Protein AF-A0A537GSN1-F1 (afdb_monomer_lite)

Sequence (867 aa):
MVRRKRPSNREGSSAAVKRSPNRIILVSLLLALSIFSLTLVTSMRPLAAAPVGLQFDHIVIIAMENQNYGDVIGSPSAPFINSLATQGTTIPNYHSYGANSFSGDNINGCSAACYVALISGSDSGVSDGYSCCLTGTTLVDQLQSAGLTWQAYCESGCPRGNDHFPFTGFASDANSPDIFTGSSVSTSQFIAAANSASPPNFLWFTPTDNHNMHDNSVSSGDAYLKKFLAGNGTVLTPTSGSLLASSLFRNSQYRTLLYLWWDEYDPSPNVEYGSMIRKGYTSSANYDEFSSLRMMENNWNLGTLVSSANALPVSDIFGTIGPLPLSASFTLLPFTPIVNATISLTAIASGGVPPYTYSWNFGDGASGTGRTTTHTYTAVGNYSLILTAHDSASGSAVFTQAVRIVPILPLAASFTASPTIPDAGQTVTFTATALGGKNPYSYSWNLSGNGKTGNPVSQSFESGTHVISLVVTDNAGKTATSSESLVVLPSSTGVGSVPVLTGWGGVRMDESTSNLGGPPSAVFPGENASNMELSLMLLKAKGYNTVRVDFDPYCTDTVDYNYMSVYSQTNAQRAVHIAQHYGFWIIIDYHGYSDIFRNTSCWLNYWKPIIQNIGPLYSQIIWEPENEPTTSCNNSPSSCPSAPCSSDSSCVTYLSSAYQQWINQARSLGDTHWIVVQNLCSYSCNLCPAGDGACPSAVDGYPRVSDPLGTLSQSGRIFISLHSYMDFNSYYDSVGWNNTIAESVALAYYQTVVAGISKTGWPALNTEGGTDPLCDHCSSTPPDTILGGSAGYTNVTLHFIQTLTKLYDSNSPQRINWVWWPAGSWTDTTSSVYGAMNCASNPEGWGCLLQFVNLSQPGPDFTISAS

pLDDT: mean 82.38, std 18.52, range [24.25, 98.69]

Foldseek 3Di:
DDDDDDDDDDDDDDDDDDDDDDDDDDDPDDDPDDDDDDDDPDPPPDDDDAQQWPQFQAEEEEEFEDDQAVCAAVHPLQVQLVLQCLQFEKENQAAAPCNVVDPDFWLPPAQLQLVCCLFFVGSLPDRADDDAEREGQTNVNQCVVLVFFEAAFEEQQNPRPSSNGVQCHYPVRNPDPRYHRHRPTDLLVLLVLLQDPDRGRYYYYYYDCQQRPNVHHSNRVSVNLCCQAQNVHGLVHRDPSHNCNHCQNVVLQGFYKYKYFYRDDRVGIITIHTPFFDNNYYDPDRFYSLLSSLQSCNRSVTDRRHNVVPGNHPDNRTDDDAWRAKEKDKDKPPLQAAAQDKIKIAMDIGTDADDKWKKKDFQPRDIDTDRIDMDHHNDFDKGWIKMWMAHPVRGIYIDIDIHGHHYQDPKAKDWAWVVLAAAAPDKIKIAMDIGGDADDKWKWKDWQNDIDTDGTDIDGHGAAWTWIKMWIAHPVGDIYMDIDIRGHHHHCPPFFFDDFADAAEAAFLPQDLVQQPAPCDPQDHPTHDHLLLVQLVLCVVVQGAEYEYEAEDDLPADDPPVSGHHDDLVSLQSSQSSSVVSNHQYEYEHAHQACLFQPLPSLLVVCLVCLLSRQVRDQRYEYESYDAHDLDPPPHPPDRDHGPDDALLRVLVSLLVSVQVNLVSSVVSVHQHAYEREFNPQQHHVCCVLNAQLRLSSLSRWHAYWHPCGASRSSTHYAYEHAAEGAPVSCPVPPRFDLVVLLVSLVSNLVSQVSNCLVRVHAHEHEEYAAANNQPPPPDDDPAKQWHFFLTHGPNSLSNVLNNQCSQQPDPDWHHHYYYDDLHPQTPTPNDSGRLSQCPDVVHGSVVVNPDDSDSDDRTPSPPPDD

Structure (mmCIF, N/CA/C/O backbone):
data_AF-A0A537GSN1-F1
#
_entry.id   AF-A0A537GSN1-F1
#
loop_
_atom_site.group_PDB
_atom_site.id
_atom_site.type_symbol
_atom_site.label_atom_id
_atom_site.label_alt_id
_atom_site.label_comp_id
_atom_site.label_asym_id
_atom_site.label_entity_id
_atom_site.label_seq_id
_atom_site.pdbx_PDB_ins_code
_atom_site.Cartn_x
_atom_site.Cartn_y
_atom_site.Cartn_z
_atom_site.occupancy
_atom_site.B_iso_or_equiv
_atom_site.auth_seq_id
_atom_site.auth_comp_id
_atom_site.auth_asym_id
_atom_site.auth_atom_id
_atom_site.pdbx_PDB_model_num
ATOM 1 N N . MET A 1 1 ? 47.965 -33.937 22.414 1.00 33.38 1 MET A N 1
ATOM 2 C CA . MET A 1 1 ? 48.262 -35.259 21.804 1.00 33.38 1 MET A CA 1
ATOM 3 C C . MET A 1 1 ? 47.579 -36.325 22.668 1.00 33.38 1 MET A C 1
ATOM 5 O O . MET A 1 1 ? 47.717 -36.195 23.870 1.00 33.38 1 MET A O 1
ATOM 9 N N . VAL A 1 2 ? 46.792 -37.311 22.198 1.00 33.25 2 VAL A N 1
ATOM 10 C CA . VAL A 1 2 ? 46.334 -37.703 20.836 1.00 33.25 2 VAL A CA 1
ATOM 11 C C . VAL A 1 2 ? 44.861 -38.219 20.884 1.00 33.25 2 VAL A C 1
ATOM 13 O O . VAL A 1 2 ? 44.339 -38.544 21.942 1.00 33.25 2 VAL A O 1
ATOM 16 N N . ARG A 1 3 ? 44.205 -38.264 19.710 1.00 34.69 3 ARG A N 1
ATOM 17 C CA . ARG A 1 3 ? 42.978 -39.011 19.281 1.00 34.69 3 ARG A CA 1
ATOM 18 C C . ARG A 1 3 ? 42.995 -40.527 19.654 1.00 34.69 3 ARG A C 1
ATOM 20 O O . ARG A 1 3 ? 44.063 -40.992 20.018 1.00 34.69 3 ARG A O 1
ATOM 27 N N . ARG A 1 4 ? 41.986 -41.424 19.496 1.00 37.19 4 ARG A N 1
ATOM 28 C CA . ARG A 1 4 ? 40.560 -41.582 19.002 1.00 37.19 4 ARG A CA 1
ATOM 29 C C . ARG A 1 4 ? 40.139 -43.050 19.406 1.00 37.19 4 ARG A C 1
ATOM 31 O O . ARG A 1 4 ? 41.052 -43.821 19.656 1.00 37.19 4 ARG A O 1
ATOM 38 N N . LYS A 1 5 ? 38.909 -43.617 19.363 1.00 35.88 5 LYS A N 1
ATOM 39 C CA . LYS A 1 5 ? 37.461 -43.235 19.416 1.00 35.88 5 LYS A CA 1
ATOM 40 C C . LYS A 1 5 ? 36.613 -44.554 19.384 1.00 35.88 5 LYS A C 1
ATOM 42 O O . LYS A 1 5 ? 37.063 -45.472 18.712 1.00 35.88 5 LYS A O 1
ATOM 47 N N . ARG A 1 6 ? 35.354 -44.564 19.888 1.00 29.53 6 ARG A N 1
ATOM 48 C CA . ARG A 1 6 ? 34.243 -45.551 19.614 1.00 29.53 6 ARG A CA 1
ATOM 49 C C . ARG A 1 6 ? 34.349 -46.990 20.226 1.00 29.53 6 ARG A C 1
ATOM 51 O O . ARG A 1 6 ? 35.464 -47.411 20.500 1.00 29.53 6 ARG A O 1
ATOM 58 N N . PRO A 1 7 ? 33.247 -47.796 20.298 1.00 50.72 7 PRO A N 1
ATOM 59 C CA . PRO A 1 7 ? 31.856 -47.452 20.715 1.00 50.72 7 PRO A CA 1
ATOM 60 C C . PRO A 1 7 ? 31.045 -48.572 21.469 1.00 50.72 7 PRO A C 1
ATOM 62 O O . PRO A 1 7 ? 31.336 -49.744 21.286 1.00 50.72 7 PRO A O 1
ATOM 65 N N . SER A 1 8 ? 29.913 -48.211 22.120 1.00 31.72 8 SER A N 1
ATOM 66 C CA . SER A 1 8 ? 28.628 -48.987 22.285 1.00 31.72 8 SER A CA 1
ATOM 67 C C . SER A 1 8 ? 28.598 -50.408 22.923 1.00 31.72 8 SER A C 1
ATOM 69 O O . SER A 1 8 ? 29.573 -51.134 22.836 1.00 31.72 8 SER A O 1
ATOM 71 N N . ASN A 1 9 ? 27.507 -50.966 23.489 1.00 30.59 9 ASN A N 1
ATOM 72 C CA . ASN A 1 9 ? 26.194 -50.510 24.023 1.00 30.59 9 ASN A CA 1
ATOM 73 C C . ASN A 1 9 ? 25.601 -51.644 24.924 1.00 30.59 9 ASN A C 1
ATOM 75 O O . ASN A 1 9 ? 26.028 -52.790 24.797 1.00 30.59 9 ASN A O 1
ATOM 79 N N . ARG A 1 10 ? 24.583 -51.362 25.762 1.00 29.52 10 ARG A N 1
ATOM 80 C CA . ARG A 1 10 ? 23.723 -52.339 26.497 1.00 29.52 10 ARG A CA 1
ATOM 81 C C . ARG A 1 10 ? 22.271 -51.812 26.591 1.00 29.52 10 ARG A C 1
ATOM 83 O O . ARG A 1 10 ? 22.097 -50.601 26.529 1.00 29.52 10 ARG A O 1
ATOM 90 N N . GLU A 1 11 ? 21.213 -52.622 26.423 1.00 32.06 11 GLU A N 1
ATOM 91 C CA . GLU A 1 11 ? 20.483 -53.463 27.422 1.00 32.06 11 GLU A CA 1
ATOM 92 C C . GLU A 1 11 ? 19.963 -52.676 28.656 1.00 32.06 11 GLU A C 1
ATOM 94 O O . GLU A 1 11 ? 20.757 -51.982 29.277 1.00 32.06 11 GLU A O 1
ATOM 99 N N . GLY A 1 12 ? 18.696 -52.757 29.117 1.00 30.03 12 GLY A N 1
ATOM 100 C CA . GLY A 1 12 ? 17.468 -53.431 28.623 1.00 30.03 12 GLY A CA 1
ATOM 101 C C . GLY A 1 12 ? 16.410 -53.678 29.744 1.00 30.03 12 GLY A C 1
ATOM 102 O O . GLY A 1 12 ? 16.765 -53.567 30.911 1.00 30.03 12 GLY A O 1
ATOM 103 N N . SER A 1 13 ? 15.169 -54.110 29.401 1.00 30.91 13 SER A N 1
ATOM 104 C CA . SER A 1 13 ? 14.090 -54.645 30.307 1.00 30.91 13 SER A CA 1
ATOM 105 C C . SER A 1 13 ? 13.255 -53.634 31.158 1.00 30.91 13 SER A C 1
ATOM 107 O O . SER A 1 13 ? 13.818 -52.637 31.586 1.00 30.91 13 SER A O 1
ATOM 109 N N . SER A 1 14 ? 11.960 -53.814 31.533 1.00 30.98 14 SER A N 1
ATOM 110 C CA . SER A 1 14 ? 10.771 -54.550 30.990 1.00 30.98 14 SER A CA 1
ATOM 111 C C . SER A 1 14 ? 9.464 -54.219 31.800 1.00 30.98 14 SER A C 1
ATOM 113 O O . SER A 1 14 ? 9.552 -53.558 32.828 1.00 30.98 14 SER A O 1
ATOM 115 N N . ALA A 1 15 ? 8.293 -54.743 31.368 1.00 30.78 15 ALA A N 1
ATOM 116 C CA . ALA A 1 15 ? 6.903 -54.663 31.916 1.00 30.78 15 ALA A CA 1
ATOM 117 C C . ALA A 1 15 ? 6.193 -53.272 31.842 1.00 30.78 15 ALA A C 1
ATOM 119 O O . ALA A 1 15 ? 6.789 -52.276 32.216 1.00 30.78 15 ALA A O 1
ATOM 120 N N . ALA A 1 16 ? 4.974 -53.034 31.304 1.00 30.61 16 ALA A N 1
ATOM 121 C CA . ALA A 1 16 ? 3.693 -53.774 31.127 1.00 30.61 16 ALA A CA 1
ATOM 122 C C . ALA A 1 16 ? 2.796 -53.788 32.399 1.00 30.61 16 ALA A C 1
ATOM 124 O O . ALA A 1 16 ? 3.325 -53.967 33.486 1.00 30.61 16 ALA A O 1
ATOM 125 N N . VAL A 1 17 ? 1.451 -53.639 32.388 1.00 30.12 17 VAL A N 1
ATOM 126 C CA . VAL A 1 17 ? 0.366 -53.689 31.352 1.00 30.12 17 VAL A CA 1
ATOM 127 C C . VAL A 1 17 ? -0.913 -52.954 31.928 1.00 30.12 17 VAL A C 1
ATOM 129 O O . VAL A 1 17 ? -0.839 -52.593 33.095 1.00 30.12 17 VAL A O 1
ATOM 132 N N . LYS A 1 18 ? -2.109 -52.639 31.352 1.00 26.95 18 LYS A N 1
ATOM 133 C CA . LYS A 1 18 ? -3.055 -53.113 30.283 1.00 26.95 18 LYS A CA 1
ATOM 134 C C . LYS A 1 18 ? -4.097 -51.993 29.916 1.00 26.95 18 LYS A C 1
ATOM 136 O O . LYS A 1 18 ? -4.358 -51.153 30.757 1.00 26.95 18 LYS A O 1
ATOM 141 N N . ARG A 1 19 ? -4.732 -52.090 28.721 1.00 25.84 19 ARG A N 1
ATOM 142 C CA . ARG A 1 19 ? -6.136 -51.752 28.260 1.00 25.84 19 ARG A CA 1
ATOM 143 C C . ARG A 1 19 ? -7.007 -50.649 28.948 1.00 25.84 19 ARG A C 1
ATOM 145 O O . ARG A 1 19 ? -7.071 -50.651 30.163 1.00 25.84 19 ARG A O 1
ATOM 152 N N . SER A 1 20 ? -7.923 -49.874 28.314 1.00 27.97 20 SER A N 1
ATOM 153 C CA . SER A 1 20 ? -8.279 -49.405 26.926 1.00 27.97 20 SER A CA 1
ATOM 154 C C . SER A 1 20 ? -9.785 -48.984 26.880 1.00 27.97 20 SER A C 1
ATOM 156 O O . SER A 1 20 ? -10.525 -49.570 27.669 1.00 27.97 20 SER A O 1
ATOM 158 N N . PRO A 1 21 ? -10.343 -48.266 25.867 1.00 43.53 21 PRO A N 1
ATOM 159 C CA . PRO A 1 21 ? -9.840 -47.145 25.042 1.00 43.53 21 PRO A CA 1
ATOM 160 C C . PRO A 1 21 ? -10.874 -45.991 24.809 1.00 43.53 21 PRO A C 1
ATOM 162 O O . PRO A 1 21 ? -12.078 -46.220 24.851 1.00 43.53 21 PRO A O 1
ATOM 165 N N . ASN A 1 22 ? -10.412 -44.783 24.447 1.00 26.14 22 ASN A N 1
ATOM 166 C CA . ASN A 1 22 ? -11.104 -43.728 23.654 1.00 26.14 22 ASN A CA 1
ATOM 167 C C . ASN A 1 22 ? -10.228 -42.452 23.676 1.00 26.14 22 ASN A C 1
ATOM 169 O O . ASN A 1 22 ? -9.644 -42.176 24.715 1.00 26.14 22 ASN A O 1
ATOM 173 N N . ARG A 1 23 ? -10.119 -41.593 22.652 1.00 29.52 23 ARG A N 1
ATOM 174 C CA . ARG A 1 23 ? -10.274 -41.695 21.182 1.00 29.52 23 ARG A CA 1
ATOM 175 C C . ARG A 1 23 ? -9.637 -40.401 20.604 1.00 29.52 23 ARG A C 1
ATOM 177 O O . ARG A 1 23 ? -9.738 -39.374 21.256 1.00 29.52 23 ARG A O 1
ATOM 184 N N . ILE A 1 24 ? -9.071 -40.429 19.389 1.00 28.56 24 ILE A N 1
ATOM 185 C CA . ILE A 1 24 ? -8.597 -39.245 18.615 1.00 28.56 24 ILE A CA 1
ATOM 186 C C . ILE A 1 24 ? -7.345 -38.509 19.166 1.00 28.56 24 ILE A C 1
ATOM 188 O O . ILE A 1 24 ? -7.462 -37.518 19.873 1.00 28.56 24 ILE A O 1
ATOM 192 N N . ILE A 1 25 ? -6.154 -38.910 18.696 1.00 29.41 25 ILE A N 1
ATOM 193 C CA . ILE A 1 25 ? -5.090 -38.001 18.201 1.00 29.41 25 ILE A CA 1
ATOM 194 C C . ILE A 1 25 ? -4.485 -38.665 16.940 1.00 29.41 25 ILE A C 1
ATOM 196 O O . ILE A 1 25 ? -4.439 -39.893 16.885 1.00 29.41 25 ILE A O 1
ATOM 200 N N . LEU A 1 26 ? -4.016 -37.846 15.983 1.00 27.06 26 LEU A N 1
ATOM 201 C CA . LEU A 1 26 ? -3.352 -38.109 14.680 1.00 27.06 26 LEU A CA 1
ATOM 202 C C . LEU A 1 26 ? -4.191 -37.842 13.411 1.00 27.06 26 LEU A C 1
ATOM 204 O O . LEU A 1 26 ? -4.482 -38.751 12.640 1.00 27.06 26 LEU A O 1
ATOM 208 N N . VAL A 1 27 ? -4.446 -36.556 13.132 1.00 27.86 27 VAL A N 1
ATOM 209 C CA . VAL A 1 27 ? -4.521 -36.003 11.760 1.00 27.86 27 VAL A CA 1
ATOM 210 C C . VAL A 1 27 ? -3.870 -34.611 11.778 1.00 27.86 27 VAL A C 1
ATOM 212 O O . VAL A 1 27 ? -4.545 -33.596 11.927 1.00 27.86 27 VAL A O 1
ATOM 215 N N . SER A 1 28 ? -2.536 -34.556 11.725 1.00 31.55 28 SER A N 1
ATOM 216 C CA . SER A 1 28 ? -1.772 -33.292 11.797 1.00 31.55 28 SER A CA 1
ATOM 217 C C . SER A 1 28 ? -0.461 -33.361 11.003 1.00 31.55 28 SER A C 1
ATOM 219 O O . SER A 1 28 ? 0.608 -33.022 11.498 1.00 31.55 28 SER A O 1
ATOM 221 N N . LEU A 1 29 ? -0.546 -33.838 9.761 1.00 29.77 29 LEU A N 1
ATOM 222 C CA . LEU A 1 29 ? 0.500 -33.712 8.745 1.00 29.77 29 LEU A CA 1
ATOM 223 C C . LEU A 1 29 ? -0.196 -33.667 7.372 1.00 29.77 29 LEU A C 1
ATOM 225 O O . LEU A 1 29 ? -1.118 -34.450 7.165 1.00 29.77 29 LEU A O 1
ATOM 229 N N . LEU A 1 30 ? 0.254 -32.783 6.467 1.00 26.58 30 LEU A N 1
ATOM 230 C CA . LEU A 1 30 ? -0.372 -32.401 5.176 1.00 26.58 30 LEU A CA 1
ATOM 231 C C . LEU A 1 30 ? -1.511 -31.354 5.227 1.00 26.58 30 LEU A C 1
ATOM 233 O O . LEU A 1 30 ? -2.640 -31.651 4.848 1.00 26.58 30 LEU A O 1
ATOM 237 N N . LEU A 1 31 ? -1.180 -30.090 5.539 1.00 28.31 31 LEU A N 1
ATOM 238 C CA . LEU A 1 31 ? -1.727 -28.950 4.772 1.00 28.31 31 LEU A CA 1
ATOM 239 C C . LEU A 1 31 ? -0.826 -27.695 4.788 1.00 28.31 31 LEU A C 1
ATOM 241 O O . LEU A 1 31 ? -1.271 -26.588 5.065 1.00 28.31 31 LEU A O 1
ATOM 245 N N . ALA A 1 32 ? 0.456 -27.864 4.459 1.00 28.11 32 ALA A N 1
ATOM 246 C CA . ALA A 1 32 ? 1.403 -26.760 4.268 1.00 28.11 32 ALA A CA 1
ATOM 247 C C . ALA A 1 32 ? 1.725 -26.561 2.773 1.00 28.11 32 ALA A C 1
ATOM 249 O O . ALA A 1 32 ? 2.880 -26.679 2.377 1.00 28.11 32 ALA A O 1
ATOM 250 N N . LEU A 1 33 ? 0.694 -26.366 1.930 1.00 28.98 33 LEU A N 1
ATOM 251 C CA . LEU A 1 33 ? 0.841 -26.088 0.485 1.00 28.98 33 LEU A CA 1
ATOM 252 C C . LEU A 1 33 ? -0.482 -25.628 -0.182 1.00 28.98 33 LEU A C 1
ATOM 254 O O . LEU A 1 33 ? -0.993 -26.274 -1.094 1.00 28.98 33 LEU A O 1
ATOM 258 N N . SER A 1 34 ? -1.058 -24.510 0.277 1.00 25.31 34 SER A N 1
ATOM 259 C CA . SER A 1 34 ? -2.139 -23.801 -0.441 1.00 25.31 34 SER A CA 1
ATOM 260 C C . SER A 1 34 ? -2.310 -22.352 0.049 1.00 25.31 34 SER A C 1
ATOM 262 O O . SER A 1 34 ? -3.199 -22.061 0.848 1.00 25.31 34 SER A O 1
ATOM 264 N N . ILE A 1 35 ? -1.453 -21.448 -0.430 1.00 31.69 35 ILE A N 1
ATOM 265 C CA . ILE A 1 35 ? -1.634 -19.988 -0.336 1.00 31.69 35 ILE A CA 1
ATOM 266 C C . ILE A 1 35 ? -1.693 -19.447 -1.777 1.00 31.69 35 ILE A C 1
ATOM 268 O O . ILE A 1 35 ? -1.089 -20.044 -2.668 1.00 31.69 35 ILE A O 1
ATOM 272 N N . PHE A 1 36 ? -2.393 -18.323 -1.972 1.00 30.73 36 PHE A N 1
ATOM 273 C CA . PHE A 1 36 ? -2.748 -17.657 -3.238 1.00 30.73 36 PHE A CA 1
ATOM 274 C C . PHE A 1 36 ? -3.925 -18.250 -4.034 1.00 30.73 36 PHE A C 1
ATOM 276 O O . PHE A 1 36 ? -4.237 -19.435 -3.952 1.00 30.73 36 PHE A O 1
ATOM 283 N N . SER A 1 37 ? -4.573 -17.343 -4.784 1.00 24.89 37 SER A N 1
ATOM 284 C CA . SER A 1 37 ? -5.886 -17.461 -5.448 1.00 24.89 37 SER A CA 1
ATOM 285 C C . SER A 1 37 ? -7.074 -17.634 -4.481 1.00 24.89 37 SER A C 1
ATOM 287 O O . SER A 1 37 ? -7.097 -18.554 -3.676 1.00 24.89 37 SER A O 1
ATOM 289 N N . LEU A 1 38 ? -8.138 -16.823 -4.515 1.00 29.45 38 LEU A N 1
ATOM 290 C CA . LEU A 1 38 ? -8.539 -15.688 -5.374 1.00 29.45 38 LEU A CA 1
ATOM 291 C C . LEU A 1 38 ? -9.549 -14.843 -4.533 1.00 29.45 38 LEU A C 1
ATOM 293 O O . LEU A 1 38 ? -10.205 -15.415 -3.669 1.00 29.45 38 LEU A O 1
ATOM 297 N N . THR A 1 39 ? -9.779 -13.529 -4.674 1.00 29.81 39 THR A N 1
ATOM 298 C CA . THR A 1 39 ? -9.459 -12.549 -5.735 1.00 29.81 39 THR A CA 1
ATOM 299 C C . THR A 1 39 ? -9.438 -11.127 -5.135 1.00 29.81 39 THR A C 1
ATOM 301 O O . THR A 1 39 ? -10.307 -10.827 -4.321 1.00 29.81 39 THR A O 1
ATOM 304 N N . LEU A 1 40 ? -8.574 -10.217 -5.609 1.00 26.47 40 LEU A N 1
ATOM 305 C CA . LEU A 1 40 ? -8.886 -8.776 -5.639 1.00 26.47 40 LEU A CA 1
ATOM 306 C C . LEU A 1 40 ? -9.372 -8.470 -7.058 1.00 26.47 40 LEU A C 1
ATOM 308 O O . LEU A 1 40 ? -8.612 -8.669 -8.003 1.00 26.47 40 LEU A O 1
ATOM 312 N N . VAL A 1 41 ? -10.621 -8.029 -7.232 1.00 24.25 41 VAL A N 1
ATOM 313 C CA . VAL A 1 41 ? -11.142 -7.680 -8.567 1.00 24.25 41 VAL A CA 1
ATOM 314 C C . VAL A 1 41 ? -10.702 -6.262 -8.926 1.00 24.25 41 VAL A C 1
ATOM 316 O O . VAL A 1 41 ? -11.502 -5.330 -8.991 1.00 24.25 41 VAL A O 1
ATOM 319 N N . THR A 1 42 ? -9.404 -6.099 -9.179 1.00 27.19 42 THR A N 1
ATOM 320 C CA . THR A 1 42 ? -8.970 -5.047 -10.095 1.00 27.19 42 THR A CA 1
ATOM 321 C C . THR A 1 42 ? -9.567 -5.346 -11.466 1.00 27.19 42 THR A C 1
ATOM 323 O O . THR A 1 42 ? -9.686 -6.502 -11.884 1.00 27.19 42 THR A O 1
ATOM 326 N N . SER A 1 43 ? -9.945 -4.303 -12.199 1.00 25.05 43 SER A N 1
ATOM 327 C CA . SER A 1 43 ? -10.183 -4.462 -13.623 1.00 25.05 43 SER A CA 1
ATOM 328 C C . SER A 1 43 ? -8.846 -4.801 -14.276 1.00 25.05 43 SER A C 1
ATOM 330 O O . SER A 1 43 ? -7.987 -3.937 -14.453 1.00 25.05 43 SER A O 1
ATOM 332 N N . MET A 1 44 ? -8.673 -6.068 -14.664 1.00 27.39 44 MET A N 1
ATOM 333 C CA . MET A 1 44 ? -7.679 -6.435 -15.665 1.00 27.39 44 MET A CA 1
ATOM 334 C C . MET A 1 44 ? -8.069 -5.753 -16.980 1.00 27.39 44 MET A C 1
ATOM 336 O O . MET A 1 44 ? -8.685 -6.351 -17.863 1.00 27.39 44 MET A O 1
ATOM 340 N N . ARG A 1 45 ? -7.669 -4.482 -17.124 1.00 26.42 45 ARG A N 1
ATOM 341 C CA . ARG A 1 45 ? -7.219 -4.003 -18.428 1.00 26.42 45 ARG A CA 1
ATOM 342 C C . ARG A 1 45 ? -6.217 -5.052 -18.921 1.00 26.42 45 ARG A C 1
ATOM 344 O O . ARG A 1 45 ? -5.363 -5.454 -18.124 1.00 26.42 45 ARG A O 1
ATOM 351 N N . PRO A 1 46 ? -6.308 -5.528 -20.173 1.00 28.86 46 PRO A N 1
ATOM 352 C CA . PRO A 1 46 ? -5.206 -6.304 -20.716 1.00 28.86 46 PRO A CA 1
ATOM 353 C C . PRO A 1 46 ? -3.935 -5.467 -20.551 1.00 28.86 46 PRO A C 1
ATOM 355 O O . PRO A 1 46 ? -3.982 -4.249 -20.761 1.00 28.86 46 PRO A O 1
ATOM 358 N N . LEU A 1 47 ? -2.814 -6.096 -20.183 1.00 34.66 47 LEU A N 1
ATOM 359 C CA . LEU A 1 47 ? -1.527 -5.467 -20.459 1.00 34.66 47 LEU A CA 1
ATOM 360 C C . LEU A 1 47 ? -1.554 -5.110 -21.944 1.00 34.66 47 LEU A C 1
ATOM 362 O O . LEU A 1 47 ? -1.877 -5.965 -22.776 1.00 34.66 47 LEU A O 1
ATOM 366 N N . ALA A 1 48 ? -1.266 -3.850 -22.269 1.00 29.09 48 ALA A N 1
ATOM 367 C CA . ALA A 1 48 ? -0.963 -3.512 -23.644 1.00 29.09 48 ALA A CA 1
ATOM 368 C C . ALA A 1 48 ? 0.199 -4.421 -24.053 1.00 29.09 48 ALA A C 1
ATOM 370 O O . ALA A 1 48 ? 1.219 -4.462 -23.362 1.00 29.09 48 ALA A O 1
ATOM 371 N N . ALA A 1 49 ? 0.017 -5.206 -25.116 1.00 37.12 49 ALA A N 1
ATOM 372 C CA . ALA A 1 49 ? 1.142 -5.919 -25.695 1.00 37.12 49 ALA A CA 1
ATOM 373 C C . ALA A 1 49 ? 2.188 -4.861 -26.061 1.00 37.12 49 ALA A C 1
ATOM 375 O O . ALA A 1 49 ? 1.835 -3.871 -26.709 1.00 37.12 49 ALA A O 1
ATOM 376 N N . ALA A 1 50 ? 3.433 -5.043 -25.608 1.00 47.66 50 ALA A N 1
ATOM 377 C CA . ALA A 1 50 ? 4.527 -4.159 -25.994 1.00 47.66 50 ALA A CA 1
ATOM 378 C C . ALA A 1 50 ? 4.553 -4.051 -27.533 1.00 47.66 50 ALA A C 1
ATOM 380 O O . ALA A 1 50 ? 4.283 -5.070 -28.181 1.00 47.66 50 ALA A O 1
ATOM 381 N N . PRO A 1 51 ? 4.804 -2.866 -28.126 1.00 58.84 51 PRO A N 1
ATOM 382 C CA . PRO A 1 51 ? 4.642 -2.679 -29.564 1.00 58.84 51 PRO A CA 1
ATOM 383 C C . PRO A 1 51 ? 5.455 -3.696 -30.377 1.00 58.84 51 PRO A C 1
ATOM 385 O O . PRO A 1 51 ? 6.682 -3.644 -30.446 1.00 58.84 51 PRO A O 1
ATOM 388 N N . VAL A 1 52 ? 4.729 -4.643 -30.977 1.00 76.62 52 VAL A N 1
ATOM 389 C CA . VAL A 1 52 ? 5.254 -5.710 -31.835 1.00 76.62 52 VAL A CA 1
ATOM 390 C C . VAL A 1 52 ? 5.873 -5.045 -33.058 1.00 76.62 52 VAL A C 1
ATOM 392 O O . VAL A 1 52 ? 5.154 -4.456 -33.867 1.00 76.62 52 VAL A O 1
ATOM 395 N N . GLY A 1 53 ? 7.200 -5.108 -33.176 1.00 83.31 53 GLY A N 1
ATOM 396 C CA . GLY A 1 53 ? 7.917 -4.488 -34.287 1.00 83.31 53 GLY A CA 1
ATOM 397 C C . GLY A 1 53 ? 7.655 -5.201 -35.614 1.00 83.31 53 GLY A C 1
ATOM 398 O O . GLY A 1 53 ? 7.099 -6.300 -35.668 1.00 83.31 53 GLY A O 1
ATOM 399 N N . LEU A 1 54 ? 8.058 -4.595 -36.724 1.00 87.88 54 LEU A N 1
ATOM 400 C CA . LEU A 1 54 ? 7.847 -5.146 -38.057 1.00 87.88 54 LEU A CA 1
ATOM 401 C C . LEU A 1 54 ? 8.629 -6.455 -38.247 1.00 87.88 54 LEU A C 1
ATOM 403 O O . LEU A 1 54 ? 8.045 -7.479 -38.597 1.00 87.88 54 LEU A O 1
ATOM 407 N N . GLN A 1 55 ? 9.929 -6.434 -37.955 1.00 89.75 55 GLN A N 1
ATOM 408 C CA . GLN A 1 55 ? 10.878 -7.537 -38.144 1.00 89.75 55 GLN A CA 1
ATOM 409 C C . GLN A 1 55 ? 11.198 -8.257 -36.828 1.00 89.75 55 GLN A C 1
ATOM 411 O O . GLN A 1 55 ? 11.167 -9.491 -36.770 1.00 89.75 55 GLN A O 1
ATOM 416 N N . PHE A 1 56 ? 11.456 -7.488 -35.768 1.00 92.44 56 PHE A N 1
ATOM 417 C CA . PHE A 1 56 ? 11.865 -7.965 -34.449 1.00 92.44 56 PHE A CA 1
ATOM 418 C C . PHE A 1 56 ? 11.097 -7.257 -33.325 1.00 92.44 56 PHE A C 1
ATOM 420 O O . PHE A 1 56 ? 10.711 -6.097 -33.443 1.00 92.44 56 PHE A O 1
ATOM 427 N N . ASP A 1 57 ? 10.868 -7.971 -32.227 1.00 92.06 57 ASP A N 1
ATOM 428 C CA . ASP A 1 57 ? 10.163 -7.477 -31.035 1.00 92.06 57 ASP A CA 1
ATOM 429 C C . ASP A 1 57 ? 11.141 -6.882 -30.007 1.00 92.06 57 ASP A C 1
ATOM 431 O O . ASP A 1 57 ? 10.790 -5.982 -29.238 1.00 92.06 57 ASP A O 1
ATOM 435 N N . HIS A 1 58 ? 12.384 -7.375 -30.041 1.00 95.56 58 HIS A N 1
ATOM 436 C CA . HIS A 1 58 ? 13.500 -6.956 -29.202 1.00 95.56 58 HIS A CA 1
ATOM 437 C C . HIS A 1 58 ? 14.792 -6.906 -30.033 1.00 95.56 58 HIS A C 1
ATOM 439 O O . HIS A 1 58 ? 15.011 -7.780 -30.877 1.00 95.56 58 HIS A O 1
ATOM 445 N N . ILE A 1 59 ? 15.671 -5.941 -29.759 1.00 97.88 59 ILE A N 1
ATOM 446 C CA . ILE A 1 59 ? 17.054 -5.919 -30.248 1.00 97.88 59 ILE A CA 1
ATOM 447 C C . ILE A 1 59 ? 18.038 -5.947 -29.079 1.00 97.88 59 ILE A C 1
ATOM 449 O O . ILE A 1 59 ? 17.808 -5.348 -28.029 1.00 97.88 59 ILE A O 1
ATOM 453 N N . VAL A 1 60 ? 19.140 -6.658 -29.284 1.00 98.69 60 VAL A N 1
ATOM 454 C CA . VAL A 1 60 ? 20.285 -6.740 -28.388 1.00 98.69 60 VAL A CA 1
ATOM 455 C C . VAL A 1 60 ? 21.517 -6.328 -29.180 1.00 98.69 60 VAL A C 1
ATOM 457 O O . VAL A 1 60 ? 21.961 -7.090 -30.037 1.00 98.69 60 VAL A O 1
ATOM 460 N N . ILE A 1 61 ? 22.059 -5.146 -28.902 1.00 98.69 61 ILE A N 1
ATOM 461 C CA . ILE A 1 61 ? 23.309 -4.666 -29.493 1.00 98.69 61 ILE A CA 1
ATOM 462 C C . ILE A 1 61 ? 24.444 -4.939 -28.506 1.00 98.69 61 ILE A C 1
ATOM 464 O O . ILE A 1 61 ? 24.357 -4.577 -27.330 1.00 98.69 61 ILE A O 1
ATOM 468 N N . ILE A 1 62 ? 25.506 -5.584 -28.984 1.00 98.62 62 ILE A N 1
ATOM 469 C CA . ILE A 1 62 ? 26.791 -5.648 -28.286 1.00 98.62 62 ILE A CA 1
ATOM 470 C C . ILE A 1 62 ? 27.789 -4.899 -29.156 1.00 98.62 62 ILE A C 1
ATOM 472 O O . ILE A 1 62 ? 28.049 -5.319 -30.287 1.00 98.62 62 ILE A O 1
ATOM 476 N N . ALA A 1 63 ? 28.309 -3.800 -28.622 1.00 97.31 63 ALA A N 1
ATOM 477 C CA . ALA A 1 63 ? 29.322 -3.009 -29.294 1.00 97.31 63 ALA A CA 1
ATOM 478 C C . ALA A 1 63 ? 30.693 -3.686 -29.176 1.00 97.31 63 ALA A C 1
ATOM 480 O O . ALA A 1 63 ? 31.030 -4.286 -28.151 1.00 97.31 63 ALA A O 1
ATOM 481 N N . MET A 1 64 ? 31.445 -3.618 -30.261 1.00 96.12 64 MET A N 1
ATOM 482 C CA . MET A 1 64 ? 32.789 -4.145 -30.435 1.00 96.12 64 MET A CA 1
ATOM 483 C C . MET A 1 64 ? 33.613 -3.077 -31.171 1.00 96.12 64 MET A C 1
ATOM 485 O O . MET A 1 64 ? 33.056 -2.128 -31.712 1.00 96.12 64 MET A O 1
ATOM 489 N N . GLU A 1 65 ? 34.930 -3.224 -31.179 1.00 90.75 65 GLU A N 1
ATOM 490 C CA . GLU A 1 65 ? 35.850 -2.113 -31.421 1.00 90.75 65 GLU A CA 1
ATOM 491 C C . GLU A 1 65 ? 36.922 -2.443 -32.469 1.00 90.75 65 GLU A C 1
ATOM 493 O O . GLU A 1 65 ? 37.409 -3.576 -32.535 1.00 90.75 65 GLU A O 1
ATOM 498 N N . ASN A 1 66 ? 37.315 -1.433 -33.248 1.00 85.38 66 ASN A N 1
ATOM 499 C CA . ASN A 1 66 ? 38.613 -1.297 -33.932 1.00 85.38 66 ASN A CA 1
ATOM 500 C C . ASN A 1 66 ? 39.154 -2.544 -34.682 1.00 85.38 66 ASN A C 1
ATOM 502 O O . ASN A 1 66 ? 40.303 -2.948 -34.483 1.00 85.38 66 ASN A O 1
ATOM 506 N N . GLN A 1 67 ? 38.377 -3.154 -35.584 1.00 90.75 67 GLN A N 1
ATOM 507 C CA . GLN A 1 67 ? 38.867 -4.216 -36.484 1.00 90.75 67 GLN A CA 1
ATOM 508 C C . GLN A 1 67 ? 38.353 -4.004 -37.910 1.00 90.75 67 GLN A C 1
ATOM 510 O O . GLN A 1 67 ? 37.229 -3.553 -38.086 1.00 90.75 67 GLN A O 1
ATOM 515 N N . ASN A 1 68 ? 39.106 -4.410 -38.938 1.00 90.69 68 ASN A N 1
ATOM 516 C CA . ASN A 1 68 ? 38.564 -4.502 -40.298 1.00 90.69 68 ASN A CA 1
ATOM 517 C C . ASN A 1 68 ? 37.719 -5.780 -40.463 1.00 90.69 68 ASN A C 1
ATOM 519 O O . ASN A 1 68 ? 38.036 -6.825 -39.887 1.00 90.69 68 ASN A O 1
ATOM 523 N N . TYR A 1 69 ? 36.678 -5.730 -41.302 1.00 93.81 69 TYR A N 1
ATOM 524 C CA . TYR A 1 69 ? 35.794 -6.864 -41.595 1.00 93.81 69 TYR A CA 1
ATOM 525 C C . TYR A 1 69 ? 36.564 -8.160 -41.902 1.00 93.81 69 TYR A C 1
ATOM 527 O O . TYR A 1 69 ? 36.197 -9.221 -41.398 1.00 93.81 69 TYR A O 1
ATOM 535 N N . GLY A 1 70 ? 37.646 -8.089 -42.690 1.00 94.50 70 GLY A N 1
ATOM 536 C CA . GLY A 1 70 ? 38.432 -9.261 -43.101 1.00 94.50 70 GLY A CA 1
ATOM 537 C C . GLY A 1 70 ? 39.281 -9.905 -41.995 1.00 94.50 70 GLY A C 1
ATOM 538 O O . GLY A 1 70 ? 39.603 -11.091 -42.090 1.00 94.50 70 GLY A O 1
ATOM 539 N N . ASP A 1 71 ? 39.613 -9.167 -40.933 1.00 94.38 71 ASP A N 1
ATOM 540 C CA . ASP A 1 71 ? 40.401 -9.679 -39.802 1.00 94.38 71 ASP A CA 1
ATOM 541 C C . ASP A 1 71 ? 39.546 -10.470 -38.797 1.00 94.38 71 ASP A C 1
ATOM 543 O O . ASP A 1 71 ? 40.074 -11.285 -38.029 1.00 94.38 71 ASP A O 1
ATOM 547 N N . VAL A 1 72 ? 38.217 -10.306 -38.862 1.00 97.38 72 VAL A N 1
ATOM 548 C CA . VAL A 1 72 ? 37.221 -11.025 -38.050 1.00 97.38 72 VAL A CA 1
ATOM 549 C C . VAL A 1 72 ? 36.421 -12.024 -38.898 1.00 97.38 72 VAL A C 1
ATOM 551 O O . VAL A 1 72 ? 36.408 -13.220 -38.604 1.00 97.38 72 VAL A O 1
ATOM 554 N N . ILE A 1 73 ? 35.766 -11.594 -39.976 1.00 97.44 73 ILE A N 1
ATOM 555 C CA . ILE A 1 73 ? 34.892 -12.450 -40.790 1.00 97.44 73 ILE A CA 1
ATOM 556 C C . ILE A 1 73 ? 35.715 -13.200 -41.848 1.00 97.44 73 ILE A C 1
ATOM 558 O O . ILE A 1 73 ? 36.484 -12.627 -42.610 1.00 97.44 73 ILE A O 1
ATOM 562 N N . GLY A 1 74 ? 35.581 -14.527 -41.872 1.00 94.69 74 GLY A N 1
ATOM 563 C CA . GLY A 1 74 ? 36.463 -15.457 -42.586 1.00 94.69 74 GLY A CA 1
ATOM 564 C C . GLY A 1 74 ? 37.756 -15.809 -41.832 1.00 94.69 74 GLY A C 1
ATOM 565 O O . GLY A 1 74 ? 38.432 -16.774 -42.196 1.00 94.69 74 GLY A O 1
ATOM 566 N N . SER A 1 75 ? 38.091 -15.074 -40.769 1.00 96.69 75 SER A N 1
ATOM 567 C CA . SER A 1 75 ? 39.362 -15.192 -40.050 1.00 96.69 75 SER A CA 1
ATOM 568 C C . SER A 1 75 ? 39.440 -16.425 -39.134 1.00 96.69 75 SER A C 1
ATOM 570 O O . SER A 1 75 ? 38.540 -16.654 -38.318 1.00 96.69 75 SER A O 1
ATOM 572 N N . PRO A 1 76 ? 40.545 -17.203 -39.164 1.00 96.81 76 PRO A N 1
ATOM 573 C CA . PRO A 1 76 ? 40.757 -18.316 -38.237 1.00 96.81 76 PRO A CA 1
ATOM 574 C C . PRO A 1 76 ? 40.974 -17.857 -36.784 1.00 96.81 76 PRO A C 1
ATOM 576 O O . PRO A 1 76 ? 40.915 -18.688 -35.878 1.00 96.81 76 PRO A O 1
ATOM 579 N N . SER A 1 77 ? 41.206 -16.558 -36.558 1.00 97.56 77 SER A N 1
ATOM 580 C CA . SER A 1 77 ? 41.295 -15.941 -35.229 1.00 97.56 77 SER A CA 1
ATOM 581 C C . SER A 1 77 ? 39.927 -15.772 -34.557 1.00 97.56 77 SER A C 1
ATOM 583 O O . SER A 1 77 ? 39.870 -15.660 -33.339 1.00 97.56 77 SER A O 1
ATOM 585 N N . ALA A 1 78 ? 38.827 -15.796 -35.320 1.00 98.06 78 ALA A N 1
ATOM 586 C CA . ALA A 1 78 ? 37.465 -15.573 -34.824 1.00 98.06 78 ALA A CA 1
ATOM 587 C C . ALA A 1 78 ? 36.537 -16.800 -35.019 1.00 98.06 78 ALA A C 1
ATOM 589 O O . ALA A 1 78 ? 35.494 -16.698 -35.680 1.00 98.06 78 ALA A O 1
ATOM 590 N N . PRO A 1 79 ? 36.899 -18.004 -34.531 1.00 97.88 79 PRO A N 1
ATOM 591 C CA . PRO A 1 79 ? 36.174 -19.234 -34.847 1.00 97.88 79 PRO A CA 1
ATOM 592 C C . PRO A 1 79 ? 34.741 -19.281 -34.294 1.00 97.88 79 PRO A C 1
ATOM 594 O O . PRO A 1 79 ? 33.886 -19.930 -34.901 1.00 97.88 79 PRO A O 1
ATOM 597 N N . PHE A 1 80 ? 34.441 -18.625 -33.168 1.00 98.50 80 PHE A N 1
ATOM 598 C CA . PHE A 1 80 ? 33.080 -18.557 -32.642 1.00 98.50 80 PHE A CA 1
ATOM 599 C C . PHE A 1 80 ? 32.224 -17.524 -33.385 1.00 98.50 80 PHE A C 1
ATOM 601 O O . PHE A 1 80 ? 31.103 -17.865 -33.767 1.00 98.50 80 PHE A O 1
ATOM 608 N N . ILE A 1 81 ? 32.740 -16.323 -33.660 1.00 98.44 81 ILE A N 1
ATOM 609 C CA . ILE A 1 81 ? 32.031 -15.276 -34.419 1.00 98.44 81 ILE A CA 1
ATOM 610 C C . ILE A 1 81 ? 31.717 -15.775 -35.835 1.00 98.44 81 ILE A C 1
ATOM 612 O O . ILE A 1 81 ? 30.580 -15.670 -36.290 1.00 98.44 81 ILE A O 1
ATOM 616 N N . ASN A 1 82 ? 32.663 -16.451 -36.493 1.00 98.06 82 ASN A N 1
ATOM 617 C CA . ASN A 1 82 ? 32.399 -17.105 -37.776 1.00 98.06 82 ASN A CA 1
ATOM 618 C C . ASN A 1 82 ? 31.352 -18.221 -37.657 1.00 98.06 82 ASN A C 1
ATOM 620 O O . ASN A 1 82 ? 30.483 -18.350 -38.520 1.00 98.06 82 ASN A O 1
ATOM 624 N N . SER A 1 83 ? 31.359 -19.000 -36.567 1.00 97.44 83 SER A N 1
ATOM 625 C CA . SER A 1 83 ? 30.289 -19.976 -36.327 1.00 97.44 83 SER A CA 1
ATOM 626 C C . SER A 1 83 ? 28.917 -19.306 -36.165 1.00 97.44 83 SER A C 1
ATOM 628 O O . SER A 1 83 ? 27.937 -19.843 -36.677 1.00 97.44 83 SER A O 1
ATOM 630 N N . LEU A 1 84 ? 28.847 -18.120 -35.546 1.00 97.50 84 LEU A N 1
ATOM 631 C CA . LEU A 1 84 ? 27.628 -17.317 -35.419 1.00 97.50 84 LEU A CA 1
ATOM 632 C C . LEU A 1 84 ? 27.165 -16.799 -36.785 1.00 97.50 84 LEU A C 1
ATOM 634 O O . LEU A 1 84 ? 26.012 -17.030 -37.134 1.00 97.50 84 LEU A O 1
ATOM 638 N N . ALA A 1 85 ? 28.063 -16.237 -37.599 1.00 95.56 85 ALA A N 1
ATOM 639 C CA . ALA A 1 85 ? 27.758 -15.758 -38.950 1.00 95.56 85 ALA A CA 1
ATOM 640 C C . ALA A 1 85 ? 27.173 -16.859 -39.860 1.00 95.56 85 ALA A C 1
ATOM 642 O O . ALA A 1 85 ? 26.200 -16.620 -40.569 1.00 95.56 85 ALA A O 1
ATOM 643 N N . THR A 1 86 ? 27.648 -18.114 -39.776 1.00 95.31 86 THR A N 1
ATOM 644 C CA . THR A 1 86 ? 27.019 -19.232 -40.530 1.00 95.31 86 THR A CA 1
ATOM 645 C C . THR A 1 86 ? 25.579 -19.557 -40.102 1.00 95.31 86 THR A C 1
ATOM 647 O O . THR A 1 86 ? 24.860 -20.253 -40.824 1.00 95.31 86 THR A O 1
ATOM 650 N N . GLN A 1 87 ? 25.154 -19.111 -38.916 1.00 95.00 87 GLN A N 1
ATOM 651 C CA . GLN A 1 87 ? 23.776 -19.232 -38.430 1.00 95.00 87 GLN A CA 1
ATOM 652 C C . GLN A 1 87 ? 22.991 -17.909 -38.537 1.00 95.00 87 GLN A C 1
ATOM 654 O O . GLN A 1 87 ? 21.770 -17.937 -38.396 1.00 95.00 87 GLN A O 1
ATOM 659 N N . GLY A 1 88 ? 23.689 -16.797 -38.772 1.00 95.38 88 GLY A N 1
ATOM 660 C CA . GLY A 1 88 ? 23.218 -15.414 -38.766 1.00 95.38 88 GLY A CA 1
ATOM 661 C C . GLY A 1 88 ? 23.251 -14.762 -40.150 1.00 95.38 88 GLY A C 1
ATOM 662 O O . GLY A 1 88 ? 23.073 -15.445 -41.160 1.00 95.38 88 GLY A O 1
ATOM 663 N N . THR A 1 89 ? 23.498 -13.457 -40.182 1.00 97.69 89 THR A N 1
ATOM 664 C CA . THR A 1 89 ? 23.843 -12.663 -41.370 1.00 97.69 89 THR A CA 1
ATOM 665 C C . THR A 1 89 ? 25.084 -11.805 -41.114 1.00 97.69 89 THR A C 1
ATOM 667 O O . THR A 1 89 ? 25.615 -11.805 -40.002 1.00 97.69 89 THR A O 1
ATOM 670 N N . THR A 1 90 ? 25.610 -11.178 -42.168 1.00 98.00 90 THR A N 1
ATOM 671 C CA . THR A 1 90 ? 26.747 -10.246 -42.110 1.00 98.00 90 THR A CA 1
ATOM 672 C C . THR A 1 90 ? 26.809 -9.389 -43.388 1.00 98.00 90 THR A C 1
ATOM 674 O O . THR A 1 90 ? 26.318 -9.795 -44.450 1.00 98.00 90 THR A O 1
ATOM 677 N N . ILE A 1 91 ? 27.395 -8.199 -43.297 1.00 97.56 91 ILE A N 1
ATOM 678 C CA . ILE A 1 91 ? 27.396 -7.116 -44.284 1.00 97.56 91 ILE A CA 1
ATOM 679 C C . ILE A 1 91 ? 28.862 -6.730 -44.577 1.00 97.56 91 ILE A C 1
ATOM 681 O O . ILE A 1 91 ? 29.483 -6.044 -43.767 1.00 97.56 91 ILE A O 1
ATOM 685 N N . PRO A 1 92 ? 29.432 -7.132 -45.731 1.00 95.25 92 PRO A N 1
ATOM 686 C CA . PRO A 1 92 ? 30.834 -6.878 -46.086 1.00 95.25 92 PRO A CA 1
ATOM 687 C C . PRO A 1 92 ? 31.091 -5.468 -46.633 1.00 95.25 92 PRO A C 1
ATOM 689 O O . PRO A 1 92 ? 32.244 -5.086 -46.794 1.00 95.25 92 PRO A O 1
ATOM 692 N N . ASN A 1 93 ? 30.030 -4.713 -46.929 1.00 93.81 93 ASN A N 1
ATOM 693 C CA . ASN A 1 93 ? 30.076 -3.323 -47.384 1.00 93.81 93 ASN A CA 1
ATOM 694 C C . ASN A 1 93 ? 29.447 -2.409 -46.316 1.00 93.81 93 ASN A C 1
ATOM 696 O O . ASN A 1 93 ? 28.596 -1.567 -46.614 1.00 93.81 93 ASN A O 1
ATOM 700 N N . TYR A 1 94 ? 29.781 -2.652 -45.050 1.00 93.38 94 TYR A N 1
ATOM 701 C CA . TYR A 1 94 ? 29.373 -1.788 -43.953 1.00 93.38 94 TYR A CA 1
ATOM 702 C C . TYR A 1 94 ? 30.469 -0.739 -43.752 1.00 93.38 94 TYR A C 1
ATOM 704 O O . TYR A 1 94 ? 31.562 -1.058 -43.291 1.00 93.38 94 TYR A O 1
ATOM 712 N N . HIS A 1 95 ? 30.198 0.488 -44.181 1.00 89.62 95 HIS A N 1
ATOM 713 C CA . HIS A 1 95 ? 31.145 1.595 -44.198 1.00 89.62 95 HIS A CA 1
ATOM 714 C C . HIS A 1 95 ? 30.890 2.464 -42.964 1.00 89.62 95 HIS A C 1
ATOM 716 O O . HIS A 1 95 ? 29.951 3.264 -42.980 1.00 89.62 95 HIS A O 1
ATOM 722 N N . SER A 1 96 ? 31.691 2.311 -41.902 1.00 86.81 96 SER A N 1
ATOM 723 C CA . SER A 1 96 ? 31.494 3.103 -40.683 1.00 86.81 96 SER A CA 1
ATOM 724 C C . SER A 1 96 ? 31.529 4.609 -40.965 1.00 86.81 96 SER A C 1
ATOM 726 O O . SER A 1 96 ? 32.254 5.102 -41.842 1.00 86.81 96 SER A O 1
ATOM 728 N N . TYR A 1 97 ? 30.704 5.345 -40.227 1.00 74.50 97 TYR A N 1
ATOM 729 C CA . TYR A 1 97 ? 30.479 6.768 -40.423 1.00 74.50 97 TYR A CA 1
ATOM 730 C C . TYR A 1 97 ? 31.793 7.570 -40.479 1.00 74.50 97 TYR A C 1
ATOM 732 O O . TYR A 1 97 ? 32.756 7.318 -39.764 1.00 74.50 97 TYR A O 1
ATOM 740 N N . GLY A 1 98 ? 31.843 8.563 -41.370 1.00 65.38 98 GLY A N 1
ATOM 741 C CA . GLY A 1 98 ? 33.036 9.389 -41.569 1.00 65.38 98 GLY A CA 1
ATOM 742 C C . GLY A 1 98 ? 34.095 8.804 -42.514 1.00 65.38 98 GLY A C 1
ATOM 743 O O . GLY A 1 98 ? 35.022 9.535 -42.855 1.00 65.38 98 GLY A O 1
ATOM 744 N N . ALA A 1 99 ? 33.943 7.580 -43.042 1.00 60.75 99 ALA A N 1
ATOM 745 C CA . ALA A 1 99 ? 34.887 6.963 -43.995 1.00 60.75 99 ALA A CA 1
ATOM 746 C C . ALA A 1 99 ? 35.32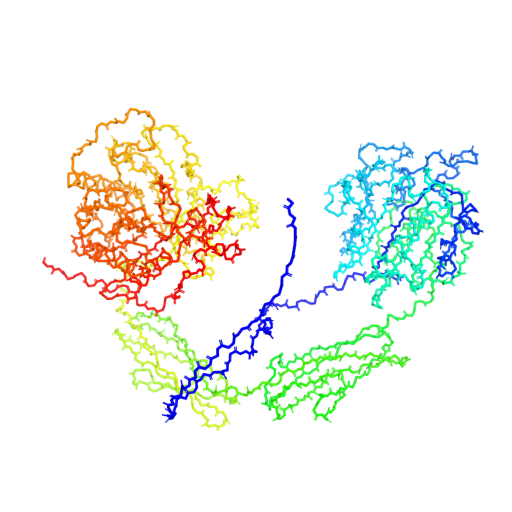7 7.873 -45.167 1.00 60.75 99 ALA A C 1
ATOM 748 O O . ALA A 1 99 ? 36.489 7.885 -45.561 1.00 60.75 99 ALA A O 1
ATOM 749 N N . ASN A 1 100 ? 34.413 8.688 -45.708 1.00 53.25 100 ASN A N 1
ATOM 750 C CA . ASN A 1 100 ? 34.705 9.628 -46.803 1.00 53.25 100 ASN A CA 1
ATOM 751 C C . ASN A 1 100 ? 35.257 10.995 -46.336 1.00 53.25 100 ASN A C 1
ATOM 753 O O . ASN A 1 100 ? 35.660 11.811 -47.167 1.00 53.25 100 ASN A O 1
ATOM 757 N N . SER A 1 101 ? 35.256 11.260 -45.027 1.00 50.59 101 SER A N 1
ATOM 758 C CA . SER A 1 101 ? 35.742 12.495 -44.395 1.00 50.59 101 SER A CA 1
ATOM 759 C C . SER A 1 101 ? 37.208 12.393 -43.956 1.00 50.59 101 SER A C 1
ATOM 761 O O . SER A 1 101 ? 37.910 13.406 -43.938 1.00 50.59 101 SER A O 1
ATOM 763 N N . PHE A 1 102 ? 37.687 11.186 -43.636 1.00 50.16 102 PHE A N 1
ATOM 764 C CA . PHE A 1 102 ? 39.061 10.918 -43.203 1.00 50.16 102 PHE A CA 1
ATOM 765 C C . PHE A 1 102 ? 39.900 10.373 -44.369 1.00 50.16 102 PHE A C 1
ATOM 767 O O . PHE A 1 102 ? 39.764 9.230 -44.796 1.00 50.16 102 PHE A O 1
ATOM 774 N N . SER A 1 103 ? 40.763 11.215 -44.945 1.00 36.75 103 SER A N 1
ATOM 775 C CA . SER A 1 103 ? 41.446 10.890 -46.203 1.00 36.75 103 SER A CA 1
ATOM 776 C C . SER A 1 103 ? 42.663 9.966 -46.028 1.00 36.75 103 SER A C 1
ATOM 778 O O . SER A 1 103 ? 43.792 10.453 -45.920 1.00 36.75 103 SER A O 1
ATOM 780 N N . GLY A 1 104 ? 42.444 8.650 -46.106 1.00 41.69 104 GLY A N 1
ATOM 781 C CA . GLY A 1 104 ? 43.487 7.650 -46.381 1.00 41.69 104 GLY A CA 1
ATOM 782 C C . GLY A 1 104 ? 43.592 6.522 -45.354 1.00 41.69 104 GLY A C 1
ATOM 783 O O . GLY A 1 104 ? 44.313 6.656 -44.371 1.00 41.69 104 GLY A O 1
ATOM 784 N N . ASP A 1 105 ? 42.944 5.396 -45.659 1.00 39.00 105 ASP A N 1
ATOM 785 C CA . ASP A 1 105 ? 43.166 4.043 -45.115 1.00 39.00 105 ASP A CA 1
ATOM 786 C C . ASP A 1 105 ? 43.183 3.862 -43.578 1.00 39.00 105 ASP A C 1
ATOM 788 O O . ASP A 1 105 ? 43.682 2.847 -43.100 1.00 39.00 105 ASP A O 1
ATOM 792 N N . ASN A 1 106 ? 42.618 4.786 -42.795 1.00 49.31 106 ASN A N 1
ATOM 793 C CA . ASN A 1 106 ? 42.266 4.571 -41.384 1.00 49.31 106 ASN A CA 1
ATOM 794 C C . ASN A 1 106 ? 41.152 5.536 -40.943 1.00 49.31 106 ASN A C 1
ATOM 796 O O . ASN A 1 106 ? 41.187 6.721 -41.272 1.00 49.31 106 ASN A O 1
ATOM 800 N N . ILE A 1 107 ? 40.194 5.017 -40.170 1.00 62.78 107 ILE A N 1
ATOM 801 C CA . ILE A 1 107 ? 39.077 5.774 -39.565 1.00 62.78 107 ILE A CA 1
ATOM 802 C C . ILE A 1 107 ? 39.377 6.151 -38.095 1.00 62.78 107 ILE A C 1
ATOM 804 O O . ILE A 1 107 ? 38.671 6.960 -37.503 1.00 62.78 107 ILE A O 1
ATOM 808 N N . ASN A 1 108 ? 40.488 5.640 -37.556 1.00 56.78 108 ASN A N 1
ATOM 809 C CA . ASN A 1 108 ? 40.999 5.861 -36.206 1.00 56.78 108 ASN A CA 1
ATOM 810 C C . ASN A 1 108 ? 41.030 7.363 -35.817 1.00 56.78 108 ASN A C 1
ATOM 812 O O . ASN A 1 108 ? 41.699 8.151 -36.491 1.00 56.78 108 ASN A O 1
ATOM 816 N N . GLY A 1 109 ? 40.469 7.809 -34.693 1.00 61.84 109 GLY A N 1
ATOM 817 C CA . GLY A 1 109 ? 39.439 7.167 -33.871 1.00 61.84 109 GLY A CA 1
ATOM 818 C C . GLY A 1 109 ? 38.067 7.747 -34.213 1.00 61.84 109 GLY A C 1
ATOM 819 O O . GLY A 1 109 ? 37.903 8.965 -34.128 1.00 61.84 109 GLY A O 1
ATOM 820 N N . CYS A 1 110 ? 37.096 6.910 -34.584 1.00 75.88 110 CYS A N 1
ATOM 821 C CA . CYS A 1 110 ? 35.711 7.349 -34.783 1.00 75.88 110 CYS A CA 1
ATOM 822 C C . CYS A 1 110 ? 34.818 7.083 -33.573 1.00 75.88 110 CYS A C 1
ATOM 824 O O . CYS A 1 110 ? 33.749 7.680 -33.519 1.00 75.88 110 CYS A O 1
ATOM 826 N N . SER A 1 111 ? 35.209 6.219 -32.627 1.00 80.38 111 SER A N 1
ATOM 827 C CA . SER A 1 111 ? 34.330 5.622 -31.606 1.00 80.38 111 SER A CA 1
ATOM 828 C C . SER A 1 111 ? 33.260 6.577 -31.072 1.00 80.38 111 SER A C 1
ATOM 830 O O . SER A 1 111 ? 32.075 6.382 -31.352 1.00 80.38 111 SER A O 1
ATOM 832 N N . ALA A 1 112 ? 33.645 7.698 -30.459 1.00 87.12 112 ALA A N 1
ATOM 833 C CA . ALA A 1 112 ? 32.685 8.680 -29.963 1.00 87.12 112 ALA A CA 1
ATOM 834 C C . ALA A 1 112 ? 31.692 9.184 -31.035 1.00 87.12 112 ALA A C 1
ATOM 836 O O . ALA A 1 112 ? 30.487 9.214 -30.789 1.00 87.12 112 ALA A O 1
ATOM 837 N N . ALA A 1 113 ? 32.161 9.556 -32.228 1.00 86.81 113 ALA A N 1
ATOM 838 C CA . ALA A 1 113 ? 31.312 10.009 -33.332 1.00 86.81 113 ALA A CA 1
ATOM 839 C C . ALA A 1 113 ? 30.464 8.885 -33.958 1.00 86.81 113 ALA A C 1
ATOM 841 O O . ALA A 1 113 ? 29.294 9.111 -34.263 1.00 86.81 113 ALA A O 1
ATOM 842 N N . CYS A 1 114 ? 31.012 7.680 -34.124 1.00 89.31 114 CYS A N 1
ATOM 843 C CA . CYS A 1 114 ? 30.334 6.523 -34.714 1.00 89.31 114 CYS A CA 1
ATOM 844 C C . CYS A 1 114 ? 29.218 5.988 -33.788 1.00 89.31 114 CYS A C 1
ATOM 846 O O . CYS A 1 114 ? 28.083 5.780 -34.225 1.00 89.31 114 CYS A O 1
ATOM 848 N N . TYR A 1 115 ? 29.474 5.883 -32.480 1.00 93.00 115 TYR A N 1
ATOM 849 C CA . TYR A 1 115 ? 28.446 5.574 -31.478 1.00 93.00 115 TYR A CA 1
ATOM 850 C C . TYR A 1 115 ? 27.347 6.656 -31.418 1.00 93.00 115 TYR A C 1
ATOM 852 O O . TYR A 1 115 ? 26.155 6.337 -31.359 1.00 93.00 115 TYR A O 1
ATOM 860 N N . VAL A 1 116 ? 27.721 7.942 -31.459 1.00 91.88 116 VAL A N 1
ATOM 861 C CA . VAL A 1 116 ? 26.772 9.073 -31.474 1.00 91.88 116 VAL A CA 1
ATOM 862 C C . VAL A 1 116 ? 25.932 9.087 -32.762 1.00 91.88 116 VAL A C 1
ATOM 864 O O . VAL A 1 116 ? 24.719 9.313 -32.693 1.00 91.88 116 VAL A O 1
ATOM 867 N N . ALA A 1 117 ? 26.521 8.748 -33.912 1.00 91.25 117 ALA A N 1
ATOM 868 C CA . ALA A 1 117 ? 25.828 8.597 -35.190 1.00 91.25 117 ALA A CA 1
ATOM 869 C C . ALA A 1 117 ? 24.755 7.495 -35.145 1.00 91.25 117 ALA A C 1
ATOM 871 O O . ALA A 1 117 ? 23.622 7.737 -35.574 1.00 91.25 117 ALA A O 1
ATOM 872 N N . LEU A 1 118 ? 25.070 6.331 -34.562 1.00 93.94 118 LEU A N 1
ATOM 873 C CA . LEU A 1 118 ? 24.145 5.196 -34.452 1.00 93.94 118 LEU A CA 1
ATOM 874 C C . LEU A 1 118 ? 22.929 5.483 -33.559 1.00 93.94 118 LEU A C 1
ATOM 876 O O . LEU A 1 118 ? 21.847 4.961 -33.831 1.00 93.94 118 LEU A O 1
ATOM 880 N N . ILE A 1 119 ? 23.067 6.310 -32.514 1.00 94.56 119 ILE A N 1
ATOM 881 C CA . ILE A 1 119 ? 21.943 6.616 -31.608 1.00 94.56 119 ILE A CA 1
ATOM 882 C C . ILE A 1 119 ? 21.224 7.944 -31.887 1.00 94.56 119 ILE A C 1
ATOM 884 O O . ILE A 1 119 ? 20.155 8.156 -31.319 1.00 94.56 119 ILE A O 1
ATOM 888 N N . SER A 1 120 ? 21.762 8.837 -32.727 1.00 94.12 120 SER A N 1
ATOM 889 C CA . SER A 1 120 ? 21.181 10.179 -32.957 1.00 94.12 120 SER A CA 1
ATOM 890 C C . SER A 1 120 ? 21.041 10.609 -34.423 1.00 94.12 120 SER A C 1
ATOM 892 O O . SER A 1 120 ? 20.434 11.644 -34.706 1.00 94.12 120 SER A O 1
ATOM 894 N N . GLY A 1 121 ? 21.597 9.854 -35.376 1.00 91.62 121 GLY A N 1
ATOM 895 C CA . GLY A 1 121 ? 21.562 10.213 -36.797 1.00 91.62 121 GLY A CA 1
ATOM 896 C C . GLY A 1 121 ? 22.455 11.405 -37.168 1.00 91.62 121 GLY A C 1
ATOM 897 O O . GLY A 1 121 ? 22.331 11.954 -38.265 1.00 91.62 121 GLY A O 1
ATOM 898 N N . SER A 1 122 ? 23.343 11.829 -36.270 1.00 87.75 122 SER A N 1
ATOM 899 C CA . SER A 1 122 ? 24.262 12.959 -36.424 1.00 87.75 122 SER A CA 1
ATOM 900 C C . SER A 1 122 ? 25.579 12.646 -35.713 1.00 87.75 122 SER A C 1
ATOM 902 O O . SER A 1 122 ? 25.577 11.883 -34.757 1.00 87.75 122 SER A O 1
ATOM 904 N N . ASP A 1 123 ? 26.683 13.262 -36.130 1.00 77.94 123 ASP A N 1
ATOM 905 C CA . ASP A 1 123 ? 27.932 13.287 -35.355 1.00 77.94 123 ASP A CA 1
ATOM 906 C C . ASP A 1 123 ? 27.862 14.251 -34.154 1.00 77.94 123 ASP A C 1
ATOM 908 O O . ASP A 1 123 ? 28.684 14.185 -33.246 1.00 77.94 123 ASP A O 1
ATOM 912 N N . SER A 1 124 ? 26.900 15.183 -34.149 1.00 81.69 124 SER A N 1
ATOM 913 C CA . SER A 1 124 ? 26.838 16.337 -33.240 1.00 81.69 124 SER A CA 1
ATOM 914 C C . SER A 1 124 ? 28.141 17.162 -33.162 1.00 81.69 124 SER A C 1
ATOM 916 O O . SER A 1 124 ? 28.361 17.878 -32.184 1.00 81.69 124 SER A O 1
ATOM 918 N N . GLY A 1 125 ? 29.005 17.082 -34.182 1.00 78.88 125 GLY A N 1
ATOM 919 C CA . GLY A 1 125 ? 30.350 17.672 -34.186 1.00 78.88 125 GLY A CA 1
ATOM 920 C C . GLY A 1 125 ? 31.383 16.984 -33.275 1.00 78.88 125 GLY A C 1
ATOM 921 O O . GLY A 1 125 ? 32.389 17.609 -32.937 1.00 78.88 125 GLY A O 1
ATOM 922 N N . VAL A 1 126 ? 31.138 15.740 -32.853 1.00 79.81 126 VAL A N 1
ATOM 923 C CA . VAL A 1 126 ? 32.071 14.894 -32.084 1.00 79.81 126 VAL A CA 1
ATOM 924 C C . VAL A 1 126 ? 33.121 14.260 -33.014 1.00 79.81 126 VAL A C 1
ATOM 926 O O . VAL A 1 126 ? 32.882 14.109 -34.210 1.00 79.81 126 VAL A O 1
ATOM 929 N N . SER A 1 127 ? 34.279 13.870 -32.468 1.00 70.88 127 SER A N 1
ATOM 930 C CA . SER A 1 127 ? 35.243 12.989 -33.148 1.00 70.88 127 SER A CA 1
ATOM 931 C C . SER A 1 127 ? 35.684 11.815 -32.262 1.00 70.88 127 SER A C 1
ATOM 933 O O . SER A 1 127 ? 35.223 10.698 -32.458 1.00 70.88 127 SER A O 1
ATOM 935 N N . ASP A 1 128 ? 36.517 12.094 -31.259 1.00 74.19 128 ASP A N 1
ATOM 936 C CA . ASP A 1 128 ? 37.253 11.141 -30.414 1.00 74.19 128 ASP A CA 1
ATOM 937 C C . ASP A 1 128 ? 37.247 11.723 -28.990 1.00 74.19 128 ASP A C 1
ATOM 939 O O . ASP A 1 128 ? 37.801 12.805 -28.764 1.00 74.19 128 ASP A O 1
ATOM 943 N N . GLY A 1 129 ? 36.506 11.085 -28.078 1.00 73.75 129 GLY A N 1
ATOM 944 C CA . GLY A 1 129 ? 36.148 11.602 -26.753 1.00 73.75 129 GLY A CA 1
ATOM 945 C C . GLY A 1 129 ? 35.267 12.872 -26.717 1.00 73.75 129 GLY A C 1
ATOM 946 O O . GLY A 1 129 ? 35.472 13.851 -27.433 1.00 73.75 129 GLY A O 1
ATOM 947 N N . TYR A 1 130 ? 34.300 12.927 -25.790 1.00 81.12 130 TYR A N 1
ATOM 948 C CA . TYR A 1 130 ? 33.602 14.174 -25.426 1.00 81.12 130 TYR A CA 1
ATOM 949 C C . TYR A 1 130 ? 33.091 14.164 -23.977 1.00 81.12 130 TYR A C 1
ATOM 951 O O . TYR A 1 130 ? 32.729 13.127 -23.425 1.00 81.12 130 TYR A O 1
ATOM 959 N N . SER A 1 131 ? 33.066 15.334 -23.332 1.00 72.62 131 SER A N 1
ATOM 960 C CA . SER A 1 131 ? 32.825 15.457 -21.886 1.00 72.62 131 SER A CA 1
ATOM 961 C C . SER A 1 131 ? 31.343 15.466 -21.492 1.00 72.62 131 SER A C 1
ATOM 963 O O . SER A 1 131 ? 30.909 14.610 -20.729 1.00 72.62 131 SER A O 1
ATOM 965 N N . CYS A 1 132 ? 30.590 16.469 -21.947 1.00 73.81 132 CYS A N 1
ATOM 966 C CA . CYS A 1 132 ? 29.156 16.689 -21.714 1.00 73.81 132 CYS A CA 1
ATOM 967 C C . CYS A 1 132 ? 28.762 18.032 -22.368 1.00 73.81 132 CYS A C 1
ATOM 969 O O . CYS A 1 132 ? 29.579 18.950 -22.413 1.00 73.81 132 CYS A O 1
ATOM 971 N N . CYS A 1 133 ? 27.543 18.242 -22.862 1.00 85.44 133 CYS A N 1
ATOM 972 C CA . CYS A 1 133 ? 26.472 17.278 -23.113 1.00 85.44 133 CYS A CA 1
ATOM 973 C C . CYS A 1 133 ? 25.830 17.634 -24.456 1.00 85.44 133 CYS A C 1
ATOM 975 O O . CYS A 1 133 ? 25.566 18.808 -24.724 1.00 85.44 133 CYS A O 1
ATOM 977 N N . LEU A 1 134 ? 25.594 16.628 -25.291 1.00 89.75 134 LEU A N 1
ATOM 978 C CA . LEU A 1 134 ? 25.014 16.795 -26.618 1.00 89.75 134 LEU A CA 1
ATOM 979 C C . LEU A 1 134 ? 23.519 17.111 -26.518 1.00 89.75 134 LEU A C 1
ATOM 981 O O . LEU A 1 134 ? 22.819 16.636 -25.617 1.00 89.75 134 LEU A O 1
ATOM 985 N N . THR A 1 135 ? 23.036 17.921 -27.458 1.00 86.56 135 THR A N 1
ATOM 986 C CA . THR A 1 135 ? 21.649 18.385 -27.525 1.00 86.56 135 THR A CA 1
ATOM 987 C C . THR A 1 135 ? 21.004 17.947 -28.838 1.00 86.56 135 THR A C 1
ATOM 989 O O . THR A 1 135 ? 21.230 18.520 -29.900 1.00 86.56 135 THR A O 1
ATOM 992 N N . GLY A 1 136 ? 20.164 16.923 -28.752 1.00 87.38 136 GLY A N 1
ATOM 993 C CA . GLY A 1 136 ? 19.433 16.336 -29.869 1.00 87.38 136 GLY A CA 1
ATOM 994 C C . GLY A 1 136 ? 18.491 15.254 -29.352 1.00 87.38 136 GLY A C 1
ATOM 995 O O . GLY A 1 136 ? 18.621 14.835 -28.207 1.00 87.38 136 GLY A O 1
ATOM 996 N N . THR A 1 137 ? 17.535 14.831 -30.177 1.00 93.50 137 THR A N 1
ATOM 997 C CA . THR A 1 137 ? 16.676 13.679 -29.871 1.00 93.50 137 THR A CA 1
ATOM 998 C C . THR A 1 137 ? 17.407 12.399 -30.250 1.00 93.50 137 THR A C 1
ATOM 1000 O O . THR A 1 137 ? 17.896 12.295 -31.375 1.00 93.50 137 THR A O 1
ATOM 1003 N N . THR A 1 138 ? 17.461 11.428 -29.345 1.00 95.75 138 THR A N 1
ATOM 1004 C CA . THR A 1 138 ? 18.112 10.132 -29.580 1.00 95.75 138 THR A CA 1
ATOM 1005 C C . THR A 1 138 ? 17.088 9.054 -29.947 1.00 95.75 138 THR A C 1
ATOM 1007 O O . THR A 1 138 ? 15.870 9.253 -29.893 1.00 95.75 138 THR A O 1
ATOM 1010 N N . LEU A 1 139 ? 17.564 7.869 -30.329 1.00 96.50 139 LEU A N 1
ATOM 1011 C CA . LEU A 1 139 ? 16.715 6.697 -30.532 1.00 96.50 139 LEU A CA 1
ATOM 1012 C C . LEU A 1 139 ? 15.951 6.338 -29.249 1.00 96.50 139 LEU A C 1
ATOM 1014 O O . LEU A 1 139 ? 14.788 5.942 -29.320 1.00 96.50 139 LEU A O 1
ATOM 1018 N N . VAL A 1 140 ? 16.569 6.492 -28.075 1.00 96.38 140 VAL A N 1
ATOM 1019 C CA . VAL A 1 140 ? 15.944 6.105 -26.805 1.00 96.38 140 VAL A CA 1
ATOM 1020 C C . VAL A 1 140 ? 14.887 7.111 -26.330 1.00 96.38 140 VAL A C 1
ATOM 1022 O O . VAL A 1 140 ? 13.847 6.665 -25.837 1.00 96.38 140 VAL A O 1
ATOM 1025 N N . ASP A 1 141 ? 15.045 8.415 -26.615 1.00 95.69 141 ASP A N 1
ATOM 1026 C CA . ASP A 1 141 ? 13.960 9.415 -26.515 1.00 95.69 141 ASP A CA 1
ATOM 1027 C C . ASP A 1 141 ? 12.715 8.956 -27.306 1.00 95.69 141 ASP A C 1
ATOM 1029 O O . ASP A 1 141 ? 11.573 9.043 -26.835 1.00 95.69 141 ASP A O 1
ATOM 1033 N N . GLN A 1 142 ? 12.919 8.438 -28.524 1.00 95.19 142 GLN A N 1
ATOM 1034 C CA . GLN A 1 142 ? 11.824 7.971 -29.376 1.00 95.19 142 GLN A CA 1
ATOM 1035 C C . GLN A 1 142 ? 11.214 6.650 -28.904 1.00 95.19 142 GLN A C 1
ATOM 1037 O O . GLN A 1 142 ? 9.990 6.507 -28.946 1.00 95.19 142 GLN A O 1
ATOM 1042 N N . LEU A 1 143 ? 12.029 5.703 -28.429 1.00 94.31 143 LEU A N 1
ATOM 1043 C CA . LEU A 1 143 ? 11.538 4.459 -27.832 1.00 94.31 143 LEU A CA 1
ATOM 1044 C C . LEU A 1 143 ? 10.627 4.770 -26.634 1.00 94.31 143 LEU A C 1
ATOM 1046 O O . LEU A 1 143 ? 9.486 4.309 -26.608 1.00 94.31 143 LEU A O 1
ATOM 1050 N N . GLN A 1 144 ? 11.067 5.627 -25.706 1.00 92.38 144 GLN A N 1
ATOM 1051 C CA . GLN A 1 144 ? 10.240 6.070 -24.578 1.00 92.38 144 GLN A CA 1
ATOM 1052 C C . GLN A 1 144 ? 8.955 6.767 -25.047 1.00 92.38 144 GLN A C 1
ATOM 1054 O O . GLN A 1 144 ? 7.866 6.440 -24.571 1.00 92.38 144 GLN A O 1
ATOM 1059 N N . SER A 1 145 ? 9.054 7.664 -26.033 1.00 91.06 145 SER A N 1
ATOM 1060 C CA . SER A 1 145 ? 7.900 8.367 -26.618 1.00 91.06 145 SER A CA 1
ATOM 1061 C C . SER A 1 145 ? 6.879 7.425 -27.276 1.00 91.06 145 SER A C 1
ATOM 1063 O O . SER A 1 145 ? 5.685 7.724 -27.291 1.00 91.06 145 SER A O 1
ATOM 1065 N N . ALA A 1 146 ? 7.322 6.274 -27.792 1.00 86.25 146 ALA A N 1
ATOM 1066 C CA . ALA A 1 146 ? 6.475 5.224 -28.359 1.00 86.25 146 ALA A CA 1
ATOM 1067 C C . ALA A 1 146 ? 5.959 4.204 -27.318 1.00 86.25 146 ALA A C 1
ATOM 1069 O O . ALA A 1 146 ? 5.218 3.285 -27.674 1.00 86.25 146 ALA A O 1
ATOM 1070 N N . GLY A 1 147 ? 6.335 4.339 -26.040 1.00 88.62 147 GLY A N 1
ATOM 1071 C CA . GLY A 1 147 ? 6.004 3.375 -24.984 1.00 88.62 147 GLY A CA 1
ATOM 1072 C C . GLY A 1 147 ? 6.800 2.065 -25.058 1.00 88.62 147 GLY A C 1
ATOM 1073 O O . GLY A 1 147 ? 6.358 1.049 -24.519 1.00 88.62 147 GLY A O 1
ATOM 1074 N N . LEU A 1 148 ? 7.949 2.076 -25.738 1.00 91.69 148 LEU A N 1
ATOM 1075 C CA . LEU A 1 148 ? 8.918 0.982 -25.781 1.00 91.69 148 LEU A CA 1
ATOM 1076 C C . LEU A 1 148 ? 9.914 1.101 -24.623 1.00 91.69 148 LEU A C 1
ATOM 1078 O O . LEU A 1 148 ? 10.183 2.181 -24.102 1.00 91.69 148 LEU A O 1
ATOM 1082 N N . THR A 1 149 ? 10.471 -0.039 -24.229 1.00 95.19 149 THR A N 1
ATOM 1083 C CA . THR A 1 149 ? 11.403 -0.149 -23.098 1.00 95.19 149 THR A CA 1
ATOM 1084 C C . THR A 1 149 ? 12.837 -0.332 -23.586 1.00 95.19 149 THR A C 1
ATOM 1086 O O . THR A 1 149 ? 13.077 -1.074 -24.538 1.00 95.19 149 THR A O 1
ATOM 1089 N N . TRP A 1 150 ? 13.802 0.314 -22.935 1.00 97.25 150 TRP A N 1
ATOM 1090 C CA . TRP A 1 150 ? 15.221 0.217 -23.283 1.00 97.25 150 TRP A CA 1
ATOM 1091 C C . TRP A 1 150 ? 16.084 0.131 -22.027 1.00 97.25 150 TRP A C 1
ATOM 1093 O O . TRP A 1 150 ? 15.676 0.662 -21.003 1.00 97.25 150 TRP A O 1
ATOM 1103 N N . GLN A 1 151 ? 17.249 -0.522 -22.103 1.00 98.06 151 GLN A N 1
ATOM 1104 C CA . GLN A 1 151 ? 18.287 -0.497 -21.062 1.00 98.06 151 GLN A CA 1
ATOM 1105 C C . GLN A 1 151 ? 19.687 -0.559 -21.684 1.00 98.06 151 GLN A C 1
ATOM 1107 O O . GLN A 1 151 ? 19.914 -1.320 -22.628 1.00 98.06 151 GLN A O 1
ATOM 1112 N N . ALA A 1 152 ? 20.635 0.215 -21.150 1.00 98.19 152 ALA A N 1
ATOM 1113 C CA . ALA A 1 152 ? 22.003 0.294 -21.661 1.00 98.19 152 ALA A CA 1
ATOM 1114 C C . ALA A 1 152 ? 23.042 0.048 -20.560 1.00 98.19 152 ALA A C 1
ATOM 1116 O O . ALA A 1 152 ? 22.997 0.651 -19.489 1.00 98.19 152 ALA A O 1
ATOM 1117 N N . TYR A 1 153 ? 23.999 -0.835 -20.838 1.00 98.38 153 TYR A N 1
ATOM 1118 C CA . TYR A 1 153 ? 24.987 -1.324 -19.881 1.00 98.38 153 TYR A CA 1
ATOM 1119 C C . TYR A 1 153 ? 26.410 -1.071 -20.384 1.00 98.38 153 TYR A C 1
ATOM 1121 O O . TYR A 1 153 ? 26.735 -1.406 -21.521 1.00 98.38 153 TYR A O 1
ATOM 1129 N N . CYS A 1 154 ? 27.268 -0.535 -19.518 1.00 97.31 154 CYS A N 1
ATOM 1130 C CA . CYS A 1 154 ? 28.680 -0.293 -19.800 1.00 97.31 154 CYS A CA 1
ATOM 1131 C C . CYS A 1 154 ? 29.547 -1.028 -18.767 1.00 97.31 154 CYS A C 1
ATOM 1133 O O . CYS A 1 154 ? 29.425 -0.802 -17.560 1.00 97.31 154 CYS A O 1
ATOM 1135 N N . GLU A 1 155 ? 30.379 -1.963 -19.223 1.00 97.69 155 GLU A N 1
ATOM 1136 C CA . GLU A 1 155 ? 31.047 -2.949 -18.369 1.00 97.69 155 GLU A CA 1
ATOM 1137 C C . GLU A 1 155 ? 32.077 -2.331 -17.396 1.00 97.69 155 GLU A C 1
ATOM 1139 O O . GLU A 1 155 ? 32.788 -1.380 -17.716 1.00 97.69 155 GLU A O 1
ATOM 1144 N N . SER A 1 156 ? 32.182 -2.905 -16.190 1.00 94.31 156 SER A N 1
ATOM 1145 C CA . SER A 1 156 ? 33.234 -2.635 -15.188 1.00 94.31 156 SER A CA 1
ATOM 1146 C C . SER A 1 156 ? 33.468 -1.162 -14.809 1.00 94.31 156 SER A C 1
ATOM 1148 O O . SER A 1 156 ? 34.583 -0.791 -14.443 1.00 94.31 156 SER A O 1
ATOM 1150 N N . GLY A 1 157 ? 32.430 -0.322 -14.827 1.00 90.06 157 GLY A N 1
ATOM 1151 C CA . GLY A 1 157 ? 32.541 1.088 -14.428 1.00 90.06 157 GLY A CA 1
ATOM 1152 C C . GLY A 1 157 ? 32.612 2.077 -15.591 1.00 90.06 157 GLY A C 1
ATOM 1153 O O . GLY A 1 157 ? 32.865 3.253 -15.353 1.00 90.06 157 GLY A O 1
ATOM 1154 N N . CYS A 1 158 ? 32.414 1.604 -16.826 1.00 91.25 158 CYS A N 1
ATOM 1155 C CA . CYS A 1 158 ? 32.480 2.395 -18.052 1.00 91.25 158 CYS A CA 1
ATOM 1156 C C . CYS A 1 158 ? 33.809 3.162 -18.223 1.00 91.25 158 CYS A C 1
ATOM 1158 O O . CYS A 1 158 ? 33.816 4.393 -18.219 1.00 91.25 158 CYS A O 1
ATOM 1160 N N . PRO A 1 159 ? 34.954 2.459 -18.363 1.00 91.62 159 PRO A N 1
ATOM 1161 C CA . PRO A 1 159 ? 36.289 3.071 -18.316 1.00 91.62 159 PRO A CA 1
ATOM 1162 C C . PRO A 1 159 ? 36.540 4.141 -19.392 1.00 91.62 159 PRO A C 1
ATOM 1164 O O . PRO A 1 159 ? 37.365 5.028 -19.179 1.00 91.62 159 PRO A O 1
ATOM 1167 N N . ARG A 1 160 ? 35.812 4.075 -20.512 1.00 89.94 160 ARG A N 1
ATOM 1168 C CA . ARG A 1 160 ? 35.834 5.037 -21.624 1.00 89.94 160 ARG A CA 1
ATOM 1169 C C . ARG A 1 160 ? 34.769 6.135 -21.533 1.00 89.94 160 ARG A C 1
ATOM 1171 O O . ARG A 1 160 ? 34.872 7.154 -22.210 1.00 89.94 160 ARG A O 1
ATOM 1178 N N . GLY A 1 161 ? 33.760 5.969 -20.677 1.00 91.50 161 GLY A N 1
ATOM 1179 C CA . GLY A 1 161 ? 32.619 6.882 -20.591 1.00 91.50 161 GLY A CA 1
ATOM 1180 C C . GLY A 1 161 ? 31.951 7.095 -21.953 1.00 91.50 161 GLY A C 1
ATOM 1181 O O . GLY A 1 161 ? 31.783 6.150 -22.719 1.00 91.50 161 GLY A O 1
ATOM 1182 N N . ASN A 1 162 ? 31.620 8.351 -22.260 1.00 89.50 162 ASN A N 1
ATOM 1183 C CA . ASN A 1 162 ? 30.910 8.758 -23.480 1.00 89.50 162 ASN A CA 1
ATOM 1184 C C . ASN A 1 162 ? 31.573 8.320 -24.795 1.00 89.50 162 ASN A C 1
ATOM 1186 O O . ASN A 1 162 ? 30.884 8.221 -25.803 1.00 89.50 162 ASN A O 1
ATOM 1190 N N . ASP A 1 163 ? 32.885 8.073 -24.777 1.00 88.56 163 ASP A N 1
ATOM 1191 C CA . ASP A 1 163 ? 33.685 7.677 -25.938 1.00 88.56 163 ASP A CA 1
ATOM 1192 C C . ASP A 1 163 ? 33.188 6.354 -26.551 1.00 88.56 163 ASP A C 1
ATOM 1194 O O . ASP A 1 163 ? 33.050 6.243 -27.762 1.00 88.56 163 ASP A O 1
ATOM 1198 N N . HIS A 1 164 ? 32.838 5.375 -25.703 1.00 91.62 164 HIS A N 1
ATOM 1199 C CA . HIS A 1 164 ? 32.297 4.058 -26.096 1.00 91.62 164 HIS A CA 1
ATOM 1200 C C . HIS A 1 164 ? 30.865 3.836 -25.551 1.00 91.62 164 HIS A C 1
ATOM 1202 O O . HIS A 1 164 ? 30.357 2.712 -25.485 1.00 91.62 164 HIS A O 1
ATOM 1208 N N . PHE A 1 165 ? 30.208 4.884 -25.042 1.00 94.12 165 PHE A N 1
ATOM 1209 C CA . PHE A 1 165 ? 28.901 4.769 -24.382 1.00 94.12 165 PHE A CA 1
ATOM 1210 C C . PHE A 1 165 ? 28.114 6.095 -24.426 1.00 94.12 165 PHE A C 1
ATOM 1212 O O . PHE A 1 165 ? 28.066 6.845 -23.448 1.00 94.12 165 PHE A O 1
ATOM 1219 N N . PRO A 1 166 ? 27.455 6.412 -25.553 1.00 92.44 166 PRO A N 1
ATOM 1220 C CA . PRO A 1 166 ? 26.961 7.760 -25.842 1.00 92.44 166 PRO A CA 1
ATOM 1221 C C . PRO A 1 166 ? 25.773 8.186 -24.962 1.00 92.44 166 PRO A C 1
ATOM 1223 O O . PRO A 1 166 ? 25.506 9.380 -24.826 1.00 92.44 166 PRO A O 1
ATOM 1226 N N . PHE A 1 167 ? 25.088 7.235 -24.315 1.00 94.19 167 PHE A N 1
ATOM 1227 C CA . PHE A 1 167 ? 23.913 7.474 -23.465 1.00 94.19 167 PHE A CA 1
ATOM 1228 C C . PHE A 1 167 ? 24.210 8.352 -22.235 1.00 94.19 167 PHE A C 1
ATOM 1230 O O . PHE A 1 167 ? 23.324 9.056 -21.765 1.00 94.19 167 PHE A O 1
ATOM 1237 N N . THR A 1 168 ? 25.446 8.374 -21.718 1.00 92.38 168 THR A N 1
ATOM 1238 C CA . THR A 1 168 ? 25.849 9.334 -20.663 1.00 92.38 168 THR A CA 1
ATOM 1239 C C . THR A 1 168 ? 26.252 10.708 -21.204 1.00 92.38 168 THR A C 1
ATOM 1241 O O . THR A 1 168 ? 26.474 11.635 -20.427 1.00 92.38 168 THR A O 1
ATOM 1244 N N . GLY A 1 169 ? 26.337 10.857 -22.528 1.00 90.19 169 GLY A N 1
ATOM 1245 C CA . GLY A 1 169 ? 26.770 12.076 -23.198 1.00 90.19 169 GLY A CA 1
ATOM 1246 C C . GLY A 1 169 ? 25.637 12.961 -23.729 1.00 90.19 169 GLY A C 1
ATOM 1247 O O . GLY A 1 169 ? 25.887 14.136 -24.001 1.00 90.19 169 GLY A O 1
ATOM 1248 N N . PHE A 1 170 ? 24.413 12.443 -23.874 1.00 92.12 170 PHE A N 1
ATOM 1249 C CA . PHE A 1 170 ? 23.231 13.215 -24.285 1.00 92.12 170 PHE A CA 1
ATOM 1250 C C . PHE A 1 170 ? 22.472 13.789 -23.084 1.00 92.12 170 PHE A C 1
ATOM 1252 O O . PHE A 1 170 ? 22.287 13.124 -22.068 1.00 92.12 170 PHE A O 1
ATOM 1259 N N . ALA A 1 171 ? 22.008 15.037 -23.201 1.00 90.31 171 ALA A N 1
ATOM 1260 C CA . ALA A 1 171 ? 21.363 15.749 -22.096 1.00 90.31 171 ALA A CA 1
ATOM 1261 C C . ALA A 1 171 ? 19.984 15.181 -21.687 1.00 90.31 171 ALA A C 1
ATOM 1263 O O . ALA A 1 171 ? 19.589 15.349 -20.533 1.00 90.31 171 ALA A O 1
ATOM 1264 N N . SER A 1 172 ? 19.265 14.527 -22.608 1.00 88.19 172 SER A N 1
ATOM 1265 C CA . SER A 1 172 ? 18.042 13.757 -22.328 1.00 88.19 172 SER A CA 1
ATOM 1266 C C . SER A 1 172 ? 18.361 12.460 -21.578 1.00 88.19 172 SER A C 1
ATOM 1268 O O . SER A 1 172 ? 17.794 12.189 -20.519 1.00 88.19 172 SER A O 1
ATOM 1270 N N . ASP A 1 173 ? 19.317 11.696 -22.103 1.00 88.19 173 ASP A N 1
ATOM 1271 C CA . ASP A 1 173 ? 19.564 10.311 -21.699 1.00 88.19 173 ASP A CA 1
ATOM 1272 C C . ASP A 1 173 ? 20.346 10.179 -20.383 1.00 88.19 173 ASP A C 1
ATOM 1274 O O . ASP A 1 173 ? 20.058 9.282 -19.591 1.00 88.19 173 ASP A O 1
ATOM 1278 N N . ALA A 1 174 ? 21.304 11.073 -20.106 1.00 86.44 174 ALA A N 1
ATOM 1279 C CA . ALA A 1 174 ? 22.357 10.862 -19.100 1.00 86.44 174 ALA A CA 1
ATOM 1280 C C . ALA A 1 174 ? 21.893 10.701 -17.635 1.00 86.44 174 ALA A C 1
ATOM 1282 O O . ALA A 1 174 ? 22.684 10.288 -16.787 1.00 86.44 174 ALA A O 1
ATOM 1283 N N . ASN A 1 175 ? 20.630 11.014 -17.325 1.00 87.31 175 ASN A N 1
ATOM 1284 C CA . ASN A 1 175 ? 20.023 10.829 -15.997 1.00 87.31 175 ASN A CA 1
ATOM 1285 C C . ASN A 1 175 ? 19.003 9.668 -15.953 1.00 87.31 175 ASN A C 1
ATOM 1287 O O . ASN A 1 175 ? 18.277 9.522 -14.968 1.00 87.31 175 ASN A O 1
ATOM 1291 N N . SER A 1 176 ? 18.911 8.862 -17.015 1.00 92.31 176 SER A N 1
ATOM 1292 C CA . SER A 1 176 ? 17.967 7.747 -17.120 1.00 92.31 176 SER A CA 1
ATOM 1293 C C . SER A 1 176 ? 18.272 6.634 -16.102 1.00 92.31 176 SER A C 1
ATOM 1295 O O . SER A 1 176 ? 19.420 6.192 -16.012 1.00 92.31 176 SER A O 1
ATOM 1297 N N . PRO A 1 177 ? 17.265 6.103 -15.376 1.00 93.88 177 PRO A N 1
ATOM 1298 C CA . PRO A 1 177 ? 17.448 4.964 -14.470 1.00 93.88 177 PRO A CA 1
ATOM 1299 C C . PRO A 1 177 ? 17.744 3.644 -15.206 1.00 93.88 177 PRO A C 1
ATOM 1301 O O . PRO A 1 177 ? 18.117 2.661 -14.569 1.00 93.88 177 PRO A O 1
ATOM 1304 N N . ASP A 1 178 ? 17.581 3.621 -16.531 1.00 96.38 178 ASP A N 1
ATOM 1305 C CA . ASP A 1 178 ? 17.855 2.478 -17.403 1.00 96.38 178 ASP A CA 1
ATOM 1306 C C . ASP A 1 178 ? 19.305 2.452 -17.942 1.00 96.38 178 ASP A C 1
ATOM 1308 O O . ASP A 1 178 ? 19.666 1.578 -18.738 1.00 96.38 178 ASP A O 1
ATOM 1312 N N . ILE A 1 179 ? 20.153 3.385 -17.487 1.00 96.81 179 ILE A N 1
ATOM 1313 C CA . ILE A 1 179 ? 21.603 3.394 -17.721 1.00 96.81 179 ILE A CA 1
ATOM 1314 C C . ILE A 1 179 ? 22.340 2.720 -16.558 1.00 96.81 179 ILE A C 1
ATOM 1316 O O . ILE A 1 179 ? 22.199 3.088 -15.393 1.00 96.81 179 ILE A O 1
ATOM 1320 N N . PHE A 1 180 ? 23.217 1.772 -16.889 1.00 97.56 180 PHE A N 1
ATOM 1321 C CA . PHE A 1 180 ? 24.000 1.003 -15.928 1.00 97.56 180 PHE A CA 1
ATOM 1322 C C . PHE A 1 180 ? 25.500 1.120 -16.231 1.00 97.56 180 PHE A C 1
ATOM 1324 O O . PHE A 1 180 ? 26.042 0.389 -17.059 1.00 97.56 180 PHE A O 1
ATOM 1331 N N . THR A 1 181 ? 26.184 2.014 -15.513 1.00 95.44 181 THR A N 1
ATOM 1332 C CA . THR A 1 181 ? 27.626 2.313 -15.670 1.00 95.44 181 THR A CA 1
ATOM 1333 C C . THR A 1 181 ? 28.465 2.017 -14.419 1.00 95.44 181 THR A C 1
ATOM 1335 O O . THR A 1 181 ? 29.646 2.341 -14.375 1.00 95.44 181 THR A O 1
ATOM 1338 N N . GLY A 1 182 ? 27.887 1.406 -13.378 1.00 93.12 182 GLY A N 1
ATOM 1339 C CA . GLY A 1 182 ? 28.595 1.094 -12.128 1.00 93.12 182 GLY A CA 1
ATOM 1340 C C . GLY A 1 182 ? 29.679 0.012 -12.269 1.00 93.12 182 GLY A C 1
ATOM 1341 O O . GLY A 1 182 ? 29.620 -0.848 -13.144 1.00 93.12 182 GLY A O 1
ATOM 1342 N N . SER A 1 183 ? 30.649 -0.016 -11.349 1.00 92.81 183 SER A N 1
ATOM 1343 C CA . SER A 1 183 ? 31.782 -0.966 -11.380 1.00 92.81 183 SER A CA 1
ATOM 1344 C C . SER A 1 183 ? 31.405 -2.450 -11.241 1.00 92.81 183 SER A C 1
ATOM 1346 O O . SER A 1 183 ? 32.223 -3.320 -11.530 1.00 92.81 183 SER A O 1
ATOM 1348 N N . SER A 1 184 ? 30.170 -2.759 -10.837 1.00 91.31 184 SER A N 1
ATOM 1349 C CA . SER A 1 184 ? 29.610 -4.117 -10.805 1.00 91.31 184 SER A CA 1
ATOM 1350 C C . SER A 1 184 ? 29.023 -4.592 -12.143 1.00 91.31 184 SER A C 1
ATOM 1352 O O . SER A 1 184 ? 28.671 -5.770 -12.265 1.00 91.31 184 SER A O 1
ATOM 1354 N N . VAL A 1 185 ? 28.860 -3.694 -13.123 1.00 96.00 185 VAL A N 1
ATOM 1355 C CA . VAL A 1 185 ? 28.183 -4.002 -14.388 1.00 96.00 185 VAL A CA 1
ATOM 1356 C C . VAL A 1 185 ? 28.977 -5.034 -15.170 1.00 96.00 185 VAL A C 1
ATOM 1358 O O . VAL A 1 185 ? 30.174 -4.896 -15.420 1.00 96.00 185 VAL A O 1
ATOM 1361 N N . SER A 1 186 ? 28.284 -6.113 -15.514 1.00 95.31 186 SER A N 1
ATOM 1362 C CA . SER A 1 186 ? 28.875 -7.341 -16.023 1.00 95.31 186 SER A CA 1
ATOM 1363 C C . SER A 1 186 ? 27.860 -8.131 -16.846 1.00 95.31 186 SER A C 1
ATOM 1365 O O . SER A 1 186 ? 26.644 -7.953 -16.725 1.00 95.31 186 SER A O 1
ATOM 1367 N N . THR A 1 187 ? 28.361 -9.051 -17.666 1.00 96.94 187 THR A N 1
ATOM 1368 C CA . THR A 1 187 ? 27.550 -9.905 -18.551 1.00 96.94 187 THR A CA 1
ATOM 1369 C C . THR A 1 187 ? 26.453 -10.694 -17.826 1.00 96.94 187 THR A C 1
ATOM 1371 O O . THR A 1 187 ? 25.399 -10.940 -18.407 1.00 96.94 187 THR A O 1
ATOM 1374 N N . SER A 1 188 ? 26.629 -11.047 -16.547 1.00 95.88 188 SER A N 1
ATOM 1375 C CA . SER A 1 188 ? 25.592 -11.703 -15.736 1.00 95.88 188 SER A CA 1
ATOM 1376 C C . SER A 1 188 ? 24.432 -10.773 -15.362 1.00 95.88 188 SER A C 1
ATOM 1378 O O . SER A 1 188 ? 23.289 -11.226 -15.347 1.00 95.88 188 SER A O 1
ATOM 1380 N N . GLN A 1 189 ? 24.692 -9.486 -15.103 1.00 95.94 189 GLN A N 1
ATOM 1381 C CA . GLN A 1 189 ? 23.649 -8.480 -14.862 1.00 95.94 189 GLN A CA 1
ATOM 1382 C C . GLN A 1 189 ? 22.840 -8.223 -16.143 1.00 95.94 189 GLN A C 1
ATOM 1384 O O . GLN A 1 189 ? 21.612 -8.207 -16.101 1.00 95.94 189 GLN A O 1
ATOM 1389 N N . PHE A 1 190 ? 23.515 -8.140 -17.292 1.00 97.75 190 PHE A N 1
ATOM 1390 C CA . PHE A 1 190 ? 22.867 -8.035 -18.604 1.00 97.75 190 PHE A CA 1
ATOM 1391 C C . PHE A 1 190 ? 21.991 -9.258 -18.925 1.00 97.75 190 PHE A C 1
ATOM 1393 O O . PHE A 1 190 ? 20.830 -9.140 -19.318 1.00 97.75 190 PHE A O 1
ATOM 1400 N N . ILE A 1 191 ? 22.514 -10.464 -18.675 1.00 98.25 191 ILE A N 1
ATOM 1401 C CA . ILE A 1 191 ? 21.767 -11.717 -18.836 1.00 98.25 191 ILE A CA 1
ATOM 1402 C C . ILE A 1 191 ? 20.581 -11.796 -17.861 1.00 98.25 191 ILE A C 1
ATOM 1404 O O . ILE A 1 191 ? 19.584 -12.431 -18.198 1.00 98.25 191 ILE A O 1
ATOM 1408 N N . ALA A 1 192 ? 20.625 -11.147 -16.693 1.00 96.00 192 ALA A N 1
ATOM 1409 C CA . ALA A 1 192 ? 19.471 -11.066 -15.797 1.00 96.00 192 ALA A CA 1
ATOM 1410 C C . ALA A 1 192 ? 18.335 -10.210 -16.391 1.00 96.00 192 ALA A C 1
ATOM 1412 O O . ALA A 1 192 ? 17.185 -10.647 -16.358 1.00 96.00 192 ALA A O 1
ATOM 1413 N N . ALA A 1 193 ? 18.642 -9.064 -17.013 1.00 94.75 193 ALA A N 1
ATOM 1414 C CA . ALA A 1 193 ? 17.650 -8.253 -17.731 1.00 94.75 193 ALA A CA 1
ATOM 1415 C C . ALA A 1 193 ? 17.005 -9.041 -18.889 1.00 94.75 193 ALA A C 1
ATOM 1417 O O . ALA A 1 193 ? 15.777 -9.130 -18.978 1.00 94.75 193 ALA A O 1
ATOM 1418 N N . ALA A 1 194 ? 17.823 -9.738 -19.687 1.00 95.62 194 ALA A N 1
ATOM 1419 C CA . ALA A 1 194 ? 17.381 -10.647 -20.753 1.00 95.62 194 ALA A CA 1
ATOM 1420 C C . ALA A 1 194 ? 16.676 -11.937 -20.260 1.00 95.62 194 ALA A C 1
ATOM 1422 O O . ALA A 1 194 ? 16.195 -12.725 -21.074 1.00 95.62 194 ALA A O 1
ATOM 1423 N N . ASN A 1 195 ? 16.608 -12.181 -18.945 1.00 95.00 195 ASN A N 1
ATOM 1424 C CA . ASN A 1 195 ? 15.829 -13.266 -18.333 1.00 95.00 195 ASN A CA 1
ATOM 1425 C C . ASN A 1 195 ? 14.620 -12.773 -17.518 1.00 95.00 195 ASN A C 1
ATOM 1427 O O . ASN A 1 195 ? 13.924 -13.586 -16.905 1.00 95.00 195 ASN A O 1
ATOM 1431 N N . SER A 1 196 ? 14.361 -11.463 -17.489 1.00 89.12 196 SER A N 1
ATOM 1432 C CA . SER A 1 196 ? 13.226 -10.888 -16.763 1.00 89.12 196 SER A CA 1
ATOM 1433 C C . SER A 1 196 ? 11.872 -11.305 -17.367 1.00 89.12 196 SER A C 1
ATOM 1435 O O . SER A 1 196 ? 11.789 -11.833 -18.477 1.00 89.12 196 SER A O 1
ATOM 1437 N N . ALA A 1 197 ? 10.785 -11.088 -16.617 1.00 79.44 197 ALA A N 1
ATOM 1438 C CA . ALA A 1 197 ? 9.428 -11.437 -17.056 1.00 79.44 197 ALA A CA 1
ATOM 1439 C C . ALA A 1 197 ? 8.894 -10.536 -18.191 1.00 79.44 197 ALA A C 1
ATOM 1441 O O . ALA A 1 197 ? 7.986 -10.943 -18.914 1.00 79.44 197 ALA A O 1
ATOM 1442 N N . SER A 1 198 ? 9.478 -9.343 -18.341 1.00 83.69 198 SER A N 1
ATOM 1443 C CA . SER A 1 198 ? 9.191 -8.357 -19.386 1.00 83.69 198 SER A CA 1
ATOM 1444 C C . SER A 1 198 ? 10.524 -7.750 -19.851 1.00 83.69 198 SER A C 1
ATOM 1446 O O . SER A 1 198 ? 10.885 -6.673 -19.377 1.00 83.69 198 SER A O 1
ATOM 1448 N N . PRO A 1 199 ? 11.306 -8.452 -20.694 1.00 89.69 199 PRO A N 1
ATOM 1449 C CA . PRO A 1 199 ? 12.625 -7.981 -21.108 1.00 89.69 199 PRO A CA 1
ATOM 1450 C C . PRO A 1 199 ? 12.521 -6.727 -21.997 1.00 89.69 199 PRO A C 1
ATOM 1452 O O . PRO A 1 199 ? 11.559 -6.627 -22.765 1.00 89.69 199 PRO A O 1
ATOM 1455 N N . PRO A 1 200 ? 13.490 -5.788 -21.939 1.00 94.25 200 PRO A N 1
ATOM 1456 C CA . PRO A 1 200 ? 13.417 -4.549 -22.711 1.00 94.25 200 PRO A CA 1
ATOM 1457 C C . PRO A 1 200 ? 13.365 -4.773 -24.228 1.00 94.25 200 PRO A C 1
ATOM 1459 O O . PRO A 1 200 ? 13.915 -5.749 -24.743 1.00 94.25 200 PRO A O 1
ATOM 1462 N N . ASN A 1 201 ? 12.726 -3.863 -24.964 1.00 95.50 201 ASN A N 1
ATOM 1463 C CA . ASN A 1 201 ? 12.704 -3.873 -26.433 1.00 95.50 201 ASN A CA 1
ATOM 1464 C C . ASN A 1 201 ? 14.072 -3.524 -27.041 1.00 95.50 201 ASN A C 1
ATOM 1466 O O . ASN A 1 201 ? 14.399 -4.010 -28.120 1.00 95.50 201 ASN A O 1
ATOM 1470 N N . PHE A 1 202 ? 14.876 -2.719 -26.349 1.00 98.00 202 PHE A N 1
ATOM 1471 C CA . PHE A 1 202 ? 16.242 -2.373 -26.739 1.00 98.00 202 PHE A CA 1
ATOM 1472 C C . PHE A 1 202 ? 17.204 -2.659 -25.585 1.00 98.00 202 PHE A C 1
ATOM 1474 O O . PHE A 1 202 ? 17.034 -2.146 -24.481 1.00 98.00 202 PHE A O 1
ATOM 1481 N N . LEU A 1 203 ? 18.215 -3.487 -25.830 1.00 98.19 203 LEU A N 1
ATOM 1482 C CA . LEU A 1 203 ? 19.270 -3.809 -24.875 1.00 98.19 203 LEU A CA 1
ATOM 1483 C C . LEU A 1 203 ? 20.630 -3.487 -25.492 1.00 98.19 203 LEU A C 1
ATOM 1485 O O . LEU A 1 203 ? 20.977 -4.053 -26.525 1.00 98.19 203 LEU A O 1
ATOM 1489 N N . TRP A 1 204 ? 21.408 -2.626 -24.840 1.00 98.62 204 TRP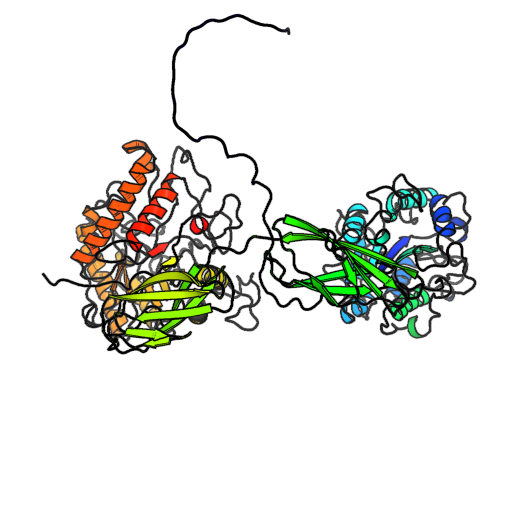 A N 1
ATOM 1490 C CA . TRP A 1 204 ? 22.770 -2.279 -25.258 1.00 98.62 204 TRP A CA 1
ATOM 1491 C C . TRP A 1 204 ? 23.810 -2.777 -24.254 1.00 98.62 204 TRP A C 1
ATOM 1493 O O . TRP A 1 204 ? 23.623 -2.616 -23.045 1.00 98.62 204 TRP A O 1
ATOM 1503 N N . PHE A 1 205 ? 24.927 -3.321 -24.741 1.00 98.44 205 PHE A N 1
ATOM 1504 C CA . PHE A 1 205 ? 26.090 -3.662 -23.923 1.00 98.44 205 PHE A CA 1
ATOM 1505 C C . PHE A 1 205 ? 27.402 -3.200 -24.576 1.00 98.44 205 PHE A C 1
ATOM 1507 O O . PHE A 1 205 ? 27.765 -3.701 -25.639 1.00 98.44 205 PHE A O 1
ATOM 1514 N N . THR A 1 206 ? 28.139 -2.313 -23.902 1.00 97.69 206 THR A N 1
ATOM 1515 C CA . THR A 1 206 ? 29.540 -1.981 -24.218 1.00 97.69 206 THR A CA 1
ATOM 1516 C C . THR A 1 206 ? 30.465 -2.795 -23.294 1.00 97.69 206 THR A C 1
ATOM 1518 O O . THR A 1 206 ? 30.460 -2.553 -22.079 1.00 97.69 206 THR A O 1
ATOM 1521 N N . PRO A 1 207 ? 31.253 -3.761 -23.808 1.00 97.44 207 PRO A N 1
ATOM 1522 C CA . PRO A 1 207 ? 32.334 -4.413 -23.069 1.00 97.44 207 PRO A CA 1
ATOM 1523 C C . PRO A 1 207 ? 33.541 -3.478 -22.906 1.00 97.44 207 PRO A C 1
ATOM 1525 O O . PRO A 1 207 ? 33.704 -2.527 -23.662 1.00 97.44 207 PRO A O 1
ATOM 1528 N N . THR A 1 208 ? 34.427 -3.778 -21.956 1.00 95.81 208 THR A N 1
ATOM 1529 C CA . THR A 1 208 ? 35.699 -3.036 -21.817 1.00 95.81 208 THR A CA 1
ATOM 1530 C C . THR A 1 208 ? 36.686 -3.312 -22.959 1.00 95.81 208 THR A C 1
ATOM 1532 O O . THR A 1 208 ? 36.630 -4.369 -23.590 1.00 95.81 208 THR A O 1
ATOM 1535 N N . ASP A 1 209 ? 37.677 -2.431 -23.125 1.00 93.62 209 ASP A N 1
ATOM 1536 C CA . ASP A 1 209 ? 38.779 -2.483 -24.106 1.00 93.62 209 ASP A CA 1
ATOM 1537 C C . ASP A 1 209 ? 39.531 -3.836 -24.109 1.00 93.62 209 ASP A C 1
ATOM 1539 O O . ASP A 1 209 ? 40.070 -4.286 -25.118 1.00 93.62 209 ASP A O 1
ATOM 1543 N N . ASN A 1 210 ? 39.531 -4.537 -22.967 1.00 93.31 210 ASN A N 1
ATOM 1544 C CA . ASN A 1 210 ? 40.145 -5.859 -22.784 1.00 93.31 210 ASN A CA 1
ATOM 1545 C C . ASN A 1 210 ? 39.272 -7.029 -23.292 1.00 93.31 210 ASN A C 1
ATOM 1547 O O . ASN A 1 210 ? 39.684 -8.193 -23.209 1.00 93.31 210 ASN A O 1
ATOM 1551 N N . HIS A 1 211 ? 38.072 -6.739 -23.796 1.00 95.38 211 HIS A N 1
ATOM 1552 C CA . HIS A 1 211 ? 37.050 -7.692 -24.230 1.00 95.38 211 HIS A CA 1
ATOM 1553 C C . HIS A 1 211 ? 36.479 -7.376 -25.626 1.00 95.38 211 HIS A C 1
ATOM 1555 O O . HIS A 1 211 ? 36.180 -8.316 -26.363 1.00 95.38 211 HIS A O 1
ATOM 1561 N N . ASN A 1 212 ? 36.348 -6.095 -25.985 1.00 94.00 212 ASN A N 1
ATOM 1562 C CA . ASN A 1 212 ? 35.635 -5.600 -27.171 1.00 94.00 212 ASN A CA 1
ATOM 1563 C C . ASN A 1 212 ? 36.444 -5.577 -28.493 1.00 94.00 212 ASN A C 1
ATOM 1565 O O . ASN A 1 212 ? 35.848 -5.315 -29.528 1.00 94.00 212 ASN A O 1
ATOM 1569 N N . MET A 1 213 ? 37.733 -5.941 -28.492 1.00 94.06 213 MET A N 1
ATOM 1570 C CA . MET A 1 213 ? 38.700 -5.868 -29.613 1.00 94.06 213 MET A CA 1
ATOM 1571 C C . MET A 1 213 ? 39.455 -4.539 -29.820 1.00 94.06 213 MET A C 1
ATOM 1573 O O . MET A 1 213 ? 40.238 -4.458 -30.766 1.00 94.06 213 MET A O 1
ATOM 1577 N N . HIS A 1 214 ? 39.345 -3.567 -28.903 1.00 90.44 214 HIS A N 1
ATOM 1578 C CA . HIS A 1 214 ? 40.184 -2.356 -28.913 1.00 90.44 214 HIS A CA 1
ATOM 1579 C C . HIS A 1 214 ? 41.631 -2.661 -28.473 1.00 90.44 214 HIS A C 1
ATOM 1581 O O . HIS A 1 214 ? 42.574 -2.549 -29.254 1.00 90.44 214 HIS A O 1
ATOM 1587 N N . ASP A 1 215 ? 41.821 -3.099 -27.221 1.00 87.31 215 ASP A N 1
ATOM 1588 C CA . ASP A 1 215 ? 43.146 -3.358 -26.627 1.00 87.31 215 ASP A CA 1
ATOM 1589 C C . ASP A 1 215 ? 43.535 -4.849 -26.655 1.00 87.31 215 ASP A C 1
ATOM 1591 O O . ASP A 1 215 ? 44.640 -5.231 -26.250 1.00 87.31 215 ASP A O 1
ATOM 1595 N N . ASN A 1 216 ? 42.639 -5.728 -27.116 1.00 90.12 216 ASN A N 1
ATOM 1596 C CA . ASN A 1 216 ? 42.850 -7.172 -27.154 1.00 90.12 216 ASN A CA 1
ATOM 1597 C C . ASN A 1 216 ? 42.688 -7.759 -28.568 1.00 90.12 216 ASN A C 1
ATOM 1599 O O . ASN A 1 216 ? 41.856 -7.342 -29.360 1.00 90.12 216 ASN A O 1
ATOM 1603 N N . SER A 1 217 ? 43.482 -8.786 -28.893 1.00 96.00 217 SER A N 1
ATOM 1604 C CA . SER A 1 217 ? 43.415 -9.431 -30.215 1.00 96.00 217 SER A CA 1
ATOM 1605 C C . SER A 1 217 ? 42.038 -10.039 -30.509 1.00 96.00 217 SER A C 1
ATOM 1607 O O . SER A 1 217 ? 41.386 -10.533 -29.587 1.00 96.00 217 SER A O 1
ATOM 1609 N N . VAL A 1 218 ? 41.682 -10.159 -31.792 1.00 96.88 218 VAL A N 1
ATOM 1610 C CA . VAL A 1 218 ? 40.478 -10.861 -32.285 1.00 96.88 218 VAL A CA 1
ATOM 1611 C C . VAL A 1 218 ? 40.226 -12.201 -31.570 1.00 96.88 218 VAL A C 1
ATOM 1613 O O . VAL A 1 218 ? 39.116 -12.465 -31.117 1.00 96.88 218 VAL A O 1
ATOM 1616 N N . SER A 1 219 ? 41.263 -13.019 -31.362 1.00 98.00 219 SER A N 1
ATOM 1617 C CA . SER A 1 219 ? 41.168 -14.308 -30.653 1.00 98.00 219 SER A CA 1
ATOM 1618 C C . SER A 1 219 ? 40.726 -14.201 -29.185 1.00 98.00 219 SER A C 1
ATOM 1620 O O . SER A 1 219 ? 40.151 -15.141 -28.635 1.00 98.00 219 SER A O 1
ATOM 1622 N N . SER A 1 220 ? 40.996 -13.068 -28.537 1.00 97.62 220 SER A N 1
ATOM 1623 C CA . SER A 1 220 ? 40.578 -12.766 -27.164 1.00 97.62 220 SER A CA 1
ATOM 1624 C C . SER A 1 220 ? 39.121 -12.301 -27.119 1.00 97.62 220 SER A C 1
ATOM 1626 O O . SER A 1 220 ? 38.360 -12.788 -26.281 1.00 97.62 220 SER A O 1
ATOM 1628 N N . GLY A 1 221 ? 38.713 -11.424 -28.044 1.00 97.75 221 GLY A N 1
ATOM 1629 C CA . GLY A 1 221 ? 37.320 -10.982 -28.172 1.00 97.75 221 GLY A CA 1
ATOM 1630 C C . GLY A 1 221 ? 36.376 -12.111 -28.606 1.00 97.75 221 GLY A C 1
ATOM 1631 O O . GLY A 1 221 ? 35.295 -12.259 -28.042 1.00 97.75 221 GLY A O 1
ATOM 1632 N N . ASP A 1 222 ? 36.809 -12.996 -29.511 1.00 98.50 222 ASP A N 1
ATOM 1633 C CA . ASP A 1 222 ? 36.070 -14.211 -29.893 1.00 98.50 222 ASP A CA 1
ATOM 1634 C C . ASP A 1 222 ? 35.847 -15.139 -28.689 1.00 98.50 222 ASP A C 1
ATOM 1636 O O . ASP A 1 222 ? 34.732 -15.608 -28.448 1.00 98.50 222 ASP A O 1
ATOM 1640 N N . ALA A 1 223 ? 36.884 -15.345 -27.868 1.00 98.19 223 ALA A N 1
ATOM 1641 C CA . ALA A 1 223 ? 36.790 -16.139 -26.647 1.00 98.19 223 ALA A CA 1
ATOM 1642 C C . ALA A 1 223 ? 35.877 -15.495 -25.583 1.00 98.19 223 ALA A C 1
ATOM 1644 O O . ALA A 1 223 ? 35.152 -16.215 -24.884 1.00 98.19 223 ALA A O 1
ATOM 1645 N N . TYR A 1 224 ? 35.873 -14.160 -25.473 1.00 98.44 224 TYR A N 1
ATOM 1646 C CA . TYR A 1 224 ? 34.947 -13.414 -24.617 1.00 98.44 224 TYR A CA 1
ATOM 1647 C C . TYR A 1 224 ? 33.498 -13.557 -25.101 1.00 98.44 224 TYR A C 1
ATOM 1649 O O . TYR A 1 224 ? 32.648 -14.038 -24.345 1.00 98.44 224 TYR A O 1
ATOM 1657 N N . LEU A 1 225 ? 33.221 -13.241 -26.371 1.00 98.56 225 LEU A N 1
ATOM 1658 C CA . LEU A 1 225 ? 31.891 -13.359 -26.971 1.00 98.56 225 LEU A CA 1
ATOM 1659 C C . LEU A 1 225 ? 31.367 -14.795 -26.915 1.00 98.56 225 LEU A C 1
ATOM 1661 O O . LEU A 1 225 ? 30.206 -15.002 -26.571 1.00 98.56 225 LEU A O 1
ATOM 1665 N N . LYS A 1 226 ? 32.215 -15.805 -27.140 1.00 98.38 226 LYS A N 1
ATOM 1666 C CA . LYS A 1 226 ? 31.850 -17.216 -26.950 1.00 98.38 226 LYS A CA 1
ATOM 1667 C C . LYS A 1 226 ? 31.342 -17.483 -25.537 1.00 98.38 226 LYS A C 1
ATOM 1669 O O . LYS A 1 226 ? 30.283 -18.090 -25.366 1.00 98.38 226 LYS A O 1
ATOM 1674 N N . LYS A 1 227 ? 32.080 -17.027 -24.521 1.00 98.25 227 LYS A N 1
ATOM 1675 C CA . LYS A 1 227 ? 31.726 -17.207 -23.107 1.00 98.25 227 LYS A CA 1
ATOM 1676 C C . LYS A 1 227 ? 30.442 -16.450 -22.743 1.00 98.25 227 LYS A C 1
ATOM 1678 O O . LYS A 1 227 ? 29.611 -17.003 -22.028 1.00 98.25 227 LYS A O 1
ATOM 1683 N N . PHE A 1 228 ? 30.265 -15.229 -23.243 1.00 98.50 228 PHE A N 1
ATOM 1684 C CA . PHE A 1 228 ? 29.086 -14.394 -22.996 1.00 98.50 228 PHE A CA 1
ATOM 1685 C C . PHE A 1 228 ? 27.828 -14.957 -23.681 1.00 98.50 228 PHE A C 1
ATOM 1687 O O . PHE A 1 228 ? 26.802 -15.177 -23.034 1.00 98.50 228 PHE A O 1
ATOM 1694 N N . LEU A 1 229 ? 27.917 -15.252 -24.979 1.00 98.69 229 LEU A N 1
ATOM 1695 C CA . LEU A 1 229 ? 26.781 -15.653 -25.805 1.00 98.69 229 LEU A CA 1
ATOM 1696 C C . LEU A 1 229 ? 26.411 -17.130 -25.657 1.00 98.69 229 LEU A C 1
ATOM 1698 O O . LEU A 1 229 ? 25.223 -17.437 -25.587 1.00 98.69 229 LEU A O 1
ATOM 1702 N N . ALA A 1 230 ? 27.391 -18.037 -25.583 1.00 97.94 230 ALA A N 1
ATOM 1703 C CA . ALA A 1 230 ? 27.159 -19.487 -25.568 1.00 97.94 230 ALA A CA 1
ATOM 1704 C C . ALA A 1 230 ? 27.727 -20.236 -24.346 1.00 97.94 230 ALA A C 1
ATOM 1706 O O . ALA A 1 230 ? 27.410 -21.416 -24.148 1.00 97.94 230 ALA A O 1
ATOM 1707 N N . GLY A 1 231 ? 28.553 -19.585 -23.522 1.00 96.94 231 GLY A N 1
ATOM 1708 C CA . GLY A 1 231 ? 29.203 -20.193 -22.363 1.00 96.94 231 GLY A CA 1
ATOM 1709 C C . GLY A 1 231 ? 30.176 -21.299 -22.770 1.00 96.94 231 GLY A C 1
ATOM 1710 O O . GLY A 1 231 ? 31.099 -21.081 -23.552 1.00 96.94 231 GLY A O 1
ATOM 1711 N N . ASN A 1 232 ? 29.950 -22.510 -22.257 1.00 94.00 232 ASN A N 1
ATOM 1712 C CA . ASN A 1 232 ? 30.709 -23.706 -22.648 1.00 94.00 232 ASN A CA 1
ATOM 1713 C C . ASN A 1 232 ? 30.095 -24.429 -23.868 1.00 94.00 232 ASN A C 1
ATOM 1715 O O . ASN A 1 232 ? 30.550 -25.513 -24.231 1.00 94.00 232 ASN A O 1
ATOM 1719 N N . GLY A 1 233 ? 29.033 -23.873 -24.458 1.00 95.50 233 GLY A N 1
ATOM 1720 C CA . GLY A 1 233 ? 28.251 -24.481 -25.531 1.00 95.50 233 GLY A CA 1
ATOM 1721 C C . GLY A 1 233 ? 28.666 -24.074 -26.948 1.00 95.50 233 GLY A C 1
ATOM 1722 O O . GLY A 1 233 ? 29.821 -23.758 -27.235 1.00 95.50 233 GLY A O 1
ATOM 1723 N N . THR A 1 234 ? 27.680 -24.088 -27.846 1.00 96.19 234 THR A N 1
ATOM 1724 C CA . THR A 1 234 ? 27.770 -23.600 -29.236 1.00 96.19 234 THR A CA 1
ATOM 1725 C C . THR A 1 234 ? 26.660 -22.579 -29.499 1.00 96.19 234 THR A C 1
ATOM 1727 O O . THR A 1 234 ? 25.773 -22.428 -28.668 1.00 96.19 234 THR A O 1
ATOM 1730 N N . VAL A 1 235 ? 26.646 -21.921 -30.661 1.00 94.31 235 VAL A N 1
ATOM 1731 C CA . VAL A 1 235 ? 25.559 -21.001 -31.068 1.00 94.31 235 VAL A CA 1
ATOM 1732 C C . VAL A 1 235 ? 24.174 -21.671 -31.041 1.00 94.31 235 VAL A C 1
ATOM 1734 O O . VAL A 1 235 ? 23.195 -21.071 -30.606 1.00 94.31 235 VAL A O 1
ATOM 1737 N N . LEU A 1 236 ? 24.084 -22.939 -31.461 1.00 92.00 236 LEU A N 1
ATOM 1738 C CA . LEU A 1 236 ? 22.823 -23.695 -31.481 1.00 92.00 236 LEU A CA 1
ATOM 1739 C C . LEU A 1 236 ? 22.504 -24.334 -30.119 1.00 92.00 236 LEU A C 1
ATOM 1741 O O . LEU A 1 236 ? 21.340 -24.412 -29.713 1.00 92.00 236 LEU A O 1
ATOM 1745 N N . THR A 1 237 ? 23.543 -24.753 -29.390 1.00 95.56 237 THR A N 1
ATOM 1746 C CA . THR A 1 237 ? 23.456 -25.392 -28.066 1.00 95.56 237 THR A CA 1
ATOM 1747 C C . THR A 1 237 ? 24.219 -24.599 -26.983 1.00 95.56 237 THR A C 1
ATOM 1749 O O . THR A 1 237 ? 25.178 -25.126 -26.410 1.00 95.56 237 THR A O 1
ATOM 1752 N N . PRO A 1 238 ? 23.849 -23.334 -26.708 1.00 97.19 238 PRO A N 1
ATOM 1753 C CA . PRO A 1 238 ? 24.429 -22.519 -25.644 1.00 97.19 238 PRO A CA 1
ATOM 1754 C C . PRO A 1 238 ? 24.082 -23.096 -24.267 1.00 97.19 238 PRO A C 1
ATOM 1756 O O . PRO A 1 238 ? 23.004 -23.663 -24.069 1.00 97.19 238 PRO A O 1
ATOM 1759 N N . THR A 1 239 ? 24.994 -22.963 -23.303 1.00 97.00 239 THR A N 1
ATOM 1760 C CA . THR A 1 239 ? 24.776 -23.446 -21.930 1.00 97.00 239 THR A CA 1
ATOM 1761 C C . THR A 1 239 ? 23.994 -22.440 -21.088 1.00 97.00 239 THR A C 1
ATOM 1763 O O . THR A 1 239 ? 24.135 -21.234 -21.278 1.00 97.00 239 THR A O 1
ATOM 1766 N N . SER A 1 240 ? 23.208 -22.925 -20.119 1.00 94.62 240 SER A N 1
ATOM 1767 C CA . SER A 1 240 ? 22.494 -22.067 -19.157 1.00 94.62 240 SER A CA 1
ATOM 1768 C C . SER A 1 240 ? 23.431 -21.044 -18.498 1.00 94.62 240 SER A C 1
ATOM 1770 O O . SER A 1 240 ? 24.580 -21.368 -18.195 1.00 94.62 240 SER A O 1
ATOM 1772 N N . GLY A 1 241 ? 22.944 -19.815 -18.303 1.00 91.88 241 GLY A N 1
ATOM 1773 C CA . GLY A 1 241 ? 23.747 -18.683 -17.825 1.00 91.88 241 GLY A CA 1
ATOM 1774 C C . GLY A 1 241 ? 24.545 -17.941 -18.908 1.00 91.88 241 GLY A C 1
ATOM 1775 O O . GLY A 1 241 ? 25.350 -17.084 -18.562 1.00 91.88 241 GLY A O 1
ATOM 1776 N N . SER A 1 242 ? 24.327 -18.246 -20.193 1.00 98.12 242 SER A N 1
ATOM 1777 C CA . SER A 1 242 ? 24.818 -17.459 -21.339 1.00 98.12 242 SER A CA 1
ATOM 1778 C C . SER A 1 242 ? 23.662 -16.791 -22.092 1.00 98.12 242 SER A C 1
ATOM 1780 O O . SER A 1 242 ? 22.508 -17.212 -21.963 1.00 98.12 242 SER A O 1
ATOM 1782 N N . LEU A 1 243 ? 23.943 -15.739 -22.865 1.00 98.44 243 LEU A N 1
ATOM 1783 C CA . LEU A 1 243 ? 22.905 -14.868 -23.422 1.00 98.44 243 LEU A CA 1
ATOM 1784 C C . LEU A 1 243 ? 21.981 -15.581 -24.422 1.00 98.44 243 LEU A C 1
ATOM 1786 O O . LEU A 1 243 ? 20.764 -15.441 -24.319 1.00 98.44 243 LEU A O 1
ATOM 1790 N N . LEU A 1 244 ? 22.507 -16.431 -25.310 1.00 98.06 244 LEU A N 1
ATOM 1791 C CA . LEU A 1 244 ? 21.689 -17.212 -26.253 1.00 98.06 244 LEU A CA 1
ATOM 1792 C C . LEU A 1 244 ? 20.892 -18.344 -25.570 1.00 98.06 244 LEU A C 1
ATOM 1794 O O . LEU A 1 244 ? 20.075 -19.008 -26.211 1.00 98.06 244 LEU A O 1
ATOM 1798 N N . ALA A 1 245 ? 21.115 -18.575 -24.271 1.00 97.31 245 ALA A N 1
ATOM 1799 C CA . ALA A 1 245 ? 20.315 -19.465 -23.433 1.00 97.31 245 ALA A CA 1
ATOM 1800 C C . ALA A 1 245 ? 19.277 -18.729 -22.556 1.00 97.31 245 ALA A C 1
ATOM 1802 O O . ALA A 1 245 ? 18.536 -19.397 -21.836 1.00 97.31 245 ALA A O 1
ATOM 1803 N N . SER A 1 246 ? 19.208 -17.392 -22.609 1.00 97.00 246 SER A N 1
ATOM 1804 C CA . SER A 1 246 ? 18.225 -16.582 -21.869 1.00 97.00 246 SER A CA 1
ATOM 1805 C C . SER A 1 246 ? 16.793 -16.746 -22.391 1.00 97.00 246 SER A C 1
ATOM 1807 O O . SER A 1 246 ? 16.584 -17.134 -23.545 1.00 97.00 246 SER A O 1
ATOM 1809 N N . SER A 1 247 ? 15.790 -16.413 -21.569 1.00 90.19 247 SER A N 1
ATOM 1810 C CA . SER A 1 247 ? 14.382 -16.426 -21.994 1.00 90.19 247 SER A CA 1
ATOM 1811 C C . SER A 1 247 ? 14.141 -15.549 -23.228 1.00 90.19 247 SER A C 1
ATOM 1813 O O . SER A 1 247 ? 13.397 -15.964 -24.114 1.00 90.19 247 SER A O 1
ATOM 1815 N N . LEU A 1 248 ? 14.844 -14.419 -23.357 1.00 92.06 248 LEU A N 1
ATOM 1816 C CA . LEU A 1 248 ? 14.771 -13.526 -24.512 1.00 92.06 248 LEU A CA 1
ATOM 1817 C C . LEU A 1 248 ? 15.134 -14.205 -25.851 1.00 92.06 248 LEU A C 1
ATOM 1819 O O . LEU A 1 248 ? 14.518 -13.905 -26.869 1.00 92.06 248 LEU A O 1
ATOM 1823 N N . PHE A 1 249 ? 16.076 -15.157 -25.866 1.00 93.56 249 PHE A N 1
ATOM 1824 C CA . PHE A 1 249 ? 16.447 -15.927 -27.071 1.00 93.56 249 PHE A CA 1
ATOM 1825 C C . PHE A 1 249 ? 15.820 -17.330 -27.143 1.00 93.56 249 PHE A C 1
ATOM 1827 O O . PHE A 1 249 ? 15.978 -18.029 -28.149 1.00 93.56 249 PHE A O 1
ATOM 1834 N N . ARG A 1 250 ? 15.133 -17.782 -26.084 1.00 90.12 250 ARG A N 1
ATOM 1835 C CA . ARG A 1 250 ? 14.528 -19.126 -26.001 1.00 90.12 250 ARG A CA 1
ATOM 1836 C C . ARG A 1 250 ? 13.001 -19.147 -25.982 1.00 90.12 250 ARG A C 1
ATOM 1838 O O . ARG A 1 250 ? 12.423 -20.203 -26.233 1.00 90.12 250 ARG A O 1
ATOM 1845 N N . ASN A 1 251 ? 12.342 -18.021 -25.729 1.00 83.38 251 ASN A N 1
ATOM 1846 C CA . ASN A 1 251 ? 10.893 -17.900 -25.831 1.00 83.38 251 ASN A CA 1
ATOM 1847 C C . ASN A 1 251 ? 10.465 -17.795 -27.304 1.00 83.38 251 ASN A C 1
ATOM 1849 O O . ASN A 1 251 ? 10.755 -16.810 -27.976 1.00 83.38 251 ASN A O 1
ATOM 1853 N N . SER A 1 252 ? 9.712 -18.782 -27.793 1.00 74.81 252 SER A N 1
ATOM 1854 C CA . SER A 1 252 ? 9.189 -18.817 -29.168 1.00 74.81 252 SER A CA 1
ATOM 1855 C C . SER A 1 252 ? 8.163 -17.722 -29.493 1.00 74.81 252 SER A C 1
ATOM 1857 O O . SER A 1 252 ? 7.714 -17.632 -30.634 1.00 74.81 252 SER A O 1
ATOM 1859 N N . GLN A 1 253 ? 7.754 -16.917 -28.509 1.00 76.31 253 GLN A N 1
ATOM 1860 C CA . GLN A 1 253 ? 6.879 -15.756 -28.688 1.00 76.31 253 GLN A CA 1
ATOM 1861 C C . GLN A 1 253 ? 7.645 -14.449 -28.953 1.00 76.31 253 GLN A C 1
ATOM 1863 O O . GLN A 1 253 ? 7.004 -13.451 -29.263 1.00 76.31 253 GLN A O 1
ATOM 1868 N N . TYR A 1 254 ? 8.980 -14.443 -28.849 1.00 85.00 254 TYR A N 1
ATOM 1869 C CA . TYR A 1 254 ? 9.817 -13.271 -29.116 1.00 85.00 254 TYR A CA 1
ATOM 1870 C C . TYR A 1 254 ? 10.638 -13.453 -30.397 1.00 85.00 254 TYR A C 1
ATOM 1872 O O . TYR A 1 254 ? 11.312 -14.470 -30.588 1.00 85.00 254 TYR A O 1
ATOM 1880 N N . ARG A 1 255 ? 10.646 -12.436 -31.260 1.00 90.00 255 ARG A N 1
ATOM 1881 C CA . ARG A 1 255 ? 11.633 -12.292 -32.335 1.00 90.00 255 ARG A CA 1
ATOM 1882 C C . ARG A 1 255 ? 12.740 -11.363 -31.849 1.00 90.00 255 ARG A C 1
ATOM 1884 O O . ARG A 1 255 ? 12.664 -10.154 -32.043 1.00 90.00 255 ARG A O 1
ATOM 1891 N N . THR A 1 256 ? 13.759 -11.933 -31.219 1.00 94.31 256 THR A N 1
ATOM 1892 C CA . THR A 1 256 ? 14.930 -11.180 -30.747 1.00 94.31 256 THR A CA 1
ATOM 1893 C C . THR A 1 256 ? 16.021 -11.158 -31.808 1.00 94.31 256 THR A C 1
ATOM 1895 O O . THR A 1 256 ? 16.425 -12.214 -32.301 1.00 94.31 256 THR A O 1
ATOM 1898 N N . LEU A 1 257 ? 16.495 -9.958 -32.138 1.00 97.31 257 LEU A N 1
ATOM 1899 C CA . LEU A 1 257 ? 17.651 -9.716 -32.993 1.00 97.31 257 LEU A CA 1
ATOM 1900 C C . LEU A 1 257 ? 18.880 -9.473 -32.108 1.00 97.31 257 LEU A C 1
ATOM 1902 O O . LEU A 1 257 ? 18.928 -8.484 -31.386 1.00 97.31 257 LEU A O 1
ATOM 1906 N N . LEU A 1 258 ? 19.871 -10.361 -32.154 1.00 98.56 258 LEU A N 1
ATOM 1907 C CA . LEU A 1 258 ? 21.233 -10.035 -31.733 1.00 98.56 258 LEU A CA 1
ATOM 1908 C C . LEU A 1 258 ? 21.911 -9.275 -32.872 1.00 98.56 258 LEU A C 1
ATOM 1910 O O . LEU A 1 258 ? 21.846 -9.726 -34.014 1.00 98.56 258 LEU A O 1
ATOM 1914 N N . TYR A 1 259 ? 22.597 -8.187 -32.549 1.00 98.56 259 TYR A N 1
ATOM 1915 C CA . TYR A 1 259 ? 23.467 -7.448 -33.450 1.00 98.56 259 TYR A CA 1
ATOM 1916 C C . TYR A 1 259 ? 24.832 -7.287 -32.775 1.00 98.56 259 TYR A C 1
ATOM 1918 O O . TYR A 1 259 ? 24.944 -6.664 -31.718 1.00 98.56 259 TYR A O 1
ATOM 1926 N N . LEU A 1 260 ? 25.859 -7.909 -33.351 1.00 98.56 260 LEU A N 1
ATOM 1927 C CA . LEU A 1 260 ? 27.250 -7.587 -33.052 1.00 98.56 260 LEU A CA 1
ATOM 1928 C C . LEU A 1 260 ? 27.681 -6.524 -34.057 1.00 98.56 260 LEU A C 1
ATOM 1930 O O . LEU A 1 260 ? 27.655 -6.792 -35.259 1.00 98.56 260 LEU A O 1
ATOM 1934 N N . TRP A 1 261 ? 28.042 -5.347 -33.562 1.00 97.44 261 TRP A N 1
ATOM 1935 C CA . TRP A 1 261 ? 28.395 -4.171 -34.356 1.00 97.44 261 TRP A CA 1
ATOM 1936 C C . TRP A 1 261 ? 29.796 -3.713 -33.957 1.00 97.44 261 TRP A C 1
ATOM 1938 O O . TRP A 1 261 ? 30.079 -3.623 -32.762 1.00 97.44 261 TRP A O 1
ATOM 1948 N N . TRP A 1 262 ? 30.653 -3.467 -34.948 1.00 94.25 262 TRP A N 1
ATOM 1949 C CA . TRP A 1 262 ? 31.927 -2.783 -34.758 1.00 94.25 262 TRP A CA 1
ATOM 1950 C C . TRP A 1 262 ? 31.772 -1.315 -35.149 1.00 94.25 262 TRP A C 1
ATOM 1952 O O . TRP A 1 262 ? 31.147 -1.008 -36.163 1.00 94.25 262 TRP A O 1
ATOM 1962 N N . ASP A 1 263 ? 32.329 -0.432 -34.330 1.00 88.56 263 ASP A N 1
ATOM 1963 C CA . ASP A 1 263 ? 32.165 1.014 -34.430 1.00 88.56 263 ASP A CA 1
ATOM 1964 C C . ASP A 1 263 ? 32.909 1.634 -35.624 1.00 88.56 263 ASP A C 1
ATOM 1966 O O . ASP A 1 263 ? 32.312 2.364 -36.417 1.00 88.56 263 ASP A O 1
ATOM 1970 N N . GLU A 1 264 ? 34.193 1.316 -35.787 1.00 81.31 264 GLU A N 1
ATOM 1971 C CA . GLU A 1 264 ? 35.093 1.904 -36.778 1.00 81.31 264 GLU A CA 1
ATOM 1972 C C . GLU A 1 264 ? 35.716 0.870 -37.739 1.00 81.31 264 GLU A C 1
ATOM 1974 O O . GLU A 1 264 ? 35.511 -0.335 -37.602 1.00 81.31 264 GLU A O 1
ATOM 1979 N N . TYR A 1 265 ? 36.512 1.374 -38.696 1.00 83.94 265 TYR A N 1
ATOM 1980 C CA . TYR A 1 265 ? 37.004 0.742 -39.940 1.00 83.94 265 TYR A CA 1
ATOM 1981 C C . TYR A 1 265 ? 36.025 0.750 -41.128 1.00 83.94 265 TYR A C 1
ATOM 1983 O O . TYR A 1 265 ? 34.809 0.801 -40.990 1.00 83.94 265 TYR A O 1
ATOM 1991 N N . ASP A 1 266 ? 36.592 0.711 -42.339 1.00 85.56 266 ASP A N 1
ATOM 1992 C CA . ASP A 1 266 ? 35.860 0.543 -43.597 1.00 85.56 266 ASP A CA 1
ATOM 1993 C C . ASP A 1 266 ? 36.474 -0.622 -44.407 1.00 85.56 266 ASP A C 1
ATOM 1995 O O . ASP A 1 266 ? 37.658 -0.565 -44.761 1.00 85.56 266 ASP A O 1
ATOM 1999 N N . PRO A 1 267 ? 35.716 -1.697 -44.695 1.00 90.31 267 PRO A N 1
ATOM 2000 C CA . PRO A 1 267 ? 34.454 -2.055 -44.049 1.00 90.31 267 PRO A CA 1
ATOM 2001 C C . PRO A 1 267 ? 34.675 -2.555 -42.609 1.00 90.31 267 PRO A C 1
ATOM 2003 O O . PRO A 1 267 ? 35.668 -3.241 -42.335 1.00 90.31 267 PRO A O 1
ATOM 2006 N N . SER A 1 268 ? 33.741 -2.269 -41.702 1.00 91.88 268 SER A N 1
ATOM 2007 C CA . SER A 1 268 ? 33.759 -2.756 -40.314 1.00 91.88 268 SER A CA 1
ATOM 2008 C C . SER A 1 268 ? 32.996 -4.090 -40.156 1.00 91.88 268 SER A C 1
ATOM 2010 O O . SER A 1 268 ? 32.035 -4.360 -40.888 1.00 91.88 268 SER A O 1
ATOM 2012 N N . PRO A 1 269 ? 33.428 -4.996 -39.253 1.00 95.75 269 PRO A N 1
ATOM 2013 C CA . PRO A 1 269 ? 32.752 -6.264 -39.017 1.00 95.75 269 PRO A CA 1
ATOM 2014 C C . PRO A 1 269 ? 31.359 -6.089 -38.411 1.00 95.75 269 PRO A C 1
ATOM 2016 O O . PRO A 1 269 ? 31.064 -5.152 -37.678 1.00 95.75 269 PRO A O 1
ATOM 2019 N N . ASN A 1 270 ? 30.492 -7.056 -38.680 1.00 97.62 270 ASN A N 1
ATOM 2020 C CA . ASN A 1 270 ? 29.162 -7.130 -38.091 1.00 97.62 270 ASN A CA 1
ATOM 2021 C C . ASN A 1 270 ? 28.623 -8.561 -38.214 1.00 97.62 270 ASN A C 1
ATOM 2023 O O . ASN A 1 270 ? 28.991 -9.297 -39.137 1.00 97.62 270 ASN A O 1
ATOM 2027 N N . VAL A 1 271 ? 27.783 -8.973 -37.263 1.00 98.44 271 VAL A N 1
ATOM 2028 C CA . VAL A 1 271 ? 27.043 -10.242 -37.324 1.00 98.44 271 VAL A CA 1
ATOM 2029 C C . VAL A 1 271 ? 25.676 -10.077 -36.671 1.00 98.44 271 VAL A C 1
ATOM 2031 O O . VAL A 1 271 ? 25.584 -9.859 -35.460 1.00 98.44 271 VAL A O 1
ATOM 2034 N N . GLU A 1 272 ? 24.607 -10.284 -37.435 1.00 98.25 272 GLU A N 1
ATOM 2035 C CA . GLU A 1 272 ? 23.244 -10.321 -36.905 1.00 98.25 272 GLU A CA 1
ATOM 2036 C C . GLU A 1 272 ? 22.773 -11.769 -36.716 1.00 98.25 272 GLU A C 1
ATOM 2038 O O . GLU A 1 272 ? 23.085 -12.656 -37.509 1.00 98.25 272 GLU A O 1
ATOM 2043 N N . TYR A 1 273 ? 22.001 -12.048 -35.667 1.00 97.00 273 TYR A N 1
ATOM 2044 C CA . TYR A 1 273 ? 21.508 -13.398 -35.384 1.00 97.00 273 TYR A CA 1
ATOM 2045 C C . TYR A 1 273 ? 20.133 -13.384 -34.714 1.00 97.00 273 TYR A C 1
ATOM 2047 O O . TYR A 1 273 ? 19.894 -12.664 -33.750 1.00 97.00 273 TYR A O 1
ATOM 2055 N N . GLY A 1 274 ? 19.226 -14.239 -35.184 1.00 92.94 274 GLY A N 1
ATOM 2056 C CA . GLY A 1 274 ? 17.875 -14.352 -34.645 1.00 92.94 274 GLY A CA 1
ATOM 2057 C C . GLY A 1 274 ? 17.013 -15.326 -35.447 1.00 92.94 274 GLY A C 1
ATOM 2058 O O . GLY A 1 274 ? 17.487 -15.997 -36.362 1.00 92.94 274 GLY A O 1
ATOM 2059 N N . SER A 1 275 ? 15.726 -15.408 -35.110 1.00 87.44 275 SER A N 1
ATOM 2060 C CA . SER A 1 275 ? 14.749 -16.256 -35.815 1.00 87.44 275 SER A CA 1
ATOM 2061 C C . SER A 1 275 ? 14.197 -15.632 -37.105 1.00 87.44 275 SER A C 1
ATOM 2063 O O . SER A 1 275 ? 13.622 -16.344 -37.925 1.00 87.44 275 SER A O 1
ATOM 2065 N N . MET A 1 276 ? 14.368 -14.318 -37.282 1.00 90.62 276 MET A N 1
ATOM 2066 C CA . MET A 1 276 ? 13.857 -13.526 -38.407 1.00 90.62 276 MET A CA 1
ATOM 2067 C C . MET A 1 276 ? 14.858 -13.338 -39.559 1.00 90.62 276 MET A C 1
ATOM 2069 O O . MET A 1 276 ? 14.449 -12.943 -40.649 1.00 90.62 276 MET A O 1
ATOM 2073 N N . ILE A 1 277 ? 16.157 -13.568 -39.335 1.00 92.44 277 ILE A N 1
ATOM 2074 C CA . ILE A 1 277 ? 17.209 -13.283 -40.324 1.00 92.44 277 ILE A CA 1
ATOM 2075 C C . ILE A 1 277 ? 17.373 -14.405 -41.361 1.00 92.44 277 ILE A C 1
ATOM 2077 O O . ILE A 1 277 ? 16.943 -15.548 -41.178 1.00 92.44 277 ILE A O 1
ATOM 2081 N N . ARG A 1 278 ? 18.013 -14.089 -42.486 1.00 92.62 278 ARG A N 1
ATOM 2082 C CA . ARG A 1 278 ? 18.343 -15.038 -43.557 1.00 92.62 278 ARG A CA 1
ATOM 2083 C C . ARG A 1 278 ? 19.594 -15.827 -43.184 1.00 92.62 278 ARG A C 1
ATOM 2085 O O . ARG A 1 278 ? 20.680 -15.523 -43.650 1.00 92.62 278 ARG A O 1
ATOM 2092 N N . LYS A 1 279 ? 19.439 -16.860 -42.360 1.00 92.12 279 LYS A N 1
ATOM 2093 C CA . LYS A 1 279 ? 20.539 -17.731 -41.913 1.00 92.12 279 LYS A CA 1
ATOM 2094 C C . LYS A 1 279 ? 21.563 -18.062 -43.021 1.00 92.12 279 LYS A C 1
ATOM 2096 O O . LYS A 1 279 ? 21.230 -18.727 -44.003 1.00 92.12 279 LYS A O 1
ATOM 2101 N N . GLY A 1 280 ? 22.815 -17.663 -42.796 1.00 91.69 280 GLY A N 1
ATOM 2102 C CA . GLY A 1 280 ? 23.955 -17.868 -43.689 1.00 91.69 280 GLY A CA 1
ATOM 2103 C C . GLY A 1 280 ? 24.017 -16.909 -44.884 1.00 91.69 280 GLY A C 1
ATOM 2104 O O . GLY A 1 280 ? 24.687 -17.229 -45.864 1.00 91.69 280 GLY A O 1
ATOM 2105 N N . TYR A 1 281 ? 23.301 -15.781 -44.851 1.00 96.31 281 TYR A N 1
ATOM 2106 C CA . TYR A 1 281 ? 23.307 -14.776 -45.916 1.00 96.31 281 TYR A CA 1
ATOM 2107 C C . TYR A 1 281 ? 24.326 -13.663 -45.655 1.00 96.31 281 TYR A C 1
ATOM 2109 O O . TYR A 1 281 ? 24.431 -13.127 -44.555 1.00 96.31 281 TYR A O 1
ATOM 2117 N N . THR A 1 282 ? 25.036 -13.293 -46.716 1.00 97.19 282 THR A N 1
ATOM 2118 C CA . THR A 1 282 ? 25.936 -12.142 -46.763 1.00 97.19 282 THR A CA 1
ATOM 2119 C C . THR A 1 282 ? 25.274 -11.068 -47.622 1.00 97.19 282 THR A C 1
ATOM 2121 O O . THR A 1 282 ? 24.877 -11.363 -48.754 1.00 97.19 282 THR A O 1
ATOM 2124 N N . SER A 1 283 ? 25.128 -9.850 -47.097 1.00 96.31 283 SER A N 1
ATOM 2125 C CA . SER A 1 283 ? 24.564 -8.731 -47.860 1.00 96.31 283 SER A CA 1
ATOM 2126 C C . SER A 1 283 ? 25.472 -8.338 -49.034 1.00 96.31 283 SER A C 1
ATOM 2128 O O . SER A 1 283 ? 26.667 -8.634 -49.060 1.00 96.31 283 SER A O 1
ATOM 2130 N N . SER A 1 284 ? 24.892 -7.659 -50.022 1.00 94.69 284 SER A N 1
ATOM 2131 C CA . SER A 1 284 ? 25.623 -6.968 -51.092 1.00 94.69 284 SER A CA 1
ATOM 2132 C C . SER A 1 284 ? 25.193 -5.503 -51.236 1.00 94.69 284 SER A C 1
ATOM 2134 O O . SER A 1 284 ? 25.420 -4.902 -52.286 1.00 94.69 284 SER A O 1
ATOM 2136 N N . ALA A 1 285 ? 24.490 -4.967 -50.237 1.00 93.75 285 ALA A N 1
ATOM 2137 C CA . ALA A 1 285 ? 24.139 -3.559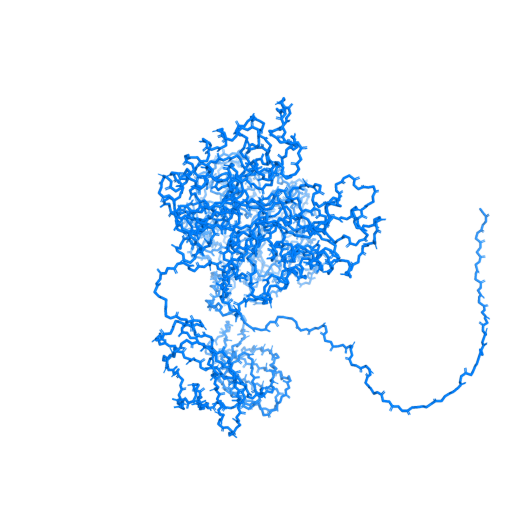 -50.139 1.00 93.75 285 ALA A CA 1
ATOM 2138 C C . ALA A 1 285 ? 25.185 -2.822 -49.293 1.00 93.75 285 ALA A C 1
ATOM 2140 O O . ALA A 1 285 ? 25.846 -3.426 -48.450 1.00 93.75 285 ALA A O 1
ATOM 2141 N N . ASN A 1 286 ? 25.324 -1.522 -49.541 1.00 93.25 286 ASN A N 1
ATOM 2142 C CA . ASN A 1 286 ? 26.215 -0.656 -48.781 1.00 93.25 286 ASN A CA 1
ATOM 2143 C C . ASN A 1 286 ? 25.416 -0.032 -47.631 1.00 93.25 286 ASN A C 1
ATOM 2145 O O . ASN A 1 286 ? 24.339 0.517 -47.882 1.00 93.25 286 ASN A O 1
ATOM 2149 N N . TYR A 1 287 ? 25.938 -0.117 -46.410 1.00 95.06 287 TYR A N 1
ATOM 2150 C CA . TYR A 1 287 ? 25.267 0.322 -45.182 1.00 95.06 287 TYR A CA 1
ATOM 2151 C C . TYR A 1 287 ? 26.234 1.062 -44.242 1.00 95.06 287 TYR A C 1
ATOM 2153 O O . TYR A 1 287 ? 27.443 1.008 -44.441 1.00 95.06 287 TYR A O 1
ATOM 2161 N N . ASP A 1 288 ? 25.680 1.771 -43.258 1.00 92.25 288 ASP A N 1
ATOM 2162 C CA . ASP A 1 288 ? 26.363 2.621 -42.269 1.00 92.25 288 ASP A CA 1
ATOM 2163 C C . ASP A 1 288 ? 25.539 2.711 -40.958 1.00 92.25 288 ASP A C 1
ATOM 2165 O O . ASP A 1 288 ? 24.426 2.179 -40.867 1.00 92.25 288 ASP A O 1
ATOM 2169 N N . GLU A 1 289 ? 26.034 3.438 -39.951 1.00 93.12 289 GLU A N 1
ATOM 2170 C CA . GLU A 1 289 ? 25.351 3.686 -38.662 1.00 93.12 289 GLU A CA 1
ATOM 2171 C C . GLU A 1 289 ? 23.928 4.225 -38.850 1.00 93.12 289 GLU A C 1
ATOM 2173 O O . GLU A 1 289 ? 22.996 3.840 -38.140 1.00 93.12 289 GLU A O 1
ATOM 2178 N N . PHE A 1 290 ? 23.732 5.099 -39.839 1.00 94.44 290 PHE A N 1
ATOM 2179 C CA . PHE A 1 290 ? 22.431 5.684 -40.142 1.00 94.44 290 PHE A CA 1
ATOM 2180 C C . PHE A 1 290 ? 21.468 4.671 -40.766 1.00 94.44 290 PHE A C 1
ATOM 2182 O O . PHE A 1 290 ? 20.262 4.753 -40.533 1.00 94.44 290 PHE A O 1
ATOM 2189 N N . SER A 1 291 ? 21.978 3.698 -41.518 1.00 96.19 291 SER A N 1
ATOM 2190 C CA . SER A 1 291 ? 21.232 2.568 -42.075 1.00 96.19 291 SER A CA 1
ATOM 2191 C C . SER A 1 291 ? 20.771 1.608 -40.975 1.00 96.19 291 SER A C 1
ATOM 2193 O O . SER A 1 291 ? 19.631 1.128 -41.005 1.00 96.19 291 SER A O 1
ATOM 2195 N N . SER A 1 292 ? 21.628 1.377 -39.977 1.00 96.69 292 SER A N 1
ATOM 2196 C CA . SER A 1 292 ? 21.343 0.588 -38.770 1.00 96.69 292 SER A CA 1
ATOM 2197 C C . SER A 1 292 ? 20.332 1.280 -37.851 1.00 96.69 292 SER A C 1
ATOM 2199 O O . SER A 1 292 ? 19.361 0.660 -37.409 1.00 96.69 292 SER A O 1
ATOM 2201 N N . LEU A 1 293 ? 20.472 2.592 -37.644 1.00 97.62 293 LEU A N 1
ATOM 2202 C CA . LEU A 1 293 ? 19.463 3.416 -36.977 1.00 97.62 293 LEU A CA 1
ATOM 2203 C C . LEU A 1 293 ? 18.127 3.366 -37.733 1.00 97.62 293 LEU A C 1
ATOM 2205 O O . LEU A 1 293 ? 17.084 3.072 -37.145 1.00 97.62 293 LEU A O 1
ATOM 2209 N N . ARG A 1 294 ? 18.155 3.538 -39.061 1.00 96.88 294 ARG A N 1
ATOM 2210 C CA . ARG A 1 294 ? 16.951 3.522 -39.901 1.00 96.88 294 ARG A CA 1
ATOM 2211 C C . ARG A 1 294 ? 16.246 2.162 -39.929 1.00 96.88 294 ARG A C 1
ATOM 2213 O O . ARG A 1 294 ? 15.026 2.110 -40.095 1.00 96.88 294 ARG A O 1
ATOM 2220 N N . MET A 1 295 ? 16.971 1.059 -39.736 1.00 96.56 295 MET A N 1
ATOM 2221 C CA . MET A 1 295 ? 16.378 -0.262 -39.499 1.00 96.56 295 MET A CA 1
ATOM 2222 C C . MET A 1 295 ? 15.542 -0.272 -38.212 1.00 96.56 295 MET A C 1
ATOM 2224 O O . MET A 1 295 ? 14.405 -0.743 -38.237 1.00 96.56 295 MET A O 1
ATOM 2228 N N . MET A 1 296 ? 16.070 0.259 -37.104 1.00 97.50 296 MET A N 1
ATOM 2229 C CA . MET A 1 296 ? 15.373 0.292 -35.811 1.00 97.50 296 MET A CA 1
ATOM 2230 C C . MET A 1 296 ? 14.163 1.236 -35.827 1.00 97.50 296 MET A C 1
ATOM 2232 O O . MET A 1 296 ? 13.080 0.850 -35.385 1.00 97.50 296 MET A O 1
ATOM 2236 N N . GLU A 1 297 ? 14.304 2.423 -36.422 1.00 96.75 297 GLU A N 1
ATOM 2237 C CA . GLU A 1 297 ? 13.198 3.367 -36.637 1.00 96.75 297 GLU A CA 1
ATOM 2238 C C . GLU A 1 297 ? 12.060 2.732 -37.451 1.00 96.75 297 GLU A C 1
ATOM 2240 O O . GLU A 1 297 ? 10.905 2.731 -37.023 1.00 96.75 297 GLU A O 1
ATOM 2245 N N . ASN A 1 298 ? 12.380 2.134 -38.607 1.00 93.62 298 ASN A N 1
ATOM 2246 C CA . ASN A 1 298 ? 11.389 1.470 -39.456 1.00 93.62 298 ASN A CA 1
ATOM 2247 C C . ASN A 1 298 ? 10.775 0.233 -38.775 1.00 93.62 298 ASN A C 1
ATOM 2249 O O . ASN A 1 298 ? 9.619 -0.091 -39.048 1.00 93.62 298 ASN A O 1
ATOM 2253 N N . ASN A 1 299 ? 11.514 -0.461 -37.900 1.00 94.38 299 ASN A N 1
ATOM 2254 C CA . ASN A 1 299 ? 11.005 -1.631 -37.187 1.00 94.38 299 ASN A CA 1
ATOM 2255 C C . ASN A 1 299 ? 9.849 -1.273 -36.243 1.00 94.38 299 ASN A C 1
ATOM 2257 O O . ASN A 1 299 ? 8.861 -2.000 -36.206 1.00 94.38 299 ASN A O 1
ATOM 2261 N N . TRP A 1 300 ? 9.934 -0.156 -35.520 1.00 93.31 300 TRP A N 1
ATOM 2262 C CA . TRP A 1 300 ? 8.883 0.272 -34.586 1.00 93.31 300 TRP A CA 1
ATOM 2263 C C . TRP A 1 300 ? 8.011 1.433 -35.093 1.00 93.31 300 TRP A C 1
ATOM 2265 O O . TRP A 1 300 ? 7.178 1.941 -34.345 1.00 93.31 300 TRP A O 1
ATOM 2275 N N . ASN A 1 301 ? 8.150 1.822 -36.367 1.00 92.75 301 ASN A N 1
ATOM 2276 C CA . ASN A 1 301 ? 7.455 2.967 -36.974 1.00 92.75 301 ASN A CA 1
ATOM 2277 C C . ASN A 1 301 ? 7.698 4.269 -36.174 1.00 92.75 301 ASN A C 1
ATOM 2279 O O . ASN A 1 301 ? 6.770 5.004 -35.829 1.00 92.75 301 ASN A O 1
ATOM 2283 N N . LEU A 1 302 ? 8.967 4.525 -35.855 1.00 94.00 302 LEU A N 1
ATOM 2284 C CA . LEU A 1 302 ? 9.421 5.744 -35.188 1.00 94.00 302 LEU A CA 1
ATOM 2285 C C . LEU A 1 302 ? 9.679 6.874 -36.211 1.00 94.00 302 LEU A C 1
ATOM 2287 O O . LEU A 1 302 ? 9.475 6.703 -37.416 1.00 94.00 302 LEU A O 1
ATOM 2291 N N . GLY A 1 303 ? 10.093 8.050 -35.736 1.00 93.12 303 GLY A N 1
ATOM 2292 C CA . GLY A 1 303 ? 10.427 9.192 -36.594 1.00 93.12 303 GLY A CA 1
ATOM 2293 C C . GLY A 1 303 ? 11.892 9.157 -37.034 1.00 93.12 303 GLY A C 1
ATOM 2294 O O . GLY A 1 303 ? 12.762 8.796 -36.257 1.00 93.12 303 GLY A O 1
ATOM 2295 N N . THR A 1 304 ? 12.210 9.575 -38.256 1.00 95.00 304 THR A N 1
ATOM 2296 C CA . THR A 1 304 ? 13.602 9.516 -38.735 1.00 95.00 304 THR A CA 1
ATOM 2297 C C . THR A 1 304 ? 14.474 10.630 -38.147 1.00 95.00 304 THR A C 1
ATOM 2299 O O . THR A 1 304 ? 14.183 11.810 -38.367 1.00 95.00 304 THR A O 1
ATOM 2302 N N . LEU A 1 305 ? 15.550 10.269 -37.449 1.00 94.25 305 LEU A N 1
ATOM 2303 C CA . LEU A 1 305 ? 16.536 11.177 -36.865 1.00 94.25 305 LEU A CA 1
ATOM 2304 C C . LEU A 1 305 ? 17.596 11.643 -37.878 1.00 94.25 305 LEU A C 1
ATOM 2306 O O . LEU A 1 305 ? 18.465 10.890 -38.309 1.00 94.25 305 LEU A O 1
ATOM 2310 N N . VAL A 1 306 ? 17.558 12.937 -38.206 1.00 91.69 306 VAL A N 1
ATOM 2311 C CA . VAL A 1 306 ? 18.600 13.669 -38.954 1.00 91.69 306 VAL A CA 1
ATOM 2312 C C . VAL A 1 306 ? 19.041 12.944 -40.242 1.00 91.69 306 VAL A C 1
ATOM 2314 O O . VAL A 1 306 ? 18.353 13.059 -41.259 1.00 91.69 306 VAL A O 1
ATOM 2317 N N . SER A 1 307 ? 20.157 12.207 -40.239 1.00 91.81 307 SER A N 1
ATOM 2318 C CA . SER A 1 307 ? 20.709 11.554 -41.436 1.00 91.81 307 SER A CA 1
ATOM 2319 C C . SER A 1 307 ? 20.025 10.226 -41.776 1.00 91.81 307 SER A C 1
ATOM 2321 O O . SER A 1 307 ? 19.931 9.888 -42.959 1.00 91.81 307 SER A O 1
ATOM 2323 N N . SER A 1 308 ? 19.460 9.515 -40.789 1.00 93.25 308 SER A N 1
ATOM 2324 C CA . SER A 1 308 ? 18.734 8.245 -40.997 1.00 93.25 308 SER A CA 1
ATOM 2325 C C . SER A 1 308 ? 17.548 8.401 -41.957 1.00 93.25 308 SER A C 1
ATOM 2327 O O . SER A 1 308 ? 17.187 7.466 -42.676 1.00 93.25 308 SER A O 1
ATOM 2329 N N . ALA A 1 309 ? 16.994 9.616 -42.050 1.00 92.19 309 ALA A N 1
ATOM 2330 C CA . ALA A 1 309 ? 15.949 10.009 -42.991 1.00 92.19 309 ALA A CA 1
ATOM 2331 C C . ALA A 1 309 ? 16.299 9.689 -44.455 1.00 92.19 309 ALA A C 1
ATOM 2333 O O . ALA A 1 309 ? 15.407 9.309 -45.221 1.00 92.19 309 ALA A O 1
ATOM 2334 N N . ASN A 1 310 ? 17.584 9.785 -44.817 1.00 91.06 310 ASN A N 1
ATOM 2335 C CA . ASN A 1 310 ? 18.104 9.546 -46.167 1.00 91.06 310 ASN A CA 1
ATOM 2336 C C . ASN A 1 310 ? 18.851 8.207 -46.314 1.00 91.06 310 ASN A C 1
ATOM 2338 O O . ASN A 1 310 ? 19.172 7.822 -47.438 1.00 91.06 310 ASN A O 1
ATOM 2342 N N . ALA A 1 311 ? 19.132 7.507 -45.211 1.00 92.19 311 ALA A N 1
ATOM 2343 C CA . ALA A 1 311 ? 19.866 6.246 -45.216 1.00 92.19 311 ALA A CA 1
ATOM 2344 C C . ALA A 1 311 ? 19.043 5.085 -45.802 1.00 92.19 311 ALA A C 1
ATOM 2346 O O . ALA A 1 311 ? 17.809 5.057 -45.725 1.00 92.19 311 ALA A O 1
ATOM 2347 N N . LEU A 1 312 ? 19.736 4.098 -46.376 1.00 92.12 312 LEU A N 1
ATOM 2348 C CA . LEU A 1 312 ? 19.118 2.876 -46.886 1.00 92.12 312 LEU A CA 1
ATOM 2349 C C . LEU A 1 312 ? 18.857 1.933 -45.699 1.00 92.12 312 LEU A C 1
ATOM 2351 O O . LEU A 1 312 ? 19.812 1.522 -45.057 1.00 92.12 312 LEU A O 1
ATOM 2355 N N . PRO A 1 313 ? 17.615 1.537 -45.375 1.00 90.56 313 PRO A N 1
ATOM 2356 C CA . PRO A 1 313 ? 17.391 0.656 -44.232 1.00 90.56 313 PRO A CA 1
ATOM 2357 C C . PRO A 1 313 ? 18.048 -0.713 -44.422 1.00 90.56 313 PRO A C 1
ATOM 2359 O O . PRO A 1 313 ? 17.807 -1.379 -45.440 1.00 90.56 313 PRO A O 1
ATOM 2362 N N . VAL A 1 314 ? 18.789 -1.168 -43.406 1.00 95.12 314 VAL A N 1
ATOM 2363 C CA . VAL A 1 314 ? 19.228 -2.568 -43.300 1.00 95.12 314 VAL A CA 1
ATOM 2364 C C . VAL A 1 314 ? 17.976 -3.444 -43.280 1.00 95.12 314 VAL A C 1
ATOM 2366 O O . VAL A 1 314 ? 17.139 -3.354 -42.381 1.00 95.12 314 VAL A O 1
ATOM 2369 N N . SER A 1 315 ? 17.765 -4.193 -44.363 1.00 91.19 315 SER A N 1
ATOM 2370 C CA . SER A 1 315 ? 16.468 -4.834 -44.626 1.00 91.19 315 SER A CA 1
ATOM 2371 C C . SER A 1 315 ? 16.546 -6.096 -45.479 1.00 91.19 315 SER A C 1
ATOM 2373 O O . SER A 1 315 ? 15.690 -6.972 -45.346 1.00 91.19 315 SER A O 1
ATOM 2375 N N . ASP A 1 316 ? 17.582 -6.238 -46.305 1.00 93.94 316 ASP A N 1
ATOM 2376 C CA . ASP A 1 316 ? 17.843 -7.446 -47.085 1.00 93.94 316 ASP A CA 1
ATOM 2377 C C . ASP A 1 316 ? 18.290 -8.630 -46.213 1.00 93.94 316 ASP A C 1
ATOM 2379 O O . ASP A 1 316 ? 18.113 -9.771 -46.634 1.00 93.94 316 ASP A O 1
ATOM 2383 N N . ILE A 1 317 ? 18.809 -8.390 -45.002 1.00 94.50 317 ILE A N 1
ATOM 2384 C CA . ILE A 1 317 ? 19.161 -9.427 -44.019 1.00 94.50 317 ILE A CA 1
ATOM 2385 C C . ILE A 1 317 ? 17.947 -10.216 -43.503 1.00 94.50 317 ILE A C 1
ATOM 2387 O O . ILE A 1 317 ? 18.105 -11.349 -43.043 1.00 94.50 317 ILE A O 1
ATOM 2391 N N . PHE A 1 318 ? 16.732 -9.662 -43.582 1.00 92.50 318 PHE A N 1
ATOM 2392 C CA . PHE A 1 318 ? 15.528 -10.294 -43.040 1.00 92.50 318 PHE A CA 1
ATOM 2393 C C . PHE A 1 318 ? 14.920 -11.320 -43.996 1.00 92.50 318 PHE A C 1
ATOM 2395 O O . PHE A 1 318 ? 14.868 -11.143 -45.214 1.00 92.50 318 PHE A O 1
ATOM 2402 N N . GLY A 1 319 ? 14.469 -12.441 -43.436 1.00 83.50 319 GLY A N 1
ATOM 2403 C CA . GLY A 1 319 ? 13.802 -13.501 -44.179 1.00 83.50 319 GLY A CA 1
ATOM 2404 C C . GLY A 1 319 ? 12.335 -13.182 -44.459 1.00 83.50 319 GLY A C 1
ATOM 2405 O O . GLY A 1 319 ? 11.778 -12.183 -44.007 1.00 83.50 319 GLY A O 1
ATOM 2406 N N . THR A 1 320 ? 11.658 -14.090 -45.162 1.00 68.44 320 THR A N 1
ATOM 2407 C CA . THR A 1 320 ? 10.192 -14.107 -45.163 1.00 68.44 320 THR A CA 1
ATOM 2408 C C . THR A 1 320 ? 9.705 -14.423 -43.751 1.00 68.44 320 THR A C 1
ATOM 2410 O O . THR A 1 320 ? 9.750 -15.585 -43.337 1.00 68.44 320 THR A O 1
ATOM 2413 N N . ILE A 1 321 ? 9.255 -13.402 -43.019 1.00 63.72 321 ILE A N 1
ATOM 2414 C CA . ILE A 1 321 ? 8.697 -13.558 -41.674 1.00 63.72 321 ILE A CA 1
ATOM 2415 C C . ILE A 1 321 ? 7.477 -14.484 -41.763 1.00 63.72 321 ILE A C 1
ATOM 2417 O O . ILE A 1 321 ? 6.430 -14.110 -42.296 1.00 63.72 321 ILE A O 1
ATOM 2421 N N . GLY A 1 322 ? 7.604 -15.710 -41.255 1.00 59.12 322 GLY A N 1
ATOM 2422 C CA . GLY A 1 322 ? 6.431 -16.523 -40.951 1.00 59.12 322 GLY A CA 1
ATOM 2423 C C . GLY A 1 322 ? 5.655 -15.863 -39.805 1.00 59.12 322 GLY A C 1
ATOM 2424 O O . GLY A 1 322 ? 6.284 -15.259 -38.933 1.00 59.12 322 GLY A O 1
ATOM 2425 N N . PRO A 1 323 ? 4.314 -15.958 -39.759 1.00 60.38 323 PRO A N 1
ATOM 2426 C CA . PRO A 1 323 ? 3.580 -15.497 -38.586 1.00 60.38 323 PRO A CA 1
ATOM 2427 C C . PRO A 1 323 ? 4.125 -16.189 -37.330 1.00 60.38 323 PRO A C 1
ATOM 2429 O O . PRO A 1 323 ? 4.503 -17.363 -37.386 1.00 60.38 323 PRO A O 1
ATOM 2432 N N . LEU A 1 324 ? 4.160 -15.456 -36.209 1.00 64.94 324 LEU A N 1
ATOM 2433 C CA . LEU A 1 324 ? 4.607 -15.970 -34.906 1.00 64.94 324 LEU A CA 1
ATOM 2434 C C . LEU A 1 324 ? 3.993 -17.356 -34.636 1.00 64.94 324 LEU A C 1
ATOM 2436 O O . LEU A 1 324 ? 2.828 -17.548 -34.983 1.00 64.94 324 LEU A O 1
ATOM 2440 N N . PRO A 1 325 ? 4.708 -18.315 -34.019 1.00 72.56 325 PRO A N 1
ATOM 2441 C CA . PRO A 1 325 ? 4.160 -19.641 -33.748 1.00 72.56 325 PRO A CA 1
ATOM 2442 C C . PRO A 1 325 ? 2.802 -19.564 -33.046 1.00 72.56 325 PRO A C 1
ATOM 2444 O O . PRO A 1 325 ? 2.660 -18.823 -32.068 1.00 72.56 325 PRO A O 1
ATOM 2447 N N . LEU A 1 326 ? 1.820 -20.325 -33.549 1.00 81.81 326 LEU A N 1
ATOM 2448 C CA . LEU A 1 326 ? 0.477 -20.367 -32.974 1.00 81.81 326 LEU A CA 1
ATOM 2449 C C . LEU A 1 326 ? 0.570 -20.644 -31.472 1.00 81.81 326 LEU A C 1
ATOM 2451 O O . LEU A 1 326 ? 1.216 -21.595 -31.029 1.00 81.81 326 LEU A O 1
ATOM 2455 N N . SER A 1 327 ? -0.111 -19.805 -30.710 1.00 82.12 327 SER A N 1
ATOM 2456 C CA . SER A 1 327 ? -0.180 -19.834 -29.260 1.00 82.12 327 SER A CA 1
ATOM 2457 C C . SER A 1 327 ? -1.640 -19.876 -28.833 1.00 82.12 327 SER A C 1
ATOM 2459 O O . SER A 1 327 ? -2.511 -19.339 -29.522 1.00 82.12 327 SER A O 1
ATOM 2461 N N . ALA A 1 328 ? -1.914 -20.537 -27.712 1.00 86.94 328 ALA A N 1
ATOM 2462 C CA . ALA A 1 328 ? -3.257 -20.733 -27.188 1.00 86.94 328 ALA A CA 1
ATOM 2463 C C . ALA A 1 328 ? -3.297 -20.450 -25.686 1.00 86.94 328 ALA A C 1
ATOM 2465 O O . ALA A 1 328 ? -2.378 -20.796 -24.947 1.00 86.94 328 ALA A O 1
ATOM 2466 N N . SER A 1 329 ? -4.395 -19.862 -25.230 1.00 89.38 329 SER A N 1
ATOM 2467 C CA . SER A 1 329 ? -4.770 -19.767 -23.818 1.00 89.38 329 SER A CA 1
ATOM 2468 C C . SER A 1 329 ? -6.291 -19.644 -23.701 1.00 89.38 329 SER A C 1
ATOM 2470 O O . SER A 1 329 ? -6.999 -19.590 -24.711 1.00 89.38 329 SER A O 1
ATOM 2472 N N . PHE A 1 330 ? -6.832 -19.622 -22.484 1.00 93.25 330 PHE A N 1
ATOM 2473 C CA . PHE A 1 330 ? -8.256 -19.366 -22.283 1.00 93.25 330 PHE A CA 1
ATOM 2474 C C . PHE A 1 330 ? -8.565 -18.665 -20.965 1.00 93.25 330 PHE A C 1
ATOM 2476 O O . PHE A 1 330 ? -7.802 -18.735 -20.003 1.00 93.25 330 PHE A O 1
ATOM 2483 N N . THR A 1 331 ? -9.743 -18.047 -20.914 1.00 88.38 331 THR A N 1
ATOM 2484 C CA . THR A 1 331 ? -10.405 -17.666 -19.663 1.00 88.38 331 THR A CA 1
ATOM 2485 C C . THR A 1 331 ? -11.476 -18.697 -19.299 1.00 88.38 331 THR A C 1
ATOM 2487 O O . THR A 1 331 ? -12.133 -19.258 -20.183 1.00 88.38 331 THR A O 1
ATOM 2490 N N . LEU A 1 332 ? -11.659 -18.942 -17.996 1.00 90.19 332 LEU A N 1
ATOM 2491 C CA . LEU A 1 332 ? -12.789 -19.703 -17.455 1.00 90.19 332 LEU A CA 1
ATOM 2492 C C . LEU A 1 332 ? -13.635 -18.830 -16.528 1.00 90.19 332 LEU A C 1
ATOM 2494 O O . LEU A 1 332 ? -13.100 -17.980 -15.820 1.00 90.19 332 LEU A O 1
ATOM 2498 N N . LEU A 1 333 ? -14.948 -19.049 -16.510 1.00 81.00 333 LEU A N 1
ATOM 2499 C CA . LEU A 1 333 ? -15.875 -18.379 -15.598 1.00 81.00 333 LEU A CA 1
ATOM 2500 C C . LEU A 1 333 ? -16.944 -19.365 -15.092 1.00 81.00 333 LEU A C 1
ATOM 2502 O O . LEU A 1 333 ? -17.547 -20.055 -15.916 1.00 81.00 333 LEU A O 1
ATOM 2506 N N . PRO A 1 334 ? -17.237 -19.413 -13.777 1.00 83.69 334 PRO A N 1
ATOM 2507 C CA . PRO A 1 334 ? -16.501 -18.767 -12.682 1.00 83.69 334 PRO A CA 1
ATOM 2508 C C . PRO A 1 334 ? -15.120 -19.408 -12.451 1.00 83.69 334 PRO A C 1
ATOM 2510 O O . PRO A 1 334 ? -14.954 -20.608 -12.643 1.00 83.69 334 PRO A O 1
ATOM 2513 N N . PHE A 1 335 ? -14.143 -18.622 -11.980 1.00 74.44 335 PHE A N 1
ATOM 2514 C CA . PHE A 1 335 ? -12.773 -19.093 -11.698 1.00 74.44 335 PHE A CA 1
ATOM 2515 C C . PHE A 1 335 ? -12.678 -20.142 -10.574 1.00 74.44 335 PHE A C 1
ATOM 2517 O O . PHE A 1 335 ? -11.708 -20.892 -10.510 1.00 74.44 335 PHE A O 1
ATOM 2524 N N . THR A 1 336 ? -13.681 -20.208 -9.695 1.00 77.38 336 THR A N 1
ATOM 2525 C CA . THR A 1 336 ? -13.800 -21.168 -8.584 1.00 77.38 336 THR A CA 1
ATOM 2526 C C . THR A 1 336 ? -15.025 -22.076 -8.784 1.00 77.38 336 THR A C 1
ATOM 2528 O O . THR A 1 336 ? -16.028 -21.944 -8.080 1.00 77.38 336 THR A O 1
ATOM 2531 N N . PRO A 1 337 ? -15.001 -22.974 -9.785 1.00 86.06 337 PRO A N 1
ATOM 2532 C CA . PRO A 1 337 ? -16.184 -23.719 -10.194 1.00 86.06 337 PRO A CA 1
ATOM 2533 C C . PRO A 1 337 ? -16.633 -24.763 -9.164 1.00 86.06 337 PRO A C 1
ATOM 2535 O O . PRO A 1 337 ? -15.831 -25.482 -8.564 1.00 86.06 337 PRO A O 1
ATOM 2538 N N . ILE A 1 338 ? -17.951 -24.854 -8.980 1.00 87.50 338 ILE A N 1
ATOM 2539 C CA . ILE A 1 338 ? -18.596 -25.758 -8.021 1.00 87.50 338 ILE A CA 1
ATOM 2540 C C . ILE A 1 338 ? -19.273 -26.929 -8.742 1.00 87.50 338 ILE A C 1
ATOM 2542 O O . ILE A 1 338 ? -19.676 -26.818 -9.901 1.00 87.50 338 ILE A O 1
ATOM 2546 N N . VAL A 1 339 ? -19.416 -28.061 -8.056 1.00 90.06 339 VAL A N 1
ATOM 2547 C CA . VAL A 1 339 ? -20.025 -29.270 -8.628 1.00 90.06 339 VAL A CA 1
ATOM 2548 C C . VAL A 1 339 ? -21.470 -29.025 -9.094 1.00 90.06 339 VAL A C 1
ATOM 2550 O O . VAL A 1 339 ? -22.265 -28.403 -8.391 1.00 90.06 339 VAL A O 1
ATOM 2553 N N . ASN A 1 340 ? -21.814 -29.538 -10.277 1.00 87.19 340 ASN A N 1
ATOM 2554 C CA . ASN A 1 340 ? -23.072 -29.314 -11.005 1.00 87.19 340 ASN A CA 1
ATOM 2555 C C . ASN A 1 340 ? -23.355 -27.859 -11.445 1.00 87.19 340 ASN A C 1
ATOM 2557 O O . ASN A 1 340 ? -24.467 -27.583 -11.896 1.00 87.19 340 ASN A O 1
ATOM 2561 N N . ALA A 1 341 ? -22.387 -26.939 -11.368 1.00 85.38 341 ALA A N 1
ATOM 2562 C CA . ALA A 1 341 ? -22.486 -25.636 -12.027 1.00 85.38 341 ALA A CA 1
ATOM 2563 C C . ALA A 1 341 ? -21.853 -25.670 -13.425 1.00 85.38 341 ALA A C 1
ATOM 2565 O O . ALA A 1 341 ? -20.815 -26.300 -13.642 1.00 85.38 341 ALA A O 1
ATOM 2566 N N . THR A 1 342 ? -22.470 -24.966 -14.374 1.00 91.94 342 THR A N 1
ATOM 2567 C CA . THR A 1 342 ? -21.928 -24.810 -15.725 1.00 91.94 342 THR A CA 1
ATOM 2568 C C . THR A 1 342 ? -20.814 -23.769 -15.737 1.00 91.94 342 THR A C 1
ATOM 2570 O O . THR A 1 342 ? -21.042 -22.614 -15.378 1.00 91.94 342 THR A O 1
ATOM 2573 N N . ILE A 1 343 ? -19.621 -24.164 -16.183 1.00 92.19 343 ILE A N 1
ATOM 2574 C CA . ILE A 1 343 ? -18.544 -23.234 -16.528 1.00 92.19 343 ILE A CA 1
ATOM 2575 C C . ILE A 1 343 ? -18.687 -22.760 -17.971 1.00 92.19 343 ILE A C 1
ATOM 2577 O O . ILE A 1 343 ? -19.130 -23.509 -18.842 1.00 92.19 343 ILE A O 1
ATOM 2581 N N . SER A 1 344 ? -18.266 -21.525 -18.225 1.00 93.62 344 SER A N 1
ATOM 2582 C CA . SER A 1 344 ? -18.045 -20.973 -19.562 1.00 93.62 344 SER A CA 1
ATOM 2583 C C . SER A 1 344 ? -16.551 -20.816 -19.816 1.00 93.62 344 SER A C 1
ATOM 2585 O O . SER A 1 344 ? -15.810 -20.376 -18.938 1.00 93.62 344 SER A O 1
ATOM 2587 N N . LEU A 1 345 ? -16.121 -21.169 -21.023 1.00 95.31 345 LEU A N 1
ATOM 2588 C CA . LEU A 1 345 ? -14.728 -21.183 -21.453 1.00 95.31 345 LEU A CA 1
ATOM 2589 C C . LEU A 1 345 ? -14.579 -20.384 -22.746 1.00 95.31 345 LEU A C 1
ATOM 2591 O O . LEU A 1 345 ? -15.362 -20.574 -23.676 1.00 95.31 345 LEU A O 1
ATOM 2595 N N . THR A 1 346 ? -13.583 -19.497 -22.807 1.00 94.56 346 THR A N 1
ATOM 2596 C CA . THR A 1 346 ? -13.294 -18.683 -24.000 1.00 94.56 346 THR A CA 1
ATOM 2597 C C . THR A 1 346 ? -11.834 -18.821 -24.401 1.00 94.56 346 THR A C 1
ATOM 2599 O O . THR A 1 346 ? -10.944 -18.369 -23.685 1.00 94.56 346 THR A O 1
ATOM 2602 N N . ALA A 1 347 ? -11.595 -19.416 -25.567 1.00 92.50 347 ALA A N 1
ATOM 2603 C CA . ALA A 1 347 ? -10.278 -19.543 -26.161 1.00 92.50 347 ALA A CA 1
ATOM 2604 C C . ALA A 1 347 ? -9.771 -18.215 -26.742 1.00 92.50 347 ALA A C 1
ATOM 2606 O O . ALA A 1 347 ? -10.496 -17.429 -27.374 1.00 92.50 347 ALA A O 1
ATOM 2607 N N . ILE A 1 348 ? -8.473 -18.022 -26.555 1.00 89.50 348 ILE A N 1
ATOM 2608 C CA . ILE A 1 348 ? -7.647 -16.951 -27.089 1.00 89.50 348 ILE A CA 1
ATOM 2609 C C . ILE A 1 348 ? -6.545 -17.636 -27.899 1.00 89.50 348 ILE A C 1
ATOM 2611 O O . ILE A 1 348 ? -5.909 -18.568 -27.409 1.00 89.50 348 ILE A O 1
ATOM 2615 N N . ALA A 1 349 ? -6.330 -17.183 -29.132 1.00 85.56 349 ALA A N 1
ATOM 2616 C CA . ALA A 1 349 ? -5.208 -17.611 -29.956 1.00 85.56 349 ALA A CA 1
ATOM 2617 C C . ALA A 1 349 ? -4.542 -16.406 -30.622 1.00 85.56 349 ALA A C 1
ATOM 2619 O O . ALA A 1 349 ? -5.209 -15.430 -30.983 1.00 85.56 349 ALA A O 1
ATOM 2620 N N . SER A 1 350 ? -3.224 -16.491 -30.756 1.00 80.75 350 SER A N 1
ATOM 2621 C CA . SER A 1 350 ? -2.338 -15.455 -31.291 1.00 80.75 350 SER A CA 1
ATOM 2622 C C . SER A 1 350 ? -1.157 -16.113 -31.999 1.00 80.75 350 SER A C 1
ATOM 2624 O O . SER A 1 350 ? -0.725 -17.189 -31.589 1.00 80.75 350 SER A O 1
ATOM 2626 N N . GLY A 1 351 ? -0.633 -15.479 -33.048 1.00 77.00 351 GLY A N 1
ATOM 2627 C CA . GLY A 1 351 ? 0.260 -16.165 -33.984 1.00 77.00 351 GLY A CA 1
ATOM 2628 C C . GLY A 1 351 ? -0.488 -17.175 -34.865 1.00 77.00 351 GLY A C 1
ATOM 2629 O O . GLY A 1 351 ? -1.695 -17.362 -34.732 1.00 77.00 351 GLY A O 1
ATOM 2630 N N . GLY A 1 352 ? 0.227 -17.828 -35.774 1.00 81.94 352 GLY A N 1
ATOM 2631 C CA . GLY A 1 352 ? -0.346 -18.694 -36.799 1.00 81.94 352 GLY A CA 1
ATOM 2632 C C . GLY A 1 352 ? -1.078 -17.929 -37.906 1.00 81.94 352 GLY A C 1
ATOM 2633 O O . GLY A 1 352 ? -1.003 -16.703 -38.003 1.00 81.94 352 GLY A O 1
ATOM 2634 N N . VAL A 1 353 ? -1.788 -18.664 -38.764 1.00 80.81 353 VAL A N 1
ATOM 2635 C CA . VAL A 1 353 ? -2.573 -18.116 -39.886 1.00 80.81 353 VAL A CA 1
ATOM 2636 C C . VAL A 1 353 ? -4.082 -18.202 -39.593 1.00 80.81 353 VAL A C 1
ATOM 2638 O O . VAL A 1 353 ? -4.646 -19.295 -39.643 1.00 80.81 353 VAL A O 1
ATOM 2641 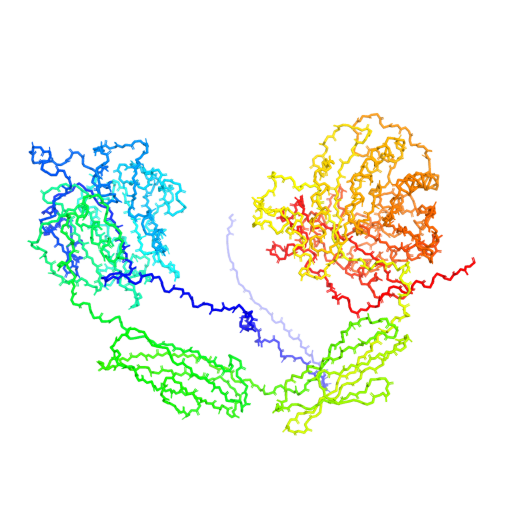N N . PRO A 1 354 ? -4.777 -17.085 -39.303 1.00 77.94 354 PRO A N 1
ATOM 2642 C CA . PRO A 1 354 ? -6.235 -17.075 -39.167 1.00 77.94 354 PRO A CA 1
ATOM 2643 C C . PRO A 1 354 ? -6.955 -17.575 -40.437 1.00 77.94 354 PRO A C 1
ATOM 2645 O O . PRO A 1 354 ? -6.488 -17.296 -41.541 1.00 77.94 354 PRO A O 1
ATOM 2648 N N . PRO A 1 355 ? -8.146 -18.199 -40.325 1.00 90.12 355 PRO A N 1
ATOM 2649 C CA . PRO A 1 355 ? -8.944 -18.389 -39.111 1.00 90.12 355 PRO A CA 1
ATOM 2650 C C . PRO A 1 355 ? -8.457 -19.535 -38.213 1.00 90.12 355 PRO A C 1
ATOM 2652 O O . PRO A 1 355 ? -7.906 -20.527 -38.679 1.00 90.12 355 PRO A O 1
ATOM 2655 N N . TYR A 1 356 ? -8.748 -19.419 -36.915 1.00 92.25 356 TYR A N 1
ATOM 2656 C CA . TYR A 1 356 ? -8.458 -20.460 -35.928 1.00 92.25 356 TYR A CA 1
ATOM 2657 C C . TYR A 1 356 ? -9.663 -21.377 -35.682 1.00 92.25 356 TYR A C 1
ATOM 2659 O O . TYR A 1 356 ? -10.812 -20.924 -35.667 1.00 92.25 356 TYR A O 1
ATOM 2667 N N . THR A 1 357 ? -9.396 -22.647 -35.389 1.00 95.62 357 THR A N 1
ATOM 2668 C CA . THR A 1 357 ? -10.373 -23.611 -34.862 1.00 95.62 357 THR A CA 1
ATOM 2669 C C . THR A 1 357 ? -9.927 -24.121 -33.493 1.00 95.62 357 THR A C 1
ATOM 2671 O O . THR A 1 357 ? -8.753 -24.028 -33.142 1.00 95.62 357 THR A O 1
ATOM 2674 N N . TYR A 1 358 ? -10.868 -24.614 -32.685 1.00 97.25 358 TYR A N 1
ATOM 2675 C CA . TYR A 1 358 ? -10.626 -24.922 -31.273 1.00 97.25 358 TYR A CA 1
ATOM 2676 C C . TYR A 1 358 ? -11.341 -26.209 -30.863 1.00 97.25 358 TYR A C 1
ATOM 2678 O O . TYR A 1 358 ? -12.516 -26.404 -31.195 1.00 97.25 358 TYR A O 1
ATOM 2686 N N . SER A 1 359 ? -10.651 -27.047 -30.095 1.00 97.06 359 SER A N 1
ATOM 2687 C CA . SER A 1 359 ? -11.188 -28.246 -29.452 1.00 97.06 359 SER A CA 1
ATOM 2688 C C . SER A 1 359 ? -10.759 -28.309 -27.987 1.00 97.06 359 SER A C 1
ATOM 2690 O O . SER A 1 359 ? -9.714 -27.781 -27.610 1.00 97.06 359 SER A O 1
ATOM 2692 N N . TRP A 1 360 ? -11.591 -28.928 -27.158 1.00 97.88 360 TRP A N 1
ATOM 2693 C CA . TRP A 1 360 ? -11.458 -28.943 -25.707 1.00 97.88 360 TRP A CA 1
ATOM 2694 C C . TRP A 1 360 ? -11.585 -30.370 -25.181 1.00 97.88 360 TRP A C 1
ATOM 2696 O O . TRP A 1 360 ? -12.475 -31.108 -25.604 1.00 97.88 360 TRP A O 1
ATOM 2706 N N . ASN A 1 361 ? -10.747 -30.737 -24.217 1.00 97.62 361 ASN A N 1
ATOM 2707 C CA . ASN A 1 361 ? -10.911 -31.931 -23.391 1.00 97.62 361 ASN A CA 1
ATOM 2708 C C . ASN A 1 361 ? -11.055 -31.473 -21.938 1.00 97.62 361 ASN A C 1
ATOM 2710 O O . ASN A 1 361 ? -10.160 -30.815 -21.406 1.00 97.62 361 ASN A O 1
ATOM 2714 N N . PHE A 1 362 ? -12.183 -31.795 -21.307 1.00 96.94 362 PHE A N 1
ATOM 2715 C CA . PHE A 1 362 ? -12.505 -31.302 -19.969 1.00 96.94 362 PHE A CA 1
ATOM 2716 C C . PHE A 1 362 ? -11.847 -32.117 -18.842 1.00 96.94 362 PHE A C 1
ATOM 2718 O O . PHE A 1 362 ? -11.902 -31.709 -17.682 1.00 96.94 362 PHE A O 1
ATOM 2725 N N . GLY A 1 363 ? -11.188 -33.235 -19.166 1.00 94.19 363 GLY A N 1
ATOM 2726 C CA . GLY A 1 363 ? -10.431 -34.059 -18.220 1.00 94.19 363 GLY A CA 1
ATOM 2727 C C . GLY A 1 363 ? -11.269 -35.046 -17.398 1.00 94.19 363 GLY A C 1
ATOM 2728 O O . GLY A 1 363 ? -10.703 -35.808 -16.620 1.00 94.19 363 GLY A O 1
ATOM 2729 N N . ASP A 1 364 ? -12.592 -35.064 -17.575 1.00 95.12 364 ASP A N 1
ATOM 2730 C CA . ASP A 1 364 ? -13.536 -36.029 -16.984 1.00 95.12 364 ASP A CA 1
ATOM 2731 C C . ASP A 1 364 ? -14.045 -37.083 -17.991 1.00 95.12 364 ASP A C 1
ATOM 2733 O O . ASP A 1 364 ? -14.838 -37.956 -17.641 1.00 95.12 364 ASP A O 1
ATOM 2737 N N . GLY A 1 365 ? -13.573 -37.012 -19.240 1.00 93.62 365 GLY A N 1
ATOM 2738 C CA . GLY A 1 365 ? -14.002 -37.850 -20.362 1.00 93.62 365 GLY A CA 1
ATOM 2739 C C . GLY A 1 365 ? -14.910 -37.134 -21.367 1.00 93.62 365 GLY A C 1
ATOM 2740 O O . GLY A 1 365 ? -15.104 -37.655 -22.464 1.00 93.62 365 GLY A O 1
ATOM 2741 N N . ALA A 1 366 ? -15.425 -35.942 -21.044 1.00 95.62 366 ALA A N 1
ATOM 2742 C CA . ALA A 1 366 ? -16.164 -35.105 -21.983 1.00 95.62 366 ALA A CA 1
ATOM 2743 C C . ALA A 1 366 ? -15.240 -34.167 -22.788 1.00 95.62 366 ALA A C 1
ATOM 2745 O O . ALA A 1 366 ? -14.115 -33.842 -22.391 1.00 95.62 366 ALA A O 1
ATOM 2746 N N . SER A 1 367 ? -15.735 -33.714 -23.941 1.00 96.38 367 SER A N 1
ATOM 2747 C CA . SER A 1 367 ? -15.029 -32.827 -24.868 1.00 96.38 367 SER A CA 1
ATOM 2748 C C . SER A 1 367 ? -15.966 -31.785 -25.484 1.00 96.38 367 SER A C 1
ATOM 2750 O O . SER A 1 367 ? -17.189 -31.931 -25.459 1.00 96.38 367 SER A O 1
ATOM 2752 N N . GLY A 1 368 ? -15.385 -30.718 -26.033 1.00 96.62 368 GLY A N 1
ATOM 2753 C CA . GLY A 1 368 ? -16.109 -29.615 -26.666 1.00 96.62 368 GLY A CA 1
ATOM 2754 C C . GLY A 1 368 ? -15.346 -29.015 -27.845 1.00 96.62 368 GLY A C 1
ATOM 2755 O O . GLY A 1 368 ? -14.193 -29.359 -28.102 1.00 96.62 368 GLY A O 1
ATOM 2756 N N . THR A 1 369 ? -15.979 -28.100 -28.576 1.00 96.00 369 THR A N 1
ATOM 2757 C CA . THR A 1 369 ? -15.393 -27.416 -29.741 1.00 96.00 369 THR A CA 1
ATOM 2758 C C . THR A 1 369 ? -15.846 -25.959 -29.820 1.00 96.00 369 THR A C 1
ATOM 2760 O O . THR A 1 369 ? -16.828 -25.568 -29.191 1.00 96.00 369 THR A O 1
ATOM 2763 N N . GLY A 1 370 ? -15.125 -25.158 -30.609 1.00 94.94 370 GLY A N 1
ATOM 2764 C CA . GLY A 1 370 ? -15.433 -23.745 -30.847 1.00 94.94 370 GLY A CA 1
ATOM 2765 C C . GLY A 1 370 ? -14.711 -22.787 -29.895 1.00 94.94 370 GLY A C 1
ATOM 2766 O O . GLY A 1 370 ? -14.190 -23.186 -28.853 1.00 94.94 370 GLY A O 1
ATOM 2767 N N . ARG A 1 371 ? -14.643 -21.503 -30.284 1.00 93.44 371 ARG A N 1
ATOM 2768 C CA . ARG A 1 371 ? -13.916 -20.469 -29.522 1.00 93.44 371 ARG A CA 1
ATOM 2769 C C . ARG A 1 371 ? -14.515 -20.252 -28.134 1.00 93.44 371 ARG A C 1
ATOM 2771 O O . ARG A 1 371 ? -13.778 -20.011 -27.187 1.00 93.44 371 ARG A O 1
ATOM 2778 N N . THR A 1 372 ? -15.834 -20.339 -28.018 1.00 94.31 372 THR A N 1
ATOM 2779 C CA . THR A 1 372 ? -16.543 -20.387 -26.741 1.00 94.31 372 THR A CA 1
ATOM 2780 C C . THR A 1 372 ? -17.183 -21.757 -26.576 1.00 94.31 372 THR A C 1
ATOM 2782 O O . THR A 1 372 ? -17.753 -22.300 -27.521 1.00 94.31 372 THR A O 1
ATOM 2785 N N . THR A 1 373 ? -17.091 -22.321 -25.376 1.00 96.88 373 THR A N 1
ATOM 2786 C CA . THR A 1 373 ? -17.756 -23.578 -25.021 1.00 96.88 373 THR A CA 1
ATOM 2787 C C . THR A 1 373 ? -18.202 -23.548 -23.560 1.00 96.88 373 THR A C 1
ATOM 2789 O O . THR A 1 373 ? -17.799 -22.668 -22.796 1.00 96.88 373 THR A O 1
ATOM 2792 N N . THR A 1 374 ? -19.047 -24.493 -23.162 1.00 96.38 374 THR A N 1
ATOM 2793 C CA . THR A 1 374 ? -19.496 -24.655 -21.775 1.00 96.38 374 THR A CA 1
ATOM 2794 C C . THR A 1 374 ? -19.377 -26.111 -21.344 1.00 96.38 374 THR A C 1
ATOM 2796 O O . THR A 1 374 ? -19.448 -27.018 -22.170 1.00 96.38 374 THR A O 1
ATOM 2799 N N . HIS A 1 375 ? -19.192 -26.344 -20.044 1.00 96.62 375 HIS A N 1
ATOM 2800 C CA . HIS A 1 375 ? -19.148 -27.693 -19.469 1.00 96.62 375 HIS A CA 1
ATOM 2801 C C . HIS A 1 375 ? -19.725 -27.720 -18.053 1.00 96.62 375 HIS A C 1
ATOM 2803 O O . HIS A 1 375 ? -19.836 -26.678 -17.416 1.00 96.62 375 HIS A O 1
ATOM 2809 N N . THR A 1 376 ? -20.127 -28.885 -17.544 1.00 95.62 376 THR A N 1
ATOM 2810 C CA . THR A 1 376 ? -20.680 -29.054 -16.187 1.00 95.62 376 THR A CA 1
ATOM 2811 C C . THR A 1 376 ? -20.152 -30.337 -15.550 1.00 95.62 376 THR A C 1
ATOM 2813 O O . THR A 1 376 ? -20.578 -31.434 -15.902 1.00 95.62 376 THR A O 1
ATOM 2816 N N . TYR A 1 377 ? -19.255 -30.199 -14.573 1.00 93.25 377 TYR A N 1
ATOM 2817 C CA . TYR A 1 377 ? -18.683 -31.332 -13.845 1.00 93.25 377 TYR A CA 1
ATOM 2818 C C . TYR A 1 377 ? -19.648 -31.838 -12.764 1.00 93.25 377 TYR A C 1
ATOM 2820 O O . TYR A 1 377 ? -20.032 -31.090 -11.861 1.00 93.25 377 TYR A O 1
ATOM 2828 N N . THR A 1 378 ? -20.015 -33.118 -12.817 1.00 93.81 378 THR A N 1
ATOM 2829 C CA . THR A 1 378 ? -20.987 -33.738 -11.891 1.00 93.81 378 THR A CA 1
ATOM 2830 C C . THR A 1 378 ? -20.370 -34.275 -10.595 1.00 93.81 378 THR A C 1
ATOM 2832 O O . THR A 1 378 ? -21.101 -34.620 -9.665 1.00 93.81 378 THR A O 1
ATOM 2835 N N . ALA A 1 379 ? -19.037 -34.304 -10.495 1.00 90.44 379 ALA A N 1
ATOM 2836 C CA . ALA A 1 379 ? -18.294 -34.738 -9.312 1.00 90.44 379 ALA A CA 1
ATOM 2837 C C . ALA A 1 379 ? -17.225 -33.717 -8.883 1.00 90.44 379 ALA A C 1
ATOM 2839 O O . ALA A 1 379 ? -16.642 -33.010 -9.707 1.00 90.44 379 ALA A O 1
ATOM 2840 N N . VAL A 1 380 ? -16.943 -33.675 -7.578 1.00 88.81 380 VAL A N 1
ATOM 2841 C CA . VAL A 1 380 ? -15.828 -32.910 -6.999 1.00 88.81 380 VAL A CA 1
ATOM 2842 C C . VAL A 1 380 ? -14.488 -33.578 -7.297 1.00 88.81 380 VAL A C 1
ATOM 2844 O O . VAL A 1 380 ? -14.373 -34.799 -7.217 1.00 88.81 380 VAL A O 1
ATOM 2847 N N . GLY A 1 381 ? -13.467 -32.784 -7.615 1.00 90.25 381 GLY A N 1
ATOM 2848 C CA . GLY A 1 381 ? -12.159 -33.301 -8.018 1.00 90.25 381 GLY A CA 1
ATOM 2849 C C . GLY A 1 381 ? -11.256 -32.242 -8.645 1.00 90.25 381 GLY A C 1
ATOM 2850 O O . GLY A 1 381 ? -11.641 -31.082 -8.777 1.00 90.25 381 GLY A O 1
ATOM 2851 N N . ASN A 1 382 ? -10.055 -32.660 -9.040 1.00 90.69 382 ASN A N 1
ATOM 2852 C CA . ASN A 1 382 ? -9.146 -31.867 -9.864 1.00 90.69 382 ASN A CA 1
ATOM 2853 C C . ASN A 1 382 ? -9.150 -32.461 -11.277 1.00 90.69 382 ASN A C 1
ATOM 2855 O O . ASN A 1 382 ? -8.901 -33.656 -11.428 1.00 90.69 382 ASN A O 1
ATOM 2859 N N . TYR A 1 383 ? -9.390 -31.634 -12.289 1.00 93.88 383 TYR A N 1
ATOM 2860 C CA . TYR A 1 383 ? -9.465 -32.039 -13.690 1.00 93.88 383 TYR A CA 1
ATOM 2861 C C . TYR A 1 383 ? -8.398 -31.315 -14.513 1.00 93.88 383 TYR A C 1
ATOM 2863 O O . TYR A 1 383 ? -8.077 -30.156 -14.249 1.00 93.88 383 TYR A O 1
ATOM 2871 N N . SER A 1 384 ? -7.840 -32.002 -15.510 1.00 93.69 384 SER A N 1
ATOM 2872 C CA . SER A 1 384 ? -6.885 -31.415 -16.453 1.00 93.69 384 SER A CA 1
ATOM 2873 C C . SER A 1 384 ? -7.642 -30.886 -17.665 1.00 93.69 384 SER A C 1
ATOM 2875 O O . SER A 1 384 ? -7.922 -31.642 -18.593 1.00 93.69 384 SER A O 1
ATOM 2877 N N . LEU A 1 385 ? -7.972 -29.597 -17.653 1.00 96.06 385 LEU A N 1
ATOM 2878 C CA . LEU A 1 385 ? -8.646 -28.931 -18.759 1.00 96.06 385 LEU A CA 1
ATOM 2879 C C . LEU A 1 385 ? -7.628 -28.579 -19.850 1.00 96.06 385 LEU A C 1
ATOM 2881 O O . LEU A 1 385 ? -6.671 -27.848 -19.595 1.00 96.06 385 LEU A O 1
ATOM 2885 N N . ILE A 1 386 ? -7.837 -29.099 -21.058 1.00 96.50 386 ILE A N 1
ATOM 2886 C CA . ILE A 1 386 ? -6.940 -28.917 -22.204 1.00 96.50 386 ILE A CA 1
ATOM 2887 C C . ILE A 1 386 ? -7.696 -28.206 -23.326 1.00 96.50 386 ILE A C 1
ATOM 2889 O O . ILE A 1 386 ? -8.730 -28.693 -23.787 1.00 96.50 386 ILE A O 1
ATOM 2893 N N . LEU A 1 387 ? -7.147 -27.086 -23.786 1.00 97.56 387 LEU A N 1
ATOM 2894 C CA . LEU A 1 387 ? -7.488 -26.441 -25.050 1.00 97.56 387 LEU A CA 1
ATOM 2895 C C . LEU A 1 387 ? -6.458 -26.849 -26.106 1.00 97.56 387 LEU A C 1
ATOM 2897 O O . LEU A 1 387 ? -5.259 -26.687 -25.883 1.00 97.56 387 LEU A O 1
ATOM 2901 N N . THR A 1 388 ? -6.927 -27.269 -27.276 1.00 96.12 388 THR A N 1
ATOM 2902 C CA . THR A 1 388 ? -6.121 -27.346 -28.498 1.00 96.12 388 THR A CA 1
ATOM 2903 C C . THR A 1 388 ? -6.684 -26.368 -29.523 1.00 96.12 388 THR A C 1
ATOM 2905 O O . THR A 1 388 ? -7.842 -26.493 -29.933 1.00 96.12 388 THR A O 1
ATOM 2908 N N . ALA A 1 389 ? -5.869 -25.404 -29.946 1.00 94.94 389 ALA A N 1
ATOM 2909 C CA . ALA A 1 389 ? -6.164 -24.508 -31.057 1.00 94.94 389 ALA A CA 1
ATOM 2910 C C . ALA A 1 389 ? -5.390 -24.944 -32.309 1.00 94.94 389 ALA A C 1
ATOM 2912 O O . ALA A 1 389 ? -4.226 -25.336 -32.218 1.00 94.94 389 ALA A O 1
ATOM 2913 N N . HIS A 1 390 ? -6.022 -24.819 -33.472 1.00 93.06 390 HIS A N 1
ATOM 2914 C CA . HIS A 1 390 ? -5.391 -24.978 -34.781 1.00 93.06 390 HIS A CA 1
ATOM 2915 C C . HIS A 1 390 ? -5.582 -23.722 -35.622 1.00 93.06 390 HIS A C 1
ATOM 2917 O O . HIS A 1 390 ? -6.584 -23.021 -35.466 1.00 93.06 390 HIS A O 1
ATOM 2923 N N . ASP A 1 391 ? -4.661 -23.473 -36.544 1.00 90.06 391 ASP A N 1
ATOM 2924 C CA . ASP A 1 391 ? -4.762 -22.406 -37.541 1.00 90.06 391 ASP A CA 1
ATOM 2925 C C . ASP A 1 391 ? -5.050 -22.972 -38.948 1.00 90.06 391 ASP A C 1
ATOM 2927 O O . ASP A 1 391 ? -5.104 -24.190 -39.147 1.00 90.06 391 ASP A O 1
ATOM 2931 N N . SER A 1 392 ? -5.252 -22.107 -39.946 1.00 88.31 392 SER A N 1
ATOM 2932 C CA . SER A 1 392 ? -5.545 -22.547 -41.316 1.00 88.31 392 SER A CA 1
ATOM 2933 C C . SER A 1 392 ? -4.324 -23.069 -42.088 1.00 88.31 392 SER A C 1
ATOM 2935 O O . SER A 1 392 ? -4.486 -23.602 -43.183 1.00 88.31 392 SER A O 1
ATOM 2937 N N . ALA A 1 393 ? -3.114 -22.933 -41.540 1.00 85.06 393 ALA A N 1
ATOM 2938 C CA . ALA A 1 393 ? -1.870 -23.492 -42.068 1.00 85.06 393 ALA A CA 1
ATOM 2939 C C . ALA A 1 393 ? -1.509 -24.850 -41.425 1.00 85.06 393 ALA A C 1
ATOM 2941 O O . ALA A 1 393 ? -0.422 -25.375 -41.662 1.00 85.06 393 ALA A O 1
ATOM 2942 N N . SER A 1 394 ? -2.431 -25.454 -40.662 1.00 81.19 394 SER A N 1
ATOM 2943 C CA . SER A 1 394 ? -2.230 -26.690 -39.883 1.00 81.19 394 SER A CA 1
ATOM 2944 C C . SER A 1 394 ? -1.243 -26.562 -38.712 1.00 81.19 394 SER A C 1
ATOM 2946 O O . SER A 1 394 ? -0.785 -27.571 -38.171 1.00 81.19 394 SER A O 1
ATOM 2948 N N . GLY A 1 395 ? -0.957 -25.335 -38.268 1.00 82.12 395 GLY A N 1
ATOM 2949 C CA . GLY A 1 395 ? -0.348 -25.069 -36.970 1.00 82.12 395 GLY A CA 1
ATOM 2950 C C . GLY A 1 395 ? -1.228 -25.589 -35.828 1.00 82.12 395 GLY A C 1
ATOM 2951 O O . GLY A 1 395 ? -2.448 -25.713 -35.958 1.00 82.12 395 GLY A O 1
ATOM 2952 N N . SER A 1 396 ? -0.607 -25.929 -34.698 1.00 89.75 396 SER A N 1
ATOM 2953 C CA . SER A 1 396 ? -1.287 -26.520 -33.542 1.00 89.75 396 SER A CA 1
ATOM 2954 C C . SER A 1 396 ? -0.669 -26.020 -32.243 1.00 89.75 396 SER A C 1
ATOM 2956 O O . SER A 1 396 ? 0.539 -26.134 -32.053 1.00 89.75 396 SER A O 1
ATOM 2958 N N . ALA A 1 397 ? -1.506 -25.538 -31.329 1.00 89.00 397 ALA A N 1
ATOM 2959 C CA . ALA A 1 397 ? -1.117 -25.051 -30.011 1.00 89.00 397 ALA A CA 1
ATOM 2960 C C . ALA A 1 397 ? -1.967 -25.721 -28.931 1.00 89.00 397 ALA A C 1
ATOM 2962 O O . ALA A 1 397 ? -3.183 -25.834 -29.081 1.00 89.00 397 ALA A O 1
ATOM 2963 N N . VAL A 1 398 ? -1.335 -26.160 -27.842 1.00 91.38 398 VAL A N 1
ATOM 2964 C CA . VAL A 1 398 ? -2.003 -26.843 -26.726 1.00 91.38 398 VAL A CA 1
ATOM 2965 C C . VAL A 1 398 ? -1.755 -26.065 -25.441 1.00 91.38 398 VAL A C 1
ATOM 2967 O O . VAL A 1 398 ? -0.610 -25.756 -25.119 1.00 91.38 398 VAL A O 1
ATOM 2970 N N . PHE A 1 399 ? -2.821 -25.780 -24.698 1.00 89.38 399 PHE A N 1
ATOM 2971 C CA . PHE A 1 399 ? -2.770 -25.109 -23.403 1.00 89.38 399 PHE A CA 1
ATOM 2972 C C . PHE A 1 399 ? -3.535 -25.922 -22.358 1.00 89.38 399 PHE A C 1
ATOM 2974 O O . PHE A 1 399 ? -4.712 -26.234 -22.539 1.00 89.38 399 PHE A O 1
ATOM 2981 N N . THR A 1 400 ? -2.863 -26.245 -21.255 1.00 90.69 400 THR A N 1
ATOM 2982 C CA . THR A 1 400 ? -3.381 -27.117 -20.194 1.00 90.69 400 THR A CA 1
ATOM 2983 C C . THR A 1 400 ? -3.457 -26.357 -18.878 1.00 90.69 400 THR A C 1
ATOM 2985 O O . THR A 1 400 ? -2.477 -25.745 -18.458 1.00 90.69 400 THR A O 1
ATOM 2988 N N . GLN A 1 401 ? -4.594 -26.445 -18.190 1.00 90.06 401 GLN A N 1
ATOM 2989 C CA . GLN A 1 401 ? -4.810 -25.828 -16.885 1.00 90.06 401 GLN A CA 1
ATOM 2990 C C . GLN A 1 401 ? -5.506 -26.808 -15.934 1.00 90.06 401 GLN A C 1
ATOM 2992 O O . GLN A 1 401 ? -6.439 -27.515 -16.314 1.00 90.06 401 GLN A O 1
ATOM 2997 N N . ALA A 1 402 ? -5.066 -26.849 -14.677 1.00 88.75 402 ALA A N 1
ATOM 2998 C CA . ALA A 1 402 ? -5.738 -27.628 -13.645 1.00 88.75 402 ALA A CA 1
ATOM 2999 C C . ALA A 1 402 ? -6.970 -26.867 -13.126 1.00 88.75 402 ALA A C 1
ATOM 3001 O O . ALA A 1 402 ? -6.848 -25.741 -12.648 1.00 88.75 402 ALA A O 1
ATOM 3002 N N . VAL A 1 403 ? -8.146 -27.495 -13.181 1.00 90.56 403 VAL A N 1
ATOM 3003 C CA . VAL A 1 403 ? -9.410 -26.945 -12.670 1.00 90.56 403 VAL A CA 1
ATOM 3004 C C . VAL A 1 403 ? -9.856 -27.757 -11.459 1.00 90.56 403 VAL A C 1
ATOM 3006 O O . VAL A 1 403 ? -10.044 -28.970 -11.548 1.00 90.56 403 VAL A O 1
ATOM 3009 N N . ARG A 1 404 ? -10.040 -27.092 -10.314 1.00 92.06 404 ARG A N 1
ATOM 3010 C CA . ARG A 1 404 ? -10.516 -27.718 -9.074 1.00 92.06 404 ARG A CA 1
ATOM 3011 C C . ARG A 1 404 ? -12.008 -27.467 -8.879 1.00 92.06 404 ARG A C 1
ATOM 3013 O O . ARG A 1 404 ? -12.411 -26.345 -8.591 1.00 92.06 404 ARG A O 1
ATOM 3020 N N . ILE A 1 405 ? -12.801 -28.530 -8.973 1.00 90.69 405 ILE A N 1
ATOM 3021 C CA . ILE A 1 405 ? -14.244 -28.516 -8.727 1.00 90.69 405 ILE A CA 1
ATOM 3022 C C . ILE A 1 405 ? -14.509 -28.768 -7.247 1.00 90.69 405 ILE A C 1
ATOM 3024 O O . ILE A 1 405 ? -14.203 -29.840 -6.715 1.00 90.69 405 ILE A O 1
ATOM 3028 N N . VAL A 1 406 ? -15.086 -27.768 -6.584 1.00 82.69 406 VAL A N 1
ATOM 3029 C CA . VAL A 1 406 ? -15.371 -27.782 -5.141 1.00 82.69 406 VAL A CA 1
ATOM 3030 C C . VAL A 1 406 ? -16.836 -28.159 -4.862 1.00 82.69 406 VAL A C 1
ATOM 3032 O O . VAL A 1 406 ? -17.691 -28.000 -5.738 1.00 82.69 406 VAL A O 1
ATOM 3035 N N . PRO A 1 407 ? -17.172 -28.706 -3.677 1.00 81.88 407 PRO A N 1
ATOM 3036 C CA . PRO A 1 407 ? -18.560 -29.024 -3.355 1.00 81.88 407 PRO A CA 1
ATOM 3037 C C . PRO A 1 407 ? -19.409 -27.753 -3.257 1.00 81.88 407 PRO A C 1
ATOM 3039 O O . PRO A 1 407 ? -18.917 -26.695 -2.866 1.00 81.88 407 PRO A O 1
ATOM 3042 N N . ILE A 1 408 ? -20.708 -27.879 -3.539 1.00 79.88 408 ILE A N 1
ATOM 3043 C CA . ILE A 1 408 ? -21.692 -26.865 -3.146 1.00 79.88 408 ILE A CA 1
ATOM 3044 C C . ILE A 1 408 ? -21.635 -26.761 -1.617 1.00 79.88 408 ILE A C 1
ATOM 3046 O O . ILE A 1 408 ? -21.921 -27.737 -0.918 1.00 79.88 408 ILE A O 1
ATOM 3050 N N . LEU A 1 409 ? -21.241 -25.594 -1.102 1.00 77.69 409 LEU A N 1
ATOM 3051 C CA . LEU A 1 409 ? -21.213 -25.335 0.337 1.00 77.69 409 LEU A CA 1
ATOM 3052 C C . LEU A 1 409 ? -22.630 -25.462 0.931 1.00 77.69 409 LEU A C 1
ATOM 3054 O O . LEU A 1 409 ? -23.611 -25.198 0.225 1.00 77.69 409 LEU A O 1
ATOM 3058 N N . PRO A 1 410 ? -22.774 -25.846 2.215 1.00 80.25 410 PRO A N 1
ATOM 3059 C CA . PRO A 1 410 ? -24.054 -25.757 2.912 1.00 80.25 410 PRO A CA 1
ATOM 3060 C C . PRO A 1 410 ? -24.655 -24.355 2.771 1.00 80.25 410 PRO A C 1
ATOM 3062 O O . PRO A 1 410 ? -23.915 -23.373 2.762 1.00 80.25 410 PRO A O 1
ATOM 3065 N N . LEU A 1 411 ? -25.983 -24.268 2.658 1.00 86.44 411 LEU A N 1
ATOM 3066 C CA . LEU A 1 411 ? -26.662 -22.976 2.642 1.00 86.44 411 LEU A CA 1
ATOM 3067 C C . LEU A 1 411 ? -26.406 -22.260 3.976 1.00 86.44 411 LEU A C 1
ATOM 3069 O O . LEU A 1 411 ? -26.645 -22.829 5.041 1.00 86.44 411 LEU A O 1
ATOM 3073 N N . ALA A 1 412 ? -25.948 -21.019 3.892 1.00 79.62 412 ALA A N 1
ATOM 3074 C CA . ALA A 1 412 ? -25.755 -20.103 4.999 1.00 79.62 412 ALA A CA 1
ATOM 3075 C C . ALA A 1 412 ? -26.495 -18.792 4.709 1.00 79.62 412 ALA A C 1
ATOM 3077 O O . ALA A 1 412 ? -26.547 -18.327 3.566 1.00 79.62 412 ALA A O 1
ATOM 3078 N N . ALA A 1 413 ? -27.057 -18.209 5.763 1.00 84.69 413 ALA A N 1
ATOM 3079 C CA . ALA A 1 413 ? -27.737 -16.925 5.746 1.00 84.69 413 ALA A CA 1
ATOM 3080 C C . ALA A 1 413 ? -26.975 -15.941 6.636 1.00 84.69 413 ALA A C 1
ATOM 3082 O O . ALA A 1 413 ? -26.491 -16.322 7.699 1.00 84.69 413 ALA A O 1
ATOM 3083 N N . SER A 1 414 ? -26.920 -14.682 6.222 1.00 81.19 414 SER A N 1
ATOM 3084 C CA . SER A 1 414 ? -26.537 -13.539 7.055 1.00 81.19 414 SER A CA 1
ATOM 3085 C C . SER A 1 414 ? -27.244 -12.291 6.533 1.00 81.19 414 SER A C 1
ATOM 3087 O O . SER A 1 414 ? -27.865 -12.322 5.466 1.00 81.19 414 SER A O 1
ATOM 3089 N N . PHE A 1 415 ? -27.182 -11.181 7.259 1.00 87.12 415 PHE A N 1
ATOM 3090 C CA . PHE A 1 415 ? -27.658 -9.900 6.749 1.00 87.12 415 PHE A CA 1
ATOM 3091 C C . PHE A 1 415 ? -26.802 -8.743 7.249 1.00 87.12 415 PHE A C 1
ATOM 3093 O O . PHE A 1 415 ? -25.960 -8.899 8.124 1.00 87.12 415 PHE A O 1
ATOM 3100 N N . THR A 1 416 ? -27.021 -7.570 6.670 1.00 74.31 416 THR A N 1
ATOM 3101 C CA . THR A 1 416 ? -26.573 -6.294 7.228 1.00 74.31 416 THR A CA 1
ATOM 3102 C C . THR A 1 416 ? -27.783 -5.411 7.500 1.00 74.31 416 THR A C 1
ATOM 3104 O O . THR A 1 416 ? -28.794 -5.499 6.798 1.00 74.31 416 THR A O 1
ATOM 3107 N N . ALA A 1 417 ? -27.684 -4.560 8.519 1.00 66.69 417 ALA A N 1
ATOM 3108 C CA . ALA A 1 417 ? -28.615 -3.468 8.779 1.00 66.69 417 ALA A CA 1
ATOM 3109 C C . ALA A 1 417 ? -27.958 -2.139 8.378 1.00 66.69 417 ALA A C 1
ATOM 3111 O O . ALA A 1 417 ? -26.761 -1.954 8.592 1.00 66.69 417 ALA A O 1
ATOM 3112 N N . SER A 1 418 ? -28.728 -1.224 7.792 1.00 65.50 418 SER A N 1
ATOM 3113 C CA . SER A 1 418 ? -28.273 0.120 7.430 1.00 65.50 418 SER A CA 1
ATOM 3114 C C . SER A 1 418 ? -29.299 1.175 7.875 1.00 65.50 418 SER A C 1
ATOM 3116 O O . SER A 1 418 ? -30.436 1.127 7.391 1.00 65.50 418 SER A O 1
ATOM 3118 N N . PRO A 1 419 ? -28.938 2.108 8.779 1.00 51.50 419 PRO A N 1
ATOM 3119 C CA . PRO A 1 419 ? -27.690 2.119 9.551 1.00 51.50 419 PRO A CA 1
ATOM 3120 C C . PRO A 1 419 ? -27.602 0.914 10.506 1.00 51.50 419 PRO A C 1
ATOM 3122 O O . PRO A 1 419 ? -28.620 0.355 10.911 1.00 51.50 419 PRO A O 1
ATOM 3125 N N . THR A 1 420 ? -26.381 0.511 10.864 1.00 54.75 420 THR A N 1
ATOM 3126 C CA . THR A 1 420 ? -26.126 -0.641 11.752 1.00 54.75 420 THR A CA 1
ATOM 3127 C C . THR A 1 420 ? -26.566 -0.383 13.195 1.00 54.75 420 THR A C 1
ATOM 3129 O O . THR A 1 420 ? -26.922 -1.316 13.908 1.00 54.75 420 THR A O 1
ATOM 3132 N N . ILE A 1 421 ? -26.537 0.886 13.612 1.00 54.94 421 ILE A N 1
ATOM 3133 C CA . ILE A 1 421 ? -27.003 1.384 14.908 1.00 54.94 421 ILE A CA 1
ATOM 3134 C C . ILE A 1 421 ? -27.946 2.563 14.607 1.00 54.94 421 ILE A C 1
ATOM 3136 O O . ILE A 1 421 ? -27.468 3.674 14.377 1.00 54.94 421 ILE A O 1
ATOM 3140 N N . PRO A 1 422 ? -29.260 2.319 14.475 1.00 59.69 422 PRO A N 1
ATOM 3141 C CA . PRO A 1 422 ? -30.257 3.353 14.217 1.00 59.69 422 PRO A CA 1
ATOM 3142 C C . PRO A 1 422 ? -30.714 4.073 15.487 1.00 59.69 422 PRO A C 1
ATOM 3144 O O . PRO A 1 422 ? -30.733 3.499 16.576 1.00 59.69 422 PRO A O 1
ATOM 3147 N N . ASP A 1 423 ? -31.205 5.293 15.307 1.00 66.88 423 ASP A N 1
ATOM 3148 C CA . ASP A 1 423 ? -32.010 6.005 16.299 1.00 66.88 423 ASP A CA 1
ATOM 3149 C C . ASP A 1 423 ? -33.478 5.539 16.275 1.00 66.88 423 ASP A C 1
ATOM 3151 O O . ASP A 1 423 ? -34.016 5.171 15.228 1.00 66.88 423 ASP A O 1
ATOM 3155 N N . ALA A 1 424 ? -34.180 5.614 17.407 1.00 73.31 424 ALA A N 1
ATOM 3156 C CA . ALA A 1 424 ? -35.602 5.286 17.477 1.00 73.31 424 ALA A CA 1
ATOM 3157 C C . ALA A 1 424 ? -36.437 6.182 16.545 1.00 73.31 424 ALA A C 1
ATOM 3159 O O . ALA A 1 424 ? -36.280 7.406 16.509 1.00 73.31 424 ALA A O 1
ATOM 3160 N N . GLY A 1 425 ? -37.319 5.547 15.773 1.00 75.00 425 GLY A N 1
ATOM 3161 C CA . GLY A 1 425 ? -38.068 6.136 14.662 1.00 75.00 425 GLY A CA 1
ATOM 3162 C C . GLY A 1 425 ? -37.345 6.100 13.304 1.00 75.00 425 GLY A C 1
ATOM 3163 O O . GLY A 1 425 ? -38.012 6.147 12.266 1.00 75.00 425 GLY A O 1
ATOM 3164 N N . GLN A 1 426 ? -36.016 5.952 13.262 1.00 74.06 426 GLN A N 1
ATOM 3165 C CA . GLN A 1 426 ? -35.250 5.920 12.014 1.00 74.06 426 GLN A CA 1
ATOM 3166 C C . GLN A 1 426 ? -35.525 4.638 11.214 1.00 74.06 426 GLN A C 1
ATOM 3168 O O . GLN A 1 426 ? -35.557 3.533 11.757 1.00 74.06 426 GLN A O 1
ATOM 3173 N N . THR A 1 427 ? -35.711 4.775 9.898 1.00 87.94 427 THR A N 1
ATOM 3174 C CA . THR A 1 427 ? -35.948 3.632 9.006 1.00 87.94 427 THR A CA 1
ATOM 3175 C C . THR A 1 427 ? -34.661 2.844 8.782 1.00 87.94 427 THR A C 1
ATOM 3177 O O . THR A 1 427 ? -33.761 3.298 8.078 1.00 87.94 427 THR A O 1
ATOM 3180 N N . VAL A 1 428 ? -34.616 1.623 9.306 1.00 81.38 428 VAL A N 1
ATOM 3181 C CA . VAL A 1 428 ? -33.538 0.655 9.082 1.00 81.38 428 VAL A CA 1
ATOM 3182 C C . VAL A 1 428 ? -33.819 -0.120 7.805 1.00 81.38 428 VAL A C 1
ATOM 3184 O O . VAL A 1 428 ? -34.958 -0.527 7.574 1.00 81.38 428 VAL A O 1
ATOM 3187 N N . THR A 1 429 ? -32.800 -0.367 6.988 1.00 90.50 429 THR A N 1
ATOM 3188 C CA . THR A 1 429 ? -32.878 -1.235 5.805 1.00 90.50 429 THR A CA 1
ATOM 3189 C C . THR A 1 429 ? -31.995 -2.460 5.993 1.00 90.50 429 THR A C 1
ATOM 3191 O O . THR A 1 429 ? -30.784 -2.342 6.155 1.00 90.50 429 THR A O 1
ATOM 3194 N N . PHE A 1 430 ? -32.608 -3.640 5.955 1.00 89.88 430 PHE A N 1
ATOM 3195 C CA . PHE A 1 430 ? -31.946 -4.932 6.074 1.00 89.88 430 PHE A CA 1
ATOM 3196 C C . PHE A 1 430 ? -31.688 -5.532 4.695 1.00 89.88 430 PHE A C 1
ATOM 3198 O O . PHE A 1 430 ? -32.607 -5.640 3.878 1.00 89.88 430 PHE A O 1
ATOM 3205 N N . THR A 1 431 ? -30.450 -5.956 4.453 1.00 89.88 431 THR A N 1
ATOM 3206 C CA . THR A 1 431 ? -30.031 -6.596 3.200 1.00 89.88 431 THR A CA 1
ATOM 3207 C C . THR A 1 431 ? -29.510 -7.995 3.501 1.00 89.88 431 THR A C 1
ATOM 3209 O O . THR A 1 431 ? -28.497 -8.157 4.176 1.00 89.88 431 THR A O 1
ATOM 3212 N N . ALA A 1 432 ? -30.213 -9.020 3.022 1.00 88.56 432 ALA A N 1
ATOM 3213 C CA . ALA A 1 432 ? -29.819 -10.412 3.198 1.00 88.56 432 ALA A CA 1
ATOM 3214 C C . ALA A 1 432 ? -28.690 -10.806 2.242 1.00 88.56 432 ALA A C 1
ATOM 3216 O O . ALA A 1 432 ? -28.705 -10.458 1.059 1.00 88.56 432 ALA A O 1
ATOM 3217 N N . THR A 1 433 ? -27.771 -11.623 2.748 1.00 86.75 433 THR A N 1
ATOM 3218 C CA . THR A 1 433 ? -26.758 -12.347 1.980 1.00 86.75 433 THR A CA 1
ATOM 3219 C C . THR A 1 433 ? -27.001 -13.849 2.124 1.00 86.75 433 THR A C 1
ATOM 3221 O O . THR A 1 433 ? -27.327 -14.349 3.201 1.00 86.75 433 THR A O 1
ATOM 3224 N N . ALA A 1 434 ? -26.858 -14.576 1.017 1.00 84.69 434 ALA A N 1
ATOM 3225 C CA . ALA A 1 434 ? -27.050 -16.020 0.945 1.00 84.69 434 ALA A CA 1
ATOM 3226 C C . ALA A 1 434 ? -25.833 -16.667 0.274 1.00 84.69 434 ALA A C 1
ATOM 3228 O O . ALA A 1 434 ? -25.471 -16.301 -0.847 1.00 84.69 434 ALA A O 1
ATOM 3229 N N . LEU A 1 435 ? -25.205 -17.620 0.961 1.00 79.06 435 LEU A N 1
ATOM 3230 C CA . LEU A 1 435 ? -23.997 -18.317 0.511 1.00 79.06 435 LEU A CA 1
ATOM 3231 C C . LEU A 1 435 ? -24.232 -19.830 0.511 1.00 79.06 435 LEU A C 1
ATOM 3233 O O . LEU A 1 435 ? -24.923 -20.349 1.382 1.00 79.06 435 LEU A O 1
ATOM 3237 N N . GLY A 1 436 ? -23.646 -20.546 -0.450 1.00 81.38 436 GLY A N 1
ATOM 3238 C CA . GLY A 1 436 ? -23.896 -21.982 -0.618 1.00 81.38 436 GLY A CA 1
ATOM 3239 C C . GLY A 1 436 ? -25.337 -22.308 -1.035 1.00 81.38 436 GLY A C 1
ATOM 3240 O O . GLY A 1 436 ? -26.100 -21.437 -1.444 1.00 81.38 436 GLY A O 1
ATOM 3241 N N . GLY A 1 437 ? -25.712 -23.586 -0.958 1.00 85.94 437 GLY A N 1
ATOM 3242 C CA . GLY A 1 437 ? -27.017 -24.061 -1.431 1.00 85.94 437 GLY A CA 1
ATOM 3243 C C . GLY A 1 437 ? -27.221 -23.888 -2.944 1.00 85.94 437 GLY A C 1
ATOM 3244 O O . GLY A 1 437 ? -26.264 -23.879 -3.719 1.00 85.94 437 GLY A O 1
ATOM 3245 N N . LYS A 1 438 ? -28.483 -23.800 -3.380 1.00 84.06 438 LYS A N 1
ATOM 3246 C CA . LYS A 1 438 ? -28.870 -23.705 -4.798 1.00 84.06 438 LYS A CA 1
ATOM 3247 C C . LYS A 1 438 ? -29.737 -22.477 -5.101 1.00 84.06 438 LYS A C 1
ATOM 3249 O O . LYS A 1 438 ? -30.913 -22.450 -4.766 1.00 84.06 438 LYS A O 1
ATOM 3254 N N . ASN A 1 439 ? -29.184 -21.505 -5.820 1.00 78.88 439 ASN A N 1
ATOM 3255 C CA . ASN A 1 439 ? -29.904 -20.336 -6.343 1.00 78.88 439 ASN A CA 1
ATOM 3256 C C . ASN A 1 439 ? -31.078 -20.728 -7.298 1.00 78.88 439 ASN A C 1
ATOM 3258 O O . ASN A 1 439 ? -30.995 -21.782 -7.946 1.00 78.88 439 ASN A O 1
ATOM 3262 N N . PRO A 1 440 ? -32.155 -19.918 -7.443 1.00 89.62 440 PRO A N 1
ATOM 3263 C CA . PRO A 1 440 ? -32.499 -18.700 -6.693 1.00 89.62 440 PRO A CA 1
ATOM 3264 C C . PRO A 1 440 ? -32.799 -18.949 -5.212 1.00 89.62 440 PRO A C 1
ATOM 3266 O O . PRO A 1 440 ? -33.049 -20.075 -4.793 1.00 89.62 440 PRO A O 1
ATOM 3269 N N . TYR A 1 441 ? -32.773 -17.872 -4.429 1.00 93.38 441 TYR A N 1
ATOM 3270 C CA . TYR A 1 441 ? -33.110 -17.883 -3.007 1.00 93.38 441 TYR A CA 1
ATOM 3271 C C . TYR A 1 441 ? -34.397 -17.092 -2.758 1.00 93.38 441 TYR A C 1
ATOM 3273 O O . TYR A 1 441 ? -34.633 -16.075 -3.413 1.00 93.38 441 TYR A O 1
ATOM 3281 N N . SER A 1 442 ? -35.195 -17.520 -1.782 1.00 95.50 442 SER A N 1
ATOM 3282 C CA . SER A 1 442 ? -36.282 -16.725 -1.207 1.00 95.50 442 SER A CA 1
ATOM 3283 C C . SER A 1 442 ? -35.941 -16.311 0.227 1.00 95.50 442 SER A C 1
ATOM 3285 O O . SER A 1 442 ? -35.209 -17.003 0.935 1.00 95.50 442 SER A O 1
ATOM 3287 N N . TYR A 1 443 ? -36.454 -15.150 0.637 1.00 97.38 443 TYR A N 1
ATOM 3288 C CA . TYR A 1 443 ? -36.085 -14.477 1.883 1.00 97.38 443 TYR A CA 1
ATOM 3289 C C . TYR A 1 443 ? -37.343 -14.175 2.698 1.00 97.38 443 TYR A C 1
ATOM 3291 O O . TYR A 1 443 ? -38.246 -13.487 2.210 1.00 97.38 443 TYR A O 1
ATOM 3299 N N . SER A 1 444 ? -37.385 -14.679 3.928 1.00 96.75 444 SER A N 1
ATOM 3300 C CA . SER A 1 444 ? -38.436 -14.425 4.914 1.00 96.75 444 SER A CA 1
ATOM 3301 C C . SER A 1 444 ? -37.810 -13.846 6.178 1.00 96.75 444 SER A C 1
ATOM 3303 O O . SER A 1 444 ? -36.774 -14.327 6.629 1.00 96.75 444 SER A O 1
ATOM 3305 N N . TRP A 1 445 ? -38.426 -12.818 6.747 1.00 97.31 445 TRP A N 1
ATOM 3306 C CA . TRP A 1 445 ? -37.890 -12.046 7.862 1.00 97.31 445 TRP A CA 1
ATOM 3307 C C . TRP A 1 445 ? -38.884 -11.977 9.011 1.00 97.31 445 TRP A C 1
ATOM 3309 O O . TRP A 1 445 ? -40.087 -11.831 8.791 1.00 97.31 445 TRP A O 1
ATOM 3319 N N . ASN A 1 446 ? -38.362 -11.969 10.231 1.00 96.12 446 ASN A N 1
ATOM 3320 C CA . ASN A 1 446 ? -39.069 -11.559 11.432 1.00 96.12 446 ASN A CA 1
ATOM 3321 C C . ASN A 1 446 ? -38.327 -10.360 12.038 1.00 96.12 446 ASN A C 1
ATOM 3323 O O . ASN A 1 446 ? -37.250 -10.508 12.614 1.00 96.12 446 ASN A O 1
ATOM 3327 N N . LEU A 1 447 ? -38.897 -9.168 11.866 1.00 93.62 447 LEU A N 1
ATOM 3328 C CA . LEU A 1 447 ? -38.349 -7.902 12.342 1.00 93.62 447 LEU A CA 1
ATOM 3329 C C . LEU A 1 447 ? -38.993 -7.560 13.695 1.00 93.62 447 LEU A C 1
ATOM 3331 O O . LEU A 1 447 ? -39.925 -6.755 13.759 1.00 93.62 447 LEU A O 1
ATOM 3335 N N . SER A 1 448 ? -38.533 -8.213 14.769 1.00 88.62 448 SER A N 1
ATOM 3336 C CA . SER A 1 448 ? -39.054 -8.055 16.138 1.00 88.62 448 SER A CA 1
ATOM 3337 C C . SER A 1 448 ? -40.578 -8.253 16.278 1.00 88.62 448 SER A C 1
ATOM 3339 O O . SER A 1 448 ? -41.264 -7.475 16.938 1.00 88.62 448 SER A O 1
ATOM 3341 N N . GLY A 1 449 ? -41.116 -9.299 15.647 1.00 86.12 449 GLY A N 1
ATOM 3342 C CA . GLY A 1 449 ? -42.540 -9.657 15.633 1.00 86.12 449 GLY A CA 1
ATOM 3343 C C . GLY A 1 449 ? -43.228 -9.388 14.291 1.00 86.12 449 GLY A C 1
ATOM 3344 O O . GLY A 1 449 ? -44.215 -10.048 13.967 1.00 86.12 449 GLY A O 1
ATOM 3345 N N . ASN A 1 450 ? -42.688 -8.479 13.474 1.00 91.06 450 ASN A N 1
ATOM 3346 C CA . ASN A 1 450 ? -43.246 -8.137 12.165 1.00 91.06 450 ASN A CA 1
ATOM 3347 C C . ASN A 1 450 ? -42.682 -9.041 11.058 1.00 91.06 450 ASN A C 1
ATOM 3349 O O . ASN A 1 450 ? -41.500 -8.961 10.718 1.00 91.06 450 ASN A O 1
ATOM 3353 N N . GLY A 1 451 ? -43.535 -9.876 10.460 1.00 94.94 451 GLY A N 1
ATOM 3354 C CA . GLY A 1 451 ? -43.171 -10.721 9.319 1.00 94.94 451 GLY A CA 1
ATOM 3355 C C . GLY A 1 451 ? -43.032 -9.929 8.011 1.00 94.94 451 GLY A C 1
ATOM 3356 O O . GLY A 1 451 ? -43.943 -9.179 7.658 1.00 94.94 451 GLY A O 1
ATOM 3357 N N . LYS A 1 452 ? -41.930 -10.108 7.268 1.00 96.00 452 LYS A N 1
ATOM 3358 C CA . LYS A 1 452 ? -41.716 -9.524 5.922 1.00 96.00 452 LYS A CA 1
ATOM 3359 C C . LYS A 1 452 ? -41.062 -10.521 4.961 1.00 96.00 452 LYS A C 1
ATOM 3361 O O . LYS A 1 452 ? -40.471 -11.506 5.386 1.00 96.00 452 LYS A O 1
ATOM 3366 N N . THR A 1 453 ? -41.132 -10.256 3.658 1.00 96.00 453 THR A N 1
ATOM 3367 C CA . THR A 1 453 ? -40.534 -11.099 2.604 1.00 96.00 453 THR A CA 1
ATOM 3368 C C . THR A 1 453 ? -39.867 -10.251 1.527 1.00 96.00 453 THR A C 1
ATOM 3370 O O . THR A 1 453 ? -40.376 -9.180 1.203 1.00 96.00 453 THR A O 1
ATOM 3373 N N . GLY A 1 454 ? -38.789 -10.758 0.925 1.00 94.75 454 GLY A N 1
ATOM 3374 C CA . GLY A 1 454 ? -38.011 -10.055 -0.106 1.00 94.75 454 GLY A CA 1
ATOM 3375 C C . GLY A 1 454 ? -36.626 -9.621 0.381 1.00 94.75 454 GLY A C 1
ATOM 3376 O O . GLY A 1 454 ? -36.225 -9.954 1.493 1.00 94.75 454 GLY A O 1
ATOM 3377 N N . ASN A 1 455 ? -35.870 -8.925 -0.466 1.00 94.56 455 ASN A N 1
ATOM 3378 C CA . ASN A 1 455 ? -34.531 -8.426 -0.149 1.00 94.56 455 ASN A CA 1
ATOM 3379 C C . ASN A 1 455 ? -34.211 -7.206 -1.044 1.00 94.56 455 ASN A C 1
ATOM 3381 O O . ASN A 1 455 ? -34.286 -7.363 -2.266 1.00 94.56 455 ASN A O 1
ATOM 3385 N N . PRO A 1 456 ? -33.862 -6.025 -0.496 1.00 93.50 456 PRO A N 1
ATOM 3386 C CA . PRO A 1 456 ? -33.865 -5.670 0.928 1.00 93.50 456 PRO A CA 1
ATOM 3387 C C . PRO A 1 456 ? -35.286 -5.538 1.510 1.00 93.50 456 PRO A C 1
ATOM 3389 O O . PRO A 1 456 ? -36.278 -5.566 0.780 1.00 93.50 456 PRO A O 1
ATOM 3392 N N . VAL A 1 457 ? -35.388 -5.376 2.831 1.00 94.56 457 VAL A N 1
ATOM 3393 C CA . VAL A 1 457 ? -36.624 -4.981 3.537 1.00 94.56 457 VAL A CA 1
ATOM 3394 C C . VAL A 1 457 ? -36.322 -3.879 4.551 1.00 94.56 457 VAL A C 1
ATOM 3396 O O . VAL A 1 457 ? -35.251 -3.885 5.147 1.00 94.56 457 VAL A O 1
ATOM 3399 N N . SER A 1 458 ? -37.260 -2.961 4.798 1.00 92.25 458 SER A N 1
ATOM 3400 C CA . SER A 1 458 ? -37.030 -1.832 5.719 1.00 92.25 458 SER A CA 1
ATOM 3401 C C . SER A 1 458 ? -38.105 -1.700 6.802 1.00 92.25 458 SER A C 1
ATOM 3403 O O . SER A 1 458 ? -39.265 -2.068 6.583 1.00 92.25 458 SER A O 1
ATOM 3405 N N . GLN A 1 459 ? -37.733 -1.193 7.980 1.00 94.25 459 GLN A N 1
ATOM 3406 C CA . GLN A 1 459 ? -38.609 -0.965 9.137 1.00 94.25 459 GLN A CA 1
ATOM 3407 C C . GLN A 1 459 ? -37.979 0.047 10.111 1.00 94.25 459 GLN A C 1
ATOM 3409 O O . GLN A 1 459 ? -36.776 -0.010 10.341 1.00 94.25 459 GLN A O 1
ATOM 3414 N N . SER A 1 460 ? -38.788 0.930 10.703 1.00 90.44 460 SER A N 1
ATOM 3415 C CA . SER A 1 460 ? -38.408 1.712 11.891 1.00 90.44 460 SER A CA 1
ATOM 3416 C C . SER A 1 460 ? -38.745 0.957 13.176 1.00 90.44 460 SER A C 1
ATOM 3418 O O . SER A 1 460 ? -39.670 0.140 13.192 1.00 90.44 460 SER A O 1
ATOM 3420 N N . PHE A 1 461 ? -38.024 1.257 14.251 1.00 84.12 461 PHE A N 1
ATOM 3421 C CA . PHE A 1 461 ? -38.175 0.628 15.563 1.00 84.12 461 PHE A CA 1
ATOM 3422 C C . PHE A 1 461 ? -38.224 1.693 16.667 1.00 84.12 461 PHE A C 1
ATOM 3424 O O . PHE A 1 461 ? -37.772 2.820 16.459 1.00 84.12 461 PHE A O 1
ATOM 3431 N N . GLU A 1 462 ? -38.757 1.320 17.829 1.00 82.62 462 GLU A N 1
ATOM 3432 C CA . GLU A 1 462 ? -38.576 2.071 19.078 1.00 82.62 462 GLU A CA 1
ATOM 3433 C C . GLU A 1 462 ? -37.168 1.814 19.645 1.00 82.62 462 GLU A C 1
ATOM 3435 O O . GLU A 1 462 ? -36.424 0.996 19.105 1.00 82.62 462 GLU A O 1
ATOM 3440 N N . SER A 1 463 ? -36.780 2.492 20.727 1.00 70.00 463 SER A N 1
ATOM 3441 C CA . SER A 1 463 ? -35.480 2.249 21.363 1.00 70.00 463 SER A CA 1
ATOM 3442 C C . SER A 1 463 ? -35.443 0.934 22.148 1.00 70.00 463 SER A C 1
ATOM 3444 O O . SER A 1 463 ? -36.423 0.520 22.772 1.00 70.00 463 SER A O 1
ATOM 3446 N N . GLY A 1 464 ? -34.276 0.288 22.147 1.00 68.19 464 GLY A N 1
ATOM 3447 C CA . GLY A 1 464 ? -34.028 -0.994 22.803 1.00 68.19 464 GLY A CA 1
ATOM 3448 C C . GLY A 1 464 ? -33.418 -2.039 21.868 1.00 68.19 464 GLY A C 1
ATOM 3449 O O . GLY A 1 464 ? -32.965 -1.740 20.763 1.00 68.19 464 GLY A O 1
ATOM 3450 N N . THR A 1 465 ? -33.389 -3.290 22.327 1.00 69.75 465 THR A N 1
ATOM 3451 C CA . THR A 1 465 ? -32.781 -4.406 21.589 1.00 69.75 465 THR A CA 1
ATOM 3452 C C . THR A 1 465 ? -33.847 -5.239 20.885 1.00 69.75 465 THR A C 1
ATOM 3454 O O . THR A 1 465 ? -34.676 -5.889 21.523 1.00 69.75 465 THR A O 1
ATOM 3457 N N . HIS A 1 466 ? -33.787 -5.264 19.558 1.00 78.88 466 HIS A N 1
ATOM 3458 C CA . HIS A 1 466 ? -34.733 -5.938 18.682 1.00 78.88 466 HIS A CA 1
ATOM 3459 C C . HIS A 1 466 ? -34.090 -7.161 18.024 1.00 78.88 466 HIS A C 1
ATOM 3461 O O . HIS A 1 466 ? -33.121 -7.041 17.279 1.00 78.88 466 HIS A O 1
ATOM 3467 N N . VAL A 1 467 ? -34.646 -8.353 18.260 1.00 87.44 467 VAL A N 1
ATOM 3468 C CA . VAL A 1 467 ? -34.184 -9.569 17.574 1.00 87.44 467 VAL A CA 1
ATOM 3469 C C . VAL A 1 467 ? -34.694 -9.554 16.136 1.00 87.44 467 VAL A C 1
ATOM 3471 O O . VAL A 1 467 ? -35.904 -9.571 15.884 1.00 87.44 467 VAL A O 1
ATOM 3474 N N . ILE A 1 468 ? -33.755 -9.536 15.196 1.00 93.44 468 ILE A N 1
ATOM 3475 C CA . ILE A 1 468 ? -33.993 -9.598 13.760 1.00 93.44 468 ILE A CA 1
ATOM 3476 C C . ILE A 1 468 ? -33.621 -11.002 13.299 1.00 93.44 468 ILE A C 1
ATOM 3478 O O . ILE A 1 468 ? -32.487 -11.435 13.482 1.00 93.44 468 ILE A O 1
ATOM 3482 N N . SER A 1 469 ? -34.570 -11.729 12.711 1.00 92.50 469 SER A N 1
ATOM 3483 C CA . SER A 1 469 ? -34.319 -13.067 12.170 1.00 92.50 469 SER A CA 1
ATOM 3484 C C . SER A 1 469 ? -34.588 -13.111 10.673 1.00 92.50 469 SER A C 1
ATOM 3486 O O . SER A 1 469 ? -35.605 -12.603 10.198 1.00 92.50 469 SER A O 1
ATOM 3488 N N . LEU A 1 470 ? -33.674 -13.739 9.942 1.00 97.00 470 LEU A N 1
ATOM 3489 C CA . LEU A 1 470 ? -33.733 -13.998 8.511 1.00 97.00 470 LEU A CA 1
ATOM 3490 C C . LEU A 1 470 ? -33.752 -15.509 8.291 1.00 97.00 470 LEU A C 1
ATOM 3492 O O . LEU A 1 470 ? -32.827 -16.196 8.714 1.00 97.00 470 LEU A O 1
ATOM 3496 N N . VAL A 1 471 ? -34.728 -16.003 7.534 1.00 96.88 471 VAL A N 1
ATOM 3497 C CA . VAL A 1 471 ? -34.718 -17.342 6.940 1.00 96.88 471 VAL A CA 1
ATOM 3498 C C . VAL A 1 471 ? -34.527 -17.209 5.431 1.00 96.88 471 VAL A C 1
ATOM 3500 O O . VAL A 1 471 ? -35.384 -16.674 4.723 1.00 96.88 471 VAL A O 1
ATOM 3503 N N . VAL A 1 472 ? -33.410 -17.734 4.933 1.00 96.50 472 VAL A N 1
ATOM 3504 C CA . VAL A 1 472 ? -33.154 -17.945 3.504 1.00 96.50 472 VAL A CA 1
ATOM 3505 C C . VAL A 1 472 ? -33.592 -19.361 3.146 1.00 96.50 472 VAL A C 1
ATOM 3507 O O . VAL A 1 472 ? -33.214 -20.308 3.833 1.00 96.50 472 VAL A O 1
ATOM 3510 N N . THR A 1 473 ? -34.345 -19.525 2.058 1.00 95.00 473 THR A N 1
ATOM 3511 C CA . THR A 1 473 ? -34.637 -20.844 1.468 1.00 95.00 473 THR A CA 1
ATOM 3512 C C . THR A 1 473 ? -34.042 -20.931 0.067 1.00 95.00 473 THR A C 1
ATOM 3514 O O . THR A 1 473 ? -34.171 -19.989 -0.713 1.00 95.00 473 THR A O 1
ATOM 3517 N N . ASP A 1 474 ? -33.397 -22.048 -0.265 1.00 93.38 474 ASP A N 1
ATOM 3518 C CA . ASP A 1 474 ? -32.835 -22.299 -1.594 1.00 93.38 474 ASP A CA 1
ATOM 3519 C C . ASP A 1 474 ? -33.797 -23.054 -2.531 1.00 93.38 474 ASP A C 1
ATOM 3521 O O . ASP A 1 474 ? -34.799 -23.640 -2.118 1.00 93.38 474 ASP A O 1
ATOM 3525 N N . ASN A 1 475 ? -33.474 -23.074 -3.824 1.00 89.25 475 ASN A N 1
ATOM 3526 C CA . ASN A 1 475 ? -34.219 -23.767 -4.879 1.00 89.25 475 ASN A CA 1
ATOM 3527 C C . ASN A 1 475 ? -34.063 -25.309 -4.842 1.00 89.25 475 ASN A C 1
ATOM 3529 O O . ASN A 1 475 ? -34.398 -26.005 -5.802 1.00 89.25 475 ASN A O 1
ATOM 3533 N N . ALA A 1 476 ? -33.516 -25.864 -3.757 1.00 87.31 476 ALA A N 1
ATOM 3534 C CA . ALA A 1 476 ? -33.597 -27.279 -3.398 1.00 87.31 476 ALA A CA 1
ATOM 3535 C C . ALA A 1 476 ? -34.459 -27.509 -2.134 1.00 87.31 476 ALA A C 1
ATOM 3537 O O . ALA A 1 476 ? -34.549 -28.640 -1.658 1.00 87.31 476 ALA A O 1
ATOM 3538 N N . GLY A 1 477 ? -35.100 -26.460 -1.601 1.00 89.56 477 GLY A N 1
ATOM 3539 C CA . GLY A 1 477 ? -35.948 -26.507 -0.411 1.00 89.56 477 GLY A CA 1
ATOM 3540 C C . GLY A 1 477 ? -35.181 -26.526 0.913 1.00 89.56 477 GLY A C 1
ATOM 3541 O O . GLY A 1 477 ? -35.783 -26.798 1.951 1.00 89.56 477 GLY A O 1
ATOM 3542 N N . LYS A 1 478 ? -33.867 -26.265 0.913 1.00 89.69 478 LYS A N 1
ATOM 3543 C CA . LYS A 1 478 ? -33.081 -26.152 2.149 1.00 89.69 478 LYS A CA 1
ATOM 3544 C C . LYS A 1 478 ? -33.228 -24.759 2.738 1.00 89.69 478 LYS A C 1
ATOM 3546 O O . LYS A 1 478 ? -33.199 -23.774 2.010 1.00 89.69 478 LYS A O 1
ATOM 3551 N N . THR A 1 479 ? -33.319 -24.685 4.060 1.00 93.44 479 THR A N 1
ATOM 3552 C CA . THR A 1 479 ? -33.417 -23.435 4.820 1.00 93.44 479 THR A CA 1
ATOM 3553 C C . THR A 1 479 ? -32.151 -23.173 5.629 1.00 93.44 479 THR A C 1
ATOM 3555 O O . THR A 1 479 ? -31.627 -24.097 6.252 1.00 93.44 479 THR A O 1
ATOM 3558 N N . ALA A 1 480 ? -31.716 -21.918 5.688 1.00 90.44 480 ALA A N 1
ATOM 3559 C CA . ALA A 1 480 ? -30.698 -21.430 6.614 1.00 90.44 480 ALA A CA 1
ATOM 3560 C C . ALA A 1 480 ? -31.221 -20.187 7.340 1.00 90.44 480 ALA A C 1
ATOM 3562 O O . ALA A 1 480 ? -31.901 -19.360 6.731 1.00 90.44 480 ALA A O 1
ATOM 3563 N N . THR A 1 481 ? -30.888 -20.053 8.622 1.00 91.94 481 THR A N 1
ATOM 3564 C CA . THR A 1 481 ? -31.385 -18.970 9.478 1.00 91.94 481 THR A CA 1
ATOM 3565 C C . THR A 1 481 ? -30.218 -18.177 10.058 1.00 91.94 481 THR A C 1
ATOM 3567 O O . THR A 1 481 ? -29.316 -18.789 10.626 1.00 91.94 481 THR A O 1
ATOM 3570 N N . SER A 1 482 ? -30.263 -16.844 9.967 1.00 85.38 482 SER A N 1
ATOM 3571 C CA . SER A 1 482 ? -29.512 -15.954 10.868 1.00 85.38 482 SER A CA 1
ATOM 3572 C C . SER A 1 482 ? -30.483 -15.280 11.834 1.00 85.38 482 SER A C 1
ATOM 3574 O O . SER A 1 482 ? -31.634 -15.014 11.479 1.00 85.38 482 SER A O 1
ATOM 3576 N N . SER A 1 483 ? -30.018 -14.993 13.044 1.00 85.06 483 SER A N 1
ATOM 3577 C CA . SER A 1 483 ? -30.739 -14.199 14.035 1.00 85.06 483 SER A CA 1
ATOM 3578 C C . SER A 1 483 ? -29.740 -13.328 14.778 1.00 85.06 483 SER A C 1
ATOM 3580 O O . SER A 1 483 ? -28.849 -13.851 15.442 1.00 85.06 483 SER A O 1
ATOM 3582 N N . GLU A 1 484 ? -29.899 -12.014 14.673 1.00 74.12 484 GLU A N 1
ATOM 3583 C CA . GLU A 1 484 ? -28.974 -11.022 15.225 1.00 74.12 484 GLU A CA 1
ATOM 3584 C C . GLU A 1 484 ? -29.768 -9.960 15.999 1.00 74.12 484 GLU A C 1
ATOM 3586 O O . GLU A 1 484 ? -30.927 -9.670 15.687 1.00 74.12 484 GLU A O 1
ATOM 3591 N N . SER A 1 485 ? -29.159 -9.400 17.041 1.00 70.31 485 SER A N 1
ATOM 3592 C CA . SER A 1 485 ? -29.770 -8.356 17.865 1.00 70.31 485 SER A CA 1
ATOM 3593 C C . SER A 1 485 ? -29.428 -6.982 17.302 1.00 70.31 485 SER A C 1
ATOM 3595 O O . SER A 1 485 ? -28.288 -6.537 17.416 1.00 70.31 485 SER A O 1
ATOM 3597 N N . LEU A 1 486 ? -30.418 -6.289 16.742 1.00 69.88 486 LEU A N 1
ATOM 3598 C CA . LEU A 1 486 ? -30.296 -4.877 16.403 1.00 69.88 486 LEU A CA 1
ATOM 3599 C C . LEU A 1 486 ? -30.511 -4.038 17.667 1.00 69.88 486 LEU A C 1
ATOM 3601 O O . LEU A 1 486 ? -31.580 -4.101 18.272 1.00 69.88 486 LEU A O 1
ATOM 3605 N N . VAL A 1 487 ? -29.517 -3.240 18.049 1.00 62.94 487 VAL A N 1
ATOM 3606 C CA . VAL A 1 487 ? -29.667 -2.231 19.106 1.00 62.94 487 VAL A CA 1
ATOM 3607 C C . VAL A 1 487 ? -30.110 -0.922 18.464 1.00 62.94 487 VAL A C 1
ATOM 3609 O O . VAL A 1 487 ? -29.448 -0.422 17.559 1.00 62.94 487 VAL A O 1
ATOM 3612 N N . VAL A 1 488 ? -31.230 -0.384 18.937 1.00 54.47 488 VAL A N 1
ATOM 3613 C CA . VAL A 1 488 ? -31.827 0.873 18.480 1.00 54.47 488 VAL A CA 1
ATOM 3614 C C . VAL A 1 488 ? -31.702 1.885 19.614 1.00 54.47 488 VAL A C 1
ATOM 3616 O O . VAL A 1 488 ? -32.181 1.647 20.725 1.00 54.47 488 VAL A O 1
ATOM 3619 N N . LEU A 1 489 ? -31.027 3.001 19.359 1.00 51.31 489 LEU A N 1
ATOM 3620 C CA . LEU A 1 489 ? -30.783 4.039 20.360 1.00 51.31 489 LEU A CA 1
ATOM 3621 C C . LEU A 1 489 ? -32.063 4.848 20.643 1.00 51.31 489 LEU A C 1
ATOM 3623 O O . LEU A 1 489 ? -32.955 4.902 19.797 1.00 51.31 489 LEU A O 1
ATOM 3627 N N . PRO A 1 490 ? -32.188 5.517 21.803 1.00 49.47 490 PRO A N 1
ATOM 3628 C CA . PRO A 1 490 ? -33.149 6.609 21.973 1.00 49.47 490 PRO A CA 1
ATOM 3629 C C . PRO A 1 490 ? -32.987 7.650 20.857 1.00 49.47 490 PRO A C 1
ATOM 3631 O O . PRO A 1 490 ? -31.862 7.942 20.466 1.00 49.47 490 PRO A O 1
ATOM 3634 N N . SER A 1 491 ? -34.089 8.214 20.349 1.00 45.56 491 SER A N 1
ATOM 3635 C CA . SER A 1 491 ? -34.055 9.175 19.236 1.00 45.56 491 SER A CA 1
ATOM 3636 C C . SER A 1 491 ? -33.067 10.315 19.505 1.00 45.56 491 SER A C 1
ATOM 3638 O O . SER A 1 491 ? -33.216 11.022 20.504 1.00 45.56 491 SER A O 1
ATOM 3640 N N . SER A 1 492 ? -32.091 10.528 18.615 1.00 45.19 492 SER A N 1
ATOM 3641 C CA . SER A 1 492 ? -31.041 11.532 18.814 1.00 45.19 492 SER A CA 1
ATOM 3642 C C . SER A 1 492 ? -31.560 12.976 18.682 1.00 45.19 492 SER A C 1
ATOM 3644 O O . SER A 1 492 ? -31.404 13.671 17.677 1.00 45.19 492 SER A O 1
ATOM 3646 N N . THR A 1 493 ? -32.141 13.499 19.763 1.00 38.91 493 THR A N 1
ATOM 3647 C CA . THR A 1 493 ? -32.230 14.947 19.987 1.00 38.91 493 THR A CA 1
ATOM 3648 C C . THR A 1 493 ? -30.812 15.463 20.238 1.00 38.91 493 THR A C 1
ATOM 3650 O O . THR A 1 493 ? -30.369 15.513 21.382 1.00 38.91 493 THR A O 1
ATOM 3653 N N . GLY A 1 494 ? -30.077 15.741 19.155 1.00 45.91 494 GLY A N 1
ATOM 3654 C CA . GLY A 1 494 ? -28.612 15.832 19.120 1.00 45.91 494 GLY A CA 1
ATOM 3655 C C . GLY A 1 494 ? -27.965 16.761 20.151 1.00 45.91 494 GLY A C 1
ATOM 3656 O O . GLY A 1 494 ? -27.745 17.939 19.877 1.00 45.91 494 GLY A O 1
ATOM 3657 N N . VAL A 1 495 ? -27.607 16.196 21.309 1.00 35.41 495 VAL A N 1
ATOM 3658 C CA . VAL A 1 495 ? -26.874 16.823 22.417 1.00 35.41 495 VAL A CA 1
ATOM 3659 C C . VAL A 1 495 ? -26.070 15.733 23.150 1.00 35.41 495 VAL A C 1
ATOM 3661 O O . VAL A 1 495 ? -26.635 14.716 23.539 1.00 35.41 495 VAL A O 1
ATOM 3664 N N . GLY A 1 496 ? -24.771 15.951 23.386 1.00 50.94 496 GLY A N 1
ATOM 3665 C CA . GLY A 1 496 ? -24.044 15.330 24.512 1.00 50.94 496 GLY A CA 1
ATOM 3666 C C . GLY A 1 496 ? -23.534 13.876 24.428 1.00 50.94 496 GLY A C 1
ATOM 3667 O O . GLY A 1 496 ? -23.146 13.351 25.469 1.00 50.94 496 GLY A O 1
ATOM 3668 N N . SER A 1 497 ? -23.486 13.201 23.273 1.00 68.19 497 SER A N 1
ATOM 3669 C CA . SER A 1 497 ? -22.890 11.849 23.199 1.00 68.19 497 SER A CA 1
ATOM 3670 C C . SER A 1 497 ? -21.351 11.861 23.289 1.00 68.19 497 SER A C 1
ATOM 3672 O O . SER A 1 497 ? -20.678 12.635 22.607 1.00 68.19 497 SER A O 1
ATOM 3674 N N . VAL A 1 498 ? -20.780 10.971 24.113 1.00 80.31 498 VAL A N 1
ATOM 3675 C CA . VAL A 1 498 ? -19.324 10.727 24.170 1.00 80.31 498 VAL A CA 1
ATOM 3676 C C . VAL A 1 498 ? -18.881 10.027 22.878 1.00 80.31 498 VAL A C 1
ATOM 3678 O O . VAL A 1 498 ? -19.496 9.020 22.513 1.00 80.31 498 VAL A O 1
ATOM 3681 N N . PRO A 1 499 ? -17.832 10.498 22.178 1.00 84.69 499 PRO A N 1
ATOM 3682 C CA . PRO A 1 499 ? -17.335 9.817 20.991 1.00 84.69 499 PRO A CA 1
ATOM 3683 C C . PRO A 1 499 ? -16.672 8.484 21.358 1.00 84.69 499 PRO A C 1
ATOM 3685 O O . PRO A 1 499 ? -15.966 8.384 22.361 1.00 84.69 499 PRO A O 1
ATOM 3688 N N . VAL A 1 500 ? -16.873 7.463 20.523 1.00 84.62 500 VAL A N 1
ATOM 3689 C CA . VAL A 1 500 ? -16.132 6.195 20.598 1.00 84.62 500 VAL A CA 1
ATOM 3690 C C . VAL A 1 500 ? -14.806 6.384 19.875 1.00 84.62 500 VAL A C 1
ATOM 3692 O O . VAL A 1 500 ? -14.798 6.713 18.689 1.00 84.62 500 VAL A O 1
ATOM 3695 N N . LEU A 1 501 ? -13.700 6.188 20.588 1.00 90.12 501 LEU A N 1
ATOM 3696 C CA . LEU A 1 501 ? -12.348 6.448 20.099 1.00 90.12 501 LEU A CA 1
ATOM 3697 C C . LEU A 1 501 ? -11.487 5.183 20.233 1.00 90.12 501 LEU A C 1
ATOM 3699 O O . LEU A 1 501 ? -11.477 4.525 21.283 1.00 90.12 501 LEU A O 1
ATOM 3703 N N . THR A 1 502 ? -10.803 4.856 19.138 1.00 90.50 502 THR A N 1
ATOM 3704 C CA . THR A 1 502 ? -9.813 3.777 18.988 1.00 90.50 502 THR A CA 1
ATOM 3705 C C . THR A 1 502 ? -8.758 4.228 17.991 1.00 90.50 502 THR A C 1
ATOM 3707 O O . THR A 1 502 ? -9.099 4.574 16.851 1.00 90.50 502 THR A O 1
ATOM 3710 N N . GLY A 1 503 ? -7.490 4.226 18.387 1.00 92.88 503 GLY A N 1
ATOM 3711 C CA . GLY A 1 503 ? -6.444 4.840 17.579 1.00 92.88 503 GLY A CA 1
ATOM 3712 C C . GLY A 1 503 ? -5.025 4.518 18.003 1.00 92.88 503 GLY A C 1
ATOM 3713 O O . GLY A 1 503 ? -4.793 3.651 18.844 1.00 92.88 503 GLY A O 1
ATOM 3714 N N . TRP A 1 504 ? -4.088 5.247 17.398 1.00 93.69 504 TRP A N 1
ATOM 3715 C CA . TRP A 1 504 ? -2.661 5.159 17.697 1.00 93.69 504 TRP A CA 1
ATOM 3716 C C . TRP A 1 504 ? -2.016 6.553 17.777 1.00 93.69 504 TRP A C 1
ATOM 3718 O O . TRP A 1 504 ? -2.423 7.461 17.050 1.00 93.69 504 TRP A O 1
ATOM 3728 N N . GLY A 1 505 ? -1.049 6.718 18.680 1.00 90.56 505 GLY A N 1
ATOM 3729 C CA . GLY A 1 505 ? -0.173 7.889 18.805 1.00 90.56 505 GLY A CA 1
ATOM 3730 C C . GLY A 1 505 ? 1.249 7.587 18.332 1.00 90.56 505 GLY A C 1
ATOM 3731 O O . GLY A 1 505 ? 1.486 6.527 17.754 1.00 90.56 505 GLY A O 1
ATOM 3732 N N . GLY A 1 506 ? 2.201 8.482 18.597 1.00 83.75 506 GLY A N 1
ATOM 3733 C CA . GLY A 1 506 ? 3.604 8.345 18.184 1.00 83.75 506 GLY A CA 1
ATOM 3734 C C . GLY A 1 506 ? 3.911 9.095 16.887 1.00 83.75 506 GLY A C 1
ATOM 3735 O O . GLY A 1 506 ? 4.933 8.849 16.237 1.00 83.75 506 GLY A O 1
ATOM 3736 N N . VAL A 1 507 ? 3.033 10.019 16.501 1.00 89.06 507 VAL A N 1
ATOM 3737 C CA . VAL A 1 507 ? 3.089 10.758 15.243 1.00 89.06 507 VAL A CA 1
ATOM 3738 C C . VAL A 1 507 ? 3.546 12.179 15.552 1.00 89.06 507 VAL A C 1
ATOM 3740 O O . VAL A 1 507 ? 2.753 13.014 15.976 1.00 89.06 507 VAL A O 1
ATOM 3743 N N . ARG A 1 508 ? 4.824 12.486 15.301 1.00 87.06 508 ARG A N 1
ATOM 3744 C CA . ARG A 1 508 ? 5.312 13.876 15.367 1.00 87.06 508 ARG A CA 1
ATOM 3745 C C . ARG A 1 508 ? 4.500 14.779 14.449 1.00 87.06 508 ARG A C 1
ATOM 3747 O O . ARG A 1 508 ? 4.276 14.426 13.291 1.00 87.06 508 ARG A O 1
ATOM 3754 N N . MET A 1 509 ? 4.198 15.979 14.927 1.00 88.25 509 MET A N 1
ATOM 3755 C CA . MET A 1 509 ? 3.616 17.083 14.165 1.00 88.25 509 MET A CA 1
ATOM 3756 C C . MET A 1 509 ? 4.614 17.710 13.161 1.00 88.25 509 MET A C 1
ATOM 3758 O O . MET A 1 509 ? 4.886 18.914 13.201 1.00 88.25 509 MET A O 1
ATOM 3762 N N . ASP A 1 510 ? 5.169 16.914 12.238 1.00 84.62 510 ASP A N 1
ATOM 3763 C CA . ASP A 1 510 ? 6.124 17.374 11.215 1.00 84.62 510 ASP A CA 1
ATOM 3764 C C . ASP A 1 510 ? 5.669 17.137 9.770 1.00 84.62 510 ASP A C 1
ATOM 3766 O O . ASP A 1 510 ? 6.325 16.495 8.945 1.00 84.62 510 ASP A O 1
ATOM 3770 N N . GLU A 1 511 ? 4.536 17.762 9.463 1.00 86.56 511 GLU A N 1
ATOM 3771 C CA . GLU A 1 511 ? 3.888 17.777 8.150 1.00 86.56 511 GLU A CA 1
ATOM 3772 C C . GLU A 1 511 ? 4.596 18.669 7.115 1.00 86.56 511 GLU A C 1
ATOM 3774 O O . GLU A 1 511 ? 4.004 19.018 6.091 1.00 86.56 511 GLU A O 1
ATOM 3779 N N . SER A 1 512 ? 5.828 19.103 7.391 1.00 71.06 512 SER A N 1
ATOM 3780 C CA . SER A 1 512 ? 6.574 20.048 6.561 1.00 71.06 512 SER A CA 1
ATOM 3781 C C . SER A 1 512 ? 7.021 19.437 5.226 1.00 71.06 512 SER A C 1
ATOM 3783 O O . SER A 1 512 ? 7.134 18.220 5.069 1.00 71.06 512 SER A O 1
ATOM 3785 N N . THR A 1 513 ? 7.340 20.291 4.245 1.00 58.47 513 THR A N 1
ATOM 3786 C CA . THR A 1 513 ? 7.779 19.848 2.907 1.00 58.47 513 THR A CA 1
ATOM 3787 C C . THR A 1 513 ? 9.130 19.110 2.904 1.00 58.47 513 THR A C 1
ATOM 3789 O O . THR A 1 513 ? 9.572 18.634 1.862 1.00 58.47 513 THR A O 1
ATOM 3792 N N . SER A 1 514 ? 9.786 19.013 4.063 1.00 54.12 514 SER A N 1
ATOM 3793 C CA . SER A 1 514 ? 11.042 18.294 4.307 1.00 54.12 514 SER A CA 1
ATOM 3794 C C . SER A 1 514 ? 10.864 16.769 4.342 1.00 54.12 514 SER A C 1
ATOM 3796 O O . SER A 1 514 ? 11.772 16.045 3.946 1.00 54.12 514 SER A O 1
ATOM 3798 N N . ASN A 1 515 ? 9.700 16.278 4.791 1.00 55.41 515 ASN A N 1
ATOM 3799 C CA . ASN A 1 515 ? 9.451 14.854 5.081 1.00 55.41 515 ASN A CA 1
ATOM 3800 C C . ASN A 1 515 ? 8.585 14.158 4.013 1.00 55.41 515 ASN A C 1
ATOM 3802 O O . ASN A 1 515 ? 7.853 13.210 4.295 1.00 55.41 515 ASN A O 1
ATOM 3806 N N . LEU A 1 516 ? 8.640 14.643 2.772 1.00 63.25 516 LEU A N 1
ATOM 3807 C CA . LEU A 1 516 ? 7.739 14.255 1.682 1.00 63.25 516 LEU A CA 1
ATOM 3808 C C . LEU A 1 516 ? 8.214 13.004 0.920 1.00 63.25 516 LEU A C 1
ATOM 3810 O O . LEU A 1 516 ? 8.437 13.035 -0.291 1.00 63.25 516 LEU A O 1
ATOM 3814 N N . GLY A 1 517 ? 8.373 11.894 1.646 1.00 60.84 517 GLY A N 1
ATOM 3815 C CA . GLY A 1 517 ? 8.853 10.611 1.114 1.00 60.84 517 GLY A CA 1
ATOM 3816 C C . GLY A 1 517 ? 7.782 9.671 0.538 1.00 60.84 517 GLY A C 1
ATOM 3817 O O . GLY A 1 517 ? 8.132 8.604 0.036 1.00 60.84 517 GLY A O 1
ATOM 3818 N N . GLY A 1 518 ? 6.492 10.011 0.637 1.00 68.75 518 GLY A N 1
ATOM 3819 C CA . GLY A 1 518 ? 5.393 9.145 0.198 1.00 68.75 518 GLY A CA 1
ATOM 3820 C C . GLY A 1 518 ? 5.086 9.154 -1.313 1.00 68.75 518 GLY A C 1
ATOM 3821 O O . GLY A 1 518 ? 5.698 9.895 -2.081 1.00 68.75 518 GLY A O 1
ATOM 3822 N N . PRO A 1 519 ? 4.085 8.367 -1.763 1.00 85.88 519 PRO A N 1
ATOM 3823 C CA . PRO A 1 519 ? 3.316 8.662 -2.981 1.00 85.88 519 PRO A CA 1
ATOM 3824 C C . PRO A 1 519 ? 2.688 10.075 -2.944 1.00 85.88 519 PRO A C 1
ATOM 3826 O O . PRO A 1 519 ? 2.628 10.670 -1.871 1.00 85.88 519 PRO A O 1
ATOM 3829 N N . PRO A 1 520 ? 2.157 10.606 -4.065 1.00 89.50 520 PRO A N 1
ATOM 3830 C CA . PRO A 1 520 ? 1.446 11.891 -4.097 1.00 89.50 520 PRO A CA 1
ATOM 3831 C C . PRO A 1 520 ? 0.347 12.008 -3.027 1.00 89.50 520 PRO A C 1
ATOM 3833 O O . PRO A 1 520 ? -0.430 11.069 -2.841 1.00 89.50 520 PRO A O 1
ATOM 3836 N N . SER A 1 521 ? 0.270 13.160 -2.355 1.00 88.12 521 SER A N 1
ATOM 3837 C CA . SER A 1 521 ? -0.712 13.426 -1.295 1.00 88.12 521 SER A CA 1
ATOM 3838 C C . SER A 1 521 ? -2.139 13.479 -1.848 1.00 88.12 521 SER A C 1
ATOM 3840 O O . SER A 1 521 ? -2.402 14.073 -2.899 1.00 88.12 521 SER A O 1
ATOM 3842 N N . ALA A 1 522 ? -3.085 12.899 -1.110 1.00 86.69 522 ALA A N 1
ATOM 3843 C CA . ALA A 1 522 ? -4.518 13.067 -1.330 1.00 86.69 522 ALA A CA 1
ATOM 3844 C C . ALA A 1 522 ? -5.056 14.373 -0.709 1.00 86.69 522 ALA A C 1
ATOM 3846 O O . ALA A 1 522 ? -6.166 14.802 -1.038 1.00 86.69 522 ALA A O 1
ATOM 3847 N N . VAL A 1 523 ? -4.280 15.004 0.179 1.00 87.88 523 VAL A N 1
ATOM 3848 C CA . VAL A 1 523 ? -4.651 16.202 0.949 1.00 87.88 523 VAL A CA 1
ATOM 3849 C C . VAL A 1 523 ? -4.061 17.481 0.341 1.00 87.88 523 VAL A C 1
ATOM 3851 O O . VAL A 1 523 ? -4.754 18.498 0.283 1.00 87.88 523 VAL A O 1
ATOM 3854 N N . PHE A 1 524 ? -2.819 17.435 -0.157 1.00 87.94 524 PHE A N 1
ATOM 3855 C CA . PHE A 1 524 ? -2.067 18.595 -0.657 1.00 87.94 524 PHE A CA 1
ATOM 3856 C C . PHE A 1 524 ? -1.642 18.413 -2.132 1.00 87.94 524 PHE A C 1
ATOM 3858 O O . PHE A 1 524 ? -0.608 17.808 -2.420 1.00 87.94 524 PHE A O 1
ATOM 3865 N N . PRO A 1 525 ? -2.426 18.921 -3.106 1.00 82.00 525 PRO A N 1
ATOM 3866 C CA . PRO A 1 525 ? -2.154 18.714 -4.528 1.00 82.00 525 PRO A CA 1
ATOM 3867 C C . PRO A 1 525 ? -0.801 19.284 -4.981 1.00 82.00 525 PRO A C 1
ATOM 3869 O O . PRO A 1 525 ? -0.561 20.485 -4.882 1.00 82.00 525 PRO A O 1
ATOM 3872 N N . GLY A 1 526 ? 0.046 18.422 -5.550 1.00 82.25 526 GLY A N 1
ATOM 3873 C CA . GLY A 1 526 ? 1.400 18.770 -6.002 1.00 82.25 526 GLY A CA 1
ATOM 3874 C C . GLY A 1 526 ? 2.508 18.441 -4.995 1.00 82.25 526 GLY A C 1
ATOM 3875 O O . GLY A 1 526 ? 3.680 18.592 -5.327 1.00 82.25 526 GLY A O 1
ATOM 3876 N N . GLU A 1 527 ? 2.152 17.952 -3.807 1.00 87.94 527 GLU A N 1
ATOM 3877 C CA . GLU A 1 527 ? 3.075 17.441 -2.792 1.00 87.94 527 GLU A CA 1
ATOM 3878 C C . GLU A 1 527 ? 2.992 15.902 -2.702 1.00 87.94 527 GLU A C 1
ATOM 3880 O O . GLU A 1 527 ? 2.018 15.292 -3.156 1.00 87.94 527 GLU A O 1
ATOM 3885 N N . ASN A 1 528 ? 3.993 15.258 -2.093 1.00 88.81 528 ASN A N 1
ATOM 3886 C CA . ASN A 1 528 ? 3.860 13.864 -1.650 1.00 88.81 528 ASN A CA 1
ATOM 3887 C C . ASN A 1 528 ? 3.157 13.794 -0.288 1.00 88.81 528 ASN A C 1
ATOM 3889 O O . ASN A 1 528 ? 3.056 14.790 0.424 1.00 88.81 528 ASN A O 1
ATOM 3893 N N . ALA A 1 529 ? 2.696 12.606 0.084 1.00 88.25 529 ALA A N 1
ATOM 3894 C CA . ALA A 1 529 ? 2.156 12.314 1.399 1.00 88.25 529 ALA A CA 1
ATOM 3895 C C . ALA A 1 529 ? 3.243 12.390 2.482 1.00 88.25 529 ALA A C 1
ATOM 3897 O O . ALA A 1 529 ? 4.384 11.953 2.281 1.00 88.25 529 ALA A O 1
ATOM 3898 N N . SER A 1 530 ? 2.857 12.927 3.637 1.00 89.56 530 SER A N 1
ATOM 3899 C CA . SER A 1 530 ? 3.671 12.993 4.851 1.00 89.56 530 SER A CA 1
ATOM 3900 C C . SER A 1 530 ? 3.631 11.685 5.649 1.00 89.56 530 SER A C 1
ATOM 3902 O O . SER A 1 530 ? 2.825 10.787 5.386 1.00 89.56 530 SER A O 1
ATOM 3904 N N . ASN A 1 531 ? 4.461 11.592 6.692 1.00 87.75 531 ASN A N 1
ATOM 3905 C CA . ASN A 1 531 ? 4.449 10.439 7.592 1.00 87.75 531 ASN A CA 1
ATOM 3906 C C . ASN A 1 531 ? 3.094 10.247 8.303 1.00 87.75 531 ASN A C 1
ATOM 3908 O O . ASN A 1 531 ? 2.620 9.115 8.413 1.00 87.75 531 ASN A O 1
ATOM 3912 N N . MET A 1 532 ? 2.435 11.334 8.725 1.00 90.38 532 MET A N 1
ATOM 3913 C CA . MET A 1 532 ? 1.090 11.269 9.301 1.00 90.38 532 MET A CA 1
ATOM 3914 C C . MET A 1 532 ? 0.055 10.791 8.275 1.00 90.38 532 MET A C 1
ATOM 3916 O O . MET A 1 532 ? -0.736 9.902 8.587 1.00 90.38 532 MET A O 1
ATOM 3920 N N . GLU A 1 533 ? 0.059 11.333 7.052 1.00 91.38 533 GLU A N 1
ATOM 3921 C CA . GLU A 1 533 ? -0.889 10.938 5.999 1.00 91.38 533 GLU A CA 1
ATOM 3922 C C . GLU A 1 533 ? -0.804 9.435 5.696 1.00 91.38 533 GLU A C 1
ATOM 3924 O O . GLU A 1 533 ? -1.825 8.742 5.687 1.00 91.38 533 GLU A O 1
ATOM 3929 N N . LEU A 1 534 ? 0.414 8.903 5.556 1.00 89.75 534 LEU A N 1
ATOM 3930 C CA . LEU A 1 534 ? 0.643 7.472 5.350 1.00 89.75 534 LEU A CA 1
ATOM 3931 C C . LEU A 1 534 ? 0.160 6.630 6.537 1.00 89.75 534 LEU A C 1
ATOM 3933 O O . LEU A 1 534 ? -0.506 5.608 6.334 1.00 89.75 534 LEU A O 1
ATOM 3937 N N . SER A 1 535 ? 0.427 7.068 7.770 1.00 89.56 535 SER A N 1
ATOM 3938 C CA . SER A 1 535 ? -0.099 6.402 8.964 1.00 89.56 535 SER A CA 1
ATOM 3939 C C . SER A 1 535 ? -1.634 6.391 8.988 1.00 89.56 535 SER A C 1
ATOM 3941 O O . SER A 1 535 ? -2.221 5.325 9.173 1.00 89.56 535 SER A O 1
ATOM 3943 N N . LEU A 1 536 ? -2.323 7.506 8.708 1.00 91.06 536 LEU A N 1
ATOM 3944 C CA . LEU A 1 536 ? -3.795 7.524 8.694 1.00 91.06 536 LEU A CA 1
ATOM 3945 C C . LEU A 1 536 ? -4.395 6.676 7.565 1.00 91.06 536 LEU A C 1
ATOM 3947 O O . LEU A 1 536 ? -5.433 6.048 7.781 1.00 91.06 536 LEU A O 1
ATOM 3951 N N . MET A 1 537 ? -3.746 6.578 6.400 1.00 88.44 537 MET A N 1
A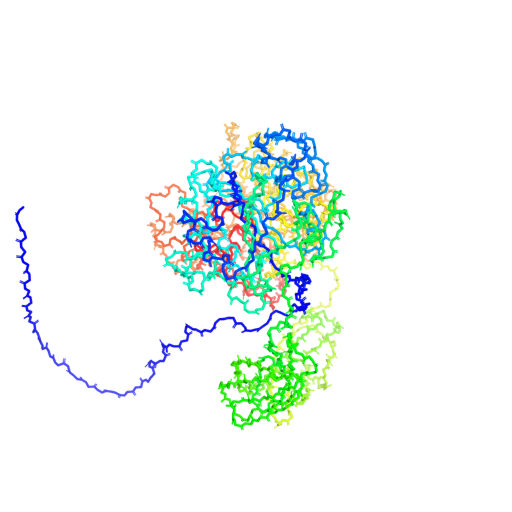TOM 3952 C CA . MET A 1 537 ? -4.158 5.639 5.347 1.00 88.44 537 MET A CA 1
ATOM 3953 C C . MET A 1 537 ? -4.163 4.186 5.854 1.00 88.44 537 MET A C 1
ATOM 3955 O O . MET A 1 537 ? -5.143 3.462 5.644 1.00 88.44 537 MET A O 1
ATOM 3959 N N . LEU A 1 538 ? -3.107 3.767 6.562 1.00 87.81 538 LEU A N 1
ATOM 3960 C CA . LEU A 1 538 ? -2.996 2.425 7.146 1.00 87.81 538 LEU A CA 1
ATOM 3961 C C . LEU A 1 538 ? -3.987 2.206 8.301 1.00 87.81 538 LEU A C 1
ATOM 3963 O O . LEU A 1 538 ? -4.654 1.169 8.361 1.00 87.81 538 LEU A O 1
ATOM 3967 N N . LEU A 1 539 ? -4.107 3.177 9.210 1.00 88.25 539 LEU A N 1
ATOM 3968 C CA . LEU A 1 539 ? -5.003 3.102 10.364 1.00 88.25 539 LEU A CA 1
ATOM 3969 C C . LEU A 1 539 ? -6.475 3.030 9.928 1.00 88.25 539 LEU A C 1
ATOM 3971 O O . LEU A 1 539 ? -7.220 2.183 10.426 1.00 88.25 539 LEU A O 1
ATOM 3975 N N . LYS A 1 540 ? -6.879 3.833 8.935 1.00 84.81 540 LYS A N 1
ATOM 3976 C CA . LYS A 1 540 ? -8.233 3.811 8.360 1.00 84.81 540 LYS A CA 1
ATOM 3977 C C . LYS A 1 540 ? -8.553 2.471 7.700 1.00 84.81 540 LYS A C 1
ATOM 3979 O O . LYS A 1 540 ? -9.652 1.951 7.877 1.00 84.81 540 LYS A O 1
ATOM 3984 N N . ALA A 1 541 ? -7.593 1.874 6.988 1.00 81.06 541 ALA A N 1
ATOM 3985 C CA . ALA A 1 541 ? -7.753 0.549 6.384 1.00 81.06 541 ALA A CA 1
ATOM 3986 C C . ALA A 1 541 ? -7.917 -0.582 7.423 1.00 81.06 541 ALA A C 1
ATOM 3988 O O . ALA A 1 541 ? -8.511 -1.614 7.114 1.00 81.06 541 ALA A O 1
ATOM 3989 N N . LYS A 1 542 ? -7.428 -0.382 8.656 1.00 79.25 542 LYS A N 1
ATOM 3990 C CA . LYS A 1 542 ? -7.589 -1.304 9.795 1.00 79.25 542 LYS A CA 1
ATOM 3991 C C . LYS A 1 542 ? -8.845 -1.038 10.646 1.00 79.25 542 LYS A C 1
ATOM 3993 O O . LYS A 1 542 ? -9.140 -1.838 11.526 1.00 79.25 542 LYS A O 1
ATOM 3998 N N . GLY A 1 543 ? -9.605 0.027 10.366 1.00 79.62 543 GLY A N 1
ATOM 3999 C CA . GLY A 1 543 ? -10.851 0.369 11.068 1.00 79.62 543 GLY A CA 1
ATOM 4000 C C . GLY A 1 543 ? -10.701 1.326 12.256 1.00 79.62 543 GLY A C 1
ATOM 4001 O O . GLY A 1 543 ? -11.685 1.581 12.944 1.00 79.62 543 GLY A O 1
ATOM 4002 N N . TYR A 1 544 ? -9.508 1.880 12.488 1.00 86.56 544 TYR A N 1
ATOM 4003 C CA . TYR A 1 544 ? -9.299 2.915 13.503 1.00 86.56 544 TYR A CA 1
ATOM 4004 C C . TYR A 1 544 ? -9.892 4.262 13.069 1.00 86.56 544 TYR A C 1
ATOM 4006 O O . TYR A 1 544 ? -10.105 4.508 11.880 1.00 86.56 544 TYR A O 1
ATOM 4014 N N . ASN A 1 545 ? -10.155 5.137 14.044 1.00 90.00 545 ASN A N 1
ATOM 4015 C CA . ASN A 1 545 ? -10.825 6.424 13.831 1.00 90.00 545 ASN A CA 1
ATOM 4016 C C . ASN A 1 545 ? -10.193 7.602 14.591 1.00 90.00 545 ASN A C 1
ATOM 4018 O O . ASN A 1 545 ? -10.746 8.701 14.567 1.00 90.00 545 ASN A O 1
ATOM 4022 N N . THR A 1 546 ? -9.091 7.368 15.305 1.00 95.06 546 THR A N 1
ATOM 4023 C CA . THR A 1 546 ? -8.412 8.359 16.148 1.00 95.06 546 THR A CA 1
ATOM 4024 C C . THR A 1 546 ? -6.905 8.299 15.902 1.00 95.06 546 THR A C 1
ATOM 4026 O O . THR A 1 546 ? -6.353 7.223 15.663 1.00 95.06 546 THR A O 1
ATOM 4029 N N . VAL A 1 547 ? -6.242 9.449 15.964 1.00 96.25 547 VAL A N 1
ATOM 4030 C CA . VAL A 1 547 ? -4.780 9.585 15.978 1.00 96.25 547 VAL A CA 1
ATOM 4031 C C . VAL A 1 547 ? -4.385 10.575 17.072 1.00 96.25 547 VAL A C 1
ATOM 4033 O O . VAL A 1 547 ? -5.096 11.559 17.280 1.00 96.25 547 VAL A O 1
ATOM 4036 N N . ARG A 1 548 ? -3.267 10.336 17.758 1.00 95.38 548 ARG A N 1
ATOM 4037 C CA . ARG A 1 548 ? -2.609 11.336 18.613 1.00 95.38 548 ARG A CA 1
ATOM 4038 C C . ARG A 1 548 ? -1.373 11.863 17.895 1.00 95.38 548 ARG A C 1
ATOM 4040 O O . ARG A 1 548 ? -0.651 11.082 17.277 1.00 95.38 548 ARG A O 1
ATOM 4047 N N . VAL A 1 549 ? -1.215 13.183 17.905 1.00 93.00 549 VAL A N 1
ATOM 4048 C CA . VAL A 1 549 ? -0.163 13.902 17.189 1.00 93.00 549 VAL A CA 1
ATOM 4049 C C . VAL A 1 549 ? 0.567 14.812 18.165 1.00 93.00 549 VAL A C 1
ATOM 4051 O O . VAL A 1 549 ? -0.010 15.745 18.729 1.00 93.00 549 VAL A O 1
ATOM 4054 N N . ASP A 1 550 ? 1.845 14.508 18.339 1.00 88.69 550 ASP A N 1
ATOM 4055 C CA . ASP A 1 550 ? 2.660 14.940 19.464 1.00 88.69 550 ASP A CA 1
ATOM 4056 C C . ASP A 1 550 ? 3.629 16.059 19.025 1.00 88.69 550 ASP A C 1
ATOM 4058 O O . ASP A 1 550 ? 4.225 16.012 17.939 1.00 88.69 550 ASP A O 1
ATOM 4062 N N . PHE A 1 551 ? 3.811 17.079 19.865 1.00 87.56 551 PHE A N 1
ATOM 4063 C CA . PHE A 1 551 ? 4.877 18.078 19.722 1.00 87.56 551 PHE A CA 1
ATOM 4064 C C . PHE A 1 551 ? 5.576 18.291 21.067 1.00 87.56 551 PHE A C 1
ATOM 4066 O O . PHE A 1 551 ? 4.938 18.137 22.103 1.00 87.56 551 PHE A O 1
ATOM 4073 N N . ASP A 1 552 ? 6.863 18.657 21.063 1.00 77.19 552 ASP A N 1
ATOM 4074 C CA . ASP A 1 552 ? 7.632 18.945 22.289 1.00 77.19 552 ASP A CA 1
ATOM 4075 C C . ASP A 1 552 ? 7.867 20.466 22.442 1.00 77.19 552 ASP A C 1
ATOM 4077 O O . ASP A 1 552 ? 8.720 21.053 21.762 1.00 77.19 552 ASP A O 1
ATOM 4081 N N . PRO A 1 553 ? 7.034 21.143 23.255 1.00 69.31 553 PRO A N 1
ATOM 4082 C CA . PRO A 1 553 ? 7.132 22.563 23.551 1.00 69.31 553 PRO A CA 1
ATOM 4083 C C . PRO A 1 553 ? 7.784 22.828 24.913 1.00 69.31 553 PRO A C 1
ATOM 4085 O O . PRO A 1 553 ? 7.146 22.754 25.963 1.00 69.31 553 PRO A O 1
ATOM 4088 N N . TYR A 1 554 ? 9.015 23.324 24.891 1.00 68.69 554 TYR A N 1
ATOM 4089 C CA . TYR A 1 554 ? 9.566 24.023 26.048 1.00 68.69 554 TYR A CA 1
ATOM 4090 C C . TYR A 1 554 ? 9.119 25.484 26.010 1.00 68.69 554 TYR A C 1
ATOM 4092 O O . TYR A 1 554 ? 9.579 26.277 25.188 1.00 68.69 554 TYR A O 1
ATOM 4100 N N . CYS A 1 555 ? 8.208 25.856 26.908 1.00 72.88 555 CYS A N 1
ATOM 4101 C CA . CYS A 1 555 ? 7.933 27.256 27.209 1.00 72.88 555 CYS A CA 1
ATOM 4102 C C . CYS A 1 555 ? 8.897 27.776 28.296 1.00 72.88 555 CYS A C 1
ATOM 4104 O O . CYS A 1 555 ? 9.192 28.974 28.327 1.00 72.88 555 CYS A O 1
ATOM 4106 N N . THR A 1 556 ? 9.414 26.896 29.172 1.00 64.38 556 THR A N 1
ATOM 4107 C CA . THR A 1 556 ? 10.375 27.266 30.234 1.00 64.38 556 THR A CA 1
ATOM 4108 C C . THR A 1 556 ? 11.854 27.006 29.925 1.00 64.38 556 THR A C 1
ATOM 4110 O O . THR A 1 556 ? 12.703 27.484 30.675 1.00 64.38 556 THR A O 1
ATOM 4113 N N . ASP A 1 557 ? 12.177 26.322 28.827 1.00 63.34 557 ASP A N 1
ATOM 4114 C CA . ASP A 1 557 ? 13.547 26.056 28.356 1.00 63.34 557 ASP A CA 1
ATOM 4115 C C . ASP A 1 557 ? 13.644 26.370 26.842 1.00 63.34 557 ASP A C 1
ATOM 4117 O O . ASP A 1 557 ? 12.644 26.709 26.210 1.00 63.34 557 ASP A O 1
ATOM 4121 N N . THR A 1 558 ? 14.835 26.301 26.245 1.00 54.81 558 THR A N 1
ATOM 4122 C CA . THR A 1 558 ? 15.051 26.524 24.796 1.00 54.81 558 THR A CA 1
ATOM 4123 C C . THR A 1 558 ? 15.868 25.416 24.127 1.00 54.81 558 THR A C 1
ATOM 4125 O O . THR A 1 558 ? 16.371 25.603 23.019 1.00 54.81 558 THR A O 1
ATOM 4128 N N . VAL A 1 559 ? 16.067 24.282 24.803 1.00 54.66 559 VAL A N 1
ATOM 4129 C CA . VAL A 1 559 ? 16.753 23.118 24.230 1.00 54.66 559 VAL A CA 1
ATOM 4130 C C . VAL A 1 559 ? 15.795 22.368 23.309 1.00 54.66 559 VAL A C 1
ATOM 4132 O O . VAL A 1 559 ? 14.823 21.774 23.761 1.00 54.66 559 VAL A O 1
ATOM 4135 N N . ASP A 1 560 ? 16.100 22.370 22.013 1.00 53.53 560 ASP A N 1
ATOM 4136 C CA . ASP A 1 560 ? 15.445 21.520 21.017 1.00 53.53 560 ASP A CA 1
ATOM 4137 C C . ASP A 1 560 ? 15.886 20.058 21.210 1.00 53.53 560 ASP A C 1
ATOM 4139 O O . ASP A 1 560 ? 16.843 19.561 20.599 1.00 53.53 560 ASP A O 1
ATOM 4143 N N . TYR A 1 561 ? 15.196 19.366 22.117 1.00 55.91 561 TYR A N 1
ATOM 4144 C CA . TYR A 1 561 ? 15.219 17.915 22.167 1.00 55.91 561 TYR A CA 1
ATOM 4145 C C . TYR A 1 561 ? 14.524 17.397 20.901 1.00 55.91 561 TYR A C 1
ATOM 4147 O O . TYR A 1 561 ? 13.302 17.307 20.833 1.00 55.91 561 TYR A O 1
ATOM 4155 N N . ASN A 1 562 ? 15.327 16.980 19.915 1.00 56.06 562 ASN A N 1
ATOM 4156 C CA . ASN A 1 562 ? 14.907 16.429 18.612 1.00 56.06 562 ASN A CA 1
ATOM 4157 C C . ASN A 1 562 ? 14.133 15.079 18.716 1.00 56.06 562 ASN A C 1
ATOM 4159 O O . ASN A 1 562 ? 14.076 14.292 17.763 1.00 56.06 562 ASN A O 1
ATOM 4163 N N . TYR A 1 563 ? 13.584 14.780 19.896 1.00 59.44 563 TYR A N 1
ATOM 4164 C CA . TYR A 1 563 ? 12.835 13.593 20.293 1.00 59.44 563 TYR A CA 1
ATOM 4165 C C . TYR A 1 563 ? 11.368 13.642 19.831 1.00 59.44 563 TYR A C 1
ATOM 4167 O O . TYR A 1 563 ? 10.856 12.619 19.375 1.00 59.44 563 TYR A O 1
ATOM 4175 N N . MET A 1 564 ? 10.754 14.830 19.791 1.00 72.06 564 MET A N 1
ATOM 4176 C CA . MET A 1 564 ? 9.545 15.105 18.995 1.00 72.06 564 MET A CA 1
ATOM 4177 C C . MET A 1 564 ? 9.828 16.195 17.950 1.00 72.06 564 MET A C 1
ATOM 4179 O O . MET A 1 564 ? 10.979 16.503 17.642 1.00 72.06 564 MET A O 1
ATOM 4183 N N . SER A 1 565 ? 8.774 16.752 17.357 1.00 75.12 565 SER A N 1
ATOM 4184 C CA . SER A 1 565 ? 8.813 17.982 16.564 1.00 75.12 565 SER A CA 1
ATOM 4185 C C . SER A 1 565 ? 8.533 19.209 17.434 1.00 75.12 565 SER A C 1
ATOM 4187 O O . SER A 1 565 ? 7.568 19.206 18.201 1.00 75.12 565 SER A O 1
ATOM 4189 N N . VAL A 1 566 ? 9.297 20.285 17.241 1.00 80.12 566 VAL A N 1
ATOM 4190 C CA . VAL A 1 566 ? 8.972 21.622 17.767 1.00 80.12 566 VAL A CA 1
ATOM 4191 C C . VAL A 1 566 ? 7.634 22.103 17.185 1.00 80.12 566 VAL A C 1
ATOM 4193 O O . VAL A 1 566 ? 7.351 21.879 16.005 1.00 80.12 566 VAL A O 1
ATOM 4196 N N . TYR A 1 567 ? 6.809 22.790 17.985 1.00 86.06 567 TYR A N 1
ATOM 4197 C CA . TYR A 1 567 ? 5.517 23.310 17.522 1.00 86.06 567 TYR A CA 1
ATOM 4198 C C . TYR A 1 567 ? 5.653 24.222 16.292 1.00 86.06 567 TYR A C 1
ATOM 4200 O O . TYR A 1 567 ? 6.356 25.235 16.304 1.00 86.06 567 TYR A O 1
ATOM 4208 N N . SER A 1 568 ? 4.872 23.919 15.257 1.00 87.75 568 SER A N 1
ATOM 4209 C CA . SER A 1 568 ? 4.701 24.750 14.069 1.00 87.75 568 SER A CA 1
ATOM 4210 C C . SER A 1 568 ? 3.213 24.894 13.782 1.00 87.75 568 SER A C 1
ATOM 4212 O O . SER A 1 568 ? 2.531 23.903 13.524 1.00 87.75 568 SER A O 1
ATOM 4214 N N . GLN A 1 569 ? 2.700 26.130 13.768 1.00 90.19 569 GLN A N 1
ATOM 4215 C CA . GLN A 1 569 ? 1.296 26.381 13.419 1.00 90.19 569 GLN A CA 1
ATOM 4216 C C . GLN A 1 569 ? 0.963 25.849 12.015 1.00 90.19 569 GLN A C 1
ATOM 4218 O O . GLN A 1 569 ? -0.127 25.327 11.804 1.00 90.19 569 GLN A O 1
ATOM 4223 N N . THR A 1 570 ? 1.902 25.928 11.067 1.00 90.88 570 THR A N 1
ATOM 4224 C CA . THR A 1 570 ? 1.733 25.377 9.714 1.00 90.88 570 THR A CA 1
ATOM 4225 C C . THR A 1 570 ? 1.583 23.856 9.745 1.00 90.88 570 THR A C 1
ATOM 4227 O O . THR A 1 570 ? 0.720 23.313 9.053 1.00 90.88 570 THR A O 1
ATOM 4230 N N . ASN A 1 571 ? 2.373 23.164 10.572 1.00 91.38 571 ASN A N 1
ATOM 4231 C CA . ASN A 1 571 ? 2.286 21.711 10.700 1.00 91.38 571 ASN A CA 1
ATOM 4232 C C . ASN A 1 571 ? 0.995 21.306 11.423 1.00 91.38 571 ASN A C 1
ATOM 4234 O O . ASN A 1 571 ? 0.308 20.411 10.948 1.00 91.38 571 ASN A O 1
ATOM 4238 N N . ALA A 1 572 ? 0.601 22.016 12.486 1.00 93.31 572 ALA A N 1
ATOM 4239 C CA . ALA A 1 572 ? -0.672 21.807 13.180 1.00 93.31 572 ALA A CA 1
ATOM 4240 C C . ALA A 1 572 ? -1.880 21.967 12.236 1.00 93.31 572 ALA A C 1
ATOM 4242 O O . ALA A 1 572 ? -2.779 21.128 12.216 1.00 93.31 572 ALA A O 1
ATOM 4243 N N . GLN A 1 573 ? -1.880 23.010 11.395 1.00 94.75 573 GLN A N 1
ATOM 4244 C CA . GLN A 1 573 ? -2.912 23.218 10.373 1.00 94.75 573 GLN A CA 1
ATOM 4245 C C . GLN A 1 573 ? -2.944 22.073 9.352 1.00 94.75 573 GLN A C 1
ATOM 4247 O O . GLN A 1 573 ? -4.022 21.612 8.978 1.00 94.75 573 GLN A O 1
ATOM 4252 N N . ARG A 1 574 ? -1.781 21.584 8.905 1.00 94.00 574 ARG A N 1
ATOM 4253 C CA . ARG A 1 574 ? -1.693 20.472 7.946 1.00 94.00 574 ARG A CA 1
ATOM 4254 C C . ARG A 1 574 ? -2.111 19.134 8.562 1.00 94.00 574 ARG A C 1
ATOM 4256 O O . ARG A 1 574 ? -2.901 18.430 7.941 1.00 94.00 574 ARG A O 1
ATOM 4263 N N . ALA A 1 575 ? -1.705 18.844 9.797 1.00 94.56 575 ALA A N 1
ATOM 4264 C CA . ALA A 1 575 ? -2.112 17.659 10.550 1.00 94.56 575 ALA A CA 1
ATOM 4265 C C . ALA A 1 575 ? -3.638 17.596 10.733 1.00 94.56 575 ALA A C 1
ATOM 4267 O O . ALA A 1 575 ? -4.261 16.562 10.491 1.00 94.56 575 ALA A O 1
ATOM 4268 N N . VAL A 1 576 ? -4.264 18.732 11.066 1.00 96.50 576 VAL A N 1
ATOM 4269 C CA . VAL A 1 576 ? -5.727 18.845 11.152 1.00 96.50 576 VAL A CA 1
ATOM 4270 C C . VAL A 1 576 ? -6.403 18.607 9.797 1.00 96.50 576 VAL A C 1
ATOM 4272 O O . VAL A 1 576 ? -7.374 17.854 9.745 1.00 96.50 576 VAL A O 1
ATOM 4275 N N . HIS A 1 577 ? -5.892 19.165 8.692 1.00 93.25 577 HIS A N 1
ATOM 4276 C CA . HIS A 1 577 ? -6.442 18.890 7.354 1.00 93.25 577 HIS A CA 1
ATOM 4277 C C . HIS A 1 577 ? -6.287 17.417 6.935 1.00 93.25 577 HIS A C 1
ATOM 4279 O O . HIS A 1 577 ? -7.203 16.864 6.324 1.00 93.25 577 HIS A O 1
ATOM 4285 N N . ILE A 1 578 ? -5.178 16.757 7.294 1.00 94.69 578 ILE A N 1
ATOM 4286 C CA . ILE A 1 578 ? -4.983 15.317 7.070 1.00 94.69 578 ILE A CA 1
ATOM 4287 C C . ILE A 1 578 ? -6.028 14.523 7.865 1.00 94.69 578 ILE A C 1
ATOM 4289 O O . ILE A 1 578 ? -6.788 13.750 7.278 1.00 94.69 578 ILE A O 1
ATOM 4293 N N . ALA A 1 579 ? -6.146 14.754 9.176 1.00 94.56 579 ALA A N 1
ATOM 4294 C CA . ALA A 1 579 ? -7.152 14.089 10.005 1.00 94.56 579 ALA A CA 1
ATOM 4295 C C . ALA A 1 579 ? -8.579 14.297 9.465 1.00 94.56 579 ALA A C 1
ATOM 4297 O O . ALA A 1 579 ? -9.333 13.333 9.331 1.00 94.56 579 ALA A O 1
ATOM 4298 N N . GLN A 1 580 ? -8.913 15.522 9.050 1.00 90.56 580 GLN A N 1
ATOM 4299 C CA . GLN A 1 580 ? -10.201 15.875 8.454 1.00 90.56 580 GLN A CA 1
ATOM 4300 C C . GLN A 1 580 ? -10.472 15.152 7.126 1.00 90.56 580 GLN A C 1
ATOM 4302 O O . GLN A 1 580 ? -11.578 14.648 6.929 1.00 90.56 580 GLN A O 1
ATOM 4307 N N . HIS A 1 581 ? -9.479 15.038 6.236 1.00 89.50 581 HIS A N 1
ATOM 4308 C CA . HIS A 1 581 ? -9.606 14.290 4.979 1.00 89.50 581 HIS A CA 1
ATOM 4309 C C . HIS A 1 581 ? -9.892 12.802 5.235 1.00 89.50 581 HIS A C 1
ATOM 4311 O O . HIS A 1 581 ? -10.757 12.196 4.594 1.00 89.50 581 HIS A O 1
ATOM 4317 N N . TYR A 1 582 ? -9.193 12.195 6.198 1.00 85.88 582 TYR A N 1
ATOM 4318 C CA . TYR A 1 582 ? -9.398 10.788 6.540 1.00 85.88 582 TYR A CA 1
ATOM 4319 C C . TYR A 1 582 ? -10.589 10.550 7.485 1.00 85.88 582 TYR A C 1
ATOM 4321 O O . TYR A 1 582 ? -11.034 9.405 7.589 1.00 85.88 582 TYR A O 1
ATOM 4329 N N . GLY A 1 583 ? -11.192 11.594 8.061 1.00 85.62 583 GLY A N 1
ATOM 4330 C CA . GLY A 1 583 ? -12.355 11.513 8.956 1.00 85.62 583 GLY A CA 1
ATOM 4331 C C . GLY A 1 583 ? -12.007 11.052 10.376 1.00 85.62 583 GLY A C 1
ATOM 4332 O O . GLY A 1 583 ? -12.823 10.403 11.030 1.00 85.62 583 GLY A O 1
ATOM 4333 N N . PHE A 1 584 ? -10.781 11.329 10.815 1.00 93.81 584 PHE A N 1
ATOM 4334 C CA . PHE A 1 584 ? -10.226 10.923 12.102 1.00 93.81 584 PHE A CA 1
ATOM 4335 C C . PHE A 1 584 ? -10.452 11.986 13.178 1.00 93.81 584 PHE A C 1
ATOM 4337 O O . PHE A 1 584 ? -10.336 13.179 12.918 1.00 93.81 584 PHE A O 1
ATOM 4344 N N . TRP A 1 585 ? -10.666 11.551 14.417 1.00 97.38 585 TRP A N 1
ATOM 4345 C CA . TRP A 1 585 ? -10.396 12.399 15.575 1.00 97.38 585 TRP A CA 1
ATOM 4346 C C . TRP A 1 585 ? -8.886 12.604 15.711 1.00 97.38 585 TRP A C 1
ATOM 4348 O O . TRP A 1 585 ? -8.121 11.647 15.576 1.00 97.38 585 TRP A O 1
ATOM 4358 N N . ILE A 1 586 ? -8.466 13.839 15.979 1.00 98.00 586 ILE A N 1
ATOM 4359 C CA . ILE A 1 586 ? -7.061 14.198 16.190 1.00 98.00 586 ILE A CA 1
ATOM 4360 C C . ILE A 1 586 ? -6.877 14.697 17.618 1.00 98.00 586 ILE A C 1
ATOM 4362 O O . ILE A 1 586 ? -7.481 15.693 18.013 1.00 98.00 586 ILE A O 1
ATOM 4366 N N . ILE A 1 587 ? -6.046 14.000 18.385 1.00 98.19 587 ILE A N 1
ATOM 4367 C CA . ILE A 1 587 ? -5.574 14.460 19.688 1.00 98.19 587 ILE A CA 1
ATOM 4368 C C . ILE A 1 587 ? -4.300 15.270 19.455 1.00 98.19 587 ILE A C 1
ATOM 4370 O O . ILE A 1 587 ? -3.402 14.804 18.756 1.00 98.19 587 ILE A O 1
ATOM 4374 N N . ILE A 1 588 ? -4.249 16.486 19.992 1.00 96.44 588 ILE A N 1
ATOM 4375 C CA . ILE A 1 588 ? -3.086 17.376 19.916 1.00 96.44 588 ILE A CA 1
ATOM 4376 C C . ILE A 1 588 ? -2.462 17.452 21.311 1.00 96.44 588 ILE A C 1
ATOM 4378 O O . ILE A 1 588 ? -3.083 18.017 22.217 1.00 96.44 588 ILE A O 1
ATOM 4382 N N . ASP A 1 589 ? -1.264 16.879 21.451 1.00 92.31 589 ASP A N 1
ATOM 4383 C CA . ASP A 1 589 ? -0.553 16.689 22.722 1.00 92.31 589 ASP A CA 1
ATOM 4384 C C . ASP A 1 589 ? 0.615 17.670 22.922 1.00 92.31 589 ASP A C 1
ATOM 4386 O O . ASP A 1 589 ? 1.428 17.879 22.021 1.00 92.31 589 ASP A O 1
ATOM 4390 N N . TYR A 1 590 ? 0.699 18.243 24.126 1.00 91.81 590 TYR A N 1
ATOM 4391 C CA . TYR A 1 590 ? 1.803 19.077 24.609 1.00 91.81 590 TYR A CA 1
ATOM 4392 C C . TYR A 1 590 ? 2.751 18.192 25.426 1.00 91.81 590 TYR A C 1
ATOM 4394 O O . TYR A 1 590 ? 2.522 17.929 26.608 1.00 91.81 590 TYR A O 1
ATOM 4402 N N . HIS A 1 591 ? 3.841 17.753 24.801 1.00 89.38 591 HIS A N 1
ATOM 4403 C CA . HIS A 1 591 ? 4.761 16.751 25.347 1.00 89.38 591 HIS A CA 1
ATOM 4404 C C . HIS A 1 591 ? 5.830 17.340 26.300 1.00 89.38 591 HIS A C 1
ATOM 4406 O O . HIS A 1 591 ? 6.942 16.829 26.387 1.00 89.38 591 HIS A O 1
ATOM 4412 N N . GLY A 1 592 ? 5.511 18.438 27.004 1.00 83.62 592 GLY A N 1
ATOM 4413 C CA . GLY A 1 592 ? 6.459 19.240 27.799 1.00 83.62 592 GLY A CA 1
ATOM 4414 C C . GLY A 1 592 ? 6.687 18.769 29.247 1.00 83.62 592 GLY A C 1
ATOM 4415 O O . GLY A 1 592 ? 7.583 19.279 29.931 1.00 83.62 592 GLY A O 1
ATOM 4416 N N . TYR A 1 593 ? 5.905 17.789 29.716 1.00 86.75 593 TYR A N 1
ATOM 4417 C CA . TYR A 1 593 ? 5.974 17.061 30.998 1.00 86.75 593 TYR A CA 1
ATOM 4418 C C . TYR A 1 593 ? 5.798 17.879 32.291 1.00 86.75 593 TYR A C 1
ATOM 4420 O O . TYR A 1 593 ? 5.068 17.489 33.199 1.00 86.75 593 TYR A O 1
ATOM 4428 N N . SER A 1 594 ? 6.536 18.975 32.447 1.00 85.75 594 SER A N 1
ATOM 4429 C CA . SER A 1 594 ? 6.728 19.670 33.729 1.00 85.75 594 SER A CA 1
ATOM 4430 C C . SER A 1 594 ? 6.468 21.177 33.659 1.00 85.75 594 SER A C 1
ATOM 4432 O O . SER A 1 594 ? 6.446 21.846 34.696 1.00 85.75 594 SER A O 1
ATOM 4434 N N . ASP A 1 595 ? 6.220 21.724 32.468 1.00 85.94 595 ASP A N 1
ATOM 4435 C CA . ASP A 1 595 ? 5.925 23.146 32.256 1.00 85.94 595 ASP A CA 1
ATOM 4436 C C . ASP A 1 595 ? 4.674 23.597 33.028 1.00 85.94 595 ASP A C 1
ATOM 4438 O O . ASP A 1 595 ? 4.693 24.666 33.651 1.00 85.94 595 ASP A O 1
ATOM 4442 N N . ILE A 1 596 ? 3.635 22.750 33.093 1.00 89.31 596 ILE A N 1
ATOM 4443 C CA . ILE A 1 596 ? 2.422 22.989 33.888 1.00 89.31 596 ILE A CA 1
ATOM 4444 C C . ILE A 1 596 ? 2.718 23.300 35.367 1.00 89.31 596 ILE A C 1
ATOM 4446 O O . ILE A 1 596 ? 2.057 24.166 35.952 1.00 89.31 596 ILE A O 1
ATOM 4450 N N . PHE A 1 597 ? 3.727 22.642 35.958 1.00 88.06 597 PHE A N 1
ATOM 4451 C CA . PHE A 1 597 ? 4.157 22.806 37.354 1.00 88.06 597 PHE A CA 1
ATOM 4452 C C . PHE A 1 597 ? 5.189 23.923 37.540 1.00 88.06 597 PHE A C 1
ATOM 4454 O O . PHE A 1 597 ? 5.174 24.602 38.567 1.00 88.06 597 PHE A O 1
ATOM 4461 N N . ARG A 1 598 ? 6.092 24.123 36.572 1.00 82.94 598 ARG A N 1
ATOM 4462 C CA . ARG A 1 598 ? 7.139 25.157 36.640 1.00 82.94 598 ARG A CA 1
ATOM 4463 C C . ARG A 1 598 ? 6.572 26.560 36.478 1.00 82.94 598 ARG A C 1
ATOM 4465 O O . ARG A 1 598 ? 6.968 27.476 37.197 1.00 82.94 598 ARG A O 1
ATOM 4472 N N . ASN A 1 599 ? 5.702 26.749 35.486 1.00 86.81 599 ASN A N 1
ATOM 4473 C CA . ASN A 1 599 ? 5.217 28.063 35.088 1.00 86.81 599 ASN A CA 1
ATOM 4474 C C . ASN A 1 599 ? 3.881 27.955 34.336 1.00 86.81 599 ASN A C 1
ATOM 4476 O O . ASN A 1 599 ? 3.806 28.189 33.129 1.00 86.81 599 ASN A O 1
ATOM 4480 N N . THR A 1 600 ? 2.798 27.667 35.064 1.00 90.94 600 THR A N 1
ATOM 4481 C CA . THR A 1 600 ? 1.440 27.571 34.498 1.00 90.94 600 THR A CA 1
ATOM 4482 C C . THR A 1 600 ? 1.056 28.804 33.670 1.00 90.94 600 THR A C 1
ATOM 4484 O O . THR A 1 600 ? 0.387 28.674 32.652 1.00 90.94 600 THR A O 1
ATOM 4487 N N . SER A 1 601 ? 1.512 30.005 34.045 1.00 92.19 601 SER A N 1
ATOM 4488 C CA . SER A 1 601 ? 1.284 31.237 33.273 1.00 92.19 601 SER A CA 1
ATOM 4489 C C . SER A 1 601 ? 1.928 31.196 31.885 1.00 92.19 601 SER A C 1
ATOM 4491 O O . SER A 1 601 ? 1.356 31.704 30.926 1.00 92.19 601 SER A O 1
ATOM 4493 N N . CYS A 1 602 ? 3.119 30.617 31.763 1.00 89.44 602 CYS A N 1
ATOM 4494 C CA . CYS A 1 602 ? 3.818 30.439 30.494 1.00 89.44 602 CYS A CA 1
ATOM 4495 C C . CYS A 1 602 ? 3.128 29.369 29.634 1.00 89.44 602 CYS A C 1
ATOM 4497 O O . CYS A 1 602 ? 2.760 29.653 28.497 1.00 89.44 602 CYS A O 1
ATOM 4499 N N . TRP A 1 603 ? 2.826 28.213 30.227 1.00 92.00 603 TRP A N 1
ATOM 4500 C CA . TRP A 1 603 ? 2.090 27.106 29.607 1.00 92.00 603 TRP A CA 1
ATOM 4501 C C . TRP A 1 603 ? 0.708 27.540 29.066 1.00 92.00 603 TRP A C 1
ATOM 4503 O O . TRP A 1 603 ? 0.383 27.310 27.901 1.00 92.00 603 TRP A O 1
ATOM 4513 N N . LEU A 1 604 ? -0.072 28.296 29.854 1.00 95.44 604 LEU A N 1
ATOM 4514 C CA . LEU A 1 604 ? -1.345 28.892 29.416 1.00 95.44 604 LEU A CA 1
ATOM 4515 C C . LEU A 1 604 ? -1.166 29.878 28.250 1.00 95.44 604 LEU A C 1
ATOM 4517 O O . LEU A 1 604 ? -1.975 29.878 27.318 1.00 95.44 604 LEU A O 1
ATOM 4521 N N . ASN A 1 605 ? -0.126 30.719 28.284 1.00 93.69 605 ASN A N 1
ATOM 4522 C CA . ASN A 1 605 ? 0.160 31.670 27.206 1.00 93.69 605 ASN A CA 1
ATOM 4523 C C . ASN A 1 605 ? 0.640 30.977 25.921 1.00 93.69 605 ASN A C 1
ATOM 4525 O O . ASN A 1 605 ? 0.341 31.483 24.841 1.00 93.69 605 ASN A O 1
ATOM 4529 N N . TYR A 1 606 ? 1.328 29.836 26.023 1.00 91.69 606 TYR A N 1
ATOM 4530 C CA . TYR A 1 606 ? 1.741 29.017 24.880 1.00 91.69 606 TYR A CA 1
ATOM 4531 C C . TYR A 1 606 ? 0.529 28.381 24.191 1.00 91.69 606 TYR A C 1
ATOM 4533 O O . TYR A 1 606 ? 0.371 28.477 22.976 1.00 91.69 606 TYR A O 1
ATOM 4541 N N . TRP A 1 607 ? -0.379 27.799 24.977 1.00 95.25 607 TRP A N 1
ATOM 4542 C CA . TRP A 1 607 ? -1.595 27.162 24.471 1.00 95.25 607 TRP A CA 1
ATOM 4543 C C . TRP A 1 607 ? -2.593 28.131 23.832 1.00 95.25 607 TRP A C 1
ATOM 4545 O O . TRP A 1 607 ? -3.256 27.789 22.853 1.00 95.25 607 TRP A O 1
ATOM 4555 N N . LYS A 1 608 ? -2.705 29.355 24.358 1.00 95.62 608 LYS A N 1
ATOM 4556 C CA . LYS A 1 608 ? -3.673 30.363 23.905 1.00 95.62 608 LYS A CA 1
ATOM 4557 C C . LYS A 1 608 ? -3.723 30.573 22.374 1.00 95.62 608 LYS A C 1
ATOM 4559 O O . LYS A 1 608 ? -4.814 30.423 21.821 1.00 95.62 608 LYS A O 1
ATOM 4564 N N . PRO A 1 609 ? -2.620 30.887 21.661 1.00 95.06 609 PRO A N 1
ATOM 4565 C CA . PRO A 1 609 ? -2.642 31.031 20.203 1.00 95.06 609 PRO A CA 1
ATOM 4566 C C . PRO A 1 609 ? -2.969 29.727 19.462 1.00 95.06 609 PRO A C 1
ATOM 4568 O O . PRO A 1 609 ? -3.575 29.796 18.396 1.00 95.06 609 PRO A O 1
ATOM 4571 N N . ILE A 1 610 ? -2.633 28.552 20.013 1.00 95.50 610 ILE A N 1
ATOM 4572 C CA . ILE A 1 610 ? -2.970 27.252 19.407 1.00 95.50 610 ILE A CA 1
ATOM 4573 C C . ILE A 1 610 ? -4.494 27.091 19.362 1.00 95.50 610 ILE A C 1
ATOM 4575 O O . ILE A 1 610 ? -5.060 26.891 18.289 1.00 95.50 610 ILE A O 1
ATOM 4579 N N . ILE A 1 611 ? -5.178 27.298 20.493 1.00 97.50 611 ILE A N 1
ATOM 4580 C CA . ILE A 1 611 ? -6.647 27.219 20.567 1.00 97.50 611 ILE A CA 1
ATOM 4581 C C . ILE A 1 611 ? -7.311 28.220 19.614 1.00 97.50 611 ILE A C 1
ATOM 4583 O O . ILE A 1 611 ? -8.243 27.859 18.897 1.00 97.50 611 ILE A O 1
ATOM 4587 N N . GLN A 1 612 ? -6.807 29.457 19.549 1.00 96.25 612 GLN A N 1
ATOM 4588 C CA . GLN A 1 612 ? -7.362 30.494 18.670 1.00 96.25 612 GLN A CA 1
ATOM 4589 C C . GLN A 1 612 ? -7.170 30.201 17.171 1.00 96.25 612 GLN A C 1
ATOM 4591 O O . GLN A 1 612 ? -8.056 30.527 16.382 1.00 96.25 612 GLN A O 1
ATOM 4596 N N . ASN A 1 613 ? -6.039 29.607 16.775 1.00 95.25 613 ASN A N 1
ATOM 4597 C CA . ASN A 1 613 ? -5.651 29.476 15.365 1.00 95.25 613 ASN A CA 1
ATOM 4598 C C . ASN A 1 613 ? -5.901 28.080 14.768 1.00 95.25 613 ASN A C 1
ATOM 4600 O O . ASN A 1 613 ? -5.935 27.953 13.542 1.00 95.25 613 ASN A O 1
ATOM 4604 N N . ILE A 1 614 ? -6.043 27.049 15.608 1.00 96.88 614 ILE A N 1
ATOM 4605 C CA . ILE A 1 614 ? -6.210 25.644 15.202 1.00 96.88 614 ILE A CA 1
ATOM 4606 C C . ILE A 1 614 ? -7.617 25.123 15.531 1.00 96.88 614 ILE A C 1
ATOM 4608 O O . ILE A 1 614 ? -8.226 24.457 14.696 1.00 96.88 614 ILE A O 1
ATOM 4612 N N . GLY A 1 615 ? -8.181 25.478 16.692 1.00 93.62 615 GLY A N 1
ATOM 4613 C CA . GLY A 1 615 ? -9.515 25.022 17.114 1.00 93.62 615 GLY A CA 1
ATOM 4614 C C . GLY A 1 615 ? -10.640 25.278 16.098 1.00 93.62 615 GLY A C 1
ATOM 4615 O O . GLY A 1 615 ? -11.397 24.355 15.806 1.00 93.62 615 GLY A O 1
ATOM 4616 N N . PRO A 1 616 ? -10.755 26.472 15.483 1.00 95.19 616 PRO A N 1
ATOM 4617 C CA . PRO A 1 616 ? -11.815 26.757 14.509 1.00 95.19 616 PRO A CA 1
ATOM 4618 C C . PRO A 1 616 ? -11.783 25.933 13.208 1.00 95.19 616 PRO A C 1
ATOM 4620 O O . PRO A 1 616 ? -12.698 26.075 12.398 1.00 95.19 616 PRO A O 1
ATOM 4623 N N . LEU A 1 617 ? -10.748 25.120 12.969 1.00 90.19 617 LEU A N 1
ATOM 4624 C CA . LEU A 1 617 ? -10.549 24.407 11.702 1.00 90.19 617 LEU A CA 1
ATOM 4625 C C . LEU A 1 617 ? -11.357 23.104 11.605 1.00 90.19 617 LEU A C 1
ATOM 4627 O O . LEU A 1 617 ? -11.835 22.766 10.520 1.00 90.19 617 LEU A O 1
ATOM 4631 N N . TYR A 1 618 ? -11.507 22.358 12.708 1.00 95.25 618 TYR A N 1
ATOM 4632 C CA . TYR A 1 618 ? -12.096 21.017 12.662 1.00 95.25 618 TYR A CA 1
ATOM 4633 C C . TYR A 1 618 ? -12.719 20.569 13.990 1.00 95.25 618 TYR A C 1
ATOM 4635 O O . TYR A 1 618 ? -12.053 20.478 15.013 1.00 95.25 618 TYR A O 1
ATOM 4643 N N . SER A 1 619 ? -13.998 20.189 13.946 1.00 92.19 619 SER A N 1
ATOM 4644 C CA . SER A 1 619 ? -14.811 19.818 15.115 1.00 92.19 619 SER A CA 1
ATOM 4645 C C . SER A 1 619 ? -14.443 18.496 15.805 1.00 92.19 619 SER A C 1
ATOM 4647 O O . SER A 1 619 ? -15.037 18.177 16.836 1.00 92.19 619 SER A O 1
ATOM 4649 N N . GLN A 1 620 ? -13.507 17.717 15.249 1.00 95.12 620 GLN A N 1
ATOM 4650 C CA . GLN A 1 620 ? -13.021 16.453 15.824 1.00 95.12 620 GLN A CA 1
ATOM 4651 C C . GLN A 1 620 ? -11.601 16.569 16.410 1.00 95.12 620 GLN A C 1
ATOM 4653 O O . GLN A 1 620 ? -10.912 15.563 16.583 1.00 95.12 620 GLN A O 1
ATOM 4658 N N . ILE A 1 621 ? -11.162 17.790 16.732 1.00 98.19 621 ILE A N 1
ATOM 4659 C CA . ILE A 1 621 ? -9.994 18.003 17.590 1.00 98.19 621 ILE A CA 1
ATOM 4660 C C . ILE A 1 621 ? -10.326 17.569 19.028 1.00 98.19 621 ILE A C 1
ATOM 4662 O O . ILE A 1 621 ? -11.433 17.790 19.534 1.00 98.19 621 ILE A O 1
ATOM 4666 N N . ILE A 1 622 ? -9.339 16.967 19.686 1.00 98.50 622 ILE A N 1
ATOM 4667 C CA . ILE A 1 622 ? -9.266 16.735 21.126 1.00 98.50 622 ILE A CA 1
ATOM 4668 C C . ILE A 1 622 ? -7.978 17.402 21.615 1.00 98.50 622 ILE A C 1
ATOM 4670 O O . ILE A 1 622 ? -6.916 17.228 21.021 1.00 98.50 622 ILE A O 1
ATOM 4674 N N . TRP A 1 623 ? -8.065 18.177 22.688 1.00 98.31 623 TRP A N 1
ATOM 4675 C CA . TRP A 1 623 ? -6.908 18.816 23.304 1.00 98.31 623 TRP A CA 1
ATOM 4676 C C . TRP A 1 623 ? -6.359 17.948 24.431 1.00 98.31 623 TRP A C 1
ATOM 4678 O O . TRP A 1 623 ? -7.119 17.554 25.314 1.00 98.31 623 TRP A O 1
ATOM 4688 N N . GLU A 1 624 ? -5.053 17.706 24.443 1.00 97.62 624 GLU A N 1
ATOM 4689 C CA . GLU A 1 624 ? -4.337 17.053 25.539 1.00 97.62 624 GLU A CA 1
ATOM 4690 C C . GLU A 1 624 ? -3.326 18.067 26.105 1.00 97.62 624 GLU A C 1
ATOM 4692 O O . GLU A 1 624 ? -2.247 18.253 25.547 1.00 97.62 624 GLU A O 1
ATOM 4697 N N . PRO A 1 625 ? -3.699 18.846 27.147 1.00 96.12 625 PRO A N 1
ATOM 4698 C CA . PRO A 1 625 ? -2.965 20.060 27.503 1.00 96.12 625 PRO A CA 1
ATOM 4699 C C . PRO A 1 625 ? -1.562 19.850 28.089 1.00 96.12 625 PRO A C 1
ATOM 4701 O O . PRO A 1 625 ? -0.801 20.813 28.160 1.00 96.12 625 PRO A O 1
ATOM 4704 N N . GLU A 1 626 ? -1.244 18.645 28.558 1.00 93.31 626 GLU A N 1
ATOM 4705 C CA . GLU A 1 626 ? 0.065 18.234 29.086 1.00 93.31 626 GLU A CA 1
ATOM 4706 C C . GLU A 1 626 ? 0.095 16.695 29.131 1.00 93.31 626 GLU A C 1
ATOM 4708 O O . GLU A 1 626 ? -0.743 16.115 29.831 1.00 93.31 626 GLU A O 1
ATOM 4713 N N . ASN A 1 627 ? 1.046 16.085 28.413 1.00 92.38 627 ASN A N 1
ATOM 4714 C CA . ASN A 1 627 ? 1.222 14.638 28.213 1.00 92.38 627 ASN A CA 1
ATOM 4715 C C . ASN A 1 627 ? 1.271 13.832 29.521 1.00 92.38 627 ASN A C 1
ATOM 4717 O O . ASN A 1 627 ? 0.420 12.995 29.808 1.00 92.38 627 ASN A O 1
ATOM 4721 N N . GLU A 1 628 ? 2.302 14.085 30.327 1.00 91.31 628 GLU A N 1
ATOM 4722 C CA . GLU A 1 628 ? 2.654 13.277 31.494 1.00 91.31 628 GLU A CA 1
ATOM 4723 C C . GLU A 1 628 ? 3.122 14.189 32.638 1.00 91.31 628 GLU A C 1
ATOM 4725 O O . GLU A 1 628 ? 4.325 14.369 32.849 1.00 91.31 628 GLU A O 1
ATOM 4730 N N . PRO A 1 629 ? 2.176 14.810 33.377 1.00 91.75 629 PRO A N 1
ATOM 4731 C CA . PRO A 1 629 ? 2.486 15.827 34.373 1.00 91.75 629 PRO A CA 1
ATOM 4732 C C . PRO A 1 629 ? 3.427 15.315 35.465 1.00 91.75 629 PRO A C 1
ATOM 4734 O O . PRO A 1 629 ? 3.057 14.457 36.264 1.00 91.75 629 PRO A O 1
ATOM 4737 N N . THR A 1 630 ? 4.620 15.897 35.562 1.00 88.00 630 THR A N 1
ATOM 4738 C CA . THR A 1 630 ? 5.631 15.520 36.557 1.00 88.00 630 THR A CA 1
ATOM 4739 C C . THR A 1 630 ? 6.316 16.735 37.175 1.00 88.00 630 THR A C 1
ATOM 4741 O O . THR A 1 630 ? 6.514 17.776 36.547 1.00 88.00 630 THR A O 1
ATOM 4744 N N . THR A 1 631 ? 6.691 16.606 38.447 1.00 86.19 631 THR A N 1
ATOM 4745 C CA . THR A 1 631 ? 7.504 17.595 39.170 1.00 86.19 631 THR A CA 1
ATOM 4746 C C . THR A 1 631 ? 9.008 17.385 38.970 1.00 86.19 631 THR A C 1
ATOM 4748 O O . THR A 1 631 ? 9.799 18.231 39.389 1.00 86.19 631 THR A O 1
ATOM 4751 N N . SER A 1 632 ? 9.412 16.285 38.327 1.00 79.81 632 SER A N 1
ATOM 4752 C CA . SER A 1 632 ? 10.810 15.958 38.039 1.00 79.81 632 SER A CA 1
ATOM 4753 C C . SER A 1 632 ? 11.293 16.648 36.761 1.00 79.81 632 SER A C 1
ATOM 4755 O O . SER A 1 632 ? 10.668 16.564 35.707 1.00 79.81 632 SER A O 1
ATOM 4757 N N . CYS A 1 633 ? 12.440 17.323 36.834 1.00 71.81 633 CYS A N 1
ATOM 4758 C CA . CYS A 1 633 ? 12.986 18.128 35.737 1.00 71.81 633 CYS A CA 1
ATOM 4759 C C . CYS A 1 633 ? 13.818 17.308 34.732 1.00 71.81 633 CYS A C 1
ATOM 4761 O O . CYS A 1 633 ? 14.955 17.665 34.431 1.00 71.81 633 CYS A O 1
ATOM 4763 N N . ASN A 1 634 ? 13.260 16.209 34.222 1.00 61.72 634 ASN A N 1
ATOM 4764 C CA . ASN A 1 634 ? 14.026 15.193 33.490 1.00 61.72 634 ASN A CA 1
ATOM 4765 C C . ASN A 1 634 ? 14.544 15.684 32.118 1.00 61.72 634 ASN A C 1
ATOM 4767 O O . ASN A 1 634 ? 15.686 15.396 31.767 1.00 61.72 634 ASN A O 1
ATOM 4771 N N . ASN A 1 635 ? 13.778 16.533 31.419 1.00 58.00 635 ASN A N 1
ATOM 4772 C CA . ASN A 1 635 ? 14.146 17.123 30.120 1.00 58.00 635 ASN A CA 1
ATOM 4773 C C . ASN A 1 635 ? 14.444 18.636 30.222 1.00 58.00 635 ASN A C 1
ATOM 4775 O O . ASN A 1 635 ? 13.883 19.437 29.484 1.00 58.00 635 ASN A O 1
ATOM 4779 N N . SER A 1 636 ? 15.255 19.086 31.187 1.00 55.53 636 SER A N 1
ATOM 4780 C CA . SER A 1 636 ? 15.654 20.508 31.255 1.00 55.53 636 SER A CA 1
ATOM 4781 C C . SER A 1 636 ? 16.984 20.718 31.985 1.00 55.53 636 SER A C 1
ATOM 4783 O O . SER A 1 636 ? 17.059 20.500 33.198 1.00 55.53 636 SER A O 1
ATOM 4785 N N . PRO A 1 637 ? 18.043 21.185 31.295 1.00 53.94 637 PRO A N 1
ATOM 4786 C CA . PRO A 1 637 ? 19.357 21.371 31.911 1.00 53.94 637 PRO A CA 1
ATOM 4787 C C . PRO A 1 637 ? 19.478 22.627 32.789 1.00 53.94 637 PRO A C 1
ATOM 4789 O O . PRO A 1 637 ? 20.479 22.777 33.495 1.00 53.94 637 PRO A O 1
ATOM 4792 N N . SER A 1 638 ? 18.523 23.566 32.721 1.00 55.28 638 SER A N 1
ATOM 4793 C CA . SER A 1 638 ? 18.703 24.933 33.225 1.00 55.28 638 SER A CA 1
ATOM 4794 C C . SER A 1 638 ? 17.790 25.300 34.410 1.00 55.28 638 SER A C 1
ATOM 4796 O O . SER A 1 638 ? 16.653 25.734 34.273 1.00 55.28 638 SER A O 1
ATOM 4798 N N . SER A 1 639 ? 18.334 25.187 35.629 1.00 56.50 639 SER A N 1
ATOM 4799 C CA . SER A 1 639 ? 17.738 25.713 36.877 1.00 56.50 639 SER A CA 1
ATOM 4800 C C . SER A 1 639 ? 16.268 25.333 37.133 1.00 56.50 639 SER A C 1
ATOM 4802 O O . SER A 1 639 ? 15.401 26.199 37.229 1.00 56.50 639 SER A O 1
ATOM 4804 N N . CYS A 1 640 ? 16.014 24.036 37.325 1.00 62.78 640 CYS A N 1
ATOM 4805 C CA . CYS A 1 640 ? 14.753 23.491 37.840 1.00 62.78 640 CYS A CA 1
ATOM 4806 C C . CYS A 1 640 ? 14.219 24.302 39.050 1.00 62.78 640 CYS A C 1
ATOM 4808 O O . CYS A 1 640 ? 14.852 24.281 40.113 1.00 62.78 640 CYS A O 1
ATOM 4810 N N . PRO A 1 641 ? 13.088 25.027 38.928 1.00 68.31 641 PRO A N 1
ATOM 4811 C CA . PRO A 1 641 ? 12.462 25.701 40.061 1.00 68.31 641 PRO A CA 1
ATOM 4812 C C . PRO A 1 641 ? 11.885 24.671 41.037 1.00 68.31 641 PRO A C 1
ATOM 4814 O O . PRO A 1 641 ? 11.370 23.639 40.612 1.00 68.31 641 PRO A O 1
ATOM 4817 N N . SER A 1 642 ? 11.913 24.956 42.342 1.00 73.94 642 SER A N 1
ATOM 4818 C CA . SER A 1 642 ? 11.249 24.100 43.333 1.00 73.94 642 SER A CA 1
ATOM 4819 C C . SER A 1 642 ? 9.770 23.927 42.985 1.00 73.94 642 SER A C 1
ATOM 4821 O O . SER A 1 642 ? 9.055 24.923 42.851 1.00 73.94 642 SER A O 1
ATOM 4823 N N . ALA A 1 643 ? 9.314 22.678 42.880 1.00 78.38 643 ALA A N 1
ATOM 4824 C CA . ALA A 1 643 ? 7.928 22.370 42.554 1.00 78.38 643 ALA A CA 1
ATOM 4825 C C . ALA A 1 643 ? 6.947 23.067 43.527 1.00 78.38 643 ALA A C 1
ATOM 4827 O O . ALA A 1 643 ? 7.217 23.152 44.730 1.00 78.38 643 ALA A O 1
ATOM 4828 N N . PRO A 1 644 ? 5.779 23.533 43.046 1.00 86.56 644 PRO A N 1
ATOM 4829 C CA . PRO A 1 644 ? 4.792 24.258 43.856 1.00 86.56 644 PRO A CA 1
ATOM 4830 C C . PRO A 1 644 ? 4.010 23.354 44.830 1.00 86.56 644 PRO A C 1
ATOM 4832 O O . PRO A 1 644 ? 3.085 23.806 45.506 1.00 86.56 644 PRO A O 1
ATOM 4835 N N . CYS A 1 645 ? 4.366 22.073 44.888 1.00 90.56 645 CYS A N 1
ATOM 4836 C CA . CYS A 1 645 ? 3.759 21.017 45.680 1.00 90.56 645 CYS A CA 1
ATOM 4837 C C . CYS A 1 645 ? 4.860 20.070 46.193 1.00 90.56 645 CYS A C 1
ATOM 4839 O O . CYS A 1 645 ? 5.940 19.988 45.609 1.00 90.56 645 CYS A O 1
ATOM 4841 N N . SER A 1 646 ? 4.604 19.368 47.299 1.00 87.50 646 SER A N 1
ATOM 4842 C CA . SER A 1 646 ? 5.610 18.551 48.009 1.00 87.50 646 SER A CA 1
ATOM 4843 C C . SER A 1 646 ? 5.137 17.134 48.354 1.00 87.50 646 SER A C 1
ATOM 4845 O O . SER A 1 646 ? 5.804 16.402 49.082 1.00 87.50 646 SER A O 1
ATOM 4847 N N . SER A 1 647 ? 3.970 16.751 47.842 1.00 90.62 647 SER A N 1
ATOM 4848 C CA . SER A 1 647 ? 3.374 15.420 47.957 1.00 90.62 647 SER A CA 1
ATOM 4849 C C . SER A 1 647 ? 2.359 15.224 46.839 1.00 90.62 647 SER A C 1
ATOM 4851 O O . SER A 1 647 ? 1.705 16.191 46.442 1.00 90.62 647 SER A O 1
ATOM 4853 N N . ASP A 1 648 ? 2.170 13.988 46.385 1.00 90.50 648 ASP A N 1
ATOM 4854 C CA . ASP A 1 648 ? 1.272 13.622 45.286 1.00 90.50 648 ASP A CA 1
ATOM 4855 C C . ASP A 1 648 ? -0.109 14.289 45.408 1.00 90.50 648 ASP A C 1
ATOM 4857 O O . ASP A 1 648 ? -0.551 14.972 44.493 1.00 90.50 648 ASP A O 1
ATOM 4861 N N . SER A 1 649 ? -0.752 14.214 46.579 1.00 92.06 649 SER A N 1
ATOM 4862 C CA . SER A 1 649 ? -2.063 14.839 46.829 1.00 92.06 649 SER A CA 1
ATOM 4863 C C . SER A 1 649 ? -2.052 16.372 46.674 1.00 92.06 649 SER A C 1
ATOM 4865 O O . SER A 1 649 ? -2.983 16.952 46.103 1.00 92.06 649 SER A O 1
ATOM 4867 N N . SER A 1 650 ? -0.983 17.049 47.113 1.00 94.75 650 SER A N 1
ATOM 4868 C CA . SER A 1 650 ? -0.823 18.493 46.876 1.00 94.75 650 SER A CA 1
ATOM 4869 C C . SER A 1 650 ? -0.521 18.813 45.406 1.00 94.75 650 SER A C 1
ATOM 4871 O O . SER A 1 650 ? -0.987 19.833 44.900 1.00 94.75 650 SER A O 1
ATOM 4873 N N . CYS A 1 651 ? 0.167 17.918 44.690 1.00 94.19 651 CYS A N 1
ATOM 4874 C CA . CYS A 1 651 ? 0.431 18.054 43.260 1.00 94.19 651 CYS A CA 1
ATOM 4875 C C . CYS A 1 651 ? -0.826 17.823 42.412 1.00 94.19 651 CYS A C 1
ATOM 4877 O O . CYS A 1 651 ? -1.088 18.626 41.527 1.00 94.19 651 CYS A O 1
ATOM 4879 N N . VAL A 1 652 ? -1.678 16.842 42.732 1.00 95.44 652 VAL A N 1
ATOM 4880 C CA . VAL A 1 652 ? -2.999 16.660 42.093 1.00 95.44 652 VAL A CA 1
ATOM 4881 C C . VAL A 1 652 ? -3.905 17.867 42.348 1.00 95.44 652 VAL A C 1
ATOM 4883 O O . VAL A 1 652 ? -4.631 18.304 41.454 1.00 95.44 652 VAL A O 1
ATOM 4886 N N . THR A 1 653 ? -3.840 18.458 43.545 1.00 96.38 653 THR A N 1
ATOM 4887 C CA . THR A 1 653 ? -4.578 19.691 43.871 1.00 96.38 653 THR A CA 1
ATOM 4888 C C . THR A 1 653 ? -4.104 20.871 43.012 1.00 96.38 653 THR A C 1
ATOM 4890 O O . THR A 1 653 ? -4.927 21.613 42.474 1.00 96.38 653 THR A O 1
ATOM 4893 N N . TYR A 1 654 ? -2.789 21.020 42.825 1.00 96.88 654 TYR A N 1
ATOM 4894 C CA . TYR A 1 654 ? -2.208 22.028 41.936 1.00 96.88 654 TYR A CA 1
ATOM 4895 C C . TYR A 1 654 ? -2.577 21.781 40.463 1.00 96.88 654 TYR A C 1
ATOM 4897 O O . TYR A 1 654 ? -3.071 22.681 39.788 1.00 96.88 654 TYR A O 1
ATOM 4905 N N . LEU A 1 655 ? -2.418 20.542 39.993 1.00 96.12 655 LEU A N 1
ATOM 4906 C CA . LEU A 1 655 ? -2.720 20.083 38.637 1.00 96.12 655 LEU A CA 1
ATOM 4907 C C . LEU A 1 655 ? -4.198 20.307 38.270 1.00 96.12 655 LEU A C 1
ATOM 4909 O O . LEU A 1 655 ? -4.507 20.796 37.187 1.00 96.12 655 LEU A O 1
ATOM 4913 N N . SER A 1 656 ? -5.110 20.064 39.217 1.00 97.88 656 SER A N 1
ATOM 4914 C CA . SER A 1 656 ? -6.538 20.400 39.092 1.00 97.88 656 SER A CA 1
ATOM 4915 C C . SER A 1 656 ? -6.760 21.898 38.857 1.00 97.88 656 SER A C 1
ATOM 4917 O O . SER A 1 656 ? -7.543 22.281 37.991 1.00 97.88 656 SER A O 1
ATOM 4919 N N . SER A 1 657 ? -6.044 22.759 39.588 1.00 98.12 657 SER A N 1
ATOM 4920 C CA . SER A 1 657 ? -6.110 24.217 39.415 1.00 98.12 657 SER A CA 1
ATOM 4921 C C . SER A 1 657 ? -5.527 24.674 38.071 1.00 98.12 657 SER A C 1
ATOM 4923 O O . SER A 1 657 ? -6.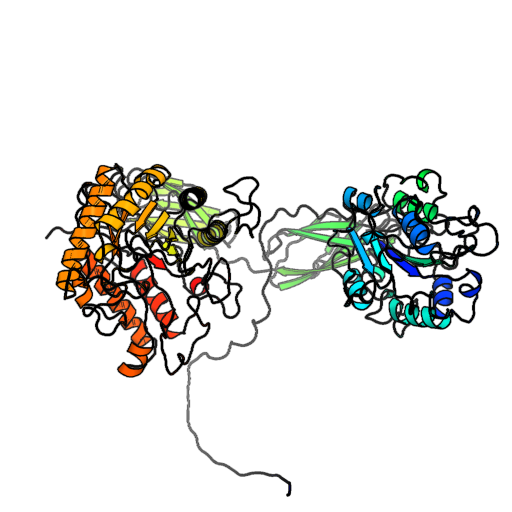067 25.583 37.437 1.00 98.12 657 SER A O 1
ATOM 4925 N N . ALA A 1 658 ? -4.445 24.042 37.606 1.00 97.56 658 ALA A N 1
ATOM 4926 C CA . ALA A 1 658 ? -3.824 24.335 36.316 1.00 97.56 658 ALA A CA 1
ATOM 4927 C C . ALA A 1 658 ? -4.741 23.950 35.141 1.00 97.56 658 ALA A C 1
ATOM 4929 O O . ALA A 1 658 ? -5.083 24.814 34.329 1.00 97.56 658 ALA A O 1
ATOM 4930 N N . TYR A 1 659 ? -5.237 22.707 35.098 1.00 98.56 659 TYR A N 1
ATOM 4931 C CA . TYR A 1 659 ? -6.201 22.285 34.077 1.00 98.56 659 TYR A CA 1
ATOM 4932 C C . TYR A 1 659 ? -7.500 23.104 34.134 1.00 98.56 659 TYR A C 1
ATOM 4934 O O . TYR A 1 659 ? -8.015 23.477 33.085 1.00 98.56 659 TYR A O 1
ATOM 4942 N N . GLN A 1 660 ? -8.013 23.475 35.315 1.00 98.62 660 GLN A N 1
ATOM 4943 C CA . GLN A 1 660 ? -9.208 24.328 35.397 1.00 98.62 660 GLN A CA 1
ATOM 4944 C C . GLN A 1 660 ? -8.978 25.721 34.789 1.00 98.62 660 GLN A C 1
ATOM 4946 O O . GLN A 1 660 ? -9.861 26.244 34.108 1.00 98.62 660 GLN A O 1
ATOM 4951 N N . GLN A 1 661 ? -7.804 26.328 34.998 1.00 98.56 661 GLN A N 1
ATOM 4952 C CA . GLN A 1 661 ? -7.442 27.590 34.341 1.00 98.56 661 GLN A CA 1
ATOM 4953 C C . GLN A 1 661 ? -7.347 27.428 32.820 1.00 98.56 661 GLN A C 1
ATOM 4955 O O . GLN A 1 661 ? -7.823 28.298 32.090 1.00 98.56 661 GLN A O 1
ATOM 4960 N N . TRP A 1 662 ? -6.804 26.305 32.346 1.00 98.44 662 TRP A N 1
ATOM 4961 C CA . TRP A 1 662 ? -6.715 25.982 30.922 1.00 98.44 662 TRP A CA 1
ATOM 4962 C C . TRP A 1 662 ? -8.097 25.818 30.283 1.00 98.44 662 TRP A C 1
ATOM 4964 O O . TRP A 1 662 ? -8.399 26.482 29.294 1.00 98.44 662 TRP A O 1
ATOM 4974 N N . ILE A 1 663 ? -8.973 25.012 30.893 1.00 98.69 663 ILE A N 1
ATOM 4975 C CA . ILE A 1 663 ? -10.359 24.792 30.450 1.00 98.69 663 ILE A CA 1
ATOM 4976 C C . ILE A 1 663 ? -11.108 26.129 30.409 1.00 98.69 663 ILE A C 1
ATOM 4978 O O . ILE A 1 663 ? -11.724 26.468 29.398 1.00 98.69 663 ILE A O 1
ATOM 4982 N N . ASN A 1 664 ? -10.999 26.935 31.469 1.00 98.50 664 ASN A N 1
ATOM 4983 C CA . ASN A 1 664 ? -11.612 28.262 31.520 1.00 98.50 664 ASN A CA 1
ATOM 4984 C C . ASN A 1 664 ? -11.076 29.182 30.410 1.00 98.50 664 ASN A C 1
ATOM 4986 O O . ASN A 1 664 ? -11.862 29.901 29.792 1.00 98.50 664 ASN A O 1
ATOM 4990 N N . GLN A 1 665 ? -9.770 29.143 30.118 1.00 98.31 665 GLN A N 1
ATOM 4991 C CA . GLN A 1 665 ? -9.180 29.897 29.013 1.00 98.31 665 GLN A CA 1
ATOM 4992 C C . GLN A 1 665 ? -9.745 29.426 27.667 1.00 98.31 665 GLN A C 1
ATOM 4994 O O . GLN A 1 665 ? -10.256 30.256 26.918 1.00 98.31 665 GLN A O 1
ATOM 4999 N N . ALA A 1 666 ? -9.723 28.125 27.374 1.00 98.19 666 ALA A N 1
ATOM 5000 C CA . ALA A 1 666 ? -10.224 27.572 26.118 1.00 98.19 666 ALA A CA 1
ATOM 5001 C C . ALA A 1 666 ? -11.709 27.916 25.891 1.00 98.19 666 ALA A C 1
ATOM 5003 O O . ALA A 1 666 ? -12.058 28.495 24.860 1.00 98.19 666 ALA A O 1
ATOM 5004 N N . ARG A 1 667 ? -12.579 27.688 26.887 1.00 97.56 667 ARG A N 1
ATOM 5005 C CA . ARG A 1 667 ? -14.003 28.057 26.787 1.00 97.56 667 ARG A CA 1
ATOM 5006 C C . ARG A 1 667 ? -14.212 29.574 26.666 1.00 97.56 667 ARG A C 1
ATOM 5008 O O . ARG A 1 667 ? -15.115 29.997 25.951 1.00 97.56 667 ARG A O 1
ATOM 5015 N N . SER A 1 668 ? -13.359 30.409 27.276 1.00 97.62 668 SER A N 1
ATOM 5016 C CA . SER A 1 668 ? -13.420 31.878 27.113 1.00 97.62 668 SER A CA 1
ATOM 5017 C C . SER A 1 668 ? -13.067 32.361 25.698 1.00 97.62 668 SER A C 1
ATOM 5019 O O . SER A 1 668 ? -13.483 33.448 25.299 1.00 97.62 668 SER A O 1
ATOM 5021 N N . LEU A 1 669 ? -12.336 31.544 24.933 1.00 96.88 669 LEU A N 1
ATOM 5022 C CA . LEU A 1 669 ? -12.002 31.772 23.524 1.00 96.88 669 LEU A CA 1
ATOM 5023 C C . LEU A 1 669 ? -13.072 31.216 22.563 1.00 96.88 669 LEU A C 1
ATOM 5025 O O . LEU A 1 669 ? -12.930 31.364 21.353 1.00 96.88 669 LEU A O 1
ATOM 5029 N N . GLY A 1 670 ? -14.141 30.600 23.085 1.00 95.25 670 GLY A N 1
ATOM 5030 C CA . GLY A 1 670 ? -15.207 29.979 22.293 1.00 95.25 670 GLY A CA 1
ATOM 5031 C C . GLY A 1 670 ? -14.941 28.527 21.881 1.00 95.25 670 GLY A C 1
ATOM 5032 O O . GLY A 1 670 ? -15.708 27.981 21.090 1.00 95.25 670 GLY A O 1
ATOM 5033 N N . ASP A 1 671 ? -13.885 27.889 22.396 1.00 97.12 671 ASP A N 1
ATOM 5034 C CA . ASP A 1 671 ? -13.583 26.491 22.086 1.00 97.12 671 ASP A CA 1
ATOM 5035 C C . ASP A 1 671 ? -14.650 25.539 22.656 1.00 97.12 671 ASP A C 1
ATOM 5037 O O . ASP A 1 671 ? -15.044 25.651 23.818 1.00 97.12 671 ASP A O 1
ATOM 5041 N N . THR A 1 672 ? -15.080 24.563 21.851 1.00 94.88 672 THR A N 1
ATOM 5042 C CA . THR A 1 672 ? -16.047 23.526 22.257 1.00 94.88 672 THR A CA 1
ATOM 5043 C C . THR A 1 672 ? -15.536 22.100 22.025 1.00 94.88 672 THR A C 1
ATOM 5045 O O . THR A 1 672 ? -16.325 21.165 21.911 1.00 94.88 672 THR A O 1
ATOM 5048 N N . HIS A 1 673 ? -14.223 21.895 21.956 1.00 96.44 673 HIS A N 1
ATOM 5049 C CA . HIS A 1 673 ? -13.624 20.578 21.735 1.00 96.44 673 HIS A CA 1
ATOM 5050 C C . HIS A 1 673 ? -13.559 19.741 23.015 1.00 96.44 673 HIS A C 1
ATOM 5052 O O . HIS A 1 673 ? -13.797 20.239 24.124 1.00 96.44 673 HIS A O 1
ATOM 5058 N N . TRP A 1 674 ? -13.271 18.449 22.850 1.00 97.31 674 TRP A N 1
ATOM 5059 C CA . TRP A 1 674 ? -12.973 17.566 23.975 1.00 97.31 674 TRP A CA 1
ATOM 5060 C C . TRP A 1 674 ? -11.592 17.883 24.547 1.00 97.31 674 TRP A C 1
ATOM 5062 O O . TRP A 1 674 ? -10.694 18.283 23.809 1.00 97.31 674 TRP A O 1
ATOM 5072 N N . ILE A 1 675 ? -11.439 17.734 25.860 1.00 98.44 675 ILE A N 1
ATOM 5073 C CA . ILE A 1 675 ? -10.207 18.041 26.593 1.00 98.44 675 ILE A CA 1
ATOM 5074 C C . ILE A 1 675 ? -9.850 16.828 27.453 1.00 98.44 675 ILE A C 1
ATOM 5076 O O . ILE A 1 675 ? -10.664 16.403 28.271 1.00 98.44 675 ILE A O 1
ATOM 5080 N N . VAL A 1 676 ? -8.653 16.278 27.290 1.00 98.38 676 VAL A N 1
ATOM 5081 C CA . VAL A 1 676 ? -8.083 15.269 28.191 1.00 98.38 676 VAL A CA 1
ATOM 5082 C C . VAL A 1 676 ? -7.500 15.975 29.417 1.00 98.38 676 VAL A C 1
ATOM 5084 O O . VAL A 1 676 ? -6.871 17.022 29.291 1.00 98.38 676 VAL A O 1
ATOM 5087 N N . VAL A 1 677 ? -7.696 15.421 30.614 1.00 97.56 677 VAL A N 1
ATOM 5088 C CA . VAL A 1 677 ? -6.935 15.803 31.812 1.00 97.56 677 VAL A CA 1
ATOM 5089 C C . VAL A 1 677 ? -6.208 14.587 32.371 1.00 97.56 677 VAL A C 1
ATOM 5091 O O . VAL A 1 677 ? -6.820 13.557 32.674 1.00 97.56 677 VAL A O 1
ATOM 5094 N N . GLN A 1 678 ? -4.890 14.709 32.492 1.00 96.12 678 GLN A N 1
ATOM 5095 C CA . GLN A 1 678 ? -4.026 13.583 32.797 1.00 96.12 678 GLN A CA 1
ATOM 5096 C C . GLN A 1 678 ? -3.980 13.276 34.292 1.00 96.12 678 GLN A C 1
ATOM 5098 O O . GLN A 1 678 ? -3.908 14.172 35.136 1.00 96.12 678 GLN A O 1
ATOM 5103 N N . ASN A 1 679 ? -3.958 11.990 34.631 1.00 95.06 679 ASN A N 1
ATOM 5104 C CA . ASN A 1 679 ? -3.578 11.527 35.956 1.00 95.06 679 ASN A CA 1
ATOM 5105 C C . ASN A 1 679 ? -2.079 11.777 36.213 1.00 95.06 679 ASN A C 1
ATOM 5107 O O . ASN A 1 679 ? -1.243 11.391 35.392 1.00 95.06 679 ASN A O 1
ATOM 5111 N N . LEU A 1 680 ? -1.740 12.339 37.383 1.00 92.62 680 LEU A N 1
ATOM 5112 C CA . LEU A 1 680 ? -0.355 12.557 37.846 1.00 92.62 680 LEU A CA 1
ATOM 5113 C C . LEU A 1 680 ? 0.517 11.287 37.754 1.00 92.62 680 LEU A C 1
ATOM 5115 O O . LEU A 1 680 ? 1.723 11.351 37.547 1.00 92.62 680 LEU A O 1
ATOM 5119 N N . CYS A 1 681 ? -0.104 10.120 37.906 1.00 90.00 681 CYS A N 1
ATOM 5120 C CA . CYS A 1 681 ? 0.547 8.817 37.913 1.00 90.00 681 CYS A CA 1
ATOM 5121 C C . CYS A 1 681 ? 0.812 8.216 36.530 1.00 90.00 681 CYS A C 1
ATOM 5123 O O . CYS A 1 681 ? 1.184 7.050 36.463 1.00 90.00 681 CYS A O 1
ATOM 5125 N N . SER A 1 682 ? 0.615 8.979 35.451 1.00 89.88 682 SER A N 1
ATOM 5126 C CA . SER A 1 682 ? 0.990 8.535 34.100 1.00 89.88 682 SER A CA 1
ATOM 5127 C C . SER A 1 682 ? 2.510 8.506 33.927 1.00 89.88 682 SER A C 1
ATOM 5129 O O . SER A 1 682 ? 3.019 7.560 33.350 1.00 89.88 682 SER A O 1
ATOM 5131 N N . TYR A 1 683 ? 3.223 9.481 34.513 1.00 83.25 683 TYR A N 1
ATOM 5132 C CA . TYR A 1 683 ? 4.688 9.506 34.515 1.00 83.25 683 TYR A CA 1
ATOM 5133 C C . TYR A 1 683 ? 5.279 8.615 35.620 1.00 83.25 683 TYR A C 1
ATOM 5135 O O . TYR A 1 683 ? 5.807 7.535 35.387 1.00 83.25 683 TYR A O 1
ATOM 5143 N N . SER A 1 684 ? 5.215 9.093 36.865 1.00 72.81 684 SER A N 1
ATOM 5144 C CA . SER A 1 684 ? 5.696 8.389 38.051 1.00 72.81 684 SER A CA 1
ATOM 5145 C C . SER A 1 684 ? 5.161 9.093 39.295 1.00 72.81 684 SER A C 1
ATOM 5147 O O . SER A 1 684 ? 5.289 10.312 39.430 1.00 72.81 684 SER A O 1
ATOM 5149 N N . CYS A 1 685 ? 4.539 8.343 40.204 1.00 80.00 685 CYS A N 1
ATOM 5150 C CA . CYS A 1 685 ? 3.956 8.876 41.433 1.00 80.00 685 CYS A CA 1
ATOM 5151 C C . CYS A 1 685 ? 4.076 7.851 42.575 1.00 80.00 685 CYS A C 1
ATOM 5153 O O . CYS A 1 685 ? 4.044 6.640 42.359 1.00 80.00 685 CYS A O 1
ATOM 5155 N N . ASN A 1 686 ? 4.119 8.319 43.819 1.00 80.12 686 ASN A N 1
ATOM 5156 C CA . ASN A 1 686 ? 4.118 7.465 45.009 1.00 80.12 686 ASN A CA 1
ATOM 5157 C C . ASN A 1 686 ? 2.741 6.823 45.277 1.00 80.12 686 ASN A C 1
ATOM 5159 O O . ASN A 1 686 ? 2.647 5.882 46.063 1.00 80.12 686 ASN A O 1
ATOM 5163 N N . LEU A 1 687 ? 1.669 7.294 44.622 1.00 79.88 687 LEU A N 1
ATOM 5164 C CA . LEU A 1 687 ? 0.373 6.596 44.570 1.00 79.88 687 LEU A CA 1
ATOM 5165 C C . LEU A 1 687 ? 0.392 5.343 43.658 1.00 79.88 687 LEU A C 1
ATOM 5167 O O . LEU A 1 687 ? -0.551 4.553 43.696 1.00 79.88 687 LEU A O 1
ATOM 5171 N N . CYS A 1 688 ? 1.459 5.126 42.884 1.00 76.31 688 CYS A N 1
ATOM 5172 C CA . CYS A 1 688 ? 1.761 3.865 42.208 1.00 76.31 688 CYS A CA 1
ATOM 5173 C C . CYS A 1 688 ? 3.229 3.480 42.478 1.00 76.31 688 CYS A C 1
ATOM 5175 O O . CYS A 1 688 ? 4.072 3.529 41.585 1.00 76.31 688 CYS A O 1
ATOM 5177 N N . PRO A 1 689 ? 3.570 3.143 43.739 1.00 64.00 689 PRO A N 1
ATOM 5178 C CA . PRO A 1 689 ? 4.946 3.172 44.246 1.00 64.00 689 PRO A CA 1
ATOM 5179 C C . PRO A 1 689 ? 5.852 2.051 43.715 1.00 64.00 689 PRO A C 1
ATOM 5181 O O . PRO A 1 689 ? 7.026 2.009 44.073 1.00 64.00 689 PRO A O 1
ATOM 5184 N N . ALA A 1 690 ? 5.317 1.138 42.903 1.00 57.81 690 ALA A N 1
ATOM 5185 C CA . ALA A 1 690 ? 6.088 0.136 42.179 1.00 57.81 690 ALA A CA 1
ATOM 5186 C C . ALA A 1 690 ? 6.406 0.557 40.727 1.00 57.81 690 ALA A C 1
ATOM 5188 O O . ALA A 1 690 ? 7.183 -0.128 40.077 1.00 57.81 690 ALA A O 1
ATOM 5189 N N . GLY A 1 691 ? 5.860 1.671 40.214 1.00 56.03 691 GLY A N 1
ATOM 5190 C CA . GLY A 1 691 ? 6.114 2.143 38.840 1.00 56.03 691 GLY A CA 1
ATOM 5191 C C . GLY A 1 691 ? 5.601 1.198 37.745 1.00 56.03 691 GLY A C 1
ATOM 5192 O O . GLY A 1 691 ? 6.072 1.241 36.619 1.00 56.03 691 GLY A O 1
ATOM 5193 N N . ASP A 1 692 ? 4.675 0.308 38.097 1.00 53.31 692 ASP A N 1
ATOM 5194 C CA . ASP A 1 692 ? 4.446 -0.965 37.411 1.00 53.31 692 ASP A CA 1
ATOM 5195 C C . ASP A 1 692 ? 3.054 -1.082 36.762 1.00 53.31 692 ASP A C 1
ATOM 5197 O O . ASP A 1 692 ? 2.816 -1.973 35.950 1.00 53.31 692 ASP A O 1
ATOM 5201 N N . GLY A 1 693 ? 2.130 -0.191 37.130 1.00 56.53 693 GLY A N 1
ATOM 5202 C CA . GLY A 1 693 ? 0.733 -0.207 36.697 1.00 56.53 693 GLY A CA 1
ATOM 5203 C C . GLY A 1 693 ? -0.264 -0.757 37.720 1.00 56.53 693 GLY A C 1
ATOM 5204 O O . GLY A 1 693 ? -1.479 -0.599 37.558 1.00 56.53 693 GLY A O 1
ATOM 5205 N N . ALA A 1 694 ? 0.207 -1.335 38.828 1.00 59.31 694 ALA A N 1
ATOM 5206 C CA . ALA A 1 694 ? -0.639 -1.784 39.928 1.00 59.31 694 ALA A CA 1
ATOM 5207 C C . ALA A 1 694 ? -1.029 -0.596 40.829 1.00 59.31 694 ALA A C 1
ATOM 5209 O O . ALA A 1 694 ? -0.621 -0.498 41.987 1.00 59.31 694 ALA A O 1
ATOM 5210 N N . CYS A 1 695 ? -1.834 0.325 40.286 1.00 68.88 695 CYS A N 1
ATOM 5211 C CA . CYS A 1 695 ? -2.015 1.679 40.817 1.00 68.88 695 CYS A CA 1
ATOM 5212 C C . CYS A 1 695 ? -3.370 1.976 41.521 1.00 68.88 695 CYS A C 1
ATOM 5214 O O . CYS A 1 695 ? -3.950 3.032 41.256 1.00 68.88 695 CYS A O 1
ATOM 5216 N N . PRO A 1 696 ? -3.919 1.158 42.448 1.00 65.44 696 PRO A N 1
ATOM 5217 C CA . PRO A 1 696 ? -5.251 1.413 43.015 1.00 65.44 696 PRO A CA 1
ATOM 5218 C C . PRO A 1 696 ? -5.335 2.728 43.815 1.00 65.44 696 PRO A C 1
ATOM 5220 O O . PRO A 1 696 ? -6.412 3.315 43.916 1.00 65.44 696 PRO A O 1
ATOM 5223 N N . SER A 1 697 ? -4.214 3.238 44.339 1.00 80.12 697 SER A N 1
ATOM 5224 C CA . SER A 1 697 ? -4.159 4.559 44.984 1.00 80.12 697 SER A CA 1
ATOM 5225 C C . SER A 1 697 ? -4.067 5.714 43.975 1.00 80.12 697 SER A C 1
ATOM 5227 O O . SER A 1 697 ? -4.385 6.845 44.330 1.00 80.12 697 SER A O 1
ATOM 5229 N N . ALA A 1 698 ? -3.719 5.470 42.704 1.00 86.44 698 ALA A N 1
ATOM 5230 C CA . ALA A 1 698 ? -3.742 6.487 41.645 1.00 86.44 698 ALA A CA 1
ATOM 5231 C C . ALA A 1 698 ? -5.165 6.907 41.239 1.00 86.44 698 ALA A C 1
ATOM 5233 O O . ALA A 1 698 ? -5.336 7.873 40.496 1.00 86.44 698 ALA A O 1
ATOM 5234 N N . VAL A 1 699 ? -6.207 6.293 41.810 1.00 89.38 699 VAL A N 1
ATOM 5235 C CA . VAL A 1 699 ? -7.553 6.888 41.857 1.00 89.38 699 VAL A CA 1
ATOM 5236 C C . VAL A 1 699 ? -7.517 8.271 42.537 1.00 89.38 699 VAL A C 1
ATOM 5238 O O . VAL A 1 699 ? -8.295 9.158 42.182 1.00 89.38 699 VAL A O 1
ATOM 5241 N N . ASP A 1 700 ? -6.571 8.514 43.453 1.00 90.81 700 ASP A N 1
ATOM 5242 C CA . ASP A 1 700 ? -6.259 9.836 44.017 1.00 90.81 700 ASP A CA 1
ATOM 5243 C C . ASP A 1 700 ? -5.337 10.715 43.159 1.00 90.81 700 ASP A C 1
ATOM 5245 O O . ASP A 1 700 ? -5.217 11.900 43.453 1.00 90.81 700 ASP A O 1
ATOM 5249 N N . GLY A 1 701 ? -4.802 10.185 42.055 1.00 92.38 701 GLY A N 1
ATOM 5250 C CA . GLY A 1 701 ? -4.002 10.891 41.049 1.00 92.38 701 GLY A CA 1
ATOM 5251 C C . GLY A 1 701 ? -4.801 11.685 39.999 1.00 92.38 701 GLY A C 1
ATOM 5252 O O . GLY A 1 701 ? -4.239 12.558 39.337 1.00 92.38 701 GLY A O 1
ATOM 5253 N N . TYR A 1 702 ? -6.106 11.419 39.841 1.00 94.56 702 TYR A N 1
ATOM 5254 C CA . TYR A 1 702 ? -6.952 12.106 38.853 1.00 94.56 702 TYR A CA 1
ATOM 5255 C C . TYR A 1 702 ? -7.293 13.554 39.265 1.00 94.56 702 TYR A C 1
ATOM 5257 O O . TYR A 1 702 ? -7.850 13.756 40.354 1.00 94.56 702 TYR A O 1
ATOM 5265 N N . PRO A 1 703 ? -7.062 14.555 38.390 1.00 95.81 703 PRO A N 1
ATOM 5266 C CA . PRO A 1 703 ? -7.482 15.933 38.620 1.00 95.81 703 PRO A CA 1
ATOM 5267 C C . PRO A 1 703 ? -9.000 16.083 38.782 1.00 95.81 703 PRO A C 1
ATOM 5269 O O . PRO A 1 703 ? -9.793 15.367 38.167 1.00 95.81 703 PRO A O 1
ATOM 5272 N N . ARG A 1 704 ? -9.424 17.070 39.577 1.00 94.69 704 ARG A N 1
ATOM 5273 C CA . ARG A 1 704 ? -10.833 17.468 39.710 1.00 94.69 704 ARG A CA 1
ATOM 5274 C C . ARG A 1 704 ? -11.086 18.783 38.980 1.00 94.69 704 ARG A C 1
ATOM 5276 O O . ARG A 1 704 ? -10.700 19.840 39.470 1.00 94.69 704 ARG A O 1
ATOM 5283 N N . VAL A 1 705 ? -11.774 18.702 37.843 1.00 97.00 705 VAL A N 1
ATOM 5284 C CA . VAL A 1 705 ? -12.138 19.847 36.992 1.00 97.00 705 VAL A CA 1
ATOM 5285 C C . VAL A 1 705 ? -13.625 19.836 36.633 1.00 97.00 705 VAL A C 1
ATOM 5287 O O . VAL A 1 705 ? -14.264 18.780 36.612 1.00 97.00 705 VAL A O 1
ATOM 5290 N N . SER A 1 706 ? -14.162 21.009 36.306 1.00 95.69 706 SER A N 1
ATOM 5291 C CA . SER A 1 706 ? -15.472 21.209 35.687 1.00 95.69 706 SER A CA 1
ATOM 5292 C C . SER A 1 706 ? -15.337 21.884 34.319 1.00 95.69 706 SER A C 1
ATOM 5294 O O . SER A 1 706 ? -14.428 22.681 34.088 1.00 95.69 706 SER A O 1
ATOM 5296 N N . ASP A 1 707 ? -16.264 21.589 33.409 1.00 96.12 707 ASP A N 1
ATOM 5297 C CA . ASP A 1 707 ? -16.362 22.273 32.119 1.00 96.12 707 ASP A CA 1
ATOM 5298 C C . ASP A 1 707 ? -17.411 23.398 32.208 1.00 96.12 707 ASP A C 1
ATOM 5300 O O . ASP A 1 707 ? -18.552 23.128 32.592 1.00 96.12 707 ASP A O 1
ATOM 5304 N N . PRO A 1 708 ? -17.087 24.652 31.840 1.00 94.69 708 PRO A N 1
ATOM 5305 C CA . PRO A 1 708 ? -18.073 25.716 31.652 1.00 94.69 708 PRO A CA 1
ATOM 5306 C C . PRO A 1 708 ? -19.210 25.385 30.667 1.00 94.69 708 PRO A C 1
ATOM 5308 O O . PRO A 1 708 ? -20.245 26.045 30.715 1.00 94.69 708 PRO A O 1
ATOM 5311 N N . LEU A 1 709 ? -19.056 24.369 29.804 1.00 89.94 709 LEU A N 1
ATOM 5312 C CA . LEU A 1 709 ? -20.142 23.834 28.968 1.00 89.94 709 LEU A CA 1
ATOM 5313 C C . LEU A 1 709 ? -21.196 23.018 29.751 1.00 89.94 709 LEU A C 1
ATOM 5315 O O . LEU A 1 709 ? -22.257 22.729 29.203 1.00 89.94 709 LEU A O 1
ATOM 5319 N N . GLY A 1 710 ? -20.939 22.664 31.017 1.00 85.88 710 GLY A N 1
ATOM 5320 C CA . GLY A 1 710 ? -21.851 21.924 31.899 1.00 85.88 710 GLY A CA 1
ATOM 5321 C C . GLY A 1 710 ? -21.330 20.540 32.301 1.00 85.88 710 GLY A C 1
ATOM 5322 O O . GLY A 1 710 ? -20.160 20.217 32.112 1.00 85.88 710 GLY A O 1
ATOM 5323 N N . THR A 1 711 ? -22.198 19.695 32.866 1.00 80.75 711 THR A N 1
ATOM 5324 C CA . THR A 1 711 ? -21.912 18.257 33.049 1.00 80.75 711 THR A CA 1
ATOM 5325 C C . THR A 1 711 ? -21.920 17.518 31.706 1.00 80.75 711 THR A C 1
ATOM 5327 O O . THR A 1 711 ? -22.394 18.055 30.705 1.00 80.75 711 THR A O 1
ATOM 5330 N N . LEU A 1 712 ? -21.471 16.255 31.661 1.00 71.25 712 LEU A N 1
ATOM 5331 C CA . LEU A 1 712 ? -21.531 15.434 30.439 1.00 71.25 712 LEU A CA 1
ATOM 5332 C C . LEU A 1 712 ? -22.933 15.436 29.791 1.00 71.25 712 LEU A C 1
ATOM 5334 O O . LEU A 1 712 ? -23.081 15.741 28.610 1.00 71.25 712 LEU A O 1
ATOM 5338 N N . SER A 1 713 ? -23.978 15.209 30.595 1.00 65.44 713 SER A N 1
ATOM 5339 C CA . SER A 1 713 ? -25.390 15.247 30.174 1.00 65.44 713 SER A CA 1
ATOM 5340 C C . SER A 1 713 ? -25.898 16.624 29.713 1.00 65.44 713 SER A C 1
ATOM 5342 O O . SER A 1 713 ? -27.030 16.739 29.251 1.00 65.44 713 SER A O 1
ATOM 5344 N N . GLN A 1 714 ? -25.078 17.669 29.839 1.00 68.50 714 GLN A N 1
ATOM 5345 C CA . GLN A 1 714 ? -25.353 19.049 29.433 1.00 68.50 714 GLN A CA 1
ATOM 5346 C C . GLN A 1 714 ? -24.425 19.529 28.300 1.00 68.50 714 GLN A C 1
ATOM 5348 O O . GLN A 1 714 ? -24.553 20.670 27.868 1.00 68.50 714 GLN A O 1
ATOM 5353 N N . SER A 1 715 ? -23.579 18.648 27.741 1.00 77.81 715 SER A N 1
ATOM 5354 C CA . SER A 1 715 ? -22.525 18.924 26.739 1.00 77.81 715 SER A CA 1
ATOM 5355 C C . SER A 1 715 ? -21.154 19.355 27.276 1.00 77.81 715 SER A C 1
ATOM 5357 O O . SER A 1 715 ? -20.375 19.912 26.503 1.00 77.81 715 SER A O 1
ATOM 5359 N N . GLY A 1 716 ? -20.824 19.067 28.538 1.00 86.44 716 GLY A N 1
ATOM 5360 C CA . GLY A 1 716 ? -19.444 19.103 29.042 1.00 86.44 716 GLY A CA 1
ATOM 5361 C C . GLY A 1 716 ? -18.564 18.033 28.386 1.00 86.44 716 GLY A C 1
ATOM 5362 O O . GLY A 1 716 ? -19.028 16.916 28.154 1.00 86.44 716 GLY A O 1
ATOM 5363 N N . ARG A 1 717 ? -17.309 18.371 28.061 1.00 92.25 717 ARG A N 1
ATOM 5364 C CA . ARG A 1 717 ? -16.437 17.582 27.167 1.00 92.25 717 ARG A CA 1
ATOM 5365 C C . ARG A 1 717 ? -15.042 17.356 27.749 1.00 92.25 717 ARG A C 1
ATOM 5367 O O . ARG A 1 717 ? -14.042 17.739 27.144 1.00 92.25 717 ARG A O 1
ATOM 5374 N N . ILE A 1 718 ? -14.976 16.737 28.924 1.00 96.00 718 ILE A N 1
ATOM 5375 C CA . ILE A 1 718 ? -13.714 16.319 29.548 1.00 96.00 718 ILE A CA 1
ATOM 5376 C C . ILE A 1 718 ? -13.567 14.798 29.441 1.00 96.00 718 ILE A C 1
ATOM 5378 O O . ILE A 1 718 ? -14.528 14.072 29.687 1.00 96.00 718 ILE A O 1
ATOM 5382 N N . PHE A 1 719 ? -12.363 14.331 29.121 1.00 96.56 719 PHE A N 1
ATOM 5383 C CA . PHE A 1 719 ? -11.906 12.960 29.339 1.00 96.56 719 PHE A CA 1
ATOM 5384 C C . PHE A 1 719 ? -10.876 12.928 30.473 1.00 96.56 719 PHE A C 1
ATOM 5386 O O . PHE A 1 719 ? -10.076 13.852 30.603 1.00 96.56 719 PHE A O 1
ATOM 5393 N N . ILE A 1 720 ? -10.838 11.848 31.252 1.00 95.62 720 ILE A N 1
ATOM 5394 C CA . ILE A 1 720 ? -9.666 11.505 32.074 1.00 95.62 720 ILE A CA 1
ATOM 5395 C C . ILE A 1 720 ? -8.771 10.503 31.333 1.00 95.62 720 ILE A C 1
ATOM 5397 O O . ILE A 1 720 ? -9.286 9.631 30.631 1.00 95.62 720 ILE A O 1
ATOM 5401 N N . SER A 1 721 ? -7.457 10.597 31.534 1.00 95.88 721 SER A N 1
ATOM 5402 C CA . SER A 1 721 ? -6.467 9.642 31.010 1.00 95.88 721 SER A CA 1
ATOM 5403 C C . SER A 1 721 ? -5.495 9.185 32.106 1.00 95.88 721 SER A C 1
ATOM 5405 O O . SER A 1 721 ? -5.336 9.852 33.134 1.00 95.88 721 SER A O 1
ATOM 5407 N N . LEU A 1 722 ? -4.903 8.007 31.905 1.00 93.06 722 LEU A N 1
ATOM 5408 C CA . LEU A 1 722 ? -3.879 7.376 32.739 1.00 93.06 722 LEU A CA 1
ATOM 5409 C C . LEU A 1 722 ? -3.106 6.395 31.852 1.00 93.06 722 LEU A C 1
ATOM 5411 O O . LEU A 1 722 ? -3.658 5.356 31.481 1.00 93.06 722 LEU A O 1
ATOM 5415 N N . HIS A 1 723 ? -1.849 6.704 31.540 1.00 92.62 723 HIS A N 1
ATOM 5416 C CA . HIS A 1 723 ? -1.053 5.870 30.635 1.00 92.62 723 HIS A CA 1
ATOM 5417 C C . HIS A 1 723 ? -0.779 4.481 31.203 1.00 92.62 723 HIS A C 1
ATOM 5419 O O . HIS A 1 723 ? -0.749 4.281 32.421 1.00 92.62 723 HIS A O 1
ATOM 5425 N N . SER A 1 724 ? -0.682 3.491 30.312 1.00 89.12 724 SER A N 1
ATOM 5426 C CA . SER A 1 724 ? -0.706 2.076 30.693 1.00 89.12 724 SER A CA 1
ATOM 5427 C C . SER A 1 724 ? 0.407 1.242 30.060 1.00 89.12 724 SER A C 1
ATOM 5429 O O . SER A 1 724 ? 0.289 0.776 28.927 1.00 89.12 724 SER A O 1
ATOM 5431 N N . TYR A 1 725 ? 1.453 0.995 30.849 1.00 87.62 725 TYR A N 1
ATOM 5432 C CA . TYR A 1 725 ? 2.632 0.203 30.494 1.00 87.62 725 TYR A CA 1
ATOM 5433 C C . TYR A 1 725 ? 2.953 -0.826 31.593 1.00 87.62 725 TYR A C 1
ATOM 5435 O O . TYR A 1 725 ? 2.446 -0.723 32.705 1.00 87.62 725 TYR A O 1
ATOM 5443 N N . MET A 1 726 ? 3.778 -1.833 31.289 1.00 85.81 726 MET A N 1
ATOM 5444 C CA . MET A 1 726 ? 4.147 -2.901 32.230 1.00 85.81 726 MET A CA 1
ATOM 5445 C C . MET A 1 726 ? 5.676 -3.009 32.336 1.00 85.81 726 MET A C 1
ATOM 5447 O O . MET A 1 726 ? 6.315 -3.616 31.478 1.00 85.81 726 MET A O 1
ATOM 5451 N N . ASP A 1 727 ? 6.241 -2.435 33.400 1.00 81.12 727 ASP A N 1
ATOM 5452 C CA . ASP A 1 727 ? 7.690 -2.367 33.648 1.00 81.12 727 ASP A CA 1
ATOM 5453 C C . ASP A 1 727 ? 8.310 -3.745 33.964 1.00 81.12 727 ASP A C 1
ATOM 5455 O O . ASP A 1 727 ? 7.823 -4.506 34.810 1.00 81.12 727 ASP A O 1
ATOM 5459 N N . PHE A 1 728 ? 9.407 -4.076 33.277 1.00 80.44 728 PHE A N 1
ATOM 5460 C CA . PHE A 1 728 ? 10.134 -5.329 33.469 1.00 80.44 728 PHE A CA 1
ATOM 5461 C C . PHE A 1 728 ? 10.878 -5.414 34.804 1.00 80.44 728 PHE A C 1
ATOM 5463 O O . PHE A 1 728 ? 10.796 -6.452 35.464 1.00 80.44 728 PHE A O 1
ATOM 5470 N N . ASN A 1 729 ? 11.596 -4.363 35.210 1.00 76.56 729 ASN A N 1
ATOM 5471 C CA . ASN A 1 729 ? 12.374 -4.347 36.451 1.00 76.56 729 ASN A CA 1
ATOM 5472 C C . ASN A 1 729 ? 11.461 -4.588 37.660 1.00 76.56 729 ASN A C 1
ATOM 5474 O O . ASN A 1 729 ? 11.735 -5.453 38.498 1.00 76.56 729 ASN A O 1
ATOM 5478 N N . SER A 1 730 ? 10.348 -3.856 37.718 1.00 76.00 730 SER A N 1
ATOM 5479 C CA . SER A 1 730 ? 9.423 -3.877 38.847 1.00 76.00 730 SER A CA 1
ATOM 5480 C C . SER A 1 730 ? 8.725 -5.219 39.024 1.00 76.00 730 SER A C 1
ATOM 5482 O O . SER A 1 730 ? 8.508 -5.634 40.165 1.00 76.00 730 SER A O 1
ATOM 5484 N N . TYR A 1 731 ? 8.421 -5.944 37.940 1.00 76.19 731 TYR A N 1
ATOM 5485 C CA . TYR A 1 731 ? 7.813 -7.274 38.037 1.00 76.19 731 TYR A CA 1
ATOM 5486 C C . TYR A 1 731 ? 8.817 -8.419 38.145 1.00 76.19 731 TYR A C 1
ATOM 5488 O O . TYR A 1 731 ? 8.592 -9.331 38.945 1.00 76.19 731 TYR A O 1
ATOM 5496 N N . TYR A 1 732 ? 9.920 -8.394 37.393 1.00 75.44 732 TYR A N 1
ATOM 5497 C CA . TYR A 1 732 ? 10.859 -9.517 37.312 1.00 75.44 732 TYR A CA 1
ATOM 5498 C C . TYR A 1 732 ? 11.461 -9.893 38.675 1.00 75.44 732 TYR A C 1
ATOM 5500 O O . TYR A 1 732 ? 11.401 -11.065 39.054 1.00 75.44 732 TYR A O 1
ATOM 5508 N N . ASP A 1 733 ? 11.964 -8.912 39.432 1.00 67.69 733 ASP A N 1
ATOM 5509 C CA . ASP A 1 733 ? 12.624 -9.149 40.726 1.00 67.69 733 ASP A CA 1
ATOM 5510 C C . ASP A 1 733 ? 11.641 -9.340 41.901 1.00 67.69 733 ASP A C 1
ATOM 5512 O O . ASP A 1 733 ? 12.017 -9.904 42.932 1.00 67.69 733 ASP A O 1
ATOM 5516 N N . SER A 1 734 ? 10.385 -8.890 41.776 1.00 65.00 734 SER A N 1
ATOM 5517 C CA . SER A 1 734 ? 9.415 -8.885 42.887 1.00 65.00 734 SER A CA 1
ATOM 5518 C C . SER A 1 734 ? 8.450 -10.079 42.888 1.00 65.00 734 SER A C 1
ATOM 5520 O O . SER A 1 734 ? 8.180 -10.653 43.947 1.00 65.00 734 SER A O 1
ATOM 5522 N N . VAL A 1 735 ? 7.931 -10.467 41.716 1.00 68.81 735 VAL A N 1
ATOM 5523 C CA . VAL A 1 735 ? 6.911 -11.525 41.549 1.00 68.81 735 VAL A CA 1
ATOM 5524 C C . VAL A 1 735 ? 7.146 -12.434 40.332 1.00 68.81 735 VAL A C 1
ATOM 5526 O O . VAL A 1 735 ? 6.571 -13.524 40.261 1.00 68.81 735 VAL A O 1
ATOM 5529 N N . GLY A 1 736 ? 8.019 -12.033 39.406 1.00 78.06 736 GLY A N 1
ATOM 5530 C CA . GLY A 1 736 ? 8.382 -12.745 38.183 1.00 78.06 736 GLY A CA 1
ATOM 5531 C C . GLY A 1 736 ? 7.738 -12.176 36.912 1.00 78.06 736 GLY A C 1
ATOM 5532 O O . GLY A 1 736 ? 6.870 -11.311 36.943 1.00 78.06 736 GLY A O 1
ATOM 5533 N N . TRP A 1 737 ? 8.151 -12.708 35.760 1.00 86.06 737 TRP A N 1
ATOM 5534 C CA . TRP A 1 737 ? 7.707 -12.262 34.432 1.00 86.06 737 TRP A CA 1
ATOM 5535 C C . TRP A 1 737 ? 6.885 -13.362 33.745 1.00 86.06 737 TRP A C 1
ATOM 5537 O O . TRP A 1 737 ? 7.444 -14.359 33.288 1.00 86.06 737 TRP A O 1
ATOM 5547 N N . ASN A 1 738 ? 5.548 -13.253 33.755 1.00 87.38 738 ASN A N 1
ATOM 5548 C CA . ASN A 1 738 ? 4.642 -14.226 33.122 1.00 87.38 738 ASN A CA 1
ATOM 5549 C C . ASN A 1 738 ? 3.214 -13.682 32.894 1.00 87.38 738 ASN A C 1
ATOM 5551 O O . ASN A 1 738 ? 2.792 -12.710 33.518 1.00 87.38 738 ASN A O 1
ATOM 5555 N N . ASN A 1 739 ? 2.448 -14.368 32.038 1.00 90.44 739 ASN A N 1
ATOM 5556 C CA . ASN A 1 739 ? 1.095 -13.984 31.614 1.00 90.44 739 ASN A CA 1
ATOM 5557 C C . ASN A 1 739 ? 0.085 -13.813 32.768 1.00 90.44 739 ASN A C 1
ATOM 5559 O O . ASN A 1 739 ? -0.752 -12.919 32.695 1.00 90.44 739 ASN A O 1
ATOM 5563 N N . THR A 1 740 ? 0.170 -14.604 33.845 1.00 86.38 740 THR A N 1
ATOM 5564 C CA . THR A 1 740 ? -0.729 -14.468 35.013 1.00 86.38 740 THR A CA 1
ATOM 5565 C C . THR A 1 740 ? -0.543 -13.117 35.705 1.00 86.38 740 THR A C 1
ATOM 5567 O O . THR A 1 740 ? -1.496 -12.527 36.209 1.00 86.38 740 THR A O 1
ATOM 5570 N N . ILE A 1 741 ? 0.695 -12.617 35.725 1.00 85.38 741 ILE A N 1
ATOM 5571 C CA . ILE A 1 741 ? 1.019 -11.309 36.292 1.00 85.38 741 ILE A CA 1
ATOM 5572 C C . ILE A 1 741 ? 0.508 -10.229 35.343 1.00 85.38 741 ILE A C 1
ATOM 5574 O O . ILE A 1 741 ? -0.287 -9.406 35.782 1.00 85.38 741 ILE A O 1
ATOM 5578 N N . ALA A 1 742 ? 0.814 -10.309 34.044 1.00 88.62 742 ALA A N 1
ATOM 5579 C CA . ALA A 1 742 ? 0.278 -9.409 33.016 1.00 88.62 742 ALA A CA 1
ATOM 5580 C C . ALA A 1 742 ? -1.262 -9.257 33.053 1.00 88.62 742 ALA A C 1
ATOM 5582 O O . ALA A 1 742 ? -1.776 -8.144 32.951 1.00 88.62 742 ALA A O 1
ATOM 5583 N N . GLU A 1 743 ? -2.007 -10.348 33.269 1.00 88.31 743 GLU A N 1
ATOM 5584 C CA . GLU A 1 743 ? -3.465 -10.311 33.476 1.00 88.31 743 GLU A CA 1
ATOM 5585 C C . GLU A 1 743 ? -3.866 -9.496 34.715 1.00 88.31 743 GLU A C 1
ATOM 5587 O O . GLU A 1 743 ? -4.833 -8.732 34.672 1.00 88.31 743 GLU A O 1
ATOM 5592 N N . SER A 1 744 ? -3.117 -9.625 35.814 1.00 85.00 744 SER A N 1
ATOM 5593 C CA . SER A 1 744 ? -3.372 -8.878 37.049 1.00 85.00 744 SER A CA 1
ATOM 5594 C C . SER A 1 744 ? -3.052 -7.380 36.928 1.00 85.00 744 SER A C 1
ATOM 5596 O O . SER A 1 744 ? -3.821 -6.570 37.447 1.00 85.00 744 SER A O 1
ATOM 5598 N N . VAL A 1 745 ? -2.004 -6.995 36.182 1.00 86.06 745 VAL A N 1
ATOM 5599 C CA . VAL A 1 745 ? -1.671 -5.579 35.908 1.00 86.06 745 VAL A CA 1
ATOM 5600 C C . VAL A 1 745 ? -2.738 -4.933 35.027 1.00 86.06 745 VAL A C 1
ATOM 5602 O O . VAL A 1 745 ? -3.255 -3.865 35.349 1.00 86.06 745 VAL A O 1
ATOM 5605 N N . ALA A 1 746 ? -3.139 -5.611 33.945 1.00 88.31 746 ALA A N 1
ATOM 5606 C CA . ALA A 1 746 ? -4.197 -5.136 33.056 1.00 88.31 746 ALA A CA 1
ATOM 5607 C C . ALA A 1 746 ? -5.527 -4.939 33.810 1.00 88.31 746 ALA A C 1
ATOM 5609 O O . ALA A 1 746 ? -6.234 -3.950 33.598 1.00 88.31 746 ALA A O 1
ATOM 5610 N N . LEU A 1 747 ? -5.850 -5.843 34.743 1.00 85.56 747 LEU A N 1
ATOM 5611 C CA . LEU A 1 747 ? -7.010 -5.701 35.620 1.00 85.56 747 LEU A CA 1
ATOM 5612 C C . LEU A 1 747 ? -6.873 -4.522 36.599 1.00 85.56 747 LEU A C 1
ATOM 5614 O O . LEU A 1 747 ? -7.858 -3.817 36.821 1.00 85.56 747 LEU A O 1
ATOM 5618 N N . ALA A 1 748 ? -5.684 -4.285 37.161 1.00 84.50 748 ALA A N 1
ATOM 5619 C CA . ALA A 1 748 ? -5.430 -3.179 38.085 1.00 84.50 748 ALA A CA 1
ATOM 5620 C C . ALA A 1 748 ? -5.560 -1.807 37.399 1.00 84.50 748 ALA A C 1
ATOM 5622 O O . ALA A 1 748 ? -6.250 -0.929 37.928 1.00 84.50 748 ALA A O 1
ATOM 5623 N N . TYR A 1 749 ? -5.003 -1.638 36.194 1.00 88.69 749 TYR A N 1
ATOM 5624 C CA . TYR A 1 749 ? -5.221 -0.440 35.374 1.00 88.69 749 TYR A CA 1
ATOM 5625 C C . TYR A 1 749 ? -6.701 -0.236 35.051 1.00 88.69 749 TYR A C 1
ATOM 5627 O O . TYR A 1 749 ? -7.243 0.840 35.304 1.00 88.69 749 TYR A O 1
ATOM 5635 N N . TYR A 1 750 ? -7.386 -1.273 34.555 1.00 87.62 750 TYR A N 1
ATOM 5636 C CA . TYR A 1 750 ? -8.818 -1.207 34.251 1.00 87.62 750 TYR A CA 1
ATOM 5637 C C . TYR A 1 750 ? -9.649 -0.761 35.466 1.00 87.62 750 TYR A C 1
ATOM 5639 O O . TYR A 1 750 ? -10.442 0.176 35.366 1.00 87.62 750 TYR A O 1
ATOM 5647 N N . GLN A 1 751 ? -9.428 -1.365 36.638 1.00 84.81 751 GLN A N 1
ATOM 5648 C CA . GLN A 1 751 ? -10.119 -0.986 37.874 1.00 84.81 751 GLN A CA 1
ATOM 5649 C C . GLN A 1 751 ? -9.792 0.449 38.314 1.00 84.81 751 GLN A C 1
ATOM 5651 O O . GLN A 1 751 ? -10.689 1.168 38.754 1.00 84.81 751 GLN A O 1
ATOM 5656 N N . THR A 1 752 ? -8.543 0.892 38.144 1.00 87.75 752 THR A N 1
ATOM 5657 C CA . THR A 1 752 ? -8.102 2.260 38.464 1.00 87.75 752 THR A CA 1
ATOM 5658 C C . THR A 1 752 ? -8.771 3.298 37.557 1.00 87.75 752 THR A C 1
ATOM 5660 O O . THR A 1 752 ? -9.185 4.353 38.037 1.00 87.75 752 THR A O 1
ATOM 5663 N N . VAL A 1 753 ? -8.950 3.004 36.264 1.00 89.19 753 VAL A N 1
ATOM 5664 C CA . VAL A 1 753 ? -9.683 3.875 35.327 1.00 89.19 753 VAL A CA 1
ATOM 5665 C C . VAL A 1 753 ? -11.183 3.897 35.636 1.00 89.19 753 VAL A C 1
ATOM 5667 O O . VAL A 1 753 ? -11.756 4.978 35.746 1.00 89.19 753 VAL A O 1
ATOM 5670 N N . VAL A 1 754 ? -11.818 2.744 35.877 1.00 84.50 754 VAL A N 1
ATOM 5671 C CA . VAL A 1 754 ? -13.247 2.671 36.256 1.00 84.50 754 VAL A CA 1
ATOM 5672 C C . VAL A 1 754 ? -13.531 3.433 37.558 1.00 84.50 754 VAL A C 1
ATOM 5674 O O . VAL A 1 754 ? -14.501 4.190 37.640 1.00 84.50 754 VAL A O 1
ATOM 5677 N N . ALA A 1 755 ? -12.668 3.294 38.566 1.00 83.88 755 ALA A N 1
ATOM 5678 C CA . ALA A 1 755 ? -12.769 4.058 39.807 1.00 83.88 755 ALA A CA 1
ATOM 5679 C C . ALA A 1 755 ? -12.492 5.559 39.593 1.00 83.88 755 ALA A C 1
ATOM 5681 O O . ALA A 1 755 ? -13.140 6.393 40.226 1.00 83.88 755 ALA A O 1
ATOM 5682 N N . GLY A 1 756 ? -11.599 5.914 38.662 1.00 87.75 756 GLY A N 1
ATOM 5683 C CA . GLY A 1 756 ? -11.393 7.284 38.189 1.00 87.75 756 GLY A CA 1
ATOM 5684 C C . GLY A 1 756 ? -12.669 7.907 37.622 1.00 87.75 756 GLY A C 1
ATOM 5685 O O . GLY A 1 756 ? -13.099 8.949 38.116 1.00 87.75 756 GLY A O 1
ATOM 5686 N N . ILE A 1 757 ? -13.320 7.234 36.664 1.00 85.50 757 ILE A N 1
ATOM 5687 C CA . ILE A 1 757 ? -14.588 7.672 36.051 1.00 85.50 757 ILE A CA 1
ATOM 5688 C C . ILE A 1 757 ? -15.655 7.870 37.133 1.00 85.50 757 ILE A C 1
ATOM 5690 O O . ILE A 1 757 ? -16.267 8.933 37.229 1.00 85.50 757 ILE A O 1
ATOM 5694 N N . SER A 1 758 ? -15.832 6.873 38.008 1.00 82.50 758 SER A N 1
ATOM 5695 C CA . SER A 1 758 ? -16.794 6.935 39.116 1.00 82.50 758 SER A CA 1
ATOM 5696 C C . SER A 1 758 ? -16.519 8.087 40.088 1.00 82.50 758 SER A C 1
ATOM 5698 O O . SER A 1 758 ? -17.447 8.581 40.726 1.00 82.50 758 SER A O 1
ATOM 5700 N N . LYS A 1 759 ? -15.257 8.504 40.239 1.00 85.00 759 LYS A N 1
ATOM 5701 C CA . LYS A 1 759 ? -14.837 9.551 41.175 1.00 85.00 759 LYS A CA 1
ATOM 5702 C C . LYS A 1 759 ? -14.907 10.961 40.578 1.00 85.00 759 LYS A C 1
ATOM 5704 O O . LYS A 1 759 ? -15.081 11.919 41.342 1.00 85.00 759 LYS A O 1
ATOM 5709 N N . THR A 1 760 ? -14.727 11.117 39.267 1.00 87.50 760 THR A N 1
ATOM 5710 C CA . THR A 1 760 ? -14.733 12.421 38.577 1.00 87.50 760 THR A CA 1
ATOM 5711 C C . THR A 1 760 ? -16.064 12.743 37.900 1.00 87.50 760 THR A C 1
ATOM 5713 O O . THR A 1 760 ? -16.393 13.920 37.779 1.00 87.50 760 THR A O 1
ATOM 5716 N N . GLY A 1 761 ? -16.833 11.728 37.494 1.00 83.31 761 GLY A N 1
ATOM 5717 C CA . GLY A 1 761 ? -18.029 11.879 36.660 1.00 83.31 761 GLY A CA 1
ATOM 5718 C C . GLY A 1 761 ? -17.728 12.080 35.169 1.00 83.31 761 GLY A C 1
ATOM 5719 O O . GLY A 1 761 ? -18.653 12.346 34.402 1.00 83.31 761 GLY A O 1
ATOM 5720 N N . TRP A 1 762 ? -16.462 11.958 34.755 1.00 89.31 762 TRP A N 1
ATOM 5721 C CA . TRP A 1 762 ? -16.013 12.150 33.374 1.00 89.31 762 TRP A CA 1
ATOM 5722 C C . TRP A 1 762 ? -15.632 10.815 32.710 1.00 89.31 762 TRP A C 1
ATOM 5724 O O . TRP A 1 762 ? -15.061 9.954 33.381 1.00 89.31 762 TRP A O 1
ATOM 5734 N N . PRO A 1 763 ? -15.918 10.628 31.406 1.00 90.62 763 PRO A N 1
ATOM 5735 C CA . PRO A 1 763 ? -15.499 9.448 30.651 1.00 90.62 763 PRO A CA 1
ATOM 5736 C C . PRO A 1 763 ? -13.970 9.320 30.597 1.00 90.62 763 PRO A C 1
ATOM 5738 O O . PRO A 1 763 ? -13.253 10.309 30.744 1.00 90.62 763 PRO A O 1
ATOM 5741 N N . ALA A 1 764 ? -13.463 8.118 30.318 1.00 92.25 764 ALA A N 1
ATOM 5742 C CA . ALA A 1 764 ? -12.033 7.893 30.119 1.00 92.25 764 ALA A CA 1
ATOM 5743 C C . ALA A 1 764 ? -11.657 7.724 28.642 1.00 92.25 764 ALA A C 1
ATOM 5745 O O . ALA A 1 764 ? -12.345 7.032 27.886 1.00 92.25 764 ALA A O 1
ATOM 5746 N N . LEU A 1 765 ? -10.526 8.322 28.279 1.00 95.50 765 LEU A N 1
ATOM 5747 C CA . LEU A 1 765 ? -9.774 8.105 27.050 1.00 95.50 765 LEU A CA 1
ATOM 5748 C C . LEU A 1 765 ? -8.326 7.919 27.481 1.00 95.50 765 LEU A C 1
ATOM 5750 O O . LEU A 1 765 ? -7.701 8.883 27.897 1.00 95.50 765 LEU A O 1
ATOM 5754 N N . ASN A 1 766 ? -7.818 6.691 27.422 1.00 95.50 766 ASN A N 1
ATOM 5755 C CA . ASN A 1 766 ? -6.399 6.450 27.632 1.00 95.50 766 ASN A CA 1
ATOM 5756 C C . ASN A 1 766 ? -5.639 6.887 26.372 1.00 95.50 766 ASN A C 1
ATOM 5758 O O . ASN A 1 766 ? -5.943 6.399 25.281 1.00 95.50 766 ASN A O 1
ATOM 5762 N N . THR A 1 767 ? -4.721 7.837 26.516 1.00 95.56 767 THR A N 1
ATOM 5763 C CA . THR A 1 767 ? -4.002 8.465 25.402 1.00 95.56 767 THR A CA 1
ATOM 5764 C C . THR A 1 767 ? -2.667 7.804 25.063 1.00 95.56 767 THR A C 1
ATOM 5766 O O . THR A 1 767 ? -2.187 8.003 23.946 1.00 95.56 767 THR A O 1
ATOM 5769 N N . GLU A 1 768 ? -2.117 6.959 25.945 1.00 92.38 768 GLU A N 1
ATOM 5770 C CA . GLU A 1 768 ? -0.846 6.271 25.703 1.00 92.38 768 GLU A CA 1
ATOM 5771 C C . GLU A 1 768 ? -0.705 4.932 26.459 1.00 92.38 768 GLU A C 1
ATOM 5773 O O . GLU A 1 768 ? -1.201 4.731 27.571 1.00 92.38 768 GLU A O 1
ATOM 5778 N N . GLY A 1 769 ? -0.002 3.981 25.847 1.00 90.94 769 GLY A N 1
ATOM 5779 C CA . GLY A 1 769 ? 0.211 2.640 26.389 1.00 90.94 769 GLY A CA 1
ATOM 5780 C C . GLY A 1 769 ? 0.586 1.635 25.303 1.00 90.94 769 GLY A C 1
ATOM 5781 O O . GLY A 1 769 ? 0.284 1.836 24.122 1.00 90.94 769 GLY A O 1
ATOM 5782 N N . GLY A 1 770 ? 1.249 0.542 25.686 1.00 90.44 770 GLY A N 1
ATOM 5783 C CA . GLY A 1 770 ? 1.787 -0.414 24.718 1.00 90.44 770 GLY A CA 1
ATOM 5784 C C . GLY A 1 770 ? 2.517 -1.611 25.326 1.00 90.44 770 GLY A C 1
ATOM 5785 O O . GLY A 1 770 ? 2.241 -2.029 26.450 1.00 90.44 770 GLY A O 1
ATOM 5786 N N . THR A 1 771 ? 3.431 -2.191 24.544 1.00 88.12 771 THR A N 1
ATOM 5787 C CA . THR A 1 771 ? 4.159 -3.433 24.872 1.00 88.12 771 THR A CA 1
ATOM 5788 C C . THR A 1 771 ? 5.638 -3.251 25.189 1.00 88.12 771 THR A C 1
ATOM 5790 O O . THR A 1 771 ? 6.321 -4.259 25.410 1.00 88.12 771 THR A O 1
ATOM 5793 N N . ASP A 1 772 ? 6.144 -2.017 25.183 1.00 79.81 772 ASP A N 1
ATOM 5794 C CA . ASP A 1 772 ? 7.519 -1.732 25.589 1.00 79.81 772 ASP A CA 1
ATOM 5795 C C . ASP A 1 772 ? 7.735 -2.294 27.012 1.00 79.81 772 ASP A C 1
ATOM 5797 O O . ASP A 1 772 ? 6.936 -1.997 27.905 1.00 79.81 772 ASP A O 1
ATOM 5801 N N . PRO A 1 773 ? 8.741 -3.160 27.237 1.00 69.88 773 PRO A N 1
ATOM 5802 C CA . PRO A 1 773 ? 9.032 -3.701 28.562 1.00 69.88 773 PRO A CA 1
ATOM 5803 C C . PRO A 1 773 ? 9.634 -2.672 29.536 1.00 69.88 773 PRO A C 1
ATOM 5805 O O . PRO A 1 773 ? 9.974 -3.067 30.647 1.00 69.88 773 PRO A O 1
ATOM 5808 N N . LEU A 1 774 ? 9.807 -1.403 29.131 1.00 71.81 774 LEU A N 1
ATOM 5809 C CA . LEU A 1 774 ? 10.325 -0.285 29.934 1.00 71.81 774 LEU A CA 1
ATOM 5810 C C . LEU A 1 774 ? 11.562 -0.682 30.749 1.00 71.81 774 LEU A C 1
ATOM 5812 O O . LEU A 1 774 ? 11.576 -0.719 31.974 1.00 71.81 774 LEU A O 1
ATOM 5816 N N . CYS A 1 775 ? 12.625 -1.037 30.030 1.00 67.00 775 CYS A N 1
ATOM 5817 C CA . CYS A 1 775 ? 13.822 -1.628 30.624 1.00 67.00 775 CYS A CA 1
ATOM 5818 C C . CYS A 1 775 ? 14.915 -0.592 30.942 1.00 67.00 775 CYS A C 1
ATOM 5820 O O . CYS A 1 775 ? 16.104 -0.839 30.699 1.00 67.00 775 CYS A O 1
ATOM 5822 N N . ASP A 1 776 ? 14.536 0.593 31.428 1.00 53.41 776 ASP A N 1
ATOM 5823 C CA . ASP A 1 776 ? 15.511 1.664 31.615 1.00 53.41 776 ASP A CA 1
ATOM 5824 C C . ASP A 1 776 ? 16.519 1.290 32.717 1.00 53.41 776 ASP A C 1
ATOM 5826 O O . ASP A 1 776 ? 16.170 0.813 33.798 1.00 53.41 776 ASP A O 1
ATOM 5830 N N . HIS A 1 777 ? 17.803 1.409 32.383 1.00 49.47 777 HIS A N 1
ATOM 5831 C CA . HIS A 1 777 ? 18.950 0.983 33.203 1.00 49.47 777 HIS A CA 1
ATOM 5832 C C . HIS A 1 777 ? 18.988 -0.511 33.629 1.00 49.47 777 HIS A C 1
ATOM 5834 O O . HIS A 1 777 ? 19.764 -0.877 34.518 1.00 49.47 777 HIS A O 1
ATOM 5840 N N . CYS A 1 778 ? 18.237 -1.397 32.961 1.00 54.59 778 CYS A N 1
ATOM 5841 C CA . CYS A 1 778 ? 18.265 -2.849 33.181 1.00 54.59 778 CYS A CA 1
ATOM 5842 C C . CYS A 1 778 ? 19.683 -3.459 33.155 1.00 54.59 778 CYS A C 1
ATOM 5844 O O . CYS A 1 778 ? 20.416 -3.331 32.173 1.00 54.59 778 CYS A O 1
ATOM 5846 N N . SER A 1 779 ? 20.039 -4.245 34.182 1.00 50.62 779 SER A N 1
ATOM 5847 C CA . SER A 1 779 ? 21.272 -5.063 34.168 1.00 50.62 779 SER A CA 1
ATOM 5848 C C . SER A 1 779 ? 21.132 -6.380 33.382 1.00 50.62 779 SER A C 1
ATOM 5850 O O . SER A 1 779 ? 22.131 -7.017 33.039 1.00 50.62 779 SER A O 1
ATOM 5852 N N . SER A 1 780 ? 19.896 -6.770 33.062 1.00 59.09 780 SER A N 1
ATOM 5853 C CA . SER A 1 780 ? 19.540 -7.947 32.271 1.00 59.09 780 SER A CA 1
ATOM 5854 C C . SER A 1 780 ? 18.394 -7.608 31.321 1.00 59.09 780 SER A C 1
ATOM 5856 O O . SER A 1 780 ? 17.380 -7.075 31.759 1.00 59.09 780 SER A O 1
ATOM 5858 N N . THR A 1 781 ? 18.528 -7.942 30.036 1.00 69.31 781 THR A N 1
ATOM 5859 C CA . THR A 1 781 ? 17.432 -7.826 29.057 1.00 69.31 781 THR A CA 1
ATOM 5860 C C . THR A 1 781 ? 16.278 -8.780 29.394 1.00 69.31 781 THR A C 1
ATOM 5862 O O . THR A 1 781 ? 16.562 -9.890 29.862 1.00 69.31 781 THR A O 1
ATOM 5865 N N . PRO A 1 782 ? 15.013 -8.441 29.072 1.00 78.06 782 PRO A N 1
ATOM 5866 C CA . PRO A 1 782 ? 13.893 -9.357 29.258 1.00 78.06 782 PRO A CA 1
ATOM 5867 C C . PRO A 1 782 ? 14.126 -10.668 28.482 1.00 78.06 782 PRO A C 1
ATOM 5869 O O . PRO A 1 782 ? 14.661 -10.640 27.368 1.00 78.06 782 PRO A O 1
ATOM 5872 N N . PRO A 1 783 ? 13.782 -11.834 29.057 1.00 72.69 783 PRO A N 1
ATOM 5873 C CA . PRO A 1 783 ? 14.262 -13.130 28.567 1.00 72.69 783 PRO A CA 1
ATOM 5874 C C . PRO A 1 783 ? 13.605 -13.593 27.258 1.00 72.69 783 PRO A C 1
ATOM 5876 O O . PRO A 1 783 ? 14.081 -14.547 26.643 1.00 72.69 783 PRO A O 1
ATOM 5879 N N . ASP A 1 784 ? 12.509 -12.951 26.851 1.00 81.31 784 ASP A N 1
ATOM 5880 C CA . ASP A 1 784 ? 11.669 -13.329 25.715 1.00 81.31 784 ASP A CA 1
ATOM 5881 C C . ASP A 1 784 ? 11.333 -12.148 24.780 1.00 81.31 784 ASP A C 1
ATOM 5883 O O . ASP A 1 784 ? 10.329 -12.182 24.068 1.00 81.31 784 ASP A O 1
ATOM 5887 N N . THR A 1 785 ? 12.179 -11.110 24.767 1.00 87.25 785 THR A N 1
ATOM 5888 C CA . THR A 1 785 ? 12.090 -9.972 23.837 1.00 87.25 785 THR A CA 1
ATOM 5889 C C . THR A 1 785 ? 12.137 -10.439 22.381 1.00 87.25 785 THR A C 1
ATOM 5891 O O . THR A 1 785 ? 13.108 -11.063 21.950 1.00 87.25 785 THR A O 1
ATOM 5894 N N . ILE A 1 786 ? 11.101 -10.104 21.609 1.00 85.81 786 ILE A N 1
ATOM 5895 C CA . ILE A 1 786 ? 10.975 -10.467 20.189 1.00 85.81 786 ILE A CA 1
ATOM 5896 C C . ILE A 1 786 ? 11.482 -9.342 19.275 1.00 85.81 786 ILE A C 1
ATOM 5898 O O . ILE A 1 786 ? 12.131 -9.593 18.261 1.00 85.81 786 ILE A O 1
ATOM 5902 N N . LEU A 1 787 ? 11.227 -8.097 19.671 1.00 81.75 787 LEU A N 1
ATOM 5903 C CA . LEU A 1 787 ? 11.720 -6.866 19.056 1.00 81.75 787 LEU A CA 1
ATOM 5904 C C . LEU A 1 787 ? 12.183 -5.935 20.180 1.00 81.75 787 LEU A C 1
ATOM 5906 O O . LEU A 1 787 ? 11.537 -5.889 21.227 1.00 81.75 787 LEU A O 1
ATOM 5910 N N . GLY A 1 788 ? 13.288 -5.217 19.970 1.00 76.44 788 GLY A N 1
ATOM 5911 C CA . GLY A 1 788 ? 13.714 -4.143 20.873 1.00 76.44 788 GLY A CA 1
ATOM 5912 C C . GLY A 1 788 ? 12.900 -2.861 20.673 1.00 76.44 788 GLY A C 1
ATOM 5913 O O . GLY A 1 788 ? 12.031 -2.810 19.803 1.00 76.44 788 GLY A O 1
ATOM 5914 N N . GLY A 1 789 ? 13.219 -1.830 21.455 1.00 76.62 789 GLY A N 1
ATOM 5915 C CA . GLY A 1 789 ? 12.673 -0.485 21.269 1.00 76.62 789 GLY A CA 1
ATOM 5916 C C . GLY A 1 789 ? 11.182 -0.334 21.552 1.00 76.62 789 GLY A C 1
ATOM 5917 O O . GLY A 1 789 ? 10.513 -1.271 21.987 1.00 76.62 789 GLY A O 1
ATOM 5918 N N . SER A 1 790 ? 10.639 0.841 21.238 1.00 76.31 790 SER A N 1
ATOM 5919 C CA . SER A 1 790 ? 9.259 1.199 21.610 1.00 76.31 790 SER A CA 1
ATOM 5920 C C . SER A 1 790 ? 8.192 0.566 20.716 1.00 76.31 790 SER A C 1
ATOM 5922 O O . SER A 1 790 ? 7.046 0.405 21.122 1.00 76.31 790 SER A O 1
ATOM 5924 N N . ALA A 1 791 ? 8.567 0.123 19.511 1.00 82.19 791 ALA A N 1
ATOM 5925 C CA . ALA A 1 791 ? 7.751 -0.795 18.705 1.00 82.19 791 ALA A CA 1
ATOM 5926 C C . ALA A 1 791 ? 7.951 -2.280 19.103 1.00 82.19 791 ALA A C 1
ATOM 5928 O O . ALA A 1 791 ? 7.411 -3.178 18.450 1.00 82.19 791 ALA A O 1
ATOM 5929 N N . GLY A 1 792 ? 8.748 -2.534 20.145 1.00 82.31 792 GLY A N 1
ATOM 5930 C CA . GLY A 1 792 ? 9.137 -3.844 20.643 1.00 82.31 792 GLY A CA 1
ATOM 5931 C C . GLY A 1 792 ? 8.150 -4.481 21.612 1.00 82.31 792 GLY A C 1
ATOM 5932 O O . GLY A 1 792 ? 7.202 -3.855 22.086 1.00 82.31 792 GLY A O 1
ATOM 5933 N N . TYR A 1 793 ? 8.358 -5.770 21.887 1.00 89.06 793 TYR A N 1
ATOM 5934 C CA . TYR A 1 793 ? 7.514 -6.532 22.807 1.00 89.06 793 TYR A CA 1
ATOM 5935 C C . TYR A 1 793 ? 8.191 -7.795 23.349 1.00 89.06 793 TYR A C 1
ATOM 5937 O O . TYR A 1 793 ? 9.088 -8.378 22.732 1.00 89.06 793 TYR A O 1
ATOM 5945 N N . THR A 1 794 ? 7.678 -8.250 24.491 1.00 90.31 794 THR A N 1
ATOM 5946 C CA . THR A 1 794 ? 7.823 -9.614 25.022 1.00 90.31 794 THR A CA 1
ATOM 5947 C C . THR A 1 794 ? 6.479 -10.337 24.896 1.00 90.31 794 THR A C 1
ATOM 5949 O O . THR A 1 794 ? 5.441 -9.696 24.715 1.00 90.31 794 THR A O 1
ATOM 5952 N N . ASN A 1 795 ? 6.435 -11.663 25.037 1.00 90.06 795 ASN A N 1
ATOM 5953 C CA . ASN A 1 795 ? 5.157 -12.387 25.043 1.00 90.06 795 ASN A CA 1
ATOM 5954 C C . ASN A 1 795 ? 4.291 -11.980 26.249 1.00 90.06 795 ASN A C 1
ATOM 5956 O O . ASN A 1 795 ? 3.065 -11.990 26.158 1.00 90.06 795 ASN A O 1
ATOM 5960 N N . VAL A 1 796 ? 4.926 -11.589 27.360 1.00 90.38 796 VAL A N 1
ATOM 5961 C CA . VAL A 1 796 ? 4.258 -11.125 28.584 1.00 90.38 796 VAL A CA 1
ATOM 5962 C C . VAL A 1 796 ? 3.629 -9.741 28.387 1.00 90.38 796 VAL A C 1
ATOM 5964 O O . VAL A 1 796 ? 2.442 -9.581 28.663 1.00 90.38 796 VAL A O 1
ATOM 5967 N N . THR A 1 797 ? 4.364 -8.768 27.837 1.00 90.81 797 THR A N 1
ATOM 5968 C CA . THR A 1 797 ? 3.831 -7.415 27.577 1.00 90.81 797 THR A CA 1
ATOM 5969 C C . THR A 1 797 ? 2.813 -7.387 26.436 1.00 90.81 797 THR A C 1
ATOM 5971 O O . THR A 1 797 ? 1.831 -6.649 26.509 1.00 90.81 797 THR A O 1
ATOM 5974 N N . LEU A 1 798 ? 2.954 -8.252 25.425 1.00 92.50 798 LEU A N 1
ATOM 5975 C CA . LEU A 1 798 ? 1.909 -8.447 24.414 1.00 92.50 798 LEU A CA 1
ATOM 5976 C C . LEU A 1 798 ? 0.627 -9.041 25.026 1.00 92.50 798 LEU A C 1
ATOM 5978 O O . LEU A 1 798 ? -0.473 -8.597 24.696 1.00 92.50 798 LEU A O 1
ATOM 5982 N N . HIS A 1 799 ? 0.743 -9.993 25.958 1.00 92.25 799 HIS A N 1
ATOM 5983 C CA . HIS A 1 799 ? -0.412 -10.545 26.681 1.00 92.25 799 HIS A CA 1
ATOM 5984 C C . HIS A 1 799 ? -1.070 -9.511 27.607 1.00 92.25 799 HIS A C 1
ATOM 5986 O O . HIS A 1 799 ? -2.299 -9.476 27.706 1.00 92.25 799 HIS A O 1
ATOM 5992 N N . PHE A 1 800 ? -0.278 -8.634 28.235 1.00 91.75 800 PHE A N 1
ATOM 5993 C CA . PHE A 1 800 ? -0.763 -7.483 29.004 1.00 91.75 800 PHE A CA 1
ATOM 5994 C C . PHE A 1 800 ? -1.640 -6.569 28.142 1.00 91.75 800 PHE A C 1
ATOM 5996 O O . PHE A 1 800 ? -2.821 -6.403 28.454 1.00 91.75 800 PHE A O 1
ATOM 6003 N N . ILE A 1 801 ? -1.123 -6.038 27.026 1.00 93.19 801 ILE A N 1
ATOM 6004 C CA . ILE A 1 801 ? -1.879 -5.066 26.222 1.00 93.19 801 ILE A CA 1
ATOM 6005 C C . ILE A 1 801 ? -3.089 -5.703 25.524 1.00 93.19 801 ILE A C 1
ATOM 6007 O O . ILE A 1 801 ? -4.140 -5.071 25.419 1.00 93.19 801 ILE A O 1
ATOM 6011 N N . GLN A 1 802 ? -2.995 -6.974 25.105 1.00 92.50 802 GLN A N 1
ATOM 6012 C CA . GLN A 1 802 ? -4.138 -7.730 24.578 1.00 92.50 802 GLN A CA 1
ATOM 6013 C C . GLN A 1 802 ? -5.232 -7.893 25.645 1.00 92.50 802 GLN A C 1
ATOM 6015 O O . GLN A 1 802 ? -6.419 -7.751 25.339 1.00 92.50 802 GLN A O 1
ATOM 6020 N N . THR A 1 803 ? -4.849 -8.137 26.902 1.00 90.62 803 THR A N 1
ATOM 6021 C CA . THR A 1 803 ? -5.793 -8.222 28.024 1.00 90.62 803 THR A CA 1
ATOM 6022 C C . THR A 1 803 ? -6.401 -6.855 28.342 1.00 90.62 803 THR A C 1
ATOM 6024 O O . THR A 1 803 ? -7.621 -6.756 28.451 1.00 90.62 803 THR A O 1
ATOM 6027 N N . LEU A 1 804 ? -5.593 -5.793 28.427 1.00 90.69 804 LEU A N 1
ATOM 6028 C CA . LEU A 1 804 ? -6.061 -4.439 28.738 1.00 90.69 804 LEU A CA 1
ATOM 6029 C C . LEU A 1 804 ? -7.003 -3.889 27.657 1.00 90.69 804 LEU A C 1
ATOM 6031 O O . LEU A 1 804 ? -8.101 -3.441 27.978 1.00 90.69 804 LEU A O 1
ATOM 6035 N N . THR A 1 805 ? -6.632 -4.017 26.379 1.00 91.56 805 THR A N 1
ATOM 6036 C CA . THR A 1 805 ? -7.478 -3.623 25.235 1.00 91.56 805 THR A CA 1
ATOM 6037 C C . THR A 1 805 ? -8.829 -4.336 25.292 1.00 91.56 805 THR A C 1
ATOM 6039 O O . THR A 1 805 ? -9.882 -3.706 25.222 1.00 91.56 805 THR A O 1
ATOM 6042 N N . LYS A 1 806 ? -8.821 -5.653 25.534 1.00 85.94 806 LYS A N 1
ATOM 6043 C CA . LYS A 1 806 ? -10.049 -6.439 25.687 1.00 85.94 806 LYS A CA 1
ATOM 6044 C C . LYS A 1 806 ? -10.890 -5.990 26.889 1.00 85.94 806 LYS A C 1
ATOM 6046 O O . LYS A 1 806 ? -12.115 -5.967 26.774 1.00 85.94 806 LYS A O 1
ATOM 6051 N N . LEU A 1 807 ? -10.267 -5.639 28.018 1.00 84.81 807 LEU A N 1
ATOM 6052 C CA . LEU A 1 807 ? -10.961 -5.109 29.197 1.00 84.81 807 LEU A CA 1
ATOM 6053 C C . LEU A 1 807 ? -11.586 -3.730 28.931 1.00 84.81 807 LEU A C 1
ATOM 6055 O O . LEU A 1 807 ? -12.663 -3.453 29.452 1.00 84.81 807 LEU A O 1
ATOM 6059 N N . TYR A 1 808 ? -10.952 -2.888 28.115 1.00 88.31 808 TYR A N 1
ATOM 6060 C CA . TYR A 1 808 ? -11.497 -1.592 27.703 1.00 88.31 808 TYR A CA 1
ATOM 6061 C C . TYR A 1 808 ? -12.654 -1.729 26.701 1.00 88.31 808 TYR A C 1
ATOM 6063 O O . TYR A 1 808 ? -13.645 -1.007 26.817 1.00 88.31 808 TYR A O 1
ATOM 6071 N N . ASP A 1 809 ? -12.555 -2.674 25.760 1.00 80.06 809 ASP A N 1
ATOM 6072 C CA . ASP A 1 809 ? -13.539 -2.885 24.689 1.00 80.06 809 ASP A CA 1
ATOM 6073 C C . ASP A 1 809 ? -14.784 -3.679 25.116 1.00 80.06 809 ASP A C 1
ATOM 6075 O O . ASP A 1 809 ? -15.871 -3.436 24.594 1.00 80.06 809 ASP A O 1
ATOM 6079 N N . SER A 1 810 ? -14.638 -4.658 26.019 1.00 68.69 810 SER A N 1
ATOM 6080 C CA . SER A 1 810 ? -15.643 -5.726 26.206 1.00 68.69 810 SER A CA 1
ATOM 6081 C C . SER A 1 810 ? -16.514 -5.605 27.463 1.00 68.69 810 SER A C 1
ATOM 6083 O O . SER A 1 810 ? -17.372 -6.463 27.676 1.00 68.69 810 SER A O 1
ATOM 6085 N N . ASN A 1 811 ? -16.271 -4.625 28.339 1.00 58.38 811 ASN A N 1
ATOM 6086 C CA . ASN A 1 811 ? -16.832 -4.629 29.694 1.00 58.38 811 ASN A CA 1
ATOM 6087 C C . ASN A 1 811 ? -18.046 -3.714 29.913 1.00 58.38 811 ASN A C 1
ATOM 6089 O O . ASN A 1 811 ? -18.192 -2.640 29.338 1.00 58.38 811 ASN A O 1
ATOM 6093 N N . SER A 1 812 ? -18.884 -4.155 30.852 1.00 44.97 812 SER A N 1
ATOM 6094 C CA . SER A 1 812 ? -19.965 -3.392 31.479 1.00 44.97 812 SER A CA 1
ATOM 6095 C C . SER A 1 812 ? -19.476 -2.851 32.840 1.00 44.97 812 SER A C 1
ATOM 6097 O O . SER A 1 812 ? -18.696 -3.543 33.502 1.00 44.97 812 SER A O 1
ATOM 6099 N N . PRO A 1 813 ? -19.898 -1.652 33.294 1.00 46.50 813 PRO A N 1
ATOM 6100 C CA . PRO A 1 813 ? -20.952 -0.811 32.719 1.00 46.50 813 PRO A CA 1
ATOM 6101 C C . PRO A 1 813 ? -20.529 0.046 31.521 1.00 46.50 813 PRO A C 1
ATOM 6103 O O . PRO A 1 813 ? -21.398 0.431 30.748 1.00 46.50 813 PRO A O 1
ATOM 6106 N N . GLN A 1 814 ? -19.242 0.367 31.356 1.00 62.56 814 GLN A N 1
ATOM 6107 C CA . GLN A 1 814 ? -18.800 1.404 30.416 1.00 62.56 814 GLN A CA 1
ATOM 6108 C C . GLN A 1 814 ? -17.539 0.989 29.651 1.00 62.56 814 GLN A C 1
ATOM 6110 O O . GLN A 1 814 ? -16.560 0.542 30.249 1.00 62.56 814 GLN A O 1
ATOM 6115 N N . ARG A 1 815 ? -17.562 1.206 28.329 1.00 76.06 815 ARG A N 1
ATOM 6116 C CA . ARG A 1 815 ? -16.388 1.104 27.454 1.00 76.06 815 ARG A CA 1
ATOM 6117 C C . ARG A 1 815 ? -15.388 2.212 27.796 1.00 76.06 815 ARG A C 1
ATOM 6119 O O . ARG A 1 815 ? -15.787 3.363 27.968 1.00 76.06 815 ARG A O 1
ATOM 6126 N N . ILE A 1 816 ? -14.099 1.884 27.809 1.00 86.50 816 ILE A N 1
ATOM 6127 C CA . ILE A 1 816 ? -13.009 2.865 27.905 1.00 86.50 816 ILE A CA 1
ATOM 6128 C C . ILE A 1 816 ? -12.457 3.126 26.498 1.00 86.50 816 ILE A C 1
ATOM 6130 O O . ILE A 1 816 ? -12.214 2.195 25.729 1.00 86.50 816 ILE A O 1
ATOM 6134 N N . ASN A 1 817 ? -12.285 4.398 26.141 1.00 92.19 817 ASN A N 1
ATOM 6135 C CA . ASN A 1 817 ? -11.636 4.782 24.890 1.00 92.19 817 ASN A CA 1
ATOM 6136 C C . ASN A 1 817 ? -10.111 4.637 25.001 1.00 92.19 817 ASN A C 1
ATOM 6138 O O . ASN A 1 817 ? -9.561 4.818 26.087 1.00 92.19 817 ASN A O 1
ATOM 6142 N N . TRP A 1 818 ? -9.426 4.358 23.889 1.00 93.94 818 TRP A N 1
ATOM 6143 C CA . TRP A 1 818 ? -7.976 4.150 23.904 1.00 93.94 818 TRP A CA 1
ATOM 6144 C C . TRP A 1 818 ? -7.260 4.574 22.623 1.00 93.94 818 TRP A C 1
ATOM 6146 O O . TRP A 1 818 ? -7.795 4.473 21.515 1.00 93.94 818 TRP A O 1
ATOM 6156 N N . VAL A 1 819 ? -6.016 5.007 22.800 1.00 95.12 819 VAL A N 1
ATOM 6157 C CA . VAL A 1 819 ? -5.028 5.293 21.764 1.00 95.12 819 VAL A CA 1
ATOM 6158 C C . VAL A 1 819 ? -3.705 4.670 22.212 1.00 95.12 819 VAL A C 1
ATOM 6160 O O . VAL A 1 819 ? -3.238 4.947 23.310 1.00 95.12 819 VAL A O 1
ATOM 6163 N N . TRP A 1 820 ? -3.130 3.786 21.392 1.00 94.38 820 TRP A N 1
ATOM 6164 C CA . TRP A 1 820 ? -1.911 3.041 21.741 1.00 94.38 820 TRP A CA 1
ATOM 6165 C C . TRP A 1 820 ? -0.655 3.566 21.041 1.00 94.38 820 TRP A C 1
ATOM 6167 O O . TRP A 1 820 ? -0.715 4.224 20.004 1.00 94.38 820 TRP A O 1
ATOM 6177 N N . TRP A 1 821 ? 0.505 3.251 21.608 1.00 89.31 821 TRP A N 1
ATOM 6178 C CA . TRP A 1 821 ? 1.804 3.801 21.229 1.00 89.31 821 TRP A CA 1
ATOM 6179 C C . TRP A 1 821 ? 2.758 2.678 20.790 1.00 89.31 821 TRP A C 1
ATOM 6181 O O . TRP A 1 821 ? 2.799 1.653 21.475 1.00 89.31 821 TRP A O 1
ATOM 6191 N N . PRO A 1 822 ? 3.544 2.798 19.697 1.00 74.94 822 PRO A N 1
ATOM 6192 C CA . PRO A 1 822 ? 3.739 3.952 18.812 1.00 74.94 822 PRO A CA 1
ATOM 6193 C C . PRO A 1 822 ? 3.534 3.612 17.313 1.00 74.94 822 PRO A C 1
ATOM 6195 O O . PRO A 1 822 ? 4.304 2.856 16.706 1.00 74.94 822 PRO A O 1
ATOM 6198 N N . ALA A 1 823 ? 2.540 4.227 16.668 1.00 67.62 823 ALA A N 1
ATOM 6199 C CA . ALA A 1 823 ? 2.470 4.348 15.209 1.00 67.62 823 ALA A CA 1
ATOM 6200 C C . ALA A 1 823 ? 3.431 5.465 14.763 1.00 67.62 823 ALA A C 1
ATOM 6202 O O . ALA A 1 823 ? 3.089 6.643 14.725 1.00 67.62 823 ALA A O 1
ATOM 6203 N N . GLY A 1 824 ? 4.683 5.080 14.526 1.00 65.50 824 GLY A N 1
ATOM 6204 C CA . GLY A 1 824 ? 5.820 5.995 14.556 1.00 65.50 824 GLY A CA 1
ATOM 6205 C C . GLY A 1 824 ? 6.091 6.788 13.282 1.00 65.50 824 GLY A C 1
ATOM 6206 O O . GLY A 1 824 ? 6.157 6.220 12.198 1.00 65.50 824 GLY A O 1
ATOM 6207 N N . SER A 1 825 ? 6.441 8.068 13.435 1.00 62.44 825 SER A N 1
ATOM 6208 C CA . SER A 1 825 ? 7.290 8.788 12.464 1.00 62.44 825 SER A CA 1
ATOM 6209 C C . SER A 1 825 ? 8.780 8.832 12.860 1.00 62.44 825 SER A C 1
ATOM 6211 O O . SER A 1 825 ? 9.597 9.378 12.122 1.00 62.44 825 SER A O 1
ATOM 6213 N N . TRP A 1 826 ? 9.138 8.247 14.011 1.00 70.12 826 TRP A N 1
ATOM 6214 C CA . TRP A 1 826 ? 10.467 8.333 14.644 1.00 70.12 826 TRP A CA 1
ATOM 6215 C C . TRP A 1 826 ? 10.844 7.105 15.495 1.00 70.12 826 TRP A C 1
ATOM 6217 O O . TRP A 1 826 ? 11.879 7.119 16.157 1.00 70.12 826 TRP A O 1
ATOM 6227 N N . THR A 1 827 ? 10.026 6.046 15.498 1.00 71.44 827 THR A N 1
ATOM 6228 C CA . THR A 1 827 ? 10.284 4.833 16.292 1.00 71.44 827 THR A CA 1
ATOM 6229 C C . THR A 1 827 ? 11.619 4.202 15.929 1.00 71.44 827 THR A C 1
ATOM 6231 O O . THR A 1 827 ? 11.862 3.890 14.760 1.00 71.44 827 THR A O 1
ATOM 6234 N N . ASP A 1 828 ? 12.436 3.955 16.948 1.00 67.56 828 ASP A N 1
ATOM 6235 C CA . ASP A 1 828 ? 13.768 3.361 16.843 1.00 67.56 828 ASP A CA 1
ATOM 6236 C C . ASP A 1 828 ? 13.761 1.997 16.128 1.00 67.56 828 ASP A C 1
ATOM 6238 O O . ASP A 1 828 ? 14.641 1.696 15.320 1.00 67.56 828 ASP A O 1
ATOM 6242 N N . THR A 1 829 ? 12.727 1.191 16.373 1.00 66.75 829 THR A N 1
ATOM 6243 C CA . THR A 1 829 ? 12.604 -0.166 15.849 1.00 66.75 829 THR A CA 1
ATOM 6244 C C . THR A 1 829 ? 11.692 -0.233 14.625 1.00 66.75 829 THR A C 1
ATOM 6246 O O . THR A 1 829 ? 10.641 0.401 14.537 1.00 66.75 829 THR A O 1
ATOM 6249 N N . THR A 1 830 ? 12.148 -0.995 13.626 1.00 61.75 830 THR A N 1
ATOM 6250 C CA . THR A 1 830 ? 11.741 -0.948 12.204 1.00 61.75 830 THR A CA 1
ATOM 6251 C C . THR A 1 830 ? 12.081 0.351 11.461 1.00 61.75 830 THR A C 1
ATOM 6253 O O . THR A 1 830 ? 12.026 0.337 10.233 1.00 61.75 830 THR A O 1
ATOM 6256 N N . SER A 1 831 ? 12.421 1.441 12.171 1.00 66.94 831 SER A N 1
ATOM 6257 C CA . SER A 1 831 ? 12.758 2.766 11.619 1.00 66.94 831 SER A CA 1
ATOM 6258 C C . SER A 1 831 ? 11.821 3.199 10.481 1.00 66.94 831 SER A C 1
ATOM 6260 O O . SER A 1 831 ? 12.272 3.590 9.403 1.00 66.94 831 SER A O 1
ATOM 6262 N N . SER A 1 832 ? 10.510 3.026 10.680 1.00 77.75 832 SER A N 1
ATOM 6263 C CA . SER A 1 832 ? 9.501 3.146 9.625 1.00 77.75 832 SER A CA 1
ATOM 6264 C C . SER A 1 832 ? 8.313 4.003 10.049 1.00 77.75 832 SER A C 1
ATOM 6266 O O . SER A 1 832 ? 7.936 4.003 11.216 1.00 77.75 832 SER A O 1
ATOM 6268 N N . VAL A 1 833 ? 7.684 4.637 9.054 1.00 83.31 833 VAL A N 1
ATOM 6269 C CA . VAL A 1 833 ? 6.478 5.497 9.106 1.00 83.31 833 VAL A CA 1
ATOM 6270 C C . VAL A 1 833 ? 5.215 4.859 9.730 1.00 83.31 833 VAL A C 1
ATOM 6272 O O . VAL A 1 833 ? 4.162 5.490 9.822 1.00 83.31 833 VAL A O 1
ATOM 6275 N N . TYR A 1 834 ? 5.304 3.599 10.156 1.00 87.69 834 TYR A N 1
ATOM 6276 C CA . TYR A 1 834 ? 4.211 2.857 10.780 1.00 87.69 834 TYR A CA 1
ATOM 6277 C C . TYR A 1 834 ? 4.541 2.359 12.196 1.00 87.69 834 TYR A C 1
ATOM 6279 O O . TYR A 1 834 ? 3.635 1.893 12.884 1.00 87.69 834 TYR A O 1
ATOM 6287 N N . GLY A 1 835 ? 5.802 2.422 12.648 1.00 88.25 835 GLY A N 1
ATOM 6288 C CA . GLY A 1 835 ? 6.247 1.876 13.938 1.00 88.25 835 GLY A CA 1
ATOM 6289 C C . GLY A 1 835 ? 5.707 0.470 14.230 1.00 88.25 835 GLY A C 1
ATOM 6290 O O . GLY A 1 835 ? 5.888 -0.454 13.434 1.00 88.25 835 GLY A O 1
ATOM 6291 N N . ALA A 1 836 ? 4.983 0.312 15.342 1.00 88.88 836 ALA A N 1
ATOM 6292 C CA . ALA A 1 836 ? 4.349 -0.952 15.738 1.00 88.88 836 ALA A CA 1
ATOM 6293 C C . ALA A 1 836 ? 3.297 -1.489 14.743 1.00 88.88 836 ALA A C 1
ATOM 6295 O O . ALA A 1 836 ? 2.928 -2.661 14.821 1.00 88.88 836 ALA A O 1
ATOM 6296 N N . MET A 1 837 ? 2.828 -0.671 13.797 1.00 89.19 837 MET A N 1
ATOM 6297 C CA . MET A 1 837 ? 1.867 -1.048 12.752 1.00 89.19 837 MET A CA 1
ATOM 6298 C C . MET A 1 837 ? 2.531 -1.583 11.474 1.00 89.19 837 MET A C 1
ATOM 6300 O O . MET A 1 837 ? 1.832 -1.907 10.508 1.00 89.19 837 MET A O 1
ATOM 6304 N N . ASN A 1 838 ? 3.863 -1.702 11.448 1.00 87.69 838 ASN A N 1
ATOM 6305 C CA . ASN A 1 838 ? 4.605 -2.278 10.331 1.00 87.69 838 ASN A CA 1
ATOM 6306 C C . ASN A 1 838 ? 4.471 -3.815 10.286 1.00 87.69 838 ASN A C 1
ATOM 6308 O O . ASN A 1 838 ? 5.343 -4.551 10.743 1.00 87.69 838 ASN A O 1
ATOM 6312 N N . CYS A 1 839 ? 3.399 -4.313 9.666 1.00 83.88 839 CYS A N 1
ATOM 6313 C CA . CYS A 1 839 ? 3.163 -5.758 9.514 1.00 83.88 839 CYS A CA 1
ATOM 6314 C C . CYS A 1 839 ? 4.124 -6.455 8.520 1.00 83.88 839 CYS A C 1
ATOM 6316 O O . CYS A 1 839 ? 3.952 -7.632 8.213 1.00 83.88 839 CYS A O 1
ATOM 6318 N N . ALA A 1 840 ? 5.090 -5.726 7.948 1.00 83.69 840 ALA A N 1
ATOM 6319 C CA . ALA A 1 840 ? 6.097 -6.246 7.023 1.00 83.69 840 ALA A CA 1
ATOM 6320 C C . ALA A 1 840 ? 7.501 -6.336 7.652 1.00 83.69 840 ALA A C 1
ATOM 6322 O O . ALA A 1 840 ? 8.440 -6.779 6.985 1.00 83.69 840 ALA A O 1
ATOM 6323 N N . SER A 1 841 ? 7.667 -5.932 8.918 1.00 82.94 841 SER A N 1
ATOM 6324 C CA . SER A 1 841 ? 8.910 -6.157 9.654 1.00 82.94 841 SER A CA 1
ATOM 6325 C C . SER A 1 841 ? 9.097 -7.638 10.001 1.00 82.94 841 SER A C 1
ATOM 6327 O O . SER A 1 841 ? 8.151 -8.426 10.004 1.00 82.94 841 SER A O 1
ATOM 6329 N N . ASN A 1 842 ? 10.337 -8.032 10.299 1.00 82.25 842 ASN A N 1
ATOM 6330 C CA . ASN A 1 842 ? 10.658 -9.389 10.731 1.00 82.25 842 ASN A CA 1
ATOM 6331 C C . ASN A 1 842 ? 11.599 -9.361 11.955 1.00 82.25 842 ASN A C 1
ATOM 6333 O O . ASN A 1 842 ? 12.788 -9.085 11.768 1.00 82.25 842 ASN A O 1
ATOM 6337 N N . PRO A 1 843 ? 11.115 -9.672 13.174 1.00 84.50 843 PRO A N 1
ATOM 6338 C CA . PRO A 1 843 ? 9.726 -10.019 13.515 1.00 84.50 843 PRO A CA 1
ATOM 6339 C C . PRO A 1 843 ? 8.695 -8.898 13.283 1.00 84.50 843 PRO A C 1
ATOM 6341 O O . PRO A 1 843 ? 9.056 -7.744 13.057 1.00 84.50 843 PRO A O 1
ATOM 6344 N N . GLU A 1 844 ? 7.412 -9.259 13.305 1.00 87.31 844 GLU A N 1
ATOM 6345 C CA . GLU A 1 844 ? 6.274 -8.375 13.007 1.00 87.31 844 GLU A CA 1
ATOM 6346 C C . GLU A 1 844 ? 6.006 -7.365 14.141 1.00 87.31 844 GLU A C 1
ATOM 6348 O O . GLU A 1 844 ? 6.115 -7.712 15.318 1.00 87.31 844 GLU A O 1
ATOM 6353 N N . GLY A 1 845 ? 5.637 -6.125 13.800 1.00 87.38 845 GLY A N 1
ATOM 6354 C CA . GLY A 1 845 ? 5.274 -5.095 14.779 1.00 87.38 845 GLY A CA 1
ATOM 6355 C C . GLY A 1 845 ? 4.048 -5.470 15.628 1.00 87.38 845 GLY A C 1
ATOM 6356 O O . GLY A 1 845 ? 3.057 -6.013 15.127 1.00 87.38 845 GLY A O 1
ATOM 6357 N N . TRP A 1 846 ? 4.094 -5.160 16.929 1.00 89.38 846 TRP A N 1
ATOM 6358 C CA . TRP A 1 846 ? 3.106 -5.650 17.901 1.00 89.38 846 TRP A CA 1
ATOM 6359 C C . TRP A 1 846 ? 1.662 -5.202 17.609 1.00 89.38 846 TRP A C 1
ATOM 6361 O O . TRP A 1 846 ? 0.719 -5.942 17.888 1.00 89.38 846 TRP A O 1
ATOM 6371 N N . GLY A 1 847 ? 1.470 -4.039 16.978 1.00 88.31 847 GLY A N 1
ATOM 6372 C CA . GLY A 1 847 ? 0.158 -3.502 16.604 1.00 88.31 847 GLY A CA 1
ATOM 6373 C C . GLY A 1 847 ? -0.531 -4.241 15.449 1.00 88.31 847 GLY A C 1
ATOM 6374 O O . GLY A 1 847 ? -1.716 -4.025 15.182 1.00 88.31 847 GLY A O 1
ATOM 6375 N N . CYS A 1 848 ? 0.175 -5.156 14.778 1.00 85.75 848 CYS A N 1
ATOM 6376 C CA . CYS A 1 848 ? -0.421 -6.136 13.866 1.00 85.75 848 CYS A CA 1
ATOM 6377 C C . CYS A 1 848 ? -0.796 -7.453 14.572 1.00 85.75 848 CYS A C 1
ATOM 6379 O O . CYS A 1 848 ? -1.695 -8.157 14.114 1.00 85.75 848 CYS A O 1
ATOM 6381 N N . LEU A 1 849 ? -0.172 -7.741 15.722 1.00 87.00 849 LEU A N 1
ATOM 6382 C CA . LEU A 1 849 ? -0.458 -8.891 16.589 1.00 87.00 849 LEU A CA 1
ATOM 6383 C C . LEU A 1 849 ? -1.535 -8.592 17.649 1.00 87.00 849 LEU A C 1
ATOM 6385 O O . LEU A 1 849 ? -2.100 -9.513 18.248 1.00 87.00 849 LEU A O 1
ATOM 6389 N N . LEU A 1 850 ? -1.844 -7.314 17.887 1.00 86.00 850 LEU A N 1
ATOM 6390 C CA . LEU A 1 850 ? -3.001 -6.891 18.667 1.00 86.00 850 LEU A CA 1
ATOM 6391 C C . LEU A 1 850 ? -4.286 -7.313 17.937 1.00 86.00 850 LEU A C 1
ATOM 6393 O O . LEU A 1 850 ? -4.586 -6.834 16.844 1.00 86.00 850 LEU A O 1
ATOM 6397 N N . GLN A 1 851 ? -5.062 -8.209 18.552 1.00 64.62 851 GLN A N 1
ATOM 6398 C CA . GLN A 1 851 ? -6.293 -8.754 17.968 1.00 64.62 851 GLN A CA 1
ATOM 6399 C C . GLN A 1 851 ? -7.457 -7.755 18.062 1.00 64.62 851 GLN A C 1
ATOM 6401 O O . GLN A 1 851 ? -8.420 -7.972 18.797 1.00 64.62 851 GLN A O 1
ATOM 6406 N N . PHE A 1 852 ? -7.369 -6.657 17.309 1.00 57.75 852 PHE A N 1
ATOM 6407 C CA . PHE A 1 852 ? -8.458 -5.695 17.166 1.00 57.75 852 PHE A CA 1
ATOM 6408 C C . PHE A 1 852 ? -9.682 -6.370 16.532 1.00 57.75 852 PHE A C 1
ATOM 6410 O O . PHE A 1 852 ? -9.686 -6.736 15.353 1.00 57.75 852 PHE A O 1
ATOM 6417 N N . VAL A 1 853 ? -10.739 -6.530 17.327 1.00 53.44 853 VAL A N 1
ATOM 6418 C CA . VAL A 1 853 ? -12.064 -6.887 16.823 1.00 53.44 853 VAL A CA 1
ATOM 6419 C C . VAL A 1 853 ? -12.696 -5.602 16.309 1.00 53.44 853 VAL A C 1
ATOM 6421 O O . VAL A 1 853 ? -12.931 -4.687 17.087 1.00 53.44 853 VAL A O 1
ATOM 6424 N N . ASN A 1 854 ? -12.980 -5.529 15.009 1.00 47.78 854 ASN A N 1
ATOM 6425 C CA . ASN A 1 854 ? -13.610 -4.357 14.402 1.00 47.78 854 ASN A CA 1
ATOM 6426 C C . ASN A 1 854 ? -15.004 -4.137 15.032 1.00 47.78 854 ASN A C 1
ATOM 6428 O O . ASN A 1 854 ? -15.921 -4.931 14.799 1.00 47.78 854 ASN A O 1
ATOM 6432 N N . LEU A 1 855 ? -15.123 -3.143 15.922 1.00 43.97 855 LEU A N 1
ATOM 6433 C CA . LEU A 1 855 ? -16.146 -3.135 16.973 1.00 43.97 855 LEU A CA 1
ATOM 6434 C C . LEU A 1 855 ? -17.559 -2.853 16.444 1.00 43.97 855 LEU A C 1
ATOM 6436 O O . LEU A 1 855 ? -17.930 -1.723 16.138 1.00 43.97 855 LEU A O 1
ATOM 6440 N N . SER A 1 856 ? -18.388 -3.896 16.446 1.00 39.12 856 SER A N 1
ATOM 6441 C CA . SER A 1 856 ? -19.834 -3.854 16.200 1.00 39.12 856 SER A CA 1
ATOM 6442 C C . SER A 1 856 ? -20.643 -4.076 17.490 1.00 39.12 856 SER A C 1
ATOM 6444 O O . SER A 1 856 ? -21.652 -4.781 17.497 1.00 39.12 856 SER A O 1
ATOM 6446 N N . GLN A 1 857 ? -20.178 -3.499 18.602 1.00 39.12 857 GLN A N 1
ATOM 6447 C CA . GLN A 1 857 ? -20.767 -3.572 19.950 1.00 39.12 857 GLN A CA 1
ATOM 6448 C C . GLN A 1 857 ? -20.841 -2.158 20.576 1.00 39.12 857 GLN A C 1
ATOM 6450 O O . GLN A 1 857 ? -20.319 -1.219 19.974 1.00 39.12 857 GLN A O 1
ATOM 6455 N N . PRO A 1 858 ? -21.631 -1.943 21.648 1.00 38.72 858 PRO A N 1
ATOM 6456 C CA . PRO A 1 858 ? -22.498 -0.768 21.730 1.00 38.72 858 PRO A CA 1
ATOM 6457 C C . PRO A 1 858 ? -21.776 0.562 21.968 1.00 38.72 858 PRO A C 1
ATOM 6459 O O . PRO A 1 858 ? -20.717 0.629 22.592 1.00 38.72 858 PRO A O 1
ATOM 6462 N N . GLY A 1 859 ? -22.431 1.644 21.529 1.00 46.22 859 GLY A N 1
ATOM 6463 C CA . GLY A 1 859 ? -22.115 2.993 21.999 1.00 46.22 859 GLY A CA 1
ATOM 6464 C C . GLY A 1 859 ? -22.215 3.064 23.531 1.00 46.22 859 GLY A C 1
ATOM 6465 O O . GLY A 1 859 ? -23.012 2.331 24.123 1.00 46.22 859 GLY A O 1
ATOM 6466 N N . PRO A 1 860 ? -21.394 3.893 24.191 1.00 38.66 860 PRO A N 1
ATOM 6467 C CA . PRO A 1 860 ? -21.143 3.749 25.617 1.00 38.66 860 PRO A CA 1
ATOM 6468 C C . PRO A 1 860 ? -22.359 4.174 26.449 1.00 38.66 860 PRO A C 1
ATOM 6470 O O . PRO A 1 860 ? -22.797 5.325 26.396 1.00 38.66 860 PRO A O 1
ATOM 6473 N N . ASP A 1 861 ? -22.889 3.235 27.236 1.00 41.69 861 ASP A N 1
ATOM 6474 C CA . ASP A 1 861 ? -24.075 3.428 28.076 1.00 41.69 861 ASP A CA 1
ATOM 6475 C C . ASP A 1 861 ? -23.725 4.228 29.346 1.00 41.69 861 ASP A C 1
ATOM 6477 O O . ASP A 1 861 ? -23.539 3.696 30.444 1.00 41.69 861 ASP A O 1
ATOM 6481 N N . PHE A 1 862 ? -23.570 5.544 29.175 1.00 43.22 862 PHE A N 1
ATOM 6482 C CA . PHE A 1 862 ? -23.237 6.492 30.241 1.00 43.22 862 PHE A CA 1
ATOM 6483 C C . PHE A 1 862 ? -24.424 6.777 31.172 1.00 43.22 862 PHE A C 1
ATOM 6485 O O . PHE A 1 862 ? -24.869 7.915 31.345 1.00 43.22 862 PHE A O 1
ATOM 6492 N N . THR A 1 863 ? -24.882 5.741 31.873 1.00 38.88 863 THR A N 1
ATOM 6493 C CA . THR A 1 863 ? -25.654 5.892 33.108 1.00 38.88 863 THR A CA 1
ATOM 6494 C C . THR A 1 863 ? -24.753 6.424 34.228 1.00 38.88 863 THR A C 1
ATOM 6496 O O . THR A 1 863 ? -24.305 5.695 35.110 1.00 38.88 863 THR A O 1
ATOM 6499 N N . ILE A 1 864 ? -24.497 7.738 34.217 1.00 39.91 864 ILE A N 1
ATOM 6500 C CA . ILE A 1 864 ? -23.999 8.452 35.400 1.00 39.91 864 ILE A CA 1
ATOM 6501 C C . ILE A 1 864 ? -25.121 8.430 36.445 1.00 39.91 864 ILE A C 1
ATOM 6503 O O . ILE A 1 864 ? -26.000 9.294 36.465 1.00 39.91 864 ILE A O 1
ATOM 6507 N N . SER A 1 865 ? -25.110 7.419 37.312 1.00 33.72 865 SER A N 1
ATOM 6508 C CA . SER A 1 865 ? -25.963 7.385 38.495 1.00 33.72 865 SER A CA 1
ATOM 6509 C C . SER A 1 865 ? -25.495 8.465 39.470 1.00 33.72 865 SER A C 1
ATOM 6511 O O . SER A 1 865 ? -24.466 8.302 40.125 1.00 33.72 865 SER A O 1
ATOM 6513 N N . ALA A 1 866 ? -26.237 9.568 39.561 1.00 29.02 866 ALA A N 1
ATOM 6514 C CA . ALA A 1 866 ? -25.991 10.584 40.575 1.00 29.02 866 ALA A CA 1
ATOM 6515 C C . ALA A 1 866 ? -26.184 9.986 41.981 1.00 29.02 866 ALA A C 1
ATOM 6517 O O . ALA A 1 866 ? -27.249 9.438 42.277 1.00 29.02 866 ALA A O 1
ATOM 6518 N N . SER A 1 867 ? -25.149 10.103 42.817 1.00 29.67 867 SER A N 1
ATOM 6519 C CA . SER A 1 867 ? -25.134 9.751 44.243 1.00 29.67 867 SER A CA 1
ATOM 6520 C C . SER A 1 867 ? -25.193 11.004 45.111 1.00 29.67 867 SER A C 1
ATOM 6522 O O . SER A 1 867 ? -24.266 11.831 44.939 1.00 29.67 867 SER A O 1
#

Radius of gyration: 38.2 Å; chains: 1; bounding box: 92×86×99 Å

Secondary structure (DSSP, 8-state):
----------------------------SS--------------PPPPPP---SS-SEEEEEEE-S--HHHHTT-TT-HHHHHHHTTSEE-TTB--TTTTTS-SS---S-HHHHHHHHHHSS-TT--S---S-B-S--HHHHHHHTT--EEEEEGGG-TTGGGS-GGGTBTTGGG-TTEE-STT--HHHHHHHTTSSS--SEEEEE--TTTSSSSS-HHHHHHHHHHHHTTTS-SSSPPTTSGGGSHHHH-TT--EEEEEEE-SSTTPPEEEESSSB-TTEE--S-B-HHHHHHHHHHHHT----TTTTTSPPS-TTB--------EEEEEEESSS-BTTPEEEEEEEEESSSSSPEEEEE-SSS-EEESSEEEEE-SS-EEEEEEEEEE-TTS-EEEEEEEEEEBPPPPPEEEEEEESSSPBTT-EEEEEEEEESS-SSEEEEEEETTEEEESSSEEEE--SEEEEEEEEEEETTS-EEEEEEEEEEBSP--S--PPPP-EEEEEEES--STT---SSBPSSSTTSBPPHHHHHHHHHHHTT--EEEEEE---SS-----TTSPPP-HHHHHHHHHHHHHHT-EEEEEE--SSHHHH-HHHHHHHHHHHHHHHGGG-TTEEEES-SS--SS-TT--S--PPPS-SSHHHHHHHHHHHHHHHHHHHHHTT---EEEEE-GGGT--TTSTTSSS--GGGGGGS----BTTBSGGGT--EEEE--B---HHHHHTTT-SSHHHHHHHHHHHHHHHHHHHHHHS--BEE--B-S----TT-SS--TTEEE-STT-EEHHHHHHHHHHHHHHHH-SS-PPEEEES---SS-TTTTSTTGGG-TTSSSPPHHHHS------SPPP-------